Protein AF-A0A4Y9FCN7-F1 (afdb_monomer)

Structure (mmCIF, N/CA/C/O backbone):
data_AF-A0A4Y9FCN7-F1
#
_entry.id   AF-A0A4Y9FCN7-F1
#
loop_
_atom_site.group_PDB
_atom_site.id
_atom_site.type_symbol
_atom_site.label_atom_id
_atom_site.label_alt_id
_atom_site.label_comp_id
_atom_site.label_asym_id
_atom_site.label_entity_id
_atom_site.label_seq_id
_atom_site.pdbx_PDB_ins_code
_atom_site.Cartn_x
_atom_site.Cartn_y
_atom_site.Cartn_z
_atom_site.occupancy
_atom_site.B_iso_or_equiv
_atom_site.auth_seq_id
_atom_site.auth_comp_id
_atom_site.auth_asym_id
_at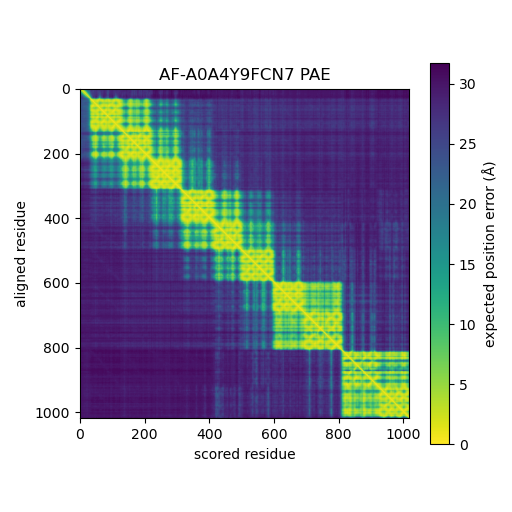om_site.auth_atom_id
_atom_site.pdbx_PDB_model_num
ATOM 1 N N . MET A 1 1 ? -31.437 -4.101 112.273 1.00 27.53 1 MET A N 1
ATOM 2 C CA . MET A 1 1 ? -32.495 -4.146 113.318 1.00 27.53 1 MET A CA 1
ATOM 3 C C . MET A 1 1 ? -32.035 -5.081 114.444 1.00 27.53 1 MET A C 1
ATOM 5 O O . MET A 1 1 ? -31.142 -5.877 114.187 1.00 27.53 1 MET A O 1
ATOM 9 N N . LYS A 1 2 ? -32.545 -4.974 115.682 1.00 37.38 2 LYS A N 1
ATOM 10 C CA . LYS A 1 2 ? -32.084 -5.816 116.814 1.00 37.38 2 LYS A CA 1
ATOM 11 C C . LYS A 1 2 ? -32.661 -7.238 116.739 1.00 37.38 2 LYS A C 1
ATOM 13 O O . LYS A 1 2 ? -33.880 -7.354 116.694 1.00 37.38 2 LYS A O 1
ATOM 18 N N . LEU A 1 3 ? -31.825 -8.271 116.895 1.00 28.11 3 LEU A N 1
ATOM 19 C CA . LEU A 1 3 ? -32.200 -9.466 117.670 1.00 28.11 3 LEU A CA 1
ATOM 20 C C . LEU A 1 3 ? -30.971 -10.127 118.340 1.00 28.11 3 LEU A C 1
ATOM 22 O O . LEU A 1 3 ? -30.114 -9.379 118.812 1.00 28.11 3 LEU A O 1
ATOM 26 N N . ARG A 1 4 ? -30.971 -11.447 118.601 1.00 32.66 4 ARG A N 1
ATOM 27 C CA . ARG A 1 4 ? -30.442 -11.966 119.883 1.00 32.66 4 ARG A CA 1
ATOM 28 C C . ARG A 1 4 ? -30.245 -13.500 119.935 1.00 32.66 4 ARG A C 1
ATOM 30 O O . ARG A 1 4 ? -31.021 -14.204 119.304 1.00 32.66 4 ARG A O 1
ATOM 37 N N . LEU A 1 5 ? -29.367 -13.949 120.855 1.00 30.20 5 LEU A N 1
ATOM 38 C CA . LEU A 1 5 ? -29.186 -15.329 121.391 1.00 30.20 5 LEU A CA 1
ATOM 39 C C . LEU A 1 5 ? -28.624 -16.406 120.415 1.00 30.20 5 LEU A C 1
ATOM 41 O O . LEU A 1 5 ? -28.719 -16.214 119.211 1.00 30.20 5 LEU A O 1
ATOM 45 N N . ALA A 1 6 ? -28.100 -17.579 120.843 1.00 34.69 6 ALA A N 1
ATOM 46 C CA . ALA A 1 6 ? -27.267 -17.990 122.014 1.00 34.69 6 ALA A CA 1
ATOM 47 C C . ALA A 1 6 ? -26.944 -19.528 121.989 1.00 34.69 6 ALA A C 1
ATOM 49 O O . ALA A 1 6 ? -27.621 -20.257 121.275 1.00 34.69 6 ALA A O 1
ATOM 50 N N . PHE A 1 7 ? -26.012 -19.998 122.855 1.00 26.88 7 PHE A N 1
ATOM 51 C CA . PHE A 1 7 ? -25.608 -21.411 123.170 1.00 26.88 7 PHE A CA 1
ATOM 52 C C . PHE A 1 7 ? -24.848 -22.194 122.054 1.00 26.88 7 PHE A C 1
ATOM 54 O O . PHE A 1 7 ? -25.058 -21.900 120.886 1.00 26.88 7 PHE A O 1
ATOM 61 N N . ALA A 1 8 ? -23.866 -23.108 122.260 1.00 32.38 8 ALA A N 1
ATOM 62 C CA . ALA A 1 8 ? -23.294 -23.901 123.395 1.00 32.38 8 ALA A CA 1
ATOM 63 C C . ALA A 1 8 ? -24.021 -25.244 123.735 1.00 32.38 8 ALA A C 1
ATOM 65 O O . ALA A 1 8 ? -25.193 -25.364 123.405 1.00 32.38 8 ALA A O 1
ATOM 66 N N . VAL A 1 9 ? -23.440 -26.312 124.336 1.00 31.28 9 VAL A N 1
ATOM 67 C CA . VAL A 1 9 ? -22.245 -26.524 125.216 1.00 31.28 9 VAL A CA 1
ATOM 68 C C . VAL A 1 9 ? -21.639 -27.958 125.043 1.00 31.28 9 VAL A C 1
ATOM 70 O O . VAL A 1 9 ? -22.408 -28.891 124.838 1.00 31.28 9 VAL A O 1
ATOM 73 N N . GLY A 1 10 ? -20.318 -28.179 125.240 1.00 27.62 10 GLY A N 1
ATOM 74 C CA . GLY A 1 10 ? -19.697 -29.514 125.514 1.00 27.62 10 GLY A CA 1
ATOM 75 C C . GLY A 1 10 ? -18.160 -29.568 125.294 1.00 27.62 10 GLY A C 1
ATOM 76 O O . GLY A 1 10 ? -17.739 -29.164 124.218 1.00 27.62 10 GLY A O 1
ATOM 77 N N . VAL A 1 11 ? -17.207 -29.944 126.179 1.00 30.48 11 VAL A N 1
ATOM 78 C CA . VAL A 1 11 ? -17.086 -30.501 127.568 1.00 30.48 11 VAL A CA 1
ATOM 79 C C . VAL A 1 11 ? -16.731 -32.002 127.705 1.00 30.48 11 VAL A C 1
ATOM 81 O O . VAL A 1 11 ? -17.550 -32.844 127.363 1.00 30.48 11 VAL A O 1
ATOM 84 N N . VAL A 1 12 ? -15.544 -32.279 128.298 1.00 28.06 12 VAL A N 1
ATOM 85 C CA . VAL A 1 12 ? -15.070 -33.393 129.194 1.00 28.06 12 VAL A CA 1
ATOM 86 C C . VAL A 1 12 ? -13.515 -33.304 129.207 1.00 28.06 12 VAL A C 1
ATOM 88 O O . VAL A 1 12 ? -12.922 -33.319 128.137 1.00 28.06 12 VAL A O 1
ATOM 91 N N . ALA A 1 13 ? -12.805 -32.900 130.279 1.00 34.22 13 ALA A N 1
ATOM 92 C CA . ALA A 1 13 ? -12.484 -33.560 131.573 1.00 34.22 13 ALA A CA 1
ATOM 93 C C . ALA A 1 13 ? -11.516 -34.771 131.426 1.00 34.22 13 ALA A C 1
ATOM 95 O O . ALA A 1 13 ? -11.702 -35.562 130.513 1.00 34.22 13 ALA A O 1
ATOM 96 N N . PHE A 1 14 ? -10.464 -35.008 132.234 1.00 29.95 14 PHE A N 1
ATOM 97 C CA . PHE A 1 14 ? -9.982 -34.457 133.533 1.00 29.95 14 PHE A CA 1
ATOM 98 C C . PHE A 1 14 ? -8.404 -34.413 133.554 1.00 29.95 14 PHE A C 1
ATOM 100 O O . PHE A 1 14 ? -7.835 -34.435 132.470 1.00 29.95 14 PHE A O 1
ATOM 107 N N . LEU A 1 15 ? -7.571 -34.312 134.621 1.00 27.14 15 LEU A N 1
ATOM 108 C CA . LEU A 1 15 ? -7.692 -34.504 136.090 1.00 27.14 15 LEU A CA 1
ATOM 109 C C . LEU A 1 15 ? -6.820 -33.518 136.951 1.00 27.14 15 LEU A C 1
ATOM 111 O O . LEU A 1 15 ? -7.160 -32.343 137.028 1.00 27.14 15 LEU A O 1
ATOM 115 N N . ALA A 1 16 ? -5.775 -33.996 137.663 1.00 33.38 16 ALA A N 1
ATOM 116 C CA . ALA A 1 16 ? -5.008 -33.360 138.770 1.00 33.38 16 ALA A CA 1
ATOM 117 C C . ALA A 1 16 ? -3.599 -34.045 138.943 1.00 33.38 16 ALA A C 1
ATOM 119 O O . ALA A 1 16 ? -3.301 -34.917 138.131 1.00 33.38 16 ALA A O 1
ATOM 120 N N . LEU A 1 17 ? -2.676 -33.779 139.904 1.00 31.31 17 LEU A N 1
ATOM 121 C CA . LEU A 1 17 ? -2.752 -33.229 141.286 1.00 31.31 17 LEU A CA 1
ATOM 122 C C . LEU A 1 17 ? -1.385 -32.639 141.811 1.00 31.31 17 LEU A C 1
ATOM 124 O O . LEU A 1 17 ? -0.363 -32.741 141.145 1.00 31.31 17 LEU A O 1
ATOM 128 N N . LEU A 1 18 ? -1.411 -32.003 142.997 1.00 33.62 18 LEU A N 1
ATOM 129 C CA . LEU A 1 18 ? -0.475 -31.055 143.683 1.00 33.62 18 LEU A CA 1
ATOM 130 C C . LEU A 1 18 ? 0.952 -31.486 144.168 1.00 33.62 18 LEU A C 1
ATOM 132 O O . LEU A 1 18 ? 1.136 -32.612 144.612 1.00 33.62 18 LEU A O 1
ATOM 136 N N . GLY A 1 19 ? 1.839 -30.475 144.356 1.00 30.17 19 GLY A N 1
ATOM 137 C CA . GLY A 1 19 ? 2.722 -30.268 145.551 1.00 30.17 19 GLY A CA 1
ATOM 138 C C . GLY A 1 19 ? 4.222 -30.673 145.481 1.00 30.17 19 GLY A C 1
ATOM 139 O O . GLY A 1 19 ? 4.549 -31.635 144.803 1.00 30.17 19 GLY A O 1
ATOM 140 N N . GLY A 1 20 ? 5.196 -30.029 146.168 1.00 34.56 20 GLY A N 1
ATOM 141 C CA . GLY A 1 20 ? 5.226 -28.743 146.913 1.00 34.56 20 GLY A CA 1
ATOM 142 C C . GLY A 1 20 ? 6.457 -28.540 147.859 1.00 34.56 20 GLY A C 1
ATOM 143 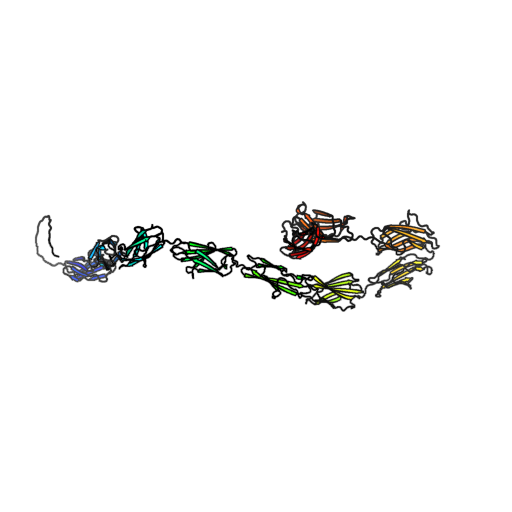O O . GLY A 1 20 ? 6.931 -29.513 148.431 1.00 34.56 20 GLY A O 1
ATOM 144 N N . CYS A 1 21 ? 6.889 -27.275 148.091 1.00 31.69 21 CYS A N 1
ATOM 145 C CA . CYS A 1 21 ? 7.791 -26.772 149.182 1.00 31.69 21 CYS A CA 1
ATOM 146 C C . CYS A 1 21 ? 9.298 -27.221 149.184 1.00 31.69 21 CYS A C 1
ATOM 148 O O . CYS A 1 21 ? 9.628 -28.211 148.550 1.00 31.69 21 CYS A O 1
ATOM 150 N N . ALA A 1 22 ? 10.298 -26.558 149.818 1.00 37.75 22 ALA A N 1
ATOM 151 C CA . ALA A 1 22 ? 10.380 -25.326 150.645 1.00 37.75 22 ALA A CA 1
ATOM 152 C C . ALA A 1 22 ? 11.770 -24.598 150.580 1.00 37.75 22 ALA A C 1
ATOM 154 O O . ALA A 1 22 ? 12.770 -25.210 150.230 1.00 37.75 22 ALA A O 1
ATOM 155 N N . ASN A 1 23 ? 11.800 -23.316 150.995 1.00 36.19 23 ASN A N 1
ATOM 156 C CA . ASN A 1 23 ? 12.876 -22.462 151.577 1.00 36.19 23 ASN A CA 1
ATOM 157 C C . ASN A 1 23 ? 14.379 -22.870 151.566 1.00 36.19 23 ASN A C 1
ATOM 159 O O . ASN A 1 23 ? 14.714 -23.916 152.108 1.00 36.19 23 ASN A O 1
ATOM 163 N N . TRP A 1 24 ? 15.285 -21.897 151.304 1.00 28.47 24 TRP A N 1
ATOM 164 C CA . TRP A 1 24 ? 16.113 -21.293 152.386 1.00 28.47 24 TRP A CA 1
ATOM 165 C C . TRP A 1 24 ? 16.722 -19.902 152.066 1.00 28.47 24 TRP A C 1
ATOM 167 O O . TRP A 1 24 ? 16.440 -19.316 151.024 1.00 28.47 24 TRP A O 1
ATOM 177 N N . SER A 1 25 ? 17.474 -19.341 153.025 1.00 34.69 25 SER A N 1
ATOM 178 C CA . SER A 1 25 ? 17.996 -17.959 153.079 1.00 34.69 25 SER A CA 1
ATOM 179 C C . SER A 1 25 ? 19.338 -17.737 152.363 1.00 34.69 25 SER A C 1
ATOM 181 O O . SER A 1 25 ? 20.109 -18.673 152.176 1.00 34.69 25 SER A O 1
ATOM 183 N N . GLY A 1 26 ? 19.650 -16.480 152.017 1.00 37.38 26 GLY A N 1
ATOM 184 C CA . GLY A 1 26 ? 20.858 -16.117 151.262 1.00 37.38 26 GLY A CA 1
ATOM 185 C C . GLY A 1 26 ? 22.032 -15.540 152.070 1.00 37.38 26 GLY A C 1
ATOM 186 O O . GLY A 1 26 ? 21.888 -15.101 153.208 1.00 37.38 26 GLY A O 1
ATOM 187 N N . GLN A 1 27 ? 23.181 -15.473 151.396 1.00 32.88 27 GLN A N 1
ATOM 188 C CA . GLN A 1 27 ? 24.327 -14.592 151.651 1.00 32.88 27 GLN A CA 1
ATOM 189 C C . GLN A 1 27 ? 24.942 -14.203 150.292 1.00 32.88 27 GLN A C 1
ATOM 191 O O . GLN A 1 27 ? 24.634 -14.809 149.267 1.00 32.88 27 GLN A O 1
ATOM 196 N N . GLY A 1 28 ? 25.832 -13.213 150.281 1.00 37.53 28 GLY A N 1
ATOM 197 C CA . GLY A 1 28 ? 26.718 -12.914 149.152 1.00 37.53 28 GLY A CA 1
ATOM 198 C C . GLY A 1 28 ? 28.068 -12.388 149.660 1.00 37.53 28 GLY A C 1
ATOM 199 O O . GLY A 1 28 ? 28.261 -12.355 150.876 1.00 37.53 28 GLY A O 1
ATOM 200 N N . PRO A 1 29 ? 28.973 -11.913 148.783 1.00 50.84 29 PRO A N 1
ATOM 201 C CA . PRO A 1 29 ? 28.893 -11.901 147.320 1.00 50.84 29 PRO A CA 1
ATOM 202 C C . PRO A 1 29 ? 30.018 -12.713 146.639 1.00 50.84 29 PRO A C 1
ATOM 204 O O . PRO A 1 29 ? 31.078 -12.947 147.212 1.00 50.84 29 PRO A O 1
ATOM 207 N N . ALA A 1 30 ? 29.824 -13.063 145.365 1.00 34.78 30 ALA A N 1
ATOM 208 C CA . ALA A 1 30 ? 30.889 -13.528 144.471 1.00 34.78 30 ALA A CA 1
ATOM 209 C C . ALA A 1 30 ? 30.640 -13.017 143.040 1.00 34.78 30 ALA A C 1
ATOM 211 O O . ALA A 1 30 ? 29.501 -12.733 142.669 1.00 34.78 30 ALA A O 1
ATOM 212 N N . SER A 1 31 ? 31.700 -12.872 142.241 1.00 51.94 31 SER A N 1
ATOM 213 C CA . SER A 1 31 ? 31.641 -12.309 140.885 1.00 51.94 31 SER A CA 1
ATOM 214 C C . SER A 1 31 ? 30.910 -13.229 139.895 1.00 51.94 31 SER A C 1
ATOM 216 O O . SER A 1 31 ? 31.481 -14.214 139.427 1.00 51.94 31 SER A O 1
ATOM 218 N N . GLY A 1 32 ? 29.660 -12.900 139.556 1.00 47.44 32 GLY A N 1
ATOM 219 C CA . GLY A 1 32 ? 28.867 -13.618 138.553 1.00 47.44 32 GLY A CA 1
ATOM 220 C C . GLY A 1 32 ? 29.050 -13.057 137.140 1.00 47.44 32 GLY A C 1
ATOM 221 O O . GLY A 1 32 ? 29.088 -11.842 136.951 1.00 47.44 32 GLY A O 1
ATOM 222 N N . SER A 1 33 ? 29.136 -13.935 136.142 1.00 59.16 33 SER A N 1
ATOM 223 C CA . SER A 1 33 ? 29.104 -13.559 134.726 1.00 59.16 33 SER A CA 1
ATOM 224 C C . SER A 1 33 ? 27.685 -13.180 134.289 1.00 59.16 33 SER A C 1
ATOM 226 O O . SER A 1 33 ? 26.719 -13.873 134.608 1.00 59.16 33 SER A O 1
ATOM 228 N N . VAL A 1 34 ? 27.552 -12.089 133.529 1.00 71.50 34 VAL A N 1
ATOM 229 C CA . VAL A 1 34 ? 26.267 -11.688 132.936 1.00 71.50 34 VAL A CA 1
ATOM 230 C C . VAL A 1 34 ? 25.905 -12.651 131.804 1.00 71.50 34 VAL A C 1
ATOM 232 O O . VAL A 1 34 ? 26.732 -12.910 130.930 1.00 71.50 34 VAL A O 1
ATOM 235 N N . SER A 1 35 ? 24.666 -13.142 131.784 1.00 80.06 35 SER A N 1
ATOM 236 C CA . SER A 1 35 ? 24.117 -13.930 130.673 1.00 80.06 35 SER A CA 1
ATOM 237 C C . SER A 1 35 ? 22.936 -13.214 130.014 1.00 80.06 35 SER A C 1
ATOM 239 O O . SER A 1 35 ? 22.208 -12.463 130.665 1.00 80.06 35 SER A O 1
ATOM 241 N N . LEU A 1 36 ? 22.772 -13.416 128.702 1.00 85.88 36 LEU A N 1
ATOM 242 C CA . LEU A 1 36 ? 21.840 -12.671 127.850 1.00 85.88 36 LEU A CA 1
ATOM 243 C C . LEU A 1 36 ? 20.978 -13.616 127.005 1.00 85.88 36 LEU A C 1
ATOM 245 O O . LEU A 1 36 ? 21.480 -14.599 126.457 1.00 85.88 36 LEU A O 1
ATOM 249 N N . SER A 1 37 ? 19.711 -13.257 126.811 1.00 88.31 37 SER A N 1
ATOM 250 C CA . SER A 1 37 ? 18.835 -13.847 125.791 1.00 88.31 37 SER A CA 1
ATOM 251 C C . SER A 1 37 ? 18.121 -12.760 124.997 1.00 88.31 37 SER A C 1
ATOM 253 O O . SER A 1 37 ? 17.752 -11.728 125.556 1.00 88.31 37 SER A O 1
ATOM 255 N N . VAL A 1 38 ? 17.901 -13.003 123.703 1.00 90.56 38 VAL A N 1
ATOM 256 C CA . VAL A 1 38 ? 17.187 -12.091 122.801 1.00 90.56 38 VAL A CA 1
ATOM 257 C C . VAL A 1 38 ? 16.431 -12.867 121.715 1.00 90.56 38 VAL A C 1
ATOM 259 O O . VAL A 1 38 ? 16.958 -13.829 121.156 1.00 90.56 38 VAL A O 1
ATOM 262 N N . ALA A 1 39 ? 15.191 -12.463 121.432 1.00 92.06 39 ALA A N 1
ATOM 263 C CA . ALA A 1 39 ? 14.314 -13.070 120.431 1.00 92.06 39 ALA A CA 1
ATOM 264 C C . ALA A 1 39 ? 13.354 -12.033 119.821 1.00 92.06 39 ALA A C 1
ATOM 266 O O . ALA A 1 39 ? 12.878 -11.131 120.513 1.00 92.06 39 ALA A O 1
ATOM 267 N N . ILE A 1 40 ? 13.054 -12.176 118.530 1.00 93.12 40 ILE A N 1
ATOM 268 C CA . ILE A 1 40 ? 12.139 -11.303 117.780 1.00 93.12 40 ILE A CA 1
ATOM 269 C C . ILE A 1 40 ? 10.719 -11.892 117.853 1.00 93.12 40 ILE A C 1
ATOM 271 O O . ILE A 1 40 ? 10.533 -13.079 117.601 1.00 93.12 40 ILE A O 1
ATOM 275 N N . GLU A 1 41 ? 9.724 -11.074 118.204 1.00 91.56 41 GLU A N 1
ATOM 276 C CA . GLU A 1 41 ? 8.301 -11.460 118.283 1.00 91.56 41 GLU A CA 1
ATOM 277 C C . GLU A 1 41 ? 7.451 -10.901 117.133 1.00 91.56 41 GLU A C 1
ATOM 279 O O . GLU A 1 41 ? 6.425 -11.490 116.777 1.00 91.56 41 GLU A O 1
ATOM 284 N N . LYS A 1 42 ? 7.860 -9.762 116.559 1.00 88.56 42 LYS A N 1
ATOM 285 C CA . LYS A 1 42 ? 7.309 -9.215 115.314 1.00 88.56 42 LYS A CA 1
ATOM 286 C C . LYS A 1 42 ? 8.427 -8.663 114.424 1.00 88.56 42 LYS A C 1
ATOM 288 O O . LYS A 1 42 ? 9.319 -8.003 114.968 1.00 88.56 42 LYS A O 1
ATOM 293 N N . PRO A 1 43 ? 8.332 -8.833 113.093 1.00 91.12 43 PRO A N 1
ATOM 294 C CA . PRO A 1 43 ? 7.389 -9.700 112.370 1.00 91.12 43 PRO A CA 1
ATOM 295 C C . PRO A 1 43 ? 7.541 -11.185 112.746 1.00 91.12 43 PRO A C 1
ATOM 297 O O . PRO A 1 43 ? 8.525 -11.584 113.367 1.00 91.12 43 PRO A O 1
ATOM 300 N N . ARG A 1 44 ? 6.528 -12.000 112.427 1.00 87.31 44 ARG A N 1
ATOM 301 C CA . ARG A 1 44 ? 6.598 -13.461 112.604 1.00 87.31 44 ARG A CA 1
ATOM 302 C C . ARG A 1 44 ? 7.401 -14.084 111.463 1.00 87.31 44 ARG A C 1
ATOM 304 O O . ARG A 1 44 ? 7.377 -13.565 110.350 1.00 87.31 44 ARG A O 1
ATOM 311 N N . ALA A 1 45 ? 8.054 -15.211 111.745 1.00 87.31 45 ALA A N 1
ATOM 312 C CA . ALA A 1 45 ? 8.763 -15.983 110.732 1.00 87.31 45 ALA A CA 1
ATOM 313 C C . ALA A 1 45 ? 7.834 -16.380 109.571 1.00 87.31 45 ALA A C 1
ATOM 315 O O . ALA A 1 45 ? 6.693 -16.782 109.806 1.00 87.31 45 ALA A O 1
ATOM 316 N N . ASP A 1 46 ? 8.342 -16.224 108.349 1.00 85.56 46 ASP A N 1
ATOM 317 C CA . ASP A 1 46 ? 7.745 -16.615 107.064 1.00 85.56 46 ASP A CA 1
ATOM 318 C C . ASP A 1 46 ? 6.331 -16.061 106.777 1.00 85.56 46 ASP A C 1
ATOM 320 O O . ASP A 1 46 ? 5.649 -16.514 105.859 1.00 85.56 46 ASP A O 1
ATOM 324 N N . ALA A 1 47 ? 5.898 -15.035 107.518 1.00 84.00 47 ALA A N 1
ATOM 325 C CA . ALA A 1 47 ? 4.634 -14.342 107.287 1.00 84.00 47 ALA A CA 1
ATOM 326 C C . ALA A 1 47 ? 4.809 -13.126 106.349 1.00 84.00 47 ALA A C 1
ATOM 328 O O . ALA A 1 47 ? 5.745 -12.341 106.551 1.00 84.00 47 ALA A O 1
ATOM 329 N N . PRO A 1 48 ? 3.902 -12.909 105.374 1.00 90.69 48 PRO A N 1
ATOM 330 C CA . PRO A 1 48 ? 3.767 -11.622 104.701 1.00 90.69 48 PRO A CA 1
ATOM 331 C C . PRO A 1 48 ? 3.137 -10.583 105.641 1.00 90.69 48 PRO A C 1
ATOM 333 O O . PRO A 1 48 ? 2.316 -10.914 106.500 1.00 90.69 48 PRO A O 1
ATOM 336 N N . THR A 1 49 ? 3.532 -9.318 105.505 1.00 90.44 49 THR A N 1
ATOM 337 C CA . THR A 1 49 ? 3.000 -8.208 106.309 1.00 90.44 49 THR A CA 1
ATOM 338 C C . THR A 1 49 ? 3.286 -6.861 105.655 1.00 90.44 49 THR A C 1
ATOM 340 O O . THR A 1 49 ? 4.417 -6.597 105.252 1.00 90.44 49 THR A O 1
ATOM 343 N N . ASN A 1 50 ? 2.296 -5.967 105.648 1.00 90.94 50 ASN A N 1
ATOM 344 C CA . ASN A 1 50 ? 2.494 -4.553 105.306 1.00 90.94 50 ASN A CA 1
ATOM 345 C C . ASN A 1 50 ? 2.929 -3.683 106.505 1.00 90.94 50 ASN A C 1
ATOM 347 O O . ASN A 1 50 ? 3.379 -2.545 106.348 1.00 90.94 50 ASN A O 1
ATOM 351 N N . SER A 1 51 ? 2.841 -4.224 107.725 1.00 89.94 51 SER A N 1
ATOM 352 C CA . SER A 1 51 ? 3.314 -3.570 108.943 1.00 89.94 51 SER A CA 1
ATOM 353 C C . SER A 1 51 ? 4.837 -3.651 109.066 1.00 89.94 51 SER A C 1
ATOM 355 O O . SER A 1 51 ? 5.422 -4.731 108.980 1.00 89.94 51 SER A O 1
ATOM 357 N N . ARG A 1 52 ? 5.462 -2.501 109.347 1.00 92.12 52 ARG A N 1
ATOM 358 C CA . ARG A 1 52 ? 6.907 -2.341 109.591 1.00 92.12 52 ARG A CA 1
ATOM 359 C C . ARG A 1 52 ? 7.314 -2.522 111.067 1.00 92.12 52 ARG A C 1
ATOM 361 O O . ARG A 1 52 ? 8.493 -2.380 111.383 1.00 92.12 52 ARG A O 1
ATOM 368 N N . GLN A 1 53 ? 6.369 -2.846 111.956 1.00 92.19 53 GLN A N 1
ATOM 369 C CA . GLN A 1 53 ? 6.586 -2.875 113.407 1.00 92.19 53 GLN A CA 1
ATOM 370 C C . GLN A 1 53 ? 7.525 -4.002 113.861 1.00 92.19 53 GLN A C 1
ATOM 372 O O . GLN A 1 53 ? 7.244 -5.189 113.676 1.00 92.19 53 GLN A O 1
ATOM 377 N N . LEU A 1 54 ? 8.581 -3.614 114.576 1.00 93.31 54 LEU A N 1
ATOM 378 C CA . LEU A 1 54 ? 9.516 -4.497 115.263 1.00 93.31 54 LEU A CA 1
ATOM 379 C C . LEU A 1 54 ? 9.137 -4.646 116.741 1.00 93.31 54 LEU A C 1
ATOM 381 O O . LEU A 1 54 ? 8.920 -3.662 117.452 1.00 93.31 54 LEU A O 1
ATOM 385 N N . VAL A 1 55 ? 9.115 -5.890 117.220 1.00 94.06 55 VAL A N 1
ATOM 386 C CA . VAL A 1 55 ? 8.982 -6.222 118.647 1.00 94.06 55 VAL A CA 1
ATOM 387 C C . VAL A 1 55 ? 10.049 -7.249 118.993 1.00 94.06 55 VAL A C 1
ATOM 389 O O . VAL A 1 55 ? 10.095 -8.314 118.381 1.00 94.06 55 VAL A O 1
ATOM 392 N N . VAL A 1 56 ? 10.889 -6.953 119.983 1.00 93.94 56 VAL A N 1
ATOM 393 C CA . VAL A 1 56 ? 11.974 -7.838 120.432 1.00 93.94 56 VAL A CA 1
ATOM 394 C C . VAL A 1 56 ? 11.920 -7.999 121.944 1.00 93.94 56 VAL A C 1
ATOM 396 O O . VAL A 1 56 ? 11.821 -7.017 122.675 1.00 93.94 56 VAL A O 1
ATOM 399 N N . LYS A 1 57 ? 12.036 -9.227 122.446 1.00 92.94 57 LYS A N 1
ATOM 400 C CA . LYS A 1 57 ? 12.275 -9.485 123.870 1.00 92.94 57 LYS A CA 1
ATOM 401 C C . LYS A 1 57 ? 13.755 -9.729 124.095 1.00 92.94 57 LYS A C 1
ATOM 403 O O . LYS A 1 57 ? 14.351 -10.567 123.427 1.00 92.94 57 LYS A O 1
ATOM 408 N N . ALA A 1 58 ? 14.336 -9.003 125.045 1.00 89.56 58 ALA A N 1
ATOM 409 C CA . ALA A 1 58 ? 15.719 -9.160 125.470 1.00 89.56 58 ALA A CA 1
ATOM 410 C C . ALA A 1 58 ? 15.799 -9.089 126.998 1.00 89.56 58 ALA A C 1
ATOM 412 O O . ALA A 1 58 ? 15.193 -8.205 127.605 1.00 89.56 58 ALA A O 1
ATOM 413 N N . THR A 1 59 ? 16.547 -10.001 127.617 1.00 86.81 59 THR A N 1
ATOM 414 C CA . THR A 1 59 ? 16.715 -10.071 129.077 1.00 86.81 59 THR A CA 1
ATOM 415 C C . THR A 1 59 ? 18.155 -10.396 129.449 1.00 86.81 59 THR A C 1
ATOM 417 O O . THR A 1 59 ? 18.828 -11.150 128.745 1.00 86.81 59 THR A O 1
ATOM 420 N N . ALA A 1 60 ? 18.607 -9.854 130.580 1.00 85.81 60 ALA A N 1
ATOM 421 C CA . ALA A 1 60 ? 19.901 -10.149 131.183 1.00 85.81 60 ALA A CA 1
ATOM 422 C C . ALA A 1 60 ? 19.708 -10.784 132.565 1.00 85.81 60 ALA A C 1
ATOM 424 O O . ALA A 1 60 ? 18.811 -10.392 133.308 1.00 85.81 60 ALA A O 1
ATOM 425 N N . THR A 1 61 ? 20.562 -11.738 132.928 1.00 81.19 61 THR A N 1
ATOM 426 C CA . THR A 1 61 ? 20.688 -12.251 134.300 1.00 81.19 61 THR A CA 1
ATOM 427 C C . THR A 1 61 ? 22.054 -11.847 134.844 1.00 81.19 61 THR A C 1
ATOM 429 O O . THR A 1 61 ? 23.062 -11.988 134.156 1.00 81.19 61 THR A O 1
ATOM 432 N N . GLY A 1 62 ? 22.081 -11.274 136.051 1.00 76.25 62 GLY A N 1
ATOM 433 C CA . GLY A 1 62 ? 23.280 -10.645 136.626 1.00 76.25 62 GLY A CA 1
ATOM 434 C C . GLY A 1 62 ? 23.584 -9.228 136.108 1.00 76.25 62 GLY A C 1
ATOM 435 O O . GLY A 1 62 ? 24.579 -8.640 136.514 1.00 76.25 62 GLY A O 1
ATOM 436 N N . GLY A 1 63 ? 22.735 -8.659 135.246 1.00 80.38 63 GLY A N 1
ATOM 437 C CA . GLY A 1 63 ? 22.903 -7.321 134.669 1.00 80.38 63 GLY A CA 1
ATOM 438 C C . GLY A 1 63 ? 21.590 -6.751 134.123 1.00 80.38 63 GLY A C 1
ATOM 439 O O . GLY A 1 63 ? 20.513 -7.258 134.432 1.00 80.38 63 GLY A O 1
ATOM 440 N N . ARG A 1 64 ? 21.675 -5.712 133.284 1.00 84.44 64 ARG A N 1
ATOM 441 C CA . ARG A 1 64 ? 20.539 -5.115 132.550 1.00 84.44 64 ARG A CA 1
ATOM 442 C C . ARG A 1 64 ? 20.863 -5.017 131.059 1.00 84.44 64 ARG A C 1
ATOM 444 O O . ARG A 1 64 ? 22.036 -4.948 130.707 1.00 84.44 64 ARG A O 1
ATOM 451 N N . ILE A 1 65 ? 19.853 -4.954 130.196 1.00 88.31 65 ILE A N 1
ATOM 452 C CA . ILE A 1 65 ? 20.065 -4.618 128.780 1.00 88.31 65 ILE A CA 1
ATOM 453 C C . ILE A 1 65 ? 20.203 -3.097 128.655 1.00 88.31 65 ILE A C 1
ATOM 455 O O . ILE A 1 65 ? 19.294 -2.371 129.050 1.00 88.31 65 ILE A O 1
ATOM 459 N N . ASP A 1 66 ? 21.332 -2.625 128.127 1.00 88.50 66 ASP A N 1
ATOM 460 C CA . ASP A 1 66 ? 21.606 -1.198 127.908 1.00 88.50 66 ASP A CA 1
ATOM 461 C C . ASP A 1 66 ? 21.131 -0.726 126.518 1.00 88.50 66 ASP A C 1
ATOM 463 O O . ASP A 1 66 ? 20.726 0.424 126.362 1.00 88.50 66 ASP A O 1
ATOM 467 N N . ARG A 1 67 ? 21.151 -1.611 125.507 1.00 91.25 67 ARG A N 1
ATOM 468 C CA . ARG A 1 67 ? 20.666 -1.342 124.139 1.00 91.25 67 ARG A CA 1
ATOM 469 C C . ARG A 1 67 ? 20.194 -2.624 123.448 1.00 91.25 67 ARG A C 1
ATOM 471 O O . ARG A 1 67 ? 20.771 -3.689 123.667 1.00 91.25 67 ARG A O 1
ATOM 478 N N . VAL A 1 68 ? 19.211 -2.499 122.555 1.00 93.00 68 VAL A N 1
ATOM 479 C CA . VAL A 1 68 ? 18.901 -3.499 121.520 1.00 93.00 68 VAL A CA 1
ATOM 480 C C . VAL A 1 68 ? 18.941 -2.834 120.146 1.00 93.00 68 VAL A C 1
ATOM 482 O O . VAL A 1 68 ? 18.339 -1.780 119.949 1.00 93.00 68 VAL A O 1
ATOM 485 N N . GLU A 1 69 ? 19.626 -3.459 119.194 1.00 94.31 69 GLU A N 1
ATOM 486 C CA . GLU A 1 69 ? 19.631 -3.081 117.776 1.00 94.31 69 GLU A CA 1
ATOM 487 C C . GLU A 1 69 ? 19.145 -4.259 116.930 1.00 94.31 69 GLU A C 1
ATOM 489 O O . GLU A 1 69 ? 19.533 -5.397 117.176 1.00 94.31 69 GLU A O 1
ATOM 494 N N . VAL A 1 70 ? 18.320 -4.004 115.917 1.00 95.56 70 VAL A N 1
ATOM 495 C CA . VAL A 1 70 ? 17.939 -5.003 114.909 1.00 95.56 70 VAL A CA 1
ATOM 496 C C . VAL A 1 70 ? 18.696 -4.708 113.628 1.00 95.56 70 VAL A C 1
ATOM 498 O O . VAL A 1 70 ? 18.509 -3.654 113.023 1.00 95.56 70 VAL A O 1
ATOM 501 N N . GLU A 1 71 ? 19.545 -5.640 113.210 1.00 95.25 71 GLU A N 1
ATOM 502 C CA . GLU A 1 71 ? 20.115 -5.653 111.867 1.00 95.25 71 GLU A CA 1
ATOM 503 C C . GLU A 1 71 ? 19.081 -6.263 110.915 1.00 95.25 71 GLU A C 1
ATOM 505 O O . GLU A 1 71 ? 18.573 -7.353 111.179 1.00 95.25 71 GLU A O 1
ATOM 510 N N . TYR A 1 72 ? 18.758 -5.570 109.824 1.00 94.56 72 TYR A N 1
ATOM 511 C CA . TYR A 1 72 ? 17.898 -6.083 108.758 1.00 94.56 72 TYR A CA 1
ATOM 512 C C . TYR A 1 72 ? 18.717 -6.284 107.484 1.00 94.56 72 TYR A C 1
ATOM 514 O O . TYR A 1 72 ? 19.584 -5.469 107.162 1.00 94.56 72 TYR A O 1
ATOM 522 N N . GLN A 1 73 ? 18.460 -7.382 106.777 1.00 93.25 73 GLN A N 1
ATOM 523 C CA . GLN A 1 73 ? 19.165 -7.773 105.556 1.00 93.25 73 GLN A CA 1
ATOM 524 C C . GLN A 1 73 ? 18.165 -8.277 104.512 1.00 93.25 73 GLN A C 1
ATOM 526 O O . GLN A 1 73 ? 17.285 -9.074 104.832 1.00 93.25 73 GLN A O 1
ATOM 531 N N . GLY A 1 74 ? 18.278 -7.808 103.273 1.00 90.94 74 GLY A N 1
ATOM 532 C CA . GLY A 1 74 ? 17.306 -8.050 102.203 1.00 90.94 74 GLY A CA 1
ATOM 533 C C . GLY A 1 74 ? 17.567 -7.120 101.009 1.00 90.94 74 GLY A C 1
ATOM 534 O O . GLY A 1 74 ? 18.712 -6.692 100.837 1.00 90.94 74 GLY A O 1
ATOM 535 N N . PRO A 1 75 ? 16.534 -6.748 100.220 1.00 89.56 75 PRO A N 1
ATOM 536 C CA . PRO A 1 75 ? 16.639 -5.773 99.121 1.00 89.56 75 PRO A CA 1
ATOM 537 C C . PRO A 1 75 ? 17.313 -4.450 99.515 1.00 89.56 75 PRO A C 1
ATOM 539 O O . PRO A 1 75 ? 17.981 -3.812 98.707 1.00 89.56 75 PRO A O 1
ATOM 542 N N . GLN A 1 76 ? 17.177 -4.064 100.784 1.00 91.75 76 GLN A N 1
ATOM 543 C CA . GLN A 1 76 ? 18.035 -3.092 101.456 1.00 91.75 76 GLN A CA 1
ATOM 544 C C . GLN A 1 76 ? 18.516 -3.689 102.784 1.00 91.75 76 GLN A C 1
ATOM 546 O O . GLN A 1 76 ? 17.870 -4.575 103.343 1.00 91.75 76 GLN A O 1
ATOM 551 N N . SER A 1 77 ? 19.649 -3.213 103.297 1.00 93.56 77 SER A N 1
ATOM 552 C CA . SER A 1 77 ? 20.240 -3.717 104.543 1.00 93.56 77 SER A CA 1
ATOM 553 C C . SER A 1 77 ? 20.703 -2.569 105.436 1.00 93.56 77 SER A C 1
ATOM 555 O O . SER A 1 77 ? 21.176 -1.549 104.939 1.00 93.56 77 SER A O 1
ATOM 557 N N . GLY A 1 78 ? 20.584 -2.728 106.753 1.00 93.38 78 GLY A N 1
ATOM 558 C CA . GLY A 1 78 ? 20.901 -1.676 107.718 1.00 93.38 78 GLY A CA 1
ATOM 559 C C . GLY A 1 78 ? 20.623 -2.089 109.162 1.00 93.38 78 GLY A C 1
ATOM 560 O O . GLY A 1 78 ? 20.523 -3.277 109.470 1.00 93.38 78 GLY A O 1
ATOM 561 N N . LYS A 1 79 ? 20.521 -1.106 110.066 1.00 93.19 79 LYS A N 1
ATOM 562 C CA . LYS A 1 79 ? 20.256 -1.329 111.497 1.00 93.19 79 LYS A CA 1
ATOM 563 C C . LYS A 1 79 ? 19.207 -0.358 112.035 1.00 93.19 79 LYS A C 1
ATOM 565 O O . LYS A 1 79 ? 19.132 0.775 111.566 1.00 93.19 79 LYS A O 1
ATOM 570 N N . VAL A 1 80 ? 18.442 -0.788 113.037 1.00 93.44 80 VAL A N 1
ATOM 571 C CA . VAL A 1 80 ? 17.496 0.047 113.796 1.00 93.44 80 VAL A CA 1
ATOM 572 C C . VAL A 1 80 ? 17.741 -0.147 115.292 1.00 93.44 80 VAL A C 1
ATOM 574 O O . VAL A 1 80 ? 17.620 -1.261 115.798 1.00 93.44 80 VAL A O 1
ATOM 577 N N . SER A 1 81 ? 18.055 0.931 116.010 1.00 91.81 81 SER A N 1
ATOM 578 C CA . SER A 1 81 ? 18.070 0.937 117.479 1.00 91.81 81 SER A CA 1
ATOM 579 C C . SER A 1 81 ? 16.639 0.935 118.008 1.00 91.81 81 SER A C 1
ATOM 581 O O . SER A 1 81 ? 15.846 1.800 117.636 1.00 91.81 81 SER A O 1
ATOM 583 N N . LEU A 1 82 ? 16.305 -0.011 118.882 1.00 93.62 82 LEU A N 1
ATOM 584 C CA . LEU A 1 82 ? 14.976 -0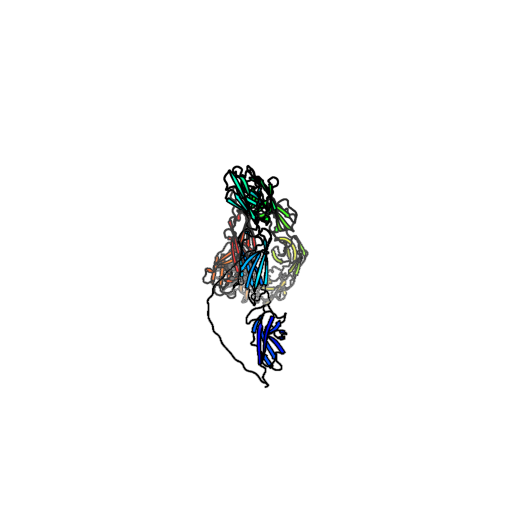.099 119.486 1.00 93.62 82 LEU A CA 1
ATOM 585 C C . LEU A 1 82 ? 14.894 0.716 120.782 1.00 93.62 82 LEU A C 1
ATOM 587 O O . LEU A 1 82 ? 15.882 0.883 121.498 1.00 93.62 82 LEU A O 1
ATOM 591 N N . SER A 1 83 ? 13.688 1.173 121.113 1.00 91.50 83 SER A N 1
ATOM 592 C CA . SER A 1 83 ? 13.375 1.822 122.389 1.00 91.50 83 SER A CA 1
ATOM 593 C C . SER A 1 83 ? 12.889 0.793 123.420 1.00 91.50 83 SER A C 1
ATOM 595 O O . SER A 1 83 ? 12.067 -0.061 123.072 1.00 91.50 83 SER A O 1
ATOM 597 N N . PRO A 1 84 ? 13.342 0.855 124.685 1.00 88.88 84 PRO A N 1
ATOM 598 C CA . PRO A 1 84 ? 12.905 -0.069 125.726 1.00 88.88 84 PRO A CA 1
ATOM 599 C C . PRO A 1 84 ? 11.447 0.174 126.134 1.00 88.88 84 PRO A C 1
ATOM 601 O O . PRO A 1 84 ? 10.971 1.308 126.170 1.00 88.88 84 PRO A O 1
ATOM 604 N N . GLN A 1 85 ? 10.755 -0.907 126.481 1.00 84.75 85 GLN A N 1
ATOM 605 C CA . GLN A 1 85 ? 9.396 -0.947 127.018 1.00 84.75 85 GLN A CA 1
ATOM 606 C C . GLN A 1 85 ? 9.301 -2.018 128.118 1.00 84.75 85 GLN A C 1
ATOM 608 O O . GLN A 1 85 ? 10.238 -2.784 128.357 1.00 84.75 85 GLN A O 1
ATOM 613 N N . THR A 1 86 ? 8.171 -2.087 128.821 1.00 79.00 86 THR A N 1
ATOM 614 C CA . THR A 1 86 ? 7.976 -3.022 129.941 1.00 79.00 86 THR A CA 1
ATOM 615 C C . THR A 1 86 ? 7.989 -4.485 129.470 1.00 79.00 86 THR A C 1
ATOM 617 O O . THR A 1 86 ? 6.966 -5.033 129.068 1.00 79.00 86 THR A O 1
ATOM 620 N N . GLY A 1 87 ? 9.159 -5.128 129.533 1.00 78.31 87 GLY A N 1
ATOM 621 C CA . GLY A 1 87 ? 9.363 -6.528 129.141 1.00 78.31 87 GLY A CA 1
ATOM 622 C C . GLY A 1 87 ? 9.638 -6.766 127.649 1.00 78.31 87 GLY A C 1
ATOM 623 O O . GLY A 1 87 ? 9.674 -7.922 127.228 1.00 78.31 87 GLY A O 1
ATOM 624 N N . SER A 1 88 ? 9.835 -5.716 126.847 1.00 88.94 88 SER A N 1
ATOM 625 C CA . SER A 1 88 ? 10.155 -5.800 125.413 1.00 88.94 88 SER A CA 1
ATOM 626 C C . SER A 1 88 ? 10.853 -4.527 124.914 1.00 88.94 88 SER A C 1
ATOM 628 O O . SER A 1 88 ? 11.033 -3.568 125.657 1.00 88.94 88 SER A O 1
ATOM 630 N N . TRP A 1 89 ? 11.280 -4.523 123.656 1.00 93.75 89 TRP A N 1
ATOM 631 C CA . TRP A 1 89 ? 11.879 -3.396 122.950 1.00 93.75 89 TRP A CA 1
ATOM 632 C C . TRP A 1 89 ? 11.121 -3.198 121.634 1.00 93.75 89 TRP A C 1
ATOM 634 O O . TRP A 1 89 ? 10.823 -4.176 120.941 1.00 93.75 89 TRP A O 1
ATOM 644 N N . LEU A 1 90 ? 10.787 -1.947 121.311 1.00 94.00 90 LEU A N 1
ATOM 645 C CA . LEU A 1 90 ? 9.949 -1.570 120.169 1.00 94.00 90 LEU A CA 1
ATOM 646 C C . LEU A 1 90 ? 10.675 -0.635 119.201 1.00 94.00 90 LEU A C 1
ATOM 648 O O . LEU A 1 90 ? 11.525 0.163 119.596 1.00 94.00 90 LEU A O 1
ATOM 652 N N . GLY A 1 91 ? 10.273 -0.697 117.939 1.00 91.75 91 GLY A N 1
ATOM 653 C CA . GLY A 1 91 ? 10.645 0.244 116.889 1.00 91.75 91 GLY A CA 1
ATOM 654 C C . GLY A 1 91 ? 9.946 -0.125 115.585 1.00 91.75 91 GLY A C 1
ATOM 655 O O . GLY A 1 91 ? 9.119 -1.036 115.561 1.00 91.75 91 GLY A O 1
ATOM 656 N N . ASP A 1 92 ? 10.322 0.531 114.496 1.00 92.00 92 ASP A N 1
ATOM 657 C CA . ASP A 1 92 ? 9.813 0.243 113.158 1.00 92.00 92 ASP A CA 1
ATOM 658 C C . ASP A 1 92 ? 10.977 0.139 112.169 1.00 92.00 92 ASP A C 1
ATOM 660 O O . ASP A 1 92 ? 11.998 0.820 112.303 1.00 92.00 92 ASP A O 1
ATOM 664 N N . LEU A 1 93 ? 10.822 -0.712 111.157 1.00 92.19 93 LEU A N 1
ATOM 665 C CA . LEU A 1 93 ? 11.687 -0.693 109.982 1.00 92.19 93 LEU A CA 1
ATOM 666 C C . LEU A 1 93 ? 11.485 0.617 109.193 1.00 92.19 93 LEU A C 1
ATOM 668 O O . LEU A 1 93 ? 10.382 1.170 109.208 1.00 92.19 93 LEU A O 1
ATOM 672 N N . PRO A 1 94 ? 12.506 1.120 108.470 1.00 91.12 94 PRO A N 1
ATOM 673 C CA . PRO A 1 94 ? 12.395 2.377 107.735 1.00 91.12 94 PRO A CA 1
ATOM 674 C C . PRO A 1 94 ? 11.193 2.427 106.781 1.00 91.12 94 PRO A C 1
ATOM 676 O O . PRO A 1 94 ? 10.939 1.495 106.015 1.00 91.12 94 PRO A O 1
ATOM 679 N N . GLY A 1 95 ? 10.480 3.557 106.777 1.00 84.38 95 GLY A N 1
ATOM 680 C CA . GLY A 1 95 ? 9.307 3.760 105.917 1.00 84.38 95 GLY A CA 1
ATOM 681 C C . GLY A 1 95 ? 9.598 3.588 104.421 1.00 84.38 95 GLY A C 1
ATOM 682 O O . GLY A 1 95 ? 8.729 3.142 103.684 1.00 84.38 95 GLY A O 1
ATOM 683 N N . ALA A 1 96 ? 10.834 3.870 103.996 1.00 85.94 96 ALA A N 1
ATOM 684 C CA . ALA A 1 96 ? 11.290 3.758 102.611 1.00 85.94 96 ALA A CA 1
ATOM 685 C C . ALA A 1 96 ? 11.845 2.370 102.219 1.00 85.94 96 ALA A C 1
ATOM 687 O O . ALA A 1 96 ? 12.385 2.241 101.121 1.00 85.94 96 ALA A O 1
ATOM 688 N N . LEU A 1 97 ? 11.741 1.338 103.075 1.00 90.50 97 LEU A N 1
ATOM 689 C CA . LEU A 1 97 ? 12.058 -0.027 102.638 1.00 90.50 97 LEU A CA 1
ATOM 690 C C . LEU A 1 97 ? 11.073 -0.465 101.534 1.00 90.50 97 LEU A C 1
ATOM 692 O O . LEU A 1 97 ? 9.861 -0.370 101.777 1.00 90.50 97 LEU A O 1
ATOM 696 N N . PRO A 1 98 ? 11.561 -0.954 100.375 1.00 91.69 98 PRO A N 1
ATOM 697 C CA . PRO A 1 98 ? 10.726 -1.566 99.344 1.00 91.69 98 PRO A CA 1
ATOM 698 C C . PRO A 1 98 ? 10.175 -2.923 99.800 1.00 91.69 98 PRO A C 1
ATOM 700 O O . PRO A 1 98 ? 10.670 -3.523 100.757 1.00 91.69 98 PRO A O 1
ATOM 703 N N . SER A 1 99 ? 9.174 -3.427 99.083 1.00 91.94 99 SER A N 1
ATOM 704 C CA . SER A 1 99 ? 8.643 -4.774 99.286 1.00 91.94 99 SER A CA 1
ATOM 705 C C . SER A 1 99 ? 9.675 -5.857 98.925 1.00 91.94 99 SER A C 1
ATOM 707 O O . SER A 1 99 ? 10.532 -5.675 98.056 1.00 91.94 99 SER A O 1
ATOM 709 N N . GLY A 1 100 ? 9.611 -6.999 99.607 1.00 90.69 100 GLY A N 1
ATOM 710 C CA . GLY A 1 100 ? 10.484 -8.153 99.406 1.00 90.69 100 GLY A CA 1
ATOM 711 C C . GLY A 1 100 ? 10.742 -8.945 100.689 1.00 90.69 100 GLY A C 1
ATOM 712 O O . GLY A 1 100 ? 10.226 -8.637 101.765 1.00 90.69 100 GLY A O 1
ATOM 713 N N . SER A 1 101 ? 11.561 -9.996 100.591 1.00 92.75 101 SER A N 1
ATOM 714 C CA . SER A 1 101 ? 11.901 -10.821 101.755 1.00 92.75 101 SER A CA 1
ATOM 715 C C . SER A 1 101 ? 13.102 -10.267 102.523 1.00 92.75 101 SER A C 1
ATOM 717 O O . SER A 1 101 ? 14.157 -10.001 101.947 1.00 92.75 101 SER A O 1
ATOM 719 N N . TYR A 1 102 ? 12.939 -10.133 103.838 1.00 93.38 102 TYR A N 1
ATOM 720 C CA . TYR A 1 102 ? 13.936 -9.595 104.758 1.00 93.38 102 TYR A CA 1
ATOM 721 C C . TYR A 1 102 ? 14.248 -10.606 105.865 1.00 93.38 102 TYR A C 1
ATOM 723 O O . TYR A 1 102 ? 13.362 -11.290 106.372 1.00 93.38 102 TYR A O 1
ATOM 731 N N . THR A 1 103 ? 15.514 -10.661 106.272 1.00 94.69 103 THR A N 1
ATOM 732 C CA . THR A 1 103 ? 16.002 -11.390 107.448 1.00 94.69 103 THR A CA 1
ATOM 733 C C . THR A 1 103 ? 16.397 -10.389 108.529 1.00 94.69 103 THR A C 1
ATOM 735 O O . THR A 1 103 ? 17.105 -9.422 108.250 1.00 94.69 103 THR A O 1
ATOM 738 N N . LEU A 1 104 ? 15.946 -10.619 109.760 1.00 95.31 104 LEU A N 1
ATOM 739 C CA . LEU A 1 104 ? 16.181 -9.759 110.917 1.00 95.31 104 LEU A CA 1
ATOM 740 C C . LEU A 1 104 ? 17.006 -10.487 111.979 1.00 95.31 104 LEU A C 1
ATOM 742 O O . LEU A 1 104 ? 16.628 -11.579 112.398 1.00 95.31 104 LEU A O 1
ATOM 746 N N . THR A 1 105 ? 18.065 -9.854 112.480 1.00 95.38 105 THR A N 1
ATOM 747 C CA . THR A 1 105 ? 18.882 -10.358 113.595 1.00 95.38 105 THR A CA 1
ATOM 748 C C . THR A 1 105 ? 18.956 -9.294 114.683 1.00 95.38 105 THR A C 1
ATOM 750 O O . THR A 1 105 ? 19.520 -8.219 114.476 1.00 95.38 105 THR A O 1
ATOM 753 N N . ALA A 1 106 ? 18.389 -9.580 115.855 1.00 93.88 106 ALA A N 1
ATOM 754 C CA . ALA A 1 106 ? 18.403 -8.666 116.990 1.00 93.88 106 ALA A CA 1
ATOM 755 C C . ALA A 1 106 ? 19.640 -8.898 117.866 1.00 93.88 106 ALA A C 1
ATOM 757 O O . ALA A 1 106 ? 19.942 -10.033 118.229 1.00 93.88 106 ALA A O 1
ATOM 758 N N . LYS A 1 107 ? 20.330 -7.820 118.236 1.00 94.31 107 LYS A N 1
ATOM 759 C CA . LYS A 1 107 ? 21.541 -7.820 119.059 1.00 94.31 107 LYS A CA 1
ATOM 760 C C . LYS A 1 107 ? 21.280 -7.053 120.342 1.00 94.31 107 LYS A C 1
ATOM 762 O O . LYS A 1 107 ? 20.912 -5.879 120.305 1.00 94.31 107 LYS A O 1
ATOM 767 N N . ALA A 1 108 ? 21.438 -7.728 121.474 1.00 91.56 108 ALA A N 1
ATOM 768 C CA . ALA A 1 108 ? 21.228 -7.164 122.799 1.00 91.56 108 ALA A CA 1
ATOM 769 C C . ALA A 1 108 ? 22.569 -6.955 123.513 1.00 91.56 108 ALA A C 1
ATOM 771 O O . ALA A 1 108 ? 23.417 -7.849 123.524 1.00 91.56 108 ALA A O 1
ATOM 772 N N . TYR A 1 109 ? 22.736 -5.777 124.115 1.00 90.62 109 TYR A N 1
ATOM 773 C CA . TYR A 1 109 ? 23.983 -5.303 124.716 1.00 90.62 109 TYR A CA 1
ATOM 774 C C . TYR A 1 109 ? 23.827 -5.130 126.233 1.00 90.62 109 TYR A C 1
ATOM 776 O O . TYR A 1 109 ? 22.823 -4.587 126.696 1.00 90.62 109 TYR A O 1
ATOM 784 N N . SER A 1 110 ? 24.831 -5.555 127.002 1.00 86.94 110 SER A N 1
ATOM 785 C CA . SER A 1 110 ? 24.921 -5.347 128.454 1.00 86.94 110 SER A CA 1
ATOM 786 C C . SER A 1 110 ? 26.378 -5.103 128.844 1.00 86.94 110 SER A C 1
ATOM 788 O O . SER A 1 110 ? 27.200 -6.023 128.823 1.00 86.94 110 SER A O 1
ATOM 790 N N . GLY A 1 111 ? 26.733 -3.848 129.126 1.00 83.19 111 GLY A N 1
ATOM 791 C CA . GLY A 1 111 ? 28.136 -3.435 129.212 1.00 83.19 111 GLY A CA 1
ATOM 792 C C . GLY A 1 111 ? 28.923 -3.821 127.948 1.00 83.19 111 GLY A C 1
ATOM 793 O O . GLY A 1 111 ? 28.607 -3.365 126.852 1.00 83.19 111 GLY A O 1
ATOM 794 N N . SER A 1 112 ? 29.942 -4.674 128.098 1.00 81.44 112 SER A N 1
ATOM 795 C CA . SER A 1 112 ? 30.738 -5.228 126.989 1.00 81.44 112 SER A CA 1
ATOM 796 C C . SER A 1 112 ? 30.230 -6.570 126.438 1.00 81.44 112 SER A C 1
ATOM 798 O O . SER A 1 112 ? 30.788 -7.067 125.461 1.00 81.44 112 SER A O 1
ATOM 800 N N . GLN A 1 113 ? 29.197 -7.172 127.038 1.00 84.69 113 GLN A N 1
ATOM 801 C CA . GLN A 1 113 ? 28.601 -8.419 126.551 1.00 84.69 113 GLN A CA 1
ATOM 802 C C . GLN A 1 113 ? 27.569 -8.132 125.457 1.00 84.69 113 GLN A C 1
ATOM 804 O O . GLN A 1 113 ? 26.755 -7.213 125.581 1.00 84.69 113 GLN A O 1
ATOM 809 N N . VAL A 1 114 ? 27.581 -8.952 124.405 1.00 89.06 114 VAL A N 1
ATOM 810 C CA . VAL A 1 114 ? 26.659 -8.863 123.265 1.00 89.06 114 VAL A CA 1
ATOM 811 C C . VAL A 1 114 ? 26.097 -10.248 122.975 1.00 89.06 114 VAL A C 1
ATOM 813 O O . VAL A 1 114 ? 26.831 -11.237 123.012 1.00 89.06 114 VAL A O 1
ATOM 816 N N . LYS A 1 115 ? 24.801 -10.330 122.671 1.00 91.69 115 LYS A N 1
ATOM 817 C CA . LYS A 1 115 ? 24.163 -11.565 122.213 1.00 91.69 115 LYS A CA 1
ATOM 818 C C . LYS A 1 115 ? 23.252 -11.300 121.022 1.00 91.69 115 LYS A C 1
ATOM 820 O O . LYS A 1 115 ? 22.383 -10.436 121.096 1.00 91.69 115 LYS A O 1
ATOM 825 N N . ASP A 1 116 ? 23.429 -12.108 119.985 1.00 92.38 116 ASP A N 1
ATOM 826 C CA . ASP A 1 116 ? 22.595 -12.134 118.784 1.00 92.38 116 ASP A CA 1
ATOM 827 C C . ASP A 1 116 ? 21.428 -13.127 118.955 1.00 92.38 116 ASP A C 1
ATOM 829 O O . ASP A 1 116 ? 21.568 -14.167 119.617 1.00 92.38 116 ASP A O 1
ATOM 833 N N . SER A 1 117 ? 20.281 -12.811 118.350 1.00 93.12 117 SER A N 1
ATOM 834 C CA . SER A 1 117 ? 19.111 -13.690 118.257 1.00 93.12 117 SER A CA 1
ATOM 835 C C . SER A 1 117 ? 19.294 -14.766 117.186 1.00 93.12 117 SER A C 1
ATOM 837 O O . SER A 1 117 ? 20.171 -14.682 116.328 1.00 93.12 117 SER A O 1
ATOM 839 N N . VAL A 1 118 ? 18.394 -15.754 117.172 1.00 93.44 118 VAL A N 1
ATOM 840 C CA . VAL A 1 118 ? 18.136 -16.506 115.935 1.00 93.44 118 VAL A CA 1
ATOM 841 C C . VAL A 1 118 ? 17.617 -15.511 114.880 1.00 93.44 118 VAL A C 1
ATOM 843 O O . VAL A 1 118 ? 16.790 -14.662 115.240 1.00 93.44 118 VAL A O 1
ATOM 846 N N . PRO A 1 119 ? 18.086 -15.557 113.619 1.00 93.50 119 PRO A N 1
ATOM 847 C CA . PRO A 1 119 ? 17.553 -14.701 112.565 1.00 93.50 119 PRO A CA 1
ATOM 848 C C . PRO A 1 119 ? 16.099 -15.054 112.226 1.00 93.50 119 PRO A C 1
ATOM 850 O O . PRO A 1 119 ? 15.757 -16.231 112.114 1.00 93.50 119 PRO A O 1
ATOM 853 N N . VAL A 1 120 ? 15.250 -14.047 112.024 1.00 95.19 120 VAL A N 1
ATOM 854 C CA . VAL A 1 120 ? 13.851 -14.215 111.597 1.00 95.19 120 VAL A CA 1
ATOM 855 C C . VAL A 1 120 ? 13.690 -13.699 110.174 1.00 95.19 120 VAL A C 1
ATOM 857 O O . VAL A 1 120 ? 13.863 -12.508 109.921 1.00 95.19 120 VAL A O 1
ATOM 860 N N . LYS A 1 121 ? 13.349 -14.596 109.246 1.00 93.69 121 LYS A N 1
ATOM 861 C CA . LYS A 1 121 ? 12.984 -14.254 107.868 1.00 93.69 121 LYS A CA 1
ATOM 862 C C . LYS A 1 121 ? 11.486 -13.960 107.780 1.00 93.69 121 LYS A C 1
ATOM 864 O O . LYS A 1 121 ? 10.697 -14.656 108.407 1.00 93.69 121 LYS A O 1
ATOM 869 N N . PHE A 1 122 ? 11.094 -12.957 107.004 1.00 92.56 122 PHE A N 1
ATOM 870 C CA . PHE A 1 122 ? 9.697 -12.632 106.699 1.00 92.56 122 PHE A CA 1
ATOM 871 C C . PHE A 1 122 ? 9.591 -11.980 105.306 1.00 92.56 122 PHE A C 1
ATOM 873 O O . PHE A 1 122 ? 10.610 -11.798 104.627 1.00 92.56 122 PHE A O 1
ATOM 880 N N . THR A 1 123 ? 8.379 -11.610 104.884 1.00 93.06 123 THR A N 1
ATOM 881 C CA . THR A 1 123 ? 8.158 -10.776 103.690 1.00 93.06 123 THR A CA 1
ATOM 882 C C . THR A 1 123 ? 7.506 -9.459 104.100 1.00 93.06 123 THR A C 1
ATOM 884 O O . THR A 1 123 ? 6.403 -9.455 104.647 1.00 93.06 123 THR A O 1
ATOM 887 N N . LEU A 1 124 ? 8.193 -8.342 103.845 1.00 93.56 124 LEU A N 1
ATOM 888 C CA . LEU A 1 124 ? 7.577 -7.018 103.864 1.00 93.56 124 LEU A CA 1
ATOM 889 C C . LEU A 1 124 ? 6.893 -6.836 102.514 1.00 93.56 124 LEU A C 1
ATOM 891 O O . LEU A 1 124 ? 7.555 -6.952 101.487 1.00 93.56 124 LEU A O 1
ATOM 895 N N . ASP A 1 125 ? 5.599 -6.564 102.506 1.00 93.81 125 ASP A N 1
ATOM 896 C CA . ASP A 1 125 ? 4.855 -6.374 101.265 1.00 93.81 125 ASP A CA 1
ATOM 897 C C . ASP A 1 125 ? 3.841 -5.248 101.432 1.00 93.81 125 ASP A C 1
ATOM 899 O O . ASP A 1 125 ? 2.952 -5.310 102.282 1.00 93.81 125 ASP A O 1
ATOM 903 N N . VAL A 1 126 ? 4.056 -4.164 100.693 1.00 91.56 126 VAL A N 1
ATOM 904 C CA . VAL A 1 126 ? 3.356 -2.881 100.858 1.00 91.56 126 VAL A CA 1
ATOM 905 C C . VAL A 1 126 ? 2.782 -2.356 99.544 1.00 91.56 126 VAL A C 1
ATOM 907 O O . VAL A 1 126 ? 2.248 -1.246 99.515 1.00 91.56 126 VAL A O 1
ATOM 910 N N . ASP A 1 127 ? 2.896 -3.142 98.475 1.00 92.69 127 ASP A N 1
ATOM 911 C CA . ASP A 1 127 ? 2.317 -2.838 97.175 1.00 92.69 127 ASP A CA 1
ATOM 912 C C . ASP A 1 127 ? 0.888 -3.415 97.120 1.00 92.69 127 ASP A C 1
ATOM 914 O O . ASP A 1 127 ? 0.653 -4.526 97.591 1.00 92.69 127 ASP A O 1
ATOM 918 N N . PRO A 1 128 ? -0.116 -2.671 96.624 1.00 93.19 128 PRO A N 1
ATOM 919 C CA . PRO A 1 128 ? -1.486 -3.168 96.560 1.00 93.19 128 PRO A CA 1
ATOM 920 C C . PRO A 1 128 ? -1.695 -4.135 95.380 1.00 93.19 128 PRO A C 1
ATOM 922 O O . PRO A 1 128 ? -1.113 -3.928 94.310 1.00 93.19 128 PRO A O 1
ATOM 925 N N . PRO A 1 129 ? -2.601 -5.126 95.505 1.00 94.69 129 PRO A N 1
ATOM 926 C CA . PRO A 1 129 ? -2.923 -6.034 94.411 1.00 94.69 129 PRO A CA 1
ATOM 927 C C . PRO A 1 129 ? -3.479 -5.267 93.205 1.00 94.69 129 PRO A C 1
ATOM 929 O O . PRO A 1 129 ? -4.395 -4.452 93.322 1.00 94.69 129 PRO A O 1
ATOM 932 N N . THR A 1 130 ? -2.955 -5.569 92.022 1.00 95.00 130 THR A N 1
ATOM 933 C CA . THR A 1 130 ? -3.464 -5.041 90.746 1.00 95.00 130 THR A CA 1
ATOM 934 C C . THR A 1 130 ? -4.830 -5.648 90.421 1.00 95.00 130 THR A C 1
ATOM 936 O O . THR A 1 130 ? -5.039 -6.836 90.664 1.00 95.00 130 THR A O 1
ATOM 939 N N . VAL A 1 131 ? -5.763 -4.858 89.872 1.00 96.06 131 VAL A N 1
ATOM 940 C CA . VAL A 1 131 ? -7.141 -5.285 89.548 1.00 96.06 131 VAL A CA 1
ATOM 941 C C . VAL A 1 131 ? -7.565 -4.741 88.181 1.00 96.06 131 VAL A C 1
ATOM 943 O O . VAL A 1 131 ? -7.279 -3.591 87.858 1.00 96.06 131 VAL A O 1
ATOM 946 N N . GLN A 1 132 ? -8.265 -5.548 87.379 1.00 95.50 132 GLN A N 1
ATOM 947 C CA . GLN A 1 132 ? -8.751 -5.172 86.048 1.00 95.50 132 GLN A CA 1
ATOM 948 C C . GLN A 1 132 ? -10.053 -5.911 85.689 1.00 95.50 132 GLN A C 1
ATOM 950 O O . GLN A 1 132 ? -10.168 -7.110 85.926 1.00 95.50 132 GLN A O 1
ATOM 955 N N . PHE A 1 133 ? -11.014 -5.233 85.050 1.00 93.56 133 PHE A N 1
ATOM 956 C CA . PHE A 1 133 ? -12.152 -5.895 84.395 1.00 93.56 133 PHE A CA 1
ATOM 957 C C . PHE A 1 133 ? -11.758 -6.436 83.011 1.00 93.56 133 PHE A C 1
ATOM 959 O O . PHE A 1 133 ? -11.115 -5.738 82.228 1.00 93.56 133 PHE A O 1
ATOM 966 N N . LEU A 1 134 ? -12.177 -7.665 82.703 1.00 91.75 134 LEU A N 1
ATOM 967 C CA . LEU A 1 134 ? -11.966 -8.334 81.411 1.00 91.75 134 LEU A CA 1
ATOM 968 C C . LEU A 1 134 ? -13.266 -8.515 80.607 1.00 91.75 134 LEU A C 1
ATOM 970 O O . LEU A 1 134 ? -13.216 -8.635 79.387 1.00 91.75 134 LEU A O 1
ATOM 974 N N . ALA A 1 135 ? -14.420 -8.564 81.281 1.00 88.56 135 ALA A N 1
ATOM 975 C CA . ALA A 1 135 ? -15.747 -8.666 80.671 1.00 88.56 135 ALA A CA 1
ATOM 976 C C . ALA A 1 135 ? -16.826 -8.122 81.636 1.00 88.56 135 ALA A C 1
ATOM 978 O O . ALA A 1 135 ? -16.601 -8.179 82.851 1.00 88.56 135 ALA A O 1
ATOM 979 N N . PRO A 1 136 ? -17.993 -7.656 81.146 1.00 83.00 136 PRO A N 1
ATOM 980 C CA . PRO A 1 136 ? -18.392 -7.554 79.737 1.00 83.00 136 PRO A CA 1
ATOM 981 C C . PRO A 1 136 ? -17.648 -6.446 78.974 1.00 83.00 136 PRO A C 1
ATOM 983 O O . PRO A 1 136 ? -17.158 -5.490 79.566 1.00 83.00 136 PRO A O 1
ATOM 986 N N . SER A 1 137 ? -17.589 -6.573 77.646 1.00 72.88 137 SER A N 1
ATOM 987 C CA . SER A 1 137 ? -17.110 -5.527 76.725 1.00 72.88 137 SER A CA 1
ATOM 988 C C . SER A 1 137 ? -18.222 -4.590 76.231 1.00 72.88 137 SER A C 1
ATOM 990 O O . SER A 1 137 ? -17.936 -3.591 75.575 1.00 72.88 137 SER A O 1
ATOM 992 N N . LEU A 1 138 ? -19.486 -4.910 76.529 1.00 65.31 138 LEU A N 1
ATOM 993 C CA . LEU A 1 138 ? -20.656 -4.107 76.174 1.00 65.31 138 LEU A CA 1
ATOM 994 C C . LEU A 1 138 ? -20.878 -2.982 77.193 1.00 65.31 138 LEU A C 1
ATOM 996 O O . LEU A 1 138 ? -20.882 -3.218 78.401 1.00 65.31 138 LEU A O 1
ATOM 1000 N N . SER A 1 139 ? -21.124 -1.771 76.693 1.00 70.12 139 SER A N 1
ATOM 1001 C CA . SER A 1 139 ? -21.477 -0.589 77.490 1.00 70.12 139 SER A CA 1
ATOM 1002 C C . SER A 1 139 ? -22.977 -0.476 77.795 1.00 70.12 139 SER A C 1
ATOM 1004 O O . SER A 1 139 ? -23.357 0.320 78.656 1.00 70.12 139 SER A O 1
ATOM 1006 N N . VAL A 1 140 ? -23.820 -1.268 77.124 1.00 80.25 140 VAL A N 1
ATOM 1007 C CA . VAL A 1 140 ? -25.276 -1.350 77.322 1.00 80.25 140 VAL A CA 1
ATOM 1008 C C . VAL A 1 140 ? -25.674 -2.817 77.506 1.00 80.25 140 VAL A C 1
ATOM 1010 O O . VAL A 1 140 ? -25.160 -3.686 76.803 1.00 80.25 140 VAL A O 1
ATOM 1013 N N . LEU A 1 141 ? -26.562 -3.099 78.461 1.00 82.31 141 LEU A N 1
ATOM 1014 C CA . LEU A 1 141 ? -27.034 -4.438 78.819 1.00 82.31 141 LEU A CA 1
ATOM 1015 C C . LEU A 1 141 ? -28.566 -4.455 78.923 1.00 82.31 141 LEU A C 1
ATOM 1017 O O . LEU A 1 141 ? -29.145 -3.632 79.636 1.00 82.31 141 LEU A O 1
ATOM 1021 N N . GLY A 1 142 ? -29.206 -5.422 78.264 1.00 78.50 142 GLY A N 1
ATOM 1022 C CA . GLY A 1 142 ? -30.628 -5.725 78.440 1.00 78.50 142 GLY A CA 1
ATOM 1023 C C . GLY A 1 142 ? -30.939 -6.474 79.744 1.00 78.50 142 GLY A C 1
ATOM 1024 O O . GLY A 1 142 ? -30.072 -6.715 80.591 1.00 78.50 142 GLY A O 1
ATOM 1025 N N . SER A 1 143 ? -32.189 -6.914 79.907 1.00 74.38 143 SER A N 1
ATOM 1026 C CA . SER A 1 143 ? -32.591 -7.757 81.040 1.00 74.38 143 SER A CA 1
ATOM 1027 C C . SER A 1 143 ? -32.102 -9.206 80.886 1.00 74.38 143 SER A C 1
ATOM 1029 O O . SER A 1 143 ? -32.726 -10.005 80.189 1.00 74.38 143 SER A O 1
ATOM 1031 N N . GLY A 1 144 ? -31.020 -9.573 81.575 1.00 78.62 144 GLY A N 1
ATOM 1032 C CA . GLY A 1 144 ? -30.511 -10.947 81.586 1.00 78.62 144 GLY A CA 1
ATOM 1033 C C . GLY A 1 144 ? -29.352 -11.172 82.558 1.00 78.62 144 GLY A C 1
ATOM 1034 O O . GLY A 1 144 ? -28.921 -10.255 83.257 1.00 78.62 144 GLY A O 1
ATOM 1035 N N . SER A 1 145 ? -28.841 -12.405 82.590 1.00 81.88 145 SER A N 1
ATOM 1036 C CA . SER A 1 145 ? -27.614 -12.746 83.318 1.00 81.88 145 SER A CA 1
ATOM 1037 C C . SER A 1 145 ? -26.393 -12.477 82.440 1.00 81.88 145 SER A C 1
ATOM 1039 O O . SER A 1 145 ? -26.346 -12.916 81.293 1.00 81.88 145 SER A O 1
ATOM 1041 N N . VAL A 1 146 ? -25.402 -11.780 82.988 1.00 86.50 146 VAL A N 1
ATOM 1042 C CA . VAL A 1 146 ? -24.187 -11.330 82.301 1.00 86.50 146 VAL A CA 1
ATOM 1043 C C . VAL A 1 146 ? -22.971 -11.811 83.084 1.00 86.50 146 VAL A C 1
ATOM 1045 O O . VAL A 1 146 ? -22.929 -11.706 84.308 1.00 86.50 146 VAL A O 1
ATOM 1048 N N . GLU A 1 147 ? -21.971 -12.345 82.389 1.00 90.25 147 GLU A N 1
ATOM 1049 C CA . GLU A 1 147 ? -20.735 -12.798 83.023 1.00 90.25 147 GLU A CA 1
ATOM 1050 C C . GLU A 1 147 ? -19.754 -11.627 83.183 1.00 90.25 147 GLU A C 1
ATOM 1052 O O . GLU A 1 147 ? -19.331 -11.008 82.205 1.00 90.25 147 GLU A O 1
ATOM 1057 N N . VAL A 1 148 ? -19.391 -11.322 84.429 1.00 92.00 148 VAL A N 1
ATOM 1058 C CA . VAL A 1 148 ? -18.422 -10.280 84.778 1.00 92.00 148 VAL A CA 1
ATOM 1059 C C . VAL A 1 148 ? -17.104 -10.952 85.143 1.00 92.00 148 VAL A C 1
ATOM 1061 O O . VAL A 1 148 ? -17.019 -11.666 86.145 1.00 92.00 148 VAL A O 1
ATOM 1064 N N . ARG A 1 149 ? -16.063 -10.718 84.340 1.00 94.12 149 ARG A N 1
ATOM 1065 C CA . ARG A 1 149 ? -14.716 -11.252 84.584 1.00 94.12 149 ARG A CA 1
ATOM 1066 C C . ARG A 1 149 ? -13.813 -10.170 85.147 1.00 94.12 149 ARG A C 1
ATOM 1068 O O . ARG A 1 149 ? -13.718 -9.083 84.579 1.00 94.12 149 ARG A O 1
ATOM 1075 N N . VAL A 1 150 ? -13.106 -10.496 86.221 1.00 94.81 150 VAL A N 1
ATOM 1076 C CA . VAL A 1 150 ? -12.101 -9.645 86.863 1.00 94.81 150 VAL A CA 1
ATOM 1077 C C . VAL A 1 150 ? -10.795 -10.425 86.946 1.00 94.81 150 VAL A C 1
ATOM 1079 O O . VAL A 1 150 ? -10.792 -11.578 87.369 1.00 94.81 150 VAL A O 1
ATOM 1082 N N . ARG A 1 151 ? -9.675 -9.801 86.588 1.00 94.94 151 ARG A N 1
ATOM 1083 C CA . ARG A 1 151 ? -8.338 -10.287 86.936 1.00 94.94 151 ARG A CA 1
ATOM 1084 C C . ARG A 1 151 ? -7.837 -9.513 88.148 1.00 94.94 151 ARG A C 1
ATOM 1086 O O . ARG A 1 151 ? -7.969 -8.291 88.184 1.00 94.94 151 ARG A O 1
ATOM 1093 N N . ALA A 1 152 ? -7.262 -10.212 89.119 1.00 95.44 152 ALA A N 1
ATOM 1094 C CA . ALA A 1 152 ? -6.532 -9.600 90.216 1.00 95.44 152 ALA A CA 1
ATOM 1095 C C . ALA A 1 152 ? -5.238 -10.368 90.498 1.00 95.44 152 ALA A C 1
ATOM 1097 O O . ALA A 1 152 ? -5.251 -11.593 90.629 1.00 95.44 152 ALA A O 1
ATOM 1098 N N . THR A 1 153 ? -4.130 -9.639 90.608 1.00 93.62 153 THR A N 1
ATOM 1099 C CA . THR A 1 153 ? -2.784 -10.208 90.751 1.00 93.62 153 THR A CA 1
ATOM 1100 C C . THR A 1 153 ? -1.934 -9.415 91.737 1.00 93.62 153 THR A C 1
ATOM 1102 O O . THR A 1 153 ? -1.876 -8.188 91.676 1.00 93.62 153 THR A O 1
ATOM 1105 N N . ASP A 1 154 ? -1.233 -10.139 92.604 1.00 93.25 154 ASP A N 1
ATO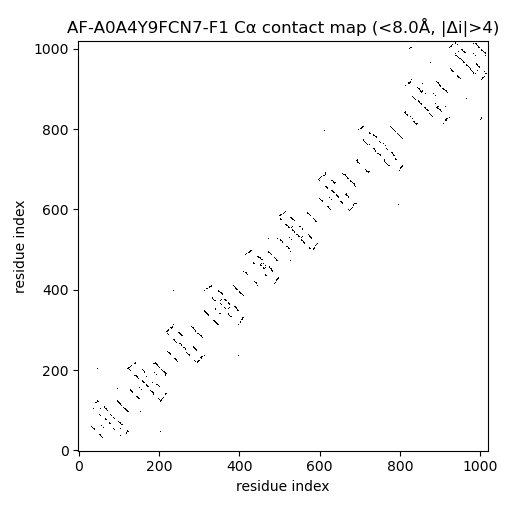M 1106 C CA . ASP A 1 154 ? -0.155 -9.632 93.454 1.00 93.25 154 ASP A CA 1
ATOM 1107 C C . ASP A 1 154 ? 1.107 -10.500 93.260 1.00 93.25 154 ASP A C 1
ATOM 1109 O O . ASP A 1 154 ? 1.006 -11.657 92.844 1.00 93.25 154 ASP A O 1
ATOM 1113 N N . ALA A 1 155 ? 2.284 -9.926 93.523 1.00 89.12 155 ALA A N 1
ATOM 1114 C CA . ALA A 1 155 ? 3.594 -10.506 93.259 1.00 89.12 155 ALA A CA 1
ATOM 1115 C C . ALA A 1 155 ? 4.322 -11.085 94.492 1.00 89.12 155 ALA A C 1
ATOM 1117 O O . ALA A 1 155 ? 5.334 -11.765 94.299 1.00 89.12 155 ALA A O 1
ATOM 1118 N N . LEU A 1 156 ? 3.876 -10.826 95.732 1.00 88.94 156 LEU A N 1
ATOM 1119 C CA . LEU A 1 156 ? 4.657 -11.129 96.946 1.00 88.94 156 LEU A CA 1
ATOM 1120 C C . LEU A 1 156 ? 3.885 -11.832 98.069 1.00 88.94 156 LEU A C 1
ATOM 1122 O O . LEU A 1 156 ? 4.436 -12.755 98.677 1.00 88.94 156 LEU A O 1
ATOM 1126 N N . SER A 1 157 ? 2.645 -11.438 98.352 1.00 89.44 157 SER A N 1
ATOM 1127 C CA . SER A 1 157 ? 1.777 -12.087 99.347 1.00 89.44 157 SER A CA 1
ATOM 1128 C C . SER A 1 157 ? 0.577 -12.817 98.739 1.00 89.44 157 SER A C 1
ATOM 1130 O O . SER A 1 157 ? -0.010 -13.675 99.403 1.00 89.44 157 SER A O 1
ATOM 1132 N N . GLY A 1 158 ? 0.266 -12.547 97.469 1.00 89.94 158 GLY A N 1
ATOM 1133 C CA . GLY A 1 158 ? -0.806 -13.166 96.697 1.00 89.94 158 GLY A CA 1
ATOM 1134 C C . GLY A 1 158 ? -2.189 -12.611 97.042 1.00 89.94 158 GLY A C 1
ATOM 1135 O O . GLY A 1 158 ? -2.443 -12.142 98.149 1.00 89.94 158 GLY A O 1
ATOM 1136 N N . VAL A 1 159 ? -3.123 -12.677 96.090 1.00 93.62 159 VAL A N 1
ATOM 1137 C CA . VAL A 1 159 ? -4.505 -12.219 96.312 1.00 93.62 159 VAL A CA 1
ATOM 1138 C C . VAL A 1 159 ? -5.225 -13.173 97.270 1.00 93.62 159 VAL A C 1
ATOM 1140 O O . VAL A 1 159 ? -5.295 -14.373 97.024 1.00 93.62 159 VAL A O 1
ATOM 1143 N N . LEU A 1 160 ? -5.776 -12.622 98.352 1.00 92.94 160 LEU A N 1
ATOM 1144 C CA . LEU A 1 160 ? -6.539 -13.296 99.408 1.00 92.94 160 LEU A CA 1
ATOM 1145 C C . LEU A 1 160 ? -8.047 -13.375 99.095 1.00 92.94 160 LEU A C 1
ATOM 1147 O O . LEU A 1 160 ? -8.745 -14.220 99.654 1.00 92.94 160 LEU A O 1
ATOM 1151 N N . GLY A 1 161 ? -8.548 -12.527 98.195 1.00 92.75 161 GLY A N 1
ATOM 1152 C CA . GLY A 1 161 ? -9.907 -12.603 97.653 1.00 92.75 161 GLY A CA 1
ATOM 1153 C C . GLY A 1 161 ? -10.296 -11.369 96.837 1.00 92.75 161 GLY A C 1
ATOM 1154 O O . GLY A 1 161 ? -9.614 -10.340 96.898 1.00 92.75 161 GLY A O 1
ATOM 1155 N N . VAL A 1 162 ? -11.395 -11.476 96.084 1.00 96.31 162 VAL A N 1
ATOM 1156 C CA . VAL A 1 162 ? -11.958 -10.390 95.261 1.00 96.31 162 VAL A CA 1
ATOM 1157 C C . VAL A 1 162 ? -13.460 -10.252 95.495 1.00 96.31 162 VAL A C 1
ATOM 1159 O O . VAL A 1 162 ? -14.216 -11.212 95.359 1.00 96.31 162 VAL A O 1
ATOM 1162 N N . GLN A 1 163 ? -13.896 -9.028 95.782 1.00 96.44 163 GLN A N 1
ATOM 1163 C CA . GLN A 1 163 ? -15.296 -8.657 95.979 1.00 96.44 163 GLN A CA 1
ATOM 1164 C C . GLN A 1 163 ? -15.783 -7.751 94.846 1.00 96.44 163 GLN A C 1
ATOM 1166 O O . GLN A 1 163 ? -15.157 -6.733 94.548 1.00 96.44 163 GLN A O 1
ATOM 1171 N N . LEU A 1 164 ? -16.923 -8.093 94.244 1.00 95.25 164 LEU A N 1
ATOM 1172 C CA . LEU A 1 164 ? -17.583 -7.298 93.208 1.00 95.25 164 LEU A CA 1
ATOM 1173 C C . LEU A 1 164 ? -18.792 -6.559 93.792 1.00 95.25 164 LEU A C 1
ATOM 1175 O O . LEU A 1 164 ? -19.643 -7.161 94.447 1.00 95.25 164 LEU A O 1
ATOM 1179 N N . TYR A 1 165 ? -18.902 -5.266 93.497 1.00 93.06 165 TYR A N 1
ATOM 1180 C CA . TYR A 1 165 ? -19.968 -4.371 93.943 1.00 93.06 165 TYR A CA 1
ATOM 1181 C C . TYR A 1 165 ? -20.650 -3.669 92.759 1.00 93.06 165 TYR A C 1
ATOM 1183 O O . TYR A 1 165 ? -20.009 -3.406 91.745 1.00 93.06 165 TYR A O 1
ATOM 1191 N N . ALA A 1 166 ? -21.916 -3.279 92.927 1.00 89.38 166 ALA A N 1
ATOM 1192 C CA . ALA A 1 166 ? -22.565 -2.211 92.161 1.00 89.38 166 ALA A CA 1
ATOM 1193 C C . ALA A 1 166 ? -22.864 -1.050 93.119 1.00 89.38 166 ALA A C 1
ATOM 1195 O O . ALA A 1 166 ? -23.684 -1.183 94.034 1.00 89.38 166 ALA A O 1
ATOM 1196 N N . GLY A 1 167 ? -22.161 0.073 92.958 1.00 82.19 167 GLY A N 1
ATOM 1197 C CA . GLY A 1 167 ? -22.141 1.134 93.971 1.00 82.19 167 GLY A CA 1
ATOM 1198 C C . GLY A 1 167 ? -21.707 0.593 95.342 1.00 82.19 167 GLY A C 1
ATOM 1199 O O . GLY A 1 167 ? -20.575 0.148 95.509 1.00 82.19 167 GLY A O 1
ATOM 1200 N N . THR A 1 168 ? -22.614 0.609 96.324 1.00 82.56 168 THR A N 1
ATOM 1201 C CA . THR A 1 168 ? -22.393 0.062 97.679 1.00 82.56 168 THR A CA 1
ATOM 1202 C C . THR A 1 168 ? -22.942 -1.355 97.888 1.00 82.56 168 THR A C 1
ATOM 1204 O O . THR A 1 168 ? -22.692 -1.954 98.934 1.00 82.56 168 THR A O 1
ATOM 1207 N N . ARG A 1 169 ? -23.686 -1.921 96.927 1.00 88.88 169 ARG A N 1
ATOM 1208 C CA . ARG A 1 169 ? -24.245 -3.277 97.029 1.00 88.88 169 ARG A CA 1
ATOM 1209 C C . ARG A 1 169 ? -23.193 -4.306 96.626 1.00 88.88 169 ARG A C 1
ATOM 1211 O O . ARG A 1 169 ? -22.767 -4.306 95.476 1.00 88.88 169 ARG A O 1
ATOM 1218 N N . LEU A 1 170 ? -22.840 -5.215 97.535 1.00 91.44 170 LEU A N 1
ATOM 1219 C CA . LEU A 1 170 ? -22.073 -6.418 97.199 1.00 91.44 170 LEU A CA 1
ATOM 1220 C C . LEU A 1 170 ? -22.898 -7.299 96.242 1.00 91.44 170 LEU A C 1
ATOM 1222 O O . LEU A 1 170 ? -24.077 -7.563 96.491 1.00 91.44 170 LEU A O 1
ATOM 1226 N N . LEU A 1 171 ? -22.272 -7.725 95.149 1.00 90.62 171 LEU A N 1
ATOM 1227 C CA . LEU A 1 171 ? -22.822 -8.636 94.142 1.00 90.62 171 LEU A CA 1
ATOM 1228 C C . LEU A 1 171 ? -22.260 -10.052 94.306 1.00 90.62 171 LEU A C 1
ATOM 1230 O O . LEU A 1 171 ? -22.995 -11.021 94.142 1.00 90.62 171 LEU A O 1
ATOM 1234 N N . GLY A 1 172 ? -20.982 -10.170 94.674 1.00 91.25 172 GLY A N 1
ATOM 1235 C CA . GLY A 1 172 ? -20.333 -11.447 94.955 1.00 91.25 172 GLY A CA 1
ATOM 1236 C C . GLY A 1 172 ? -18.975 -11.275 95.631 1.00 91.25 172 GLY A C 1
ATOM 1237 O O . GLY A 1 172 ? -18.369 -10.207 95.569 1.00 91.25 172 GLY A O 1
ATOM 1238 N N . ASP A 1 173 ? -18.510 -12.343 96.269 1.00 94.50 173 ASP A N 1
ATOM 1239 C CA . ASP A 1 173 ? -17.228 -12.446 96.969 1.00 94.50 173 ASP A CA 1
ATOM 1240 C C . ASP A 1 173 ? -16.587 -13.782 96.568 1.00 94.50 173 ASP A C 1
ATOM 1242 O O . ASP A 1 173 ? -17.277 -14.806 96.540 1.00 94.50 173 ASP A O 1
ATOM 1246 N N . MET A 1 174 ? -15.308 -13.772 96.197 1.00 93.81 174 MET A N 1
ATOM 1247 C CA . MET A 1 174 ? -14.579 -14.950 95.731 1.00 93.81 174 MET A CA 1
ATOM 1248 C C . MET A 1 174 ? -13.243 -15.114 96.455 1.00 93.81 174 MET A C 1
ATOM 1250 O O . MET A 1 174 ? -12.402 -14.214 96.482 1.00 93.81 174 MET A O 1
ATOM 1254 N N . THR A 1 175 ? -13.027 -16.325 96.965 1.00 91.00 175 THR A N 1
ATOM 1255 C CA . THR A 1 175 ? -11.737 -16.819 97.465 1.00 91.00 175 THR A CA 1
ATOM 1256 C C . THR A 1 175 ? -10.692 -16.926 96.342 1.00 91.00 175 THR A C 1
ATOM 1258 O O . THR A 1 175 ? -11.078 -16.974 95.172 1.00 91.00 175 THR A O 1
ATOM 1261 N N . PRO A 1 176 ? -9.385 -17.022 96.660 1.00 87.44 176 PRO A N 1
ATOM 1262 C CA . PRO A 1 176 ? -8.308 -16.988 95.668 1.00 87.44 176 PRO A CA 1
ATOM 1263 C C . PRO A 1 176 ? -8.432 -18.052 94.576 1.00 87.44 176 PRO A C 1
ATOM 1265 O O . PRO A 1 176 ? -8.762 -19.207 94.858 1.00 87.44 176 PRO A O 1
ATOM 1268 N N . THR A 1 177 ? -8.093 -17.682 93.342 1.00 82.25 177 THR A N 1
ATOM 1269 C CA . THR A 1 177 ? -8.018 -18.602 92.198 1.00 82.25 177 THR A CA 1
ATOM 1270 C C . THR A 1 177 ? -6.573 -18.764 91.727 1.00 82.25 177 THR A C 1
ATOM 1272 O O . THR A 1 177 ? -5.783 -17.822 91.745 1.00 82.25 177 THR A O 1
ATOM 1275 N N . SER A 1 178 ? -6.206 -19.965 91.270 1.00 79.56 178 SER A N 1
ATOM 1276 C CA . SER A 1 178 ? -4.844 -20.267 90.792 1.00 79.56 178 SER A CA 1
ATOM 1277 C C . SER A 1 178 ? -4.480 -19.598 89.459 1.00 79.56 178 SER A C 1
ATOM 1279 O O . SER A 1 178 ? -3.325 -19.656 89.047 1.00 79.56 178 SER A O 1
ATOM 1281 N N . SER A 1 179 ? -5.446 -18.966 88.788 1.00 82.56 179 SER A N 1
ATOM 1282 C CA . SER A 1 179 ? -5.270 -18.181 87.561 1.00 82.56 179 SER A CA 1
ATOM 1283 C C . SER A 1 179 ? -5.154 -16.672 87.802 1.00 82.56 179 SER A C 1
ATOM 1285 O O . SER A 1 179 ? -4.802 -15.944 86.876 1.00 82.56 179 SER A O 1
ATOM 1287 N N . GLY A 1 180 ? -5.502 -16.183 88.999 1.00 86.25 180 GLY A N 1
ATOM 1288 C CA . GLY A 1 180 ? -5.722 -14.754 89.242 1.00 86.25 180 GLY A CA 1
ATOM 1289 C C . GLY A 1 180 ? -6.966 -14.187 88.541 1.00 86.25 180 GLY A C 1
ATOM 1290 O O . GLY A 1 180 ? -7.134 -12.971 88.497 1.00 86.25 180 GLY A O 1
ATOM 1291 N N . GLU A 1 181 ? -7.843 -15.032 87.986 1.00 94.00 181 GLU A N 1
ATOM 1292 C CA . GLU A 1 181 ? -9.105 -14.617 87.362 1.00 94.00 181 GLU A CA 1
ATOM 1293 C C . GLU A 1 181 ? -10.322 -15.062 88.173 1.00 94.00 181 GLU A C 1
ATOM 1295 O O . GLU A 1 181 ? -10.363 -16.159 88.731 1.00 94.00 181 GLU A O 1
ATOM 1300 N N . TYR A 1 182 ? -11.320 -14.187 88.212 1.00 94.44 182 TYR A N 1
ATOM 1301 C CA . TYR A 1 182 ? -12.508 -14.248 89.050 1.00 94.44 182 TYR A CA 1
ATOM 1302 C C . TYR A 1 182 ? -13.726 -13.992 88.160 1.00 94.44 182 TYR A C 1
ATOM 1304 O O . TYR A 1 182 ? -13.727 -13.057 87.355 1.00 94.44 182 TYR A O 1
ATOM 1312 N N . VAL A 1 183 ? -14.746 -14.843 88.266 1.00 94.06 183 VAL A N 1
ATOM 1313 C CA . VAL A 1 183 ? -15.883 -14.875 87.337 1.00 94.06 183 VAL A CA 1
ATOM 1314 C C . VAL A 1 183 ? -17.177 -14.804 88.135 1.00 94.06 183 VAL A C 1
ATOM 1316 O O . VAL A 1 183 ? -17.528 -15.737 88.855 1.00 94.06 183 VAL A O 1
ATOM 1319 N N . PHE A 1 184 ? -17.884 -13.686 88.003 1.00 92.56 184 PHE A N 1
ATOM 1320 C CA . PHE A 1 184 ? -19.131 -13.407 88.706 1.00 92.56 184 PHE A CA 1
ATOM 1321 C C . PHE A 1 184 ? -20.308 -13.477 87.728 1.00 92.56 184 PHE A C 1
ATOM 1323 O O . PHE A 1 184 ? -20.238 -12.932 86.627 1.00 92.56 184 PHE A O 1
ATOM 1330 N N . SER A 1 185 ? -21.416 -14.092 88.144 1.00 89.81 185 SER A N 1
ATOM 1331 C CA . SER A 1 185 ? -22.679 -14.025 87.402 1.00 89.81 185 SER A CA 1
ATOM 1332 C C . SER A 1 185 ? -23.506 -12.840 87.904 1.00 89.81 185 SER A C 1
ATOM 1334 O O . SER A 1 185 ? -23.915 -12.817 89.066 1.00 89.81 185 SER A O 1
ATOM 1336 N N . LEU A 1 186 ? -23.723 -11.843 87.046 1.00 88.88 186 LEU A N 1
ATOM 1337 C CA . LEU A 1 186 ? -24.491 -10.636 87.338 1.00 88.88 186 LEU A CA 1
ATOM 1338 C C . LEU A 1 186 ? -25.869 -10.711 86.679 1.00 88.88 186 LEU A C 1
ATOM 1340 O O . LEU A 1 186 ? -25.987 -10.610 85.462 1.00 88.88 186 LEU A O 1
ATOM 1344 N N . ASP A 1 187 ? -26.926 -10.799 87.481 1.00 87.44 187 ASP A N 1
ATOM 1345 C CA . ASP A 1 187 ? -28.291 -10.572 87.004 1.00 87.44 187 ASP A CA 1
ATOM 1346 C C . ASP A 1 187 ? -28.555 -9.066 86.819 1.00 87.44 187 ASP A C 1
ATOM 1348 O O . ASP A 1 187 ? -28.836 -8.341 87.782 1.00 87.44 187 ASP A O 1
ATOM 1352 N N . ALA A 1 188 ? -28.491 -8.594 85.573 1.00 84.00 188 ALA A N 1
ATOM 1353 C CA . ALA A 1 188 ? -28.777 -7.209 85.206 1.00 84.00 188 ALA A CA 1
ATOM 1354 C C . ALA A 1 188 ? -30.268 -6.847 85.354 1.00 84.00 188 ALA A C 1
ATOM 1356 O O . ALA A 1 188 ? -30.606 -5.668 85.494 1.00 84.00 188 ALA A O 1
ATOM 1357 N N . SER A 1 189 ? -31.179 -7.830 85.417 1.00 82.06 189 SER A N 1
ATOM 1358 C CA . SER A 1 189 ? -32.588 -7.553 85.722 1.00 82.06 189 SER A CA 1
ATOM 1359 C C . SER A 1 189 ? -32.757 -6.997 87.145 1.00 82.06 189 SER A C 1
ATOM 1361 O O . SER A 1 189 ? -33.606 -6.125 87.352 1.00 82.06 189 SER A O 1
ATOM 1363 N N . SER A 1 190 ? -31.878 -7.396 88.079 1.00 81.12 190 SER A N 1
ATOM 1364 C CA . SER A 1 190 ? -31.835 -6.928 89.473 1.00 81.12 190 SER A CA 1
ATOM 1365 C C . SER A 1 190 ? -31.235 -5.525 89.675 1.00 81.12 190 SER A C 1
ATOM 1367 O O . SER A 1 190 ? -31.312 -4.977 90.781 1.00 81.12 190 SER A O 1
ATOM 1369 N N . LEU A 1 191 ? -30.646 -4.934 88.628 1.00 85.69 191 LEU A N 1
ATOM 1370 C CA . LEU A 1 191 ? -30.136 -3.560 88.616 1.00 85.69 191 LEU A CA 1
ATOM 1371 C C . LEU A 1 191 ? -31.230 -2.561 88.204 1.00 85.69 191 LEU A C 1
ATOM 1373 O O . LEU A 1 191 ? -32.186 -2.913 87.510 1.00 85.69 191 LEU A O 1
ATOM 1377 N N . ALA A 1 192 ? -31.087 -1.295 88.601 1.00 83.88 192 ALA A N 1
ATOM 1378 C CA . ALA A 1 192 ? -31.909 -0.210 88.063 1.00 83.88 192 ALA A CA 1
ATOM 1379 C C . ALA A 1 192 ? -31.493 0.116 86.617 1.00 83.88 192 ALA A C 1
ATOM 1381 O O . ALA A 1 192 ? -30.318 -0.019 86.279 1.00 83.88 192 ALA A O 1
ATOM 1382 N N . SER A 1 193 ? -32.441 0.554 85.784 1.00 84.06 193 SER A N 1
ATOM 1383 C CA . SER A 1 193 ? -32.134 1.059 84.439 1.00 84.06 193 SER A CA 1
ATOM 1384 C C . SER A 1 193 ? -31.382 2.397 84.502 1.00 84.06 193 SER A C 1
ATOM 1386 O O . SER A 1 193 ? -31.534 3.156 85.462 1.00 84.06 193 SER A O 1
ATOM 1388 N N . GLY A 1 194 ? -30.596 2.698 83.470 1.00 83.81 194 GLY A N 1
ATOM 1389 C CA . GLY A 1 194 ? -29.662 3.823 83.427 1.00 83.81 194 GLY A CA 1
ATOM 1390 C C . GLY A 1 194 ? -28.225 3.407 83.763 1.00 83.81 194 GLY A C 1
ATOM 1391 O O . GLY A 1 194 ? -27.865 2.234 83.667 1.00 83.81 194 GLY A O 1
ATOM 1392 N N . SER A 1 195 ? -27.376 4.377 84.115 1.00 86.94 195 SER A N 1
ATOM 1393 C CA . SER A 1 195 ? -25.949 4.124 84.357 1.00 86.94 195 SER A CA 1
ATOM 1394 C C . SER A 1 195 ? -25.690 3.473 85.719 1.00 86.94 195 SER A C 1
ATOM 1396 O O . SER A 1 195 ? -26.147 3.960 86.755 1.00 86.94 195 SER A O 1
ATOM 1398 N N . VAL A 1 196 ? -24.906 2.395 85.719 1.00 88.62 196 VAL A N 1
ATOM 1399 C CA . VAL A 1 196 ? -24.455 1.663 86.905 1.00 88.62 196 VAL A CA 1
ATOM 1400 C C . VAL A 1 196 ? -22.934 1.518 86.853 1.00 88.62 196 VAL A C 1
ATOM 1402 O O . VAL A 1 196 ? -22.366 1.141 85.831 1.00 88.62 196 VAL A O 1
ATOM 1405 N N . SER A 1 197 ? -22.262 1.796 87.971 1.00 89.81 197 SER A N 1
ATOM 1406 C CA . SER A 1 197 ? -20.821 1.568 88.120 1.00 89.81 197 SER A CA 1
ATOM 1407 C C . SER A 1 197 ? -20.569 0.295 88.925 1.00 89.81 197 SER A C 1
ATOM 1409 O O . SER A 1 197 ? -20.960 0.197 90.096 1.00 89.81 197 SER A O 1
ATOM 1411 N N . LEU A 1 198 ? -19.931 -0.681 88.280 1.00 92.44 198 LEU A N 1
ATOM 1412 C CA . LEU A 1 198 ? -19.374 -1.863 88.922 1.00 92.44 198 LEU A CA 1
ATOM 1413 C C . LEU A 1 198 ? -18.012 -1.511 89.530 1.00 92.44 198 LEU A C 1
ATOM 1415 O O . LEU A 1 198 ? -17.219 -0.804 88.912 1.00 92.44 198 LEU A O 1
ATOM 1419 N N . ARG A 1 199 ? -17.718 -2.029 90.725 1.00 94.88 199 ARG A N 1
ATOM 1420 C CA . ARG A 1 199 ? -16.433 -1.855 91.420 1.00 94.88 199 ARG A CA 1
ATOM 1421 C C . ARG A 1 199 ? -15.931 -3.202 91.917 1.00 94.88 199 ARG A C 1
ATOM 1423 O O . ARG A 1 199 ? -16.611 -3.850 92.708 1.00 94.88 199 ARG A O 1
ATOM 1430 N N . ALA A 1 200 ? -14.752 -3.610 91.467 1.00 95.94 200 ALA A N 1
ATOM 1431 C CA . ALA A 1 200 ? -14.068 -4.802 91.950 1.00 95.94 200 ALA A CA 1
ATOM 1432 C C . ALA A 1 200 ? -12.964 -4.392 92.928 1.00 95.94 200 ALA A C 1
ATOM 1434 O O . ALA A 1 200 ? -12.187 -3.490 92.624 1.00 95.94 200 ALA A O 1
ATOM 1435 N N . VAL A 1 201 ? -12.894 -5.046 94.086 1.00 96.44 201 VAL A N 1
ATOM 1436 C CA . VAL A 1 201 ? -11.893 -4.793 95.132 1.00 96.44 201 VAL A CA 1
ATOM 1437 C C . VAL A 1 201 ? -11.157 -6.091 95.420 1.00 96.44 201 VAL A C 1
ATOM 1439 O O . VAL A 1 201 ? -11.790 -7.079 95.788 1.00 96.44 201 VAL A O 1
ATOM 1442 N N . ALA A 1 202 ? -9.836 -6.086 95.277 1.00 96.06 202 ALA A N 1
ATOM 1443 C CA . ALA A 1 202 ? -8.973 -7.187 95.679 1.00 96.06 202 ALA A CA 1
ATOM 1444 C C . ALA A 1 202 ? -8.256 -6.849 96.987 1.00 96.06 202 ALA A C 1
ATOM 1446 O O . ALA A 1 202 ? -7.884 -5.699 97.232 1.00 96.06 202 ALA A O 1
ATOM 1447 N N . LYS A 1 203 ? -8.019 -7.871 97.807 1.00 94.56 203 LYS A N 1
ATOM 1448 C CA . LYS A 1 203 ? -7.157 -7.793 98.989 1.00 94.56 203 LYS A CA 1
ATOM 1449 C C . LYS A 1 203 ? -6.063 -8.850 98.886 1.00 94.56 203 LYS A C 1
ATOM 1451 O O . LYS A 1 203 ? -6.348 -9.945 98.409 1.00 94.56 203 LYS A O 1
ATOM 1456 N N . ASP A 1 204 ? -4.854 -8.550 99.342 1.00 93.75 204 ASP A N 1
ATOM 1457 C CA . ASP A 1 204 ? -3.731 -9.496 99.373 1.00 93.75 204 ASP A CA 1
ATOM 1458 C C . ASP A 1 204 ? -3.538 -10.197 100.740 1.00 93.75 204 ASP A C 1
ATOM 1460 O O . ASP A 1 204 ? -4.306 -9.997 101.694 1.00 93.75 204 ASP A O 1
ATOM 1464 N N . GLY A 1 205 ? -2.517 -11.056 100.822 1.00 90.00 205 GLY A N 1
ATOM 1465 C CA . GLY A 1 205 ? -2.115 -11.774 102.032 1.00 90.00 205 GLY A CA 1
ATOM 1466 C C . GLY A 1 205 ? -1.382 -10.920 103.077 1.00 90.00 205 GLY A C 1
ATOM 1467 O O . GLY A 1 205 ? -1.400 -11.273 104.258 1.00 90.00 205 GLY A O 1
ATOM 1468 N N . ALA A 1 206 ? -0.766 -9.801 102.686 1.00 90.25 206 ALA A N 1
ATOM 1469 C CA . ALA A 1 206 ? -0.054 -8.874 103.572 1.00 90.25 206 ALA A CA 1
ATOM 1470 C C . ALA A 1 206 ? -0.979 -7.868 104.283 1.00 90.25 206 ALA A C 1
ATOM 1472 O O . ALA A 1 206 ? -0.640 -7.361 105.357 1.00 90.25 206 ALA A O 1
ATOM 1473 N N . GLY A 1 207 ? -2.153 -7.610 103.704 1.00 89.75 207 GLY A N 1
ATOM 1474 C CA . GLY A 1 207 ? -3.201 -6.727 104.197 1.00 89.75 207 GLY A CA 1
ATOM 1475 C C . GLY A 1 207 ? -3.585 -5.563 103.274 1.00 89.75 207 GLY A C 1
ATOM 1476 O O . GLY A 1 207 ? -4.522 -4.845 103.638 1.00 89.75 207 GLY A O 1
ATOM 1477 N N . ASN A 1 208 ? -2.916 -5.355 102.133 1.00 93.50 208 ASN A N 1
ATOM 1478 C CA . ASN A 1 208 ? -3.176 -4.224 101.234 1.00 93.50 208 ASN A CA 1
ATOM 1479 C C . ASN A 1 208 ? -4.418 -4.470 100.357 1.00 93.50 208 ASN A C 1
ATOM 1481 O O . ASN A 1 208 ? -4.953 -5.579 100.284 1.00 93.50 208 ASN A O 1
ATOM 1485 N N . GLN A 1 209 ? -4.922 -3.405 99.726 1.00 95.31 209 GLN A N 1
ATOM 1486 C CA . GLN A 1 209 ? -6.116 -3.436 98.875 1.00 95.31 209 GLN A CA 1
ATOM 1487 C C . GLN A 1 209 ? -5.894 -2.630 97.599 1.00 95.31 209 GLN A C 1
ATOM 1489 O O . GLN A 1 209 ? -5.310 -1.549 97.644 1.00 95.31 209 GLN A O 1
ATOM 1494 N N . GLY A 1 210 ? -6.420 -3.141 96.490 1.00 95.19 210 GLY A N 1
ATOM 1495 C CA . GLY A 1 210 ? -6.493 -2.455 95.203 1.00 95.19 210 GLY A CA 1
ATOM 1496 C C . GLY A 1 210 ? -7.880 -2.620 94.590 1.00 95.19 210 GLY A C 1
ATOM 1497 O O . GLY A 1 210 ? -8.641 -3.511 94.977 1.00 95.19 210 GLY A O 1
ATOM 1498 N N . GLU A 1 211 ? -8.244 -1.746 93.656 1.00 96.25 211 GLU A N 1
ATOM 1499 C CA . GLU A 1 211 ? -9.581 -1.738 93.064 1.00 96.25 211 GLU A CA 1
ATOM 1500 C C . GLU A 1 211 ? -9.596 -1.294 91.600 1.00 96.25 211 GLU A C 1
ATOM 1502 O O . GLU A 1 211 ? -8.687 -0.617 91.125 1.00 96.25 211 GLU A O 1
ATOM 1507 N N . ALA A 1 212 ? -10.667 -1.669 90.903 1.00 95.12 212 ALA A N 1
ATOM 1508 C CA . ALA A 1 212 ? -10.997 -1.212 89.559 1.00 95.12 212 ALA A CA 1
ATOM 1509 C C . ALA A 1 212 ? -12.497 -0.902 89.461 1.00 95.12 212 ALA A C 1
ATOM 1511 O O . ALA A 1 212 ? -13.303 -1.433 90.231 1.00 95.12 212 ALA A O 1
ATOM 1512 N N . THR A 1 213 ? -12.888 -0.088 88.480 1.00 93.69 213 THR A N 1
ATOM 1513 C CA . THR A 1 213 ? -14.294 0.225 88.179 1.00 93.69 213 THR A CA 1
ATOM 1514 C C . THR A 1 213 ? -14.621 0.029 86.699 1.00 93.69 213 THR A C 1
ATOM 1516 O O . THR A 1 213 ? -13.745 0.116 85.840 1.00 93.69 213 THR A O 1
ATOM 1519 N N . LEU A 1 214 ? -15.890 -0.264 86.404 1.00 91.31 214 LEU A N 1
ATOM 1520 C CA . LEU A 1 214 ? -16.434 -0.421 85.054 1.00 91.31 214 LEU A CA 1
ATOM 1521 C C . LEU A 1 214 ? -17.837 0.195 85.003 1.00 91.31 214 LEU A C 1
ATOM 1523 O O . LEU A 1 214 ? -18.723 -0.207 85.757 1.00 91.31 214 LEU A O 1
ATOM 1527 N N . ALA A 1 215 ? -18.040 1.166 84.114 1.00 88.62 215 ALA A N 1
ATOM 1528 C CA . ALA A 1 215 ? -19.348 1.768 83.880 1.00 88.62 215 ALA A CA 1
ATOM 1529 C C . ALA A 1 215 ? -20.127 0.974 82.822 1.00 88.62 215 ALA A C 1
ATOM 1531 O O . ALA A 1 215 ? -19.608 0.691 81.744 1.00 88.62 215 ALA A O 1
ATOM 1532 N N . ILE A 1 216 ? -21.382 0.660 83.132 1.00 87.38 216 ILE A N 1
ATOM 1533 C CA . ILE A 1 216 ? -22.352 0.009 82.246 1.00 87.38 216 ILE A CA 1
ATOM 1534 C C . ILE A 1 216 ? -23.658 0.810 82.243 1.00 87.38 216 ILE A C 1
ATOM 1536 O O . ILE A 1 216 ? -23.953 1.555 83.179 1.00 87.38 216 ILE A O 1
ATOM 1540 N N . THR A 1 217 ? -24.463 0.636 81.203 1.00 87.31 217 THR A N 1
ATOM 1541 C CA . THR A 1 217 ? -25.845 1.123 81.129 1.00 87.31 217 THR A CA 1
ATOM 1542 C C . THR A 1 217 ? -26.770 -0.081 81.108 1.00 87.31 217 THR A C 1
ATOM 1544 O O . THR A 1 217 ? -26.530 -1.020 80.357 1.00 87.31 217 THR A O 1
ATOM 1547 N N . VAL A 1 218 ? -27.820 -0.075 81.920 1.00 88.31 218 VAL A N 1
ATOM 1548 C CA . VAL A 1 218 ? -28.868 -1.100 81.874 1.00 88.31 218 VAL A CA 1
ATOM 1549 C C . VAL A 1 218 ? -30.093 -0.497 81.206 1.00 88.31 218 VAL A C 1
ATOM 1551 O O . VAL A 1 218 ? -30.576 0.539 81.663 1.00 88.31 218 VAL A O 1
ATOM 1554 N N . ASP A 1 219 ? -30.619 -1.140 80.167 1.00 89.19 219 ASP A N 1
ATOM 1555 C CA . ASP A 1 219 ? -31.879 -0.736 79.544 1.00 89.19 219 ASP A CA 1
ATOM 1556 C C . ASP A 1 219 ? -32.883 -1.889 79.474 1.00 89.19 219 ASP A C 1
ATOM 1558 O O . ASP A 1 219 ? -32.533 -3.066 79.421 1.00 89.19 219 ASP A O 1
ATOM 1562 N N . LYS A 1 220 ? -34.159 -1.525 79.560 1.00 88.19 220 LYS A N 1
ATOM 1563 C CA . LYS A 1 220 ? -35.333 -2.402 79.614 1.00 88.19 220 LYS A CA 1
ATOM 1564 C C . LYS A 1 220 ? -36.509 -1.786 78.837 1.00 88.19 220 LYS A C 1
ATOM 1566 O O . LYS A 1 220 ? -37.652 -2.201 79.027 1.00 88.19 220 LYS A O 1
ATOM 1571 N N . THR A 1 221 ? -36.243 -0.751 78.040 1.00 89.69 221 THR A N 1
ATOM 1572 C CA . THR A 1 221 ? -37.226 0.008 77.264 1.00 89.69 221 THR A CA 1
ATOM 1573 C C . THR A 1 221 ? -37.237 -0.537 75.837 1.00 89.69 221 THR A C 1
ATOM 1575 O O . THR A 1 221 ? -36.189 -0.547 75.208 1.00 89.69 221 THR A O 1
ATOM 1578 N N . PRO A 1 222 ? -38.364 -1.045 75.311 1.00 90.31 222 PRO A N 1
ATOM 1579 C CA . PRO A 1 222 ? -38.410 -1.497 73.925 1.00 90.31 222 PRO A CA 1
ATOM 1580 C C . PRO A 1 222 ? -38.594 -0.337 72.934 1.00 90.31 222 PRO A C 1
ATOM 1582 O O . PRO A 1 222 ? -39.360 0.588 73.233 1.00 90.31 222 PRO A O 1
ATOM 1585 N N . PRO A 1 223 ? -38.034 -0.441 71.713 1.00 95.38 223 PRO A N 1
ATOM 1586 C CA . PRO A 1 223 ? -38.281 0.518 70.644 1.00 95.38 223 PRO A CA 1
ATOM 1587 C C . PRO A 1 223 ? -39.759 0.731 70.311 1.00 95.38 223 PRO A C 1
ATOM 1589 O O . PRO A 1 223 ? -40.610 -0.147 70.485 1.00 95.38 223 PRO A O 1
ATOM 1592 N N . LYS A 1 224 ? -40.046 1.873 69.686 1.00 95.19 224 LYS A N 1
ATOM 1593 C CA . LYS A 1 224 ? -41.324 2.167 69.026 1.00 95.19 224 LYS A CA 1
ATOM 1594 C C . LYS A 1 224 ? -41.151 2.157 67.505 1.00 95.19 224 LYS A C 1
ATOM 1596 O O . LYS A 1 224 ? -40.168 2.694 67.006 1.00 95.19 224 LYS A O 1
ATOM 1601 N N . VAL A 1 225 ? -42.134 1.613 66.780 1.00 97.12 225 VAL A N 1
ATOM 1602 C CA . VAL A 1 225 ? -42.205 1.608 65.305 1.00 97.12 225 VAL A CA 1
ATOM 1603 C C . VAL A 1 225 ? -43.506 2.263 64.833 1.00 97.12 225 VAL A C 1
ATOM 1605 O O . VAL A 1 225 ? -44.557 2.047 65.439 1.00 97.12 225 VAL A O 1
ATOM 1608 N N . THR A 1 226 ? -43.443 3.039 63.748 1.00 95.62 226 THR A N 1
ATOM 1609 C CA . THR A 1 226 ? -44.591 3.690 63.091 1.00 95.62 226 THR A CA 1
ATOM 1610 C C . THR A 1 226 ? -44.478 3.529 61.573 1.00 95.62 226 THR A C 1
ATOM 1612 O O . THR A 1 226 ? -43.425 3.800 61.003 1.00 95.62 226 THR A O 1
ATOM 1615 N N . TRP A 1 227 ? -45.547 3.103 60.895 1.00 96.38 227 TRP A N 1
ATOM 1616 C CA . TRP A 1 227 ? -45.549 2.968 59.433 1.00 96.38 227 TRP A CA 1
ATOM 1617 C C . TRP A 1 227 ? -45.611 4.323 58.716 1.00 96.38 227 TRP A C 1
ATOM 1619 O O . TRP A 1 227 ? -46.353 5.209 59.137 1.00 96.38 227 TRP A O 1
ATOM 1629 N N . LEU A 1 228 ? -44.853 4.457 57.620 1.00 94.56 228 LEU A N 1
ATOM 1630 C CA . LEU A 1 228 ? -44.855 5.635 56.742 1.00 94.56 228 LEU A CA 1
ATOM 1631 C C . LEU A 1 228 ? -45.359 5.303 55.330 1.00 94.56 228 LEU A C 1
ATOM 1633 O O . LEU A 1 228 ? -46.123 6.080 54.760 1.00 94.56 228 LEU A O 1
ATOM 1637 N N . GLN A 1 229 ? -44.932 4.168 54.761 1.00 91.69 229 GLN A N 1
ATOM 1638 C CA . GLN A 1 229 ? -45.397 3.663 53.462 1.00 91.69 229 GLN A CA 1
ATOM 1639 C C . GLN A 1 229 ? -45.449 2.123 53.450 1.00 91.69 229 GLN A C 1
ATOM 1641 O O . GLN A 1 229 ? -44.562 1.498 54.038 1.00 91.69 229 GLN A O 1
ATOM 1646 N N . PRO A 1 230 ? -46.425 1.498 52.760 1.00 93.81 230 PRO A N 1
ATOM 1647 C CA . PRO A 1 230 ? -47.599 2.108 52.125 1.00 93.81 230 PRO A CA 1
ATOM 1648 C C . PRO A 1 230 ? -48.594 2.661 53.164 1.00 93.81 230 PRO A C 1
ATOM 1650 O O . PRO A 1 230 ? -48.387 2.533 54.368 1.00 93.81 230 PRO A O 1
ATOM 1653 N N . ALA A 1 231 ? -49.668 3.305 52.703 1.00 91.00 231 ALA A N 1
ATOM 1654 C CA . ALA A 1 231 ? -50.778 3.685 53.577 1.00 91.00 231 ALA A CA 1
ATOM 1655 C C . ALA A 1 231 ? -51.618 2.453 53.966 1.00 91.00 231 ALA A C 1
ATOM 1657 O O . ALA A 1 231 ? -51.748 1.511 53.182 1.00 91.00 231 ALA A O 1
ATOM 1658 N N . ASP A 1 232 ? -52.222 2.476 55.156 1.00 93.44 232 ASP A N 1
ATOM 1659 C CA . ASP A 1 232 ? -53.185 1.449 55.566 1.00 93.44 232 ASP A CA 1
ATOM 1660 C C . ASP A 1 232 ? -54.419 1.471 54.643 1.00 93.44 232 ASP A C 1
ATOM 1662 O O . ASP A 1 232 ? -54.911 2.534 54.261 1.00 93.44 232 ASP A O 1
ATOM 1666 N N . GLY A 1 233 ? -54.880 0.291 54.233 1.00 89.38 233 GLY A N 1
ATOM 1667 C CA . GLY A 1 233 ? -55.935 0.104 53.236 1.00 89.38 233 GLY A CA 1
ATOM 1668 C C . GLY A 1 233 ? -55.509 0.270 51.769 1.00 89.38 233 GLY A C 1
ATOM 1669 O O . GLY A 1 233 ? -56.364 0.145 50.892 1.00 89.38 233 GLY A O 1
ATOM 1670 N N . ALA A 1 234 ? -54.233 0.540 51.459 1.00 90.00 234 ALA A N 1
ATOM 1671 C CA . ALA A 1 234 ? -53.788 0.728 50.073 1.00 90.00 234 ALA A CA 1
ATOM 1672 C C . ALA A 1 234 ? -53.961 -0.538 49.209 1.00 90.00 234 ALA A C 1
ATOM 1674 O O . ALA A 1 234 ? -53.693 -1.653 49.659 1.00 90.00 234 ALA A O 1
ATOM 1675 N N . VAL A 1 235 ? -54.351 -0.357 47.943 1.00 87.69 235 VAL A N 1
ATOM 1676 C CA . VAL A 1 235 ? -54.273 -1.403 46.907 1.00 87.69 235 VAL A CA 1
ATOM 1677 C C . VAL A 1 235 ? -52.879 -1.354 46.282 1.00 87.69 235 VAL A C 1
ATOM 1679 O O . VAL A 1 235 ? -52.384 -0.266 45.982 1.00 87.69 235 VAL A O 1
ATOM 1682 N N . VAL A 1 236 ? -52.229 -2.507 46.126 1.00 88.12 236 VAL A N 1
ATOM 1683 C CA . VAL A 1 236 ? -50.821 -2.611 45.721 1.00 88.12 236 VAL A CA 1
ATOM 1684 C C . VAL A 1 236 ? -50.572 -3.767 44.751 1.00 88.12 236 VAL A C 1
ATOM 1686 O O . VAL A 1 236 ? -51.229 -4.805 44.801 1.00 88.12 236 VAL A O 1
ATOM 1689 N N . SER A 1 237 ? -49.579 -3.593 43.883 1.00 85.12 237 SER A N 1
ATOM 1690 C CA . SER A 1 237 ? -49.157 -4.569 42.879 1.00 85.12 237 SER A CA 1
ATOM 1691 C C . SER A 1 237 ? -47.675 -4.361 42.527 1.00 85.12 237 SER A C 1
ATOM 1693 O O . SER A 1 237 ? -47.062 -3.380 42.955 1.00 85.12 237 SER A O 1
ATOM 1695 N N . GLY A 1 238 ? -47.064 -5.292 41.786 1.00 83.19 238 GLY A N 1
ATOM 1696 C CA . GLY A 1 238 ? -45.654 -5.191 41.386 1.00 83.19 238 GLY A CA 1
ATOM 1697 C C . GLY A 1 238 ? -44.689 -5.128 42.580 1.00 83.19 238 GLY A C 1
ATOM 1698 O O . GLY A 1 238 ? -44.790 -5.935 43.510 1.00 83.19 238 GLY A O 1
ATOM 1699 N N . THR A 1 239 ? -43.744 -4.181 42.552 1.00 87.38 239 THR A N 1
ATOM 1700 C CA . THR A 1 239 ? -42.787 -3.934 43.647 1.00 87.38 239 THR A CA 1
ATOM 1701 C C . THR A 1 239 ? -43.184 -2.697 44.452 1.00 87.38 239 THR A C 1
ATOM 1703 O O . THR A 1 239 ? -43.310 -1.606 43.904 1.00 87.38 239 THR A O 1
ATOM 1706 N N . VAL A 1 240 ? -43.339 -2.864 45.765 1.00 89.81 240 VAL A N 1
ATOM 1707 C CA . VAL A 1 240 ? -43.850 -1.857 46.705 1.00 89.81 240 VAL A CA 1
ATOM 1708 C C . VAL A 1 240 ? -42.739 -1.438 47.664 1.00 89.81 240 VAL A C 1
ATOM 1710 O O . VAL A 1 240 ? -42.090 -2.295 48.261 1.00 89.81 240 VAL A O 1
ATOM 1713 N N . LEU A 1 241 ? -42.537 -0.133 47.862 1.00 94.19 241 LEU A N 1
ATOM 1714 C CA . LEU A 1 241 ? -41.638 0.365 48.905 1.00 94.19 241 LEU A CA 1
ATOM 1715 C C . LEU A 1 241 ? -42.327 0.294 50.274 1.00 94.19 241 LEU A C 1
ATOM 1717 O O . LEU A 1 241 ? -43.382 0.896 50.481 1.00 94.19 241 LEU A O 1
ATOM 1721 N N . LEU A 1 242 ? -41.713 -0.429 51.207 1.00 96.81 242 LEU A N 1
ATOM 1722 C CA . LEU A 1 242 ? -42.086 -0.456 52.616 1.00 96.81 242 LEU A CA 1
ATOM 1723 C C . LEU A 1 242 ? -41.145 0.469 53.383 1.00 96.81 242 LEU A C 1
ATOM 1725 O O . LEU A 1 242 ? -39.933 0.307 53.284 1.00 96.81 242 LEU A O 1
ATOM 1729 N N . ARG A 1 243 ? -41.682 1.410 54.163 1.00 97.00 243 ARG A N 1
ATOM 1730 C CA . ARG A 1 243 ? -40.890 2.358 54.961 1.00 97.00 243 ARG A CA 1
ATOM 1731 C C . ARG A 1 243 ? -41.533 2.590 56.324 1.00 97.00 243 ARG A C 1
ATOM 1733 O O . ARG A 1 243 ? -42.742 2.833 56.412 1.00 97.00 243 ARG A O 1
ATOM 1740 N N . VAL A 1 244 ? -40.719 2.580 57.379 1.00 97.12 244 VAL A N 1
ATOM 1741 C CA . VAL A 1 244 ? -41.147 2.892 58.752 1.00 97.12 244 VAL A CA 1
ATOM 1742 C C . VAL A 1 244 ? -40.212 3.889 59.432 1.00 97.12 244 VAL A C 1
ATOM 1744 O O . VAL A 1 244 ? -39.036 4.007 59.098 1.00 97.12 244 VAL A O 1
ATOM 1747 N N . GLU A 1 245 ? -40.738 4.579 60.436 1.00 96.56 245 GLU A N 1
ATOM 1748 C CA . GLU A 1 245 ? -39.952 5.283 61.444 1.00 96.56 245 GLU A CA 1
ATOM 1749 C C . GLU A 1 245 ? -39.801 4.375 62.671 1.00 96.56 245 GLU A C 1
ATOM 1751 O O . GLU A 1 245 ? -40.787 3.802 63.145 1.00 96.56 245 GLU A O 1
ATOM 1756 N N . ALA A 1 246 ? -38.583 4.241 63.199 1.00 96.44 246 ALA A N 1
ATOM 1757 C CA . ALA A 1 246 ? -38.314 3.490 64.421 1.00 96.44 246 ALA A CA 1
ATOM 1758 C C . ALA A 1 246 ? -37.402 4.293 65.358 1.00 96.44 246 ALA A C 1
ATOM 1760 O O . ALA A 1 246 ? -36.395 4.852 64.925 1.00 96.44 246 ALA A O 1
ATOM 1761 N N . THR A 1 247 ? -37.769 4.361 66.638 1.00 94.56 247 THR A N 1
ATOM 1762 C CA . THR A 1 247 ? -37.122 5.223 67.641 1.00 94.56 247 THR A CA 1
ATOM 1763 C C . THR A 1 247 ? -36.958 4.501 68.969 1.00 94.56 247 THR A C 1
ATOM 1765 O O . THR A 1 247 ? -37.884 3.816 69.410 1.00 94.56 247 THR A O 1
ATOM 1768 N N . ASP A 1 248 ? -35.828 4.728 69.631 1.00 95.06 248 ASP A N 1
ATOM 1769 C CA . ASP A 1 248 ? -35.478 4.146 70.925 1.00 95.06 248 ASP A CA 1
ATOM 1770 C C . ASP A 1 248 ? -34.513 5.073 71.701 1.00 95.06 248 ASP A C 1
ATOM 1772 O O . ASP A 1 248 ? -33.895 5.950 71.092 1.00 95.06 248 ASP A O 1
ATOM 1776 N N . ASN A 1 249 ? -34.387 4.916 73.026 1.00 87.81 249 ASN A N 1
ATOM 1777 C CA . ASN A 1 249 ? -33.542 5.770 73.871 1.00 87.81 249 ASN A CA 1
ATOM 1778 C C . ASN A 1 249 ? -32.072 5.319 74.029 1.00 87.81 249 ASN A C 1
ATOM 1780 O O . ASN A 1 249 ? -31.263 6.133 74.475 1.00 87.81 249 ASN A O 1
ATOM 1784 N N . VAL A 1 250 ? -31.700 4.083 73.673 1.00 88.44 250 VAL A N 1
ATOM 1785 C CA . VAL A 1 250 ? -30.296 3.685 73.403 1.00 88.44 250 VAL A CA 1
ATOM 1786 C C . VAL A 1 250 ? -30.019 3.497 71.908 1.00 88.44 250 VAL A C 1
ATOM 1788 O O . VAL A 1 250 ? -28.859 3.440 71.501 1.00 88.44 250 VAL A O 1
ATOM 1791 N N . GLY A 1 251 ? -31.071 3.493 71.089 1.00 90.31 251 GLY A N 1
ATOM 1792 C CA . GLY A 1 251 ? -31.003 3.510 69.632 1.00 90.31 251 GLY A CA 1
ATOM 1793 C C . GLY A 1 251 ? -31.380 2.166 69.016 1.00 90.31 251 GLY A C 1
ATOM 1794 O O . GLY A 1 251 ? -31.063 1.099 69.541 1.00 90.31 251 GLY A O 1
ATOM 1795 N N . VAL A 1 252 ? -32.070 2.227 67.876 1.00 95.00 252 VAL A N 1
ATOM 1796 C CA . VAL A 1 252 ? -32.525 1.046 67.134 1.00 95.00 252 VAL A CA 1
ATOM 1797 C C . VAL A 1 252 ? -31.354 0.433 66.367 1.00 95.00 252 VAL A C 1
ATOM 1799 O O . VAL A 1 252 ? -30.756 1.084 65.512 1.00 95.00 252 VAL A O 1
ATOM 1802 N N . ALA A 1 253 ? -31.057 -0.833 66.652 1.00 94.06 253 ALA A N 1
ATOM 1803 C CA . ALA A 1 253 ? -30.038 -1.620 65.968 1.00 94.06 253 ALA A CA 1
ATOM 1804 C C . ALA A 1 253 ? -30.537 -2.182 64.627 1.00 94.06 253 ALA A C 1
ATOM 1806 O O . ALA A 1 253 ? -29.754 -2.272 63.684 1.00 94.06 253 ALA A O 1
ATOM 1807 N N . LYS A 1 254 ? -31.826 -2.554 64.532 1.00 96.38 254 LYS A N 1
ATOM 1808 C CA . LYS A 1 254 ? -32.470 -2.964 63.269 1.00 96.38 254 LYS A CA 1
ATOM 1809 C C . LYS A 1 254 ? -33.998 -2.925 63.298 1.00 96.38 254 LYS A C 1
ATOM 1811 O O . LYS A 1 254 ? -34.607 -2.959 64.369 1.00 96.38 254 LYS A O 1
ATOM 1816 N N . VAL A 1 255 ? -34.606 -2.971 62.113 1.00 98.06 255 VAL A N 1
ATOM 1817 C CA . VAL A 1 255 ? -36.040 -3.187 61.871 1.00 98.06 255 VAL A CA 1
ATOM 1818 C C . VAL A 1 255 ? -36.241 -4.424 60.994 1.00 98.06 255 VAL A C 1
ATOM 1820 O O . VAL A 1 255 ? -35.631 -4.548 59.939 1.00 98.06 255 VAL A O 1
ATOM 1823 N N . GLU A 1 256 ? -37.129 -5.333 61.398 1.00 97.81 256 GLU A N 1
ATOM 1824 C CA . GLU A 1 256 ? -37.525 -6.519 60.628 1.00 97.81 256 GLU A CA 1
ATOM 1825 C C . GLU A 1 256 ? -38.923 -6.334 60.010 1.00 97.81 256 GLU A C 1
ATOM 1827 O O . GLU A 1 256 ? -39.866 -5.978 60.722 1.00 97.81 256 GLU A O 1
ATOM 1832 N N . PHE A 1 257 ? -39.070 -6.629 58.712 1.00 97.88 257 PHE A N 1
ATOM 1833 C CA . PHE A 1 257 ? -40.313 -6.470 57.938 1.00 97.88 257 PHE A CA 1
ATOM 1834 C C . PHE A 1 257 ? -40.928 -7.821 57.540 1.00 97.88 257 PHE A C 1
ATOM 1836 O O . PHE A 1 257 ? -40.211 -8.740 57.132 1.00 97.88 257 PHE A O 1
ATOM 1843 N N . PHE A 1 258 ? -42.260 -7.933 57.586 1.00 96.75 258 PHE A N 1
ATOM 1844 C CA . PHE A 1 258 ? -43.010 -9.163 57.298 1.00 96.75 258 PHE A CA 1
ATOM 1845 C C . PHE A 1 258 ? -44.293 -8.902 56.495 1.00 96.75 258 PHE A C 1
ATOM 1847 O O . PHE A 1 258 ? -44.941 -7.872 56.673 1.00 96.75 258 PHE A O 1
ATOM 1854 N N . ALA A 1 259 ? -44.707 -9.887 55.695 1.00 95.19 259 ALA A N 1
ATOM 1855 C CA . ALA A 1 259 ? -46.048 -10.012 55.127 1.00 95.19 259 ALA A CA 1
ATOM 1856 C C . ALA A 1 259 ? -46.713 -11.274 55.704 1.00 95.19 259 ALA A C 1
ATOM 1858 O O . ALA A 1 259 ? -46.264 -12.397 55.466 1.00 95.19 259 ALA A O 1
ATOM 1859 N N . GLY A 1 260 ? -47.762 -11.096 56.510 1.00 91.00 260 GLY A N 1
ATOM 1860 C CA . GLY A 1 260 ? -48.390 -12.169 57.282 1.00 91.00 260 GLY A CA 1
ATOM 1861 C C . GLY A 1 260 ? -47.419 -12.790 58.294 1.00 91.00 260 GLY A C 1
ATOM 1862 O O . GLY A 1 260 ? -47.150 -12.209 59.347 1.00 91.00 260 GLY A O 1
ATOM 1863 N N . SER A 1 261 ? -46.911 -13.981 57.972 1.00 90.31 261 SER A N 1
ATOM 1864 C CA . SER A 1 261 ? -45.867 -14.706 58.716 1.00 90.31 261 SER A CA 1
ATOM 1865 C C . SER A 1 261 ? -44.513 -14.755 57.991 1.00 90.31 261 SER A C 1
ATOM 1867 O O . SER A 1 261 ? -43.516 -15.156 58.591 1.00 90.31 261 SER A O 1
ATOM 1869 N N . THR A 1 262 ? -44.452 -14.344 56.722 1.00 92.75 262 THR A N 1
ATOM 1870 C CA . THR A 1 262 ? -43.244 -14.391 55.888 1.00 92.75 262 THR A CA 1
ATOM 1871 C C . THR A 1 262 ? -42.377 -13.165 56.144 1.00 92.75 262 THR A C 1
ATOM 1873 O O . THR A 1 262 ? -42.848 -12.039 55.994 1.00 92.75 262 THR A O 1
ATOM 1876 N N . LYS A 1 263 ? -41.098 -13.355 56.489 1.00 95.44 263 LYS A N 1
ATOM 1877 C CA . LYS A 1 263 ? -40.134 -12.249 56.573 1.00 95.44 263 LYS A CA 1
ATOM 1878 C C . LYS A 1 263 ? -39.771 -11.775 55.166 1.00 95.44 263 LYS A C 1
ATOM 1880 O O . LYS A 1 263 ? -39.367 -12.583 54.336 1.00 95.44 263 LYS A O 1
ATOM 1885 N N . ILE A 1 264 ? -39.908 -10.476 54.923 1.00 95.75 264 ILE A N 1
ATOM 1886 C CA . ILE A 1 264 ? -39.525 -9.811 53.669 1.00 95.75 264 ILE A CA 1
ATOM 1887 C C . ILE A 1 264 ? -38.030 -9.476 53.717 1.00 95.75 264 ILE A C 1
ATOM 1889 O O . ILE A 1 264 ? -37.308 -9.704 52.752 1.00 95.75 264 ILE A O 1
ATOM 1893 N N . GLY A 1 265 ? -37.556 -8.994 54.869 1.00 95.88 265 GLY A N 1
ATOM 1894 C CA . GLY A 1 265 ? -36.148 -8.712 55.128 1.00 95.88 265 GLY A CA 1
ATOM 1895 C C . GLY A 1 265 ? -35.952 -7.923 56.420 1.00 95.88 265 GLY A C 1
ATOM 1896 O O . GLY A 1 265 ? -36.797 -7.962 57.320 1.00 95.88 265 GLY A O 1
ATOM 1897 N N . GLU A 1 266 ? -34.820 -7.238 56.525 1.00 96.94 266 GLU A N 1
ATOM 1898 C CA . GLU A 1 266 ? -34.497 -6.325 57.622 1.00 96.94 266 GLU A CA 1
ATOM 1899 C C . GLU A 1 266 ? -33.589 -5.192 57.144 1.00 96.94 266 GLU A C 1
ATOM 1901 O O . GLU A 1 266 ? -32.852 -5.365 56.174 1.00 96.94 266 GLU A O 1
ATOM 1906 N N . ASP A 1 267 ? -33.647 -4.061 57.842 1.00 97.19 267 ASP A N 1
ATOM 1907 C CA . ASP A 1 267 ? -32.781 -2.900 57.638 1.00 97.19 267 ASP A CA 1
ATOM 1908 C C . ASP A 1 267 ? -32.135 -2.509 58.976 1.00 97.19 267 ASP A C 1
ATOM 1910 O O . ASP A 1 267 ? -32.784 -2.520 60.024 1.00 97.19 267 ASP A O 1
ATOM 1914 N N . ASN A 1 268 ? -30.847 -2.179 58.935 1.00 96.12 268 ASN A N 1
ATOM 1915 C CA . ASN A 1 268 ? -30.005 -1.880 60.093 1.00 96.12 268 ASN A CA 1
ATOM 1916 C C . ASN A 1 268 ? -29.680 -0.374 60.209 1.00 96.12 268 ASN A C 1
ATOM 1918 O O . ASN A 1 268 ? -28.892 0.022 61.066 1.00 96.12 268 ASN A O 1
ATOM 1922 N N . SER A 1 269 ? -30.260 0.476 59.355 1.00 94.00 269 SER A N 1
ATOM 1923 C CA . SER A 1 269 ? -29.989 1.919 59.308 1.00 94.00 269 SER A CA 1
ATOM 1924 C C . SER A 1 269 ? -31.234 2.745 58.982 1.00 94.00 269 SER A C 1
ATOM 1926 O O . SER A 1 269 ? -32.040 2.359 58.149 1.00 94.00 269 SER A O 1
ATOM 1928 N N . ALA A 1 270 ? -31.383 3.916 59.606 1.00 90.50 270 ALA A N 1
ATOM 1929 C CA . ALA A 1 270 ? -32.422 4.868 59.216 1.00 90.50 270 ALA A CA 1
ATOM 1930 C C . ALA A 1 270 ? -32.012 5.627 57.928 1.00 90.50 270 ALA A C 1
ATOM 1932 O O . ALA A 1 270 ? -30.850 6.036 57.834 1.00 90.50 270 ALA A O 1
ATOM 1933 N N . PRO A 1 271 ? -32.933 5.904 56.980 1.00 93.81 271 PRO A N 1
ATOM 1934 C CA . PRO A 1 271 ? -34.367 5.598 57.007 1.00 93.81 271 PRO A CA 1
ATOM 1935 C C . PRO A 1 271 ? -34.655 4.115 56.729 1.00 93.81 271 PRO A C 1
ATOM 1937 O O . PRO A 1 271 ? -34.247 3.603 55.698 1.00 93.81 271 PRO A O 1
ATOM 1940 N N . TYR A 1 272 ? -35.406 3.459 57.620 1.00 96.75 272 TYR A N 1
ATOM 1941 C CA . TYR A 1 272 ? -35.639 2.016 57.541 1.00 96.75 272 TYR A CA 1
ATOM 1942 C C . TYR A 1 272 ? -36.608 1.669 56.406 1.00 96.75 272 TYR A C 1
ATOM 1944 O O . TYR A 1 272 ? -37.812 1.950 56.512 1.00 96.75 272 TYR A O 1
ATOM 1952 N N . GLU A 1 273 ? -36.105 1.051 55.336 1.00 96.75 273 GLU A N 1
ATOM 1953 C CA . GLU A 1 273 ? -36.912 0.737 54.155 1.00 96.75 273 GLU A CA 1
ATOM 1954 C C . GLU A 1 273 ? -36.502 -0.519 53.376 1.00 96.75 273 GLU A C 1
ATOM 1956 O O . GLU A 1 273 ? -35.351 -0.944 53.363 1.00 96.75 273 GLU A O 1
ATOM 1961 N N . ILE A 1 274 ? -37.479 -1.140 52.707 1.00 96.25 274 ILE A N 1
ATOM 1962 C CA . ILE A 1 274 ? -37.265 -2.340 51.893 1.00 96.25 274 ILE A CA 1
ATOM 1963 C C . ILE A 1 274 ? -38.266 -2.436 50.736 1.00 96.25 274 ILE A C 1
ATOM 1965 O O . ILE A 1 274 ? -39.448 -2.126 50.879 1.00 96.25 274 ILE A O 1
ATOM 1969 N N . SER A 1 275 ? -37.804 -2.920 49.582 1.00 93.94 275 SER A N 1
ATOM 1970 C CA . SER A 1 275 ? -38.663 -3.239 48.437 1.00 93.94 275 SER A CA 1
ATOM 1971 C C . SER A 1 275 ? -39.301 -4.621 48.594 1.00 93.94 275 SER A C 1
ATOM 1973 O O . SER A 1 275 ? -38.606 -5.635 48.657 1.00 93.94 275 SER A O 1
ATOM 1975 N N . TRP A 1 276 ? -40.631 -4.677 48.601 1.00 94.00 276 TRP A N 1
ATOM 1976 C CA . TRP A 1 276 ? -41.423 -5.905 48.654 1.00 94.00 276 TRP A CA 1
ATOM 1977 C C . TRP A 1 276 ? -42.018 -6.226 47.279 1.00 94.00 276 TRP A C 1
ATOM 1979 O O . TRP A 1 276 ? -42.829 -5.469 46.751 1.00 94.00 276 TRP A O 1
ATOM 1989 N N . ASN A 1 277 ? -41.634 -7.362 46.695 1.00 90.38 277 ASN A N 1
ATOM 1990 C CA . ASN A 1 277 ? -42.249 -7.863 45.467 1.00 90.38 277 ASN A CA 1
ATOM 1991 C C . ASN A 1 277 ? -43.530 -8.650 45.803 1.00 90.38 277 ASN A C 1
ATOM 1993 O O . ASN A 1 277 ? -43.482 -9.685 46.473 1.00 90.38 277 ASN A O 1
ATOM 1997 N N . THR A 1 278 ? -44.669 -8.160 45.316 1.00 89.81 278 THR A N 1
ATOM 1998 C CA . THR A 1 278 ? -45.996 -8.743 45.557 1.00 89.81 278 THR A CA 1
ATOM 1999 C C . THR A 1 278 ? -46.321 -9.932 44.654 1.00 89.81 278 THR A C 1
ATOM 2001 O O . THR A 1 278 ? -47.263 -10.649 44.956 1.00 89.81 278 THR A O 1
ATOM 2004 N N . ALA A 1 279 ? -45.563 -10.208 43.585 1.00 84.44 279 ALA A N 1
ATOM 2005 C CA . ALA A 1 279 ? -45.921 -11.217 42.573 1.00 84.44 279 ALA A CA 1
ATOM 2006 C C . ALA A 1 279 ? -46.017 -12.668 43.101 1.00 84.44 279 ALA A C 1
ATOM 2008 O O . ALA A 1 279 ? -46.591 -13.531 42.442 1.00 84.44 279 ALA A O 1
ATOM 2009 N N . ALA A 1 280 ? -45.468 -12.947 44.288 1.00 84.25 280 ALA A N 1
ATOM 2010 C CA . ALA A 1 280 ? -45.607 -14.228 44.990 1.00 84.25 280 ALA A CA 1
ATOM 2011 C C . ALA A 1 280 ? -46.841 -14.304 45.921 1.00 84.25 280 ALA A C 1
ATOM 2013 O O . ALA A 1 280 ? -47.043 -15.318 46.590 1.00 84.25 280 ALA A O 1
ATOM 2014 N N . TYR A 1 281 ? -47.646 -13.240 45.993 1.00 87.50 281 TYR A N 1
ATOM 2015 C CA . TYR A 1 281 ? -48.807 -13.100 46.871 1.00 87.50 281 TYR A CA 1
ATOM 2016 C C . TYR A 1 281 ? -50.094 -13.090 46.022 1.00 87.50 281 TYR A C 1
ATOM 2018 O O . TYR A 1 281 ? -50.179 -12.304 45.073 1.00 87.50 281 TYR A O 1
ATOM 2026 N N . PRO A 1 282 ? -51.085 -13.954 46.327 1.00 86.25 282 PRO A N 1
ATOM 2027 C CA . PRO A 1 282 ? -52.382 -13.952 45.650 1.00 86.25 282 PRO A CA 1
ATOM 2028 C C . PRO A 1 282 ? -53.167 -12.652 45.855 1.00 86.25 282 PRO A C 1
ATOM 2030 O O . PRO A 1 282 ? -52.926 -11.923 46.818 1.00 86.25 282 PRO A O 1
ATOM 2033 N N . ASP A 1 283 ? -54.161 -12.430 44.995 1.00 85.56 283 ASP A N 1
ATOM 2034 C CA . ASP A 1 283 ? -55.120 -11.332 45.131 1.00 85.56 283 ASP A CA 1
ATOM 2035 C C . ASP A 1 283 ? -55.865 -11.404 46.477 1.00 85.56 283 ASP A C 1
ATOM 2037 O O . ASP A 1 283 ? -56.394 -12.454 46.857 1.00 85.56 283 ASP A O 1
ATOM 2041 N N . GLY A 1 284 ? -55.932 -10.279 47.192 1.00 89.06 284 GLY A N 1
ATOM 2042 C CA . GLY A 1 284 ? -56.610 -10.161 48.482 1.00 89.06 284 GLY A CA 1
ATOM 2043 C C . GLY A 1 284 ? -55.811 -9.416 49.560 1.00 89.06 284 GLY A C 1
ATOM 2044 O O . GLY A 1 284 ? -54.732 -8.878 49.304 1.00 89.06 284 GLY A O 1
ATOM 2045 N N . PRO A 1 285 ? -56.348 -9.335 50.791 1.00 93.12 285 PRO A N 1
ATOM 2046 C CA . PRO A 1 285 ? -55.732 -8.578 51.874 1.00 93.12 285 PRO A CA 1
ATOM 2047 C C . PRO A 1 285 ? -54.474 -9.259 52.435 1.00 93.12 285 PRO A C 1
ATOM 2049 O O . PRO A 1 285 ? -54.493 -10.431 52.813 1.00 93.12 285 PRO A O 1
ATOM 2052 N N . VAL A 1 286 ? -53.397 -8.485 52.576 1.00 95.75 286 VAL A N 1
ATOM 2053 C CA . VAL A 1 286 ? -52.132 -8.873 53.207 1.00 95.75 286 VAL A CA 1
ATOM 2054 C C . VAL A 1 286 ? -51.835 -7.918 54.362 1.00 95.75 286 VAL A C 1
ATOM 2056 O O . VAL A 1 286 ? -51.666 -6.715 54.170 1.00 95.75 286 VAL A O 1
ATOM 2059 N N . THR A 1 287 ? -51.737 -8.454 55.580 1.00 96.81 287 THR A N 1
ATOM 2060 C CA . THR A 1 287 ? -51.272 -7.690 56.746 1.00 96.81 287 THR A CA 1
ATOM 2061 C C . THR A 1 287 ? -49.749 -7.598 56.726 1.00 96.81 287 THR A C 1
ATOM 2063 O O . THR A 1 287 ? -49.063 -8.613 56.865 1.00 96.81 287 THR A O 1
ATOM 2066 N N . LEU A 1 288 ? -49.214 -6.389 56.583 1.00 97.62 288 LEU A N 1
ATOM 2067 C CA . LEU A 1 288 ? -47.791 -6.113 56.750 1.00 97.62 288 LEU A CA 1
ATOM 2068 C C . LEU A 1 288 ? -47.468 -5.872 58.226 1.00 97.62 288 LEU A C 1
ATOM 2070 O O . LEU A 1 288 ? -48.275 -5.306 58.968 1.00 97.62 288 LEU A O 1
ATOM 2074 N N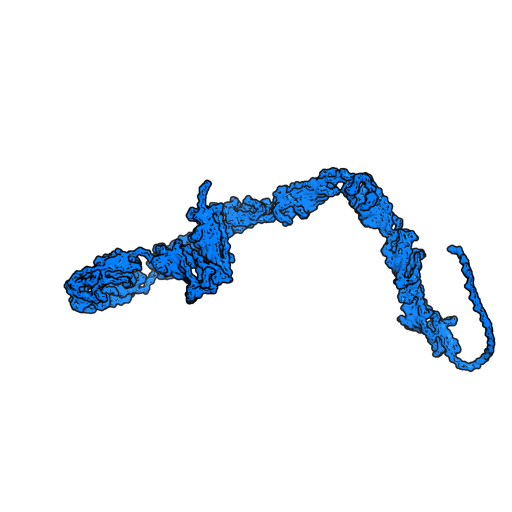 . LYS A 1 289 ? -46.272 -6.285 58.652 1.00 97.69 289 LYS A N 1
ATOM 2075 C CA . LYS A 1 289 ? -45.761 -6.055 60.008 1.00 97.69 289 LYS A CA 1
ATOM 2076 C C . LYS A 1 289 ? -44.335 -5.524 59.994 1.00 97.69 289 LYS A C 1
ATOM 2078 O O . LYS A 1 289 ? -43.526 -5.961 59.178 1.00 97.69 289 LYS A O 1
ATOM 2083 N N . ALA A 1 290 ? -44.022 -4.658 60.947 1.00 97.06 290 ALA A N 1
ATOM 2084 C CA . ALA A 1 290 ? -42.666 -4.219 61.240 1.00 97.06 290 ALA A CA 1
ATOM 2085 C C . ALA A 1 290 ? -42.409 -4.275 62.752 1.00 97.06 290 ALA A C 1
ATOM 2087 O O . ALA A 1 290 ? -43.297 -3.963 63.548 1.00 97.06 290 ALA A O 1
ATOM 2088 N N . ARG A 1 291 ? -41.196 -4.658 63.156 1.00 97.06 291 ARG A N 1
ATOM 2089 C CA . ARG A 1 291 ? -40.737 -4.581 64.554 1.00 97.06 291 ARG A CA 1
ATOM 2090 C C . ARG A 1 291 ? -39.273 -4.171 64.618 1.00 97.06 291 ARG A C 1
ATOM 2092 O O . ARG A 1 291 ? -38.500 -4.539 63.738 1.00 97.06 291 ARG A O 1
ATOM 2099 N N . ALA A 1 292 ? -38.900 -3.435 65.654 1.00 97.12 292 ALA A N 1
ATOM 2100 C CA . ALA A 1 292 ? -37.546 -2.939 65.866 1.00 97.12 292 ALA A CA 1
ATOM 2101 C C . ALA A 1 292 ? -36.869 -3.631 67.054 1.00 97.12 292 ALA A C 1
ATOM 2103 O O . ALA A 1 292 ? -37.542 -4.099 67.974 1.00 97.12 292 ALA A O 1
ATOM 2104 N N . VAL A 1 293 ? -35.538 -3.669 67.029 1.00 94.81 293 VAL A N 1
ATOM 2105 C CA . VAL A 1 293 ? -34.679 -4.163 68.116 1.00 94.81 293 VAL A CA 1
ATOM 2106 C C . VAL A 1 293 ? -33.668 -3.072 68.464 1.00 94.81 293 VAL A C 1
ATOM 2108 O O . VAL A 1 293 ? -33.107 -2.468 67.549 1.00 94.81 293 VAL A O 1
ATOM 2111 N N . ASP A 1 294 ? -33.448 -2.796 69.749 1.00 92.94 294 ASP A N 1
ATOM 2112 C CA . ASP A 1 294 ? -32.464 -1.807 70.218 1.00 92.94 294 ASP A CA 1
ATOM 2113 C C . ASP A 1 294 ? -31.035 -2.384 70.351 1.00 92.94 294 ASP A C 1
ATOM 2115 O O . ASP A 1 294 ? -30.775 -3.559 70.077 1.00 92.94 294 ASP A O 1
ATOM 2119 N N . GLY A 1 295 ? -30.094 -1.549 70.800 1.00 86.50 295 GLY A N 1
ATOM 2120 C CA . GLY A 1 295 ? -28.730 -1.963 71.154 1.00 86.50 295 GLY A CA 1
ATOM 2121 C C . GLY A 1 295 ? -28.591 -2.783 72.452 1.00 86.50 295 GLY A C 1
ATOM 2122 O O . GLY A 1 295 ? -27.489 -3.247 72.746 1.00 86.50 295 GLY A O 1
ATOM 2123 N N . ALA A 1 296 ? -29.661 -2.970 73.232 1.00 85.81 296 ALA A N 1
ATOM 2124 C CA . ALA A 1 296 ? -29.685 -3.751 74.474 1.00 85.81 296 ALA A CA 1
ATOM 2125 C C . ALA A 1 296 ? -30.308 -5.157 74.304 1.00 85.81 296 ALA A C 1
ATOM 2127 O O . ALA A 1 296 ? -30.131 -6.017 75.171 1.00 85.81 296 ALA A O 1
ATOM 2128 N N . GLY A 1 297 ? -31.012 -5.401 73.193 1.00 87.19 297 GLY A N 1
ATOM 2129 C CA . GLY A 1 297 ? -31.767 -6.617 72.888 1.00 87.19 297 GLY A CA 1
ATOM 2130 C C . GLY A 1 297 ? -33.277 -6.536 73.169 1.00 87.19 297 GLY A C 1
ATOM 2131 O O . GLY A 1 297 ? -33.957 -7.557 73.051 1.00 87.19 297 GLY A O 1
ATOM 2132 N N . ASN A 1 298 ? -33.824 -5.370 73.528 1.00 89.81 298 ASN A N 1
ATOM 2133 C CA . ASN A 1 298 ? -35.266 -5.175 73.687 1.00 89.81 298 ASN A CA 1
ATOM 2134 C C . ASN A 1 298 ? -35.948 -5.111 72.307 1.00 89.81 298 ASN A C 1
ATOM 2136 O O . ASN A 1 298 ? -35.434 -4.500 71.369 1.00 89.81 298 ASN A O 1
ATOM 2140 N N . VAL A 1 299 ? -37.125 -5.733 72.179 1.00 93.75 299 VAL A N 1
ATOM 2141 C CA . VAL A 1 299 ? -37.862 -5.869 70.907 1.00 93.75 299 VAL A CA 1
ATOM 2142 C C . VAL A 1 299 ? -39.214 -5.167 71.004 1.00 93.75 299 VAL A C 1
ATOM 2144 O O . VAL A 1 299 ? -39.955 -5.387 71.963 1.00 93.75 299 VAL A O 1
ATOM 2147 N N . SER A 1 300 ? -39.554 -4.344 70.010 1.00 95.94 300 SER A N 1
ATOM 2148 C CA . SER A 1 300 ? -40.839 -3.642 69.960 1.00 95.94 300 SER A CA 1
ATOM 2149 C C . SER A 1 300 ? -42.028 -4.599 69.828 1.00 95.94 300 SER A C 1
ATOM 2151 O O . SER A 1 300 ? -41.920 -5.693 69.268 1.00 95.94 300 SER A O 1
ATOM 2153 N N . SER A 1 301 ? -43.215 -4.126 70.210 1.00 93.19 301 SER A N 1
ATOM 2154 C CA . SER A 1 301 ? -44.466 -4.682 69.679 1.00 93.19 301 SER A CA 1
ATOM 2155 C C . SER A 1 301 ? -44.465 -4.632 68.143 1.00 93.19 301 SER A C 1
ATOM 2157 O O . SER A 1 301 ? -43.866 -3.732 67.547 1.00 93.19 301 SER A O 1
ATOM 2159 N N . GLU A 1 302 ? -45.152 -5.574 67.495 1.00 94.69 302 GLU A N 1
ATOM 2160 C CA . GLU A 1 302 ? -45.310 -5.567 66.036 1.00 94.69 302 GLU A CA 1
ATOM 2161 C C . GLU A 1 302 ? -46.266 -4.436 65.617 1.00 94.69 302 GLU A C 1
ATOM 2163 O O . GLU A 1 302 ? -47.443 -4.444 65.975 1.00 94.69 302 GLU A O 1
ATOM 2168 N N . ALA A 1 303 ? -45.768 -3.465 64.850 1.00 95.50 303 ALA A N 1
ATOM 2169 C CA . ALA A 1 303 ? -46.584 -2.439 64.212 1.00 95.50 303 ALA A CA 1
ATOM 2170 C C . ALA A 1 303 ? -47.174 -3.005 62.913 1.00 95.50 303 ALA A C 1
ATOM 2172 O O . ALA A 1 303 ? -46.430 -3.470 62.046 1.00 95.50 303 ALA A O 1
ATOM 2173 N N . THR A 1 304 ? -48.497 -2.961 62.755 1.00 96.19 304 THR A N 1
ATOM 2174 C CA . THR A 1 304 ? -49.206 -3.627 61.649 1.00 96.19 304 THR A CA 1
ATOM 2175 C C . THR A 1 304 ? -50.052 -2.666 60.823 1.00 96.19 304 THR A C 1
ATOM 2177 O O . THR A 1 304 ? -50.706 -1.798 61.396 1.00 96.19 304 THR A O 1
ATOM 2180 N N . LEU A 1 305 ? -50.119 -2.897 59.512 1.00 96.06 305 LEU A N 1
ATOM 2181 C CA . LEU A 1 305 ? -51.126 -2.322 58.611 1.00 96.06 305 LEU A CA 1
ATOM 2182 C C . LEU A 1 305 ? -51.632 -3.397 57.639 1.00 96.06 305 LEU A C 1
ATOM 2184 O O . LEU A 1 305 ? -51.030 -4.467 57.542 1.00 96.06 305 LEU A O 1
ATOM 2188 N N . THR A 1 306 ? -52.718 -3.142 56.914 1.00 95.44 306 THR A N 1
ATOM 2189 C CA . THR A 1 306 ? -53.243 -4.055 55.887 1.00 95.44 306 THR A CA 1
ATOM 2190 C C . THR A 1 306 ? -53.286 -3.372 54.527 1.00 95.44 306 THR A C 1
ATOM 2192 O O . THR A 1 306 ? -53.788 -2.263 54.396 1.00 95.44 306 THR A O 1
ATOM 2195 N N . VAL A 1 307 ? -52.802 -4.059 53.498 1.00 95.38 307 VAL A N 1
ATOM 2196 C CA . VAL A 1 307 ? -52.951 -3.668 52.087 1.00 95.38 307 VAL A CA 1
ATOM 2197 C C . VAL A 1 307 ? -53.763 -4.718 51.341 1.00 95.38 307 VAL A C 1
ATOM 2199 O O . VAL A 1 307 ? -53.881 -5.847 51.810 1.00 95.38 307 VAL A O 1
ATOM 2202 N N . THR A 1 308 ? -54.297 -4.381 50.172 1.00 92.75 308 THR A N 1
ATOM 2203 C CA . THR A 1 308 ? -54.874 -5.361 49.239 1.00 92.75 308 THR A CA 1
ATOM 2204 C C . THR A 1 308 ? -53.894 -5.580 48.097 1.00 92.75 308 THR A C 1
ATOM 2206 O O . THR A 1 308 ? -53.621 -4.647 47.348 1.00 92.75 308 THR A O 1
ATOM 2209 N N . VAL A 1 309 ? -53.356 -6.791 47.963 1.00 89.56 309 VAL A N 1
ATOM 2210 C CA . VAL A 1 309 ? -52.633 -7.191 46.752 1.00 89.56 309 VAL A CA 1
ATOM 2211 C C . VAL A 1 309 ? -53.657 -7.421 45.647 1.00 89.56 309 VAL A C 1
ATOM 2213 O O . VAL A 1 309 ? -54.667 -8.086 45.873 1.00 89.56 309 VAL A O 1
ATOM 2216 N N . ASP A 1 310 ? -53.412 -6.860 44.468 1.00 84.88 310 ASP A N 1
ATOM 2217 C CA . ASP A 1 310 ? -54.274 -7.022 43.297 1.00 84.88 310 ASP A CA 1
ATOM 2218 C C . ASP A 1 310 ? -53.404 -7.116 42.033 1.00 84.88 310 ASP A C 1
ATOM 2220 O O . ASP A 1 310 ? -52.891 -6.127 41.505 1.00 84.88 310 ASP A O 1
ATOM 2224 N N . GLN A 1 311 ? -53.223 -8.341 41.543 1.00 75.81 311 GLN A N 1
ATOM 2225 C CA . GLN A 1 311 ? -52.464 -8.646 40.336 1.00 75.81 311 GLN A CA 1
ATOM 2226 C C . GLN A 1 311 ? -53.242 -8.308 39.054 1.00 75.81 311 GLN A C 1
ATOM 2228 O O . GLN A 1 311 ? -52.701 -8.486 37.961 1.00 75.81 311 GLN A O 1
ATOM 2233 N N . THR A 1 312 ? -54.486 -7.820 39.130 1.00 68.38 312 THR A N 1
ATOM 2234 C CA . THR A 1 312 ? -55.252 -7.326 37.971 1.00 68.38 312 THR A CA 1
ATOM 2235 C C . THR A 1 312 ? -54.941 -5.862 37.659 1.00 68.38 312 THR A C 1
ATOM 2237 O O . THR A 1 312 ? -54.888 -5.511 36.483 1.00 68.38 312 THR A O 1
ATOM 2240 N N . VAL A 1 313 ? -54.601 -5.050 38.672 1.00 66.06 313 VAL A N 1
ATOM 2241 C CA . VAL A 1 313 ? -54.057 -3.682 38.508 1.00 66.06 313 VAL A CA 1
ATOM 2242 C C . VAL A 1 313 ? -52.521 -3.638 38.430 1.00 66.06 313 VAL A C 1
ATOM 2244 O O . VAL A 1 313 ? -51.911 -2.576 38.552 1.00 66.06 313 VAL A O 1
ATOM 2247 N N . ALA A 1 314 ? -51.870 -4.789 38.246 1.00 66.00 314 ALA A N 1
ATOM 2248 C CA . ALA A 1 314 ? -50.445 -4.864 37.936 1.00 66.00 314 ALA A CA 1
ATOM 2249 C C . ALA A 1 314 ? -50.193 -4.498 36.466 1.00 66.00 314 ALA A C 1
ATOM 2251 O O . ALA A 1 314 ? -50.732 -5.149 35.567 1.00 66.00 314 ALA A O 1
ATOM 2252 N N . ASP A 1 315 ? -49.333 -3.506 36.237 1.00 72.81 315 ASP A N 1
ATOM 2253 C CA . ASP A 1 315 ? -48.878 -3.125 34.901 1.00 72.81 315 ASP A CA 1
ATOM 2254 C C . ASP A 1 315 ? -48.059 -4.250 34.252 1.00 72.81 315 ASP A C 1
ATOM 2256 O O . ASP A 1 315 ? -47.061 -4.726 34.799 1.00 72.81 315 ASP A O 1
ATOM 2260 N N . LYS A 1 316 ? -48.517 -4.686 33.079 1.00 75.38 316 LYS A N 1
ATOM 2261 C CA . LYS A 1 316 ? -47.946 -5.774 32.267 1.00 75.38 316 LYS A CA 1
ATOM 2262 C C . LYS A 1 316 ? -47.676 -5.313 30.832 1.00 75.38 316 LYS A C 1
ATOM 2264 O O . LYS A 1 316 ? -47.424 -6.147 29.960 1.00 75.38 316 LYS A O 1
ATOM 2269 N N . GLY A 1 317 ? -47.801 -4.013 30.558 1.00 82.25 317 GLY A N 1
ATOM 2270 C CA . GLY A 1 317 ? -47.487 -3.446 29.255 1.00 82.25 317 GLY A CA 1
ATOM 2271 C C . GLY A 1 317 ? -45.979 -3.362 29.084 1.00 82.25 317 GLY A C 1
ATOM 2272 O O . GLY A 1 317 ? -45.308 -2.700 29.857 1.00 82.25 317 GLY A O 1
ATOM 2273 N N . ALA A 1 318 ? -45.421 -4.014 28.065 1.00 87.75 318 ALA A N 1
ATOM 2274 C CA . ALA A 1 318 ? -44.069 -3.675 27.636 1.00 87.75 318 ALA A CA 1
ATOM 2275 C C . ALA A 1 318 ? -44.091 -2.290 26.958 1.00 87.75 318 ALA A C 1
ATOM 2277 O O . ALA A 1 318 ? -44.954 -2.077 26.101 1.00 87.75 318 ALA A O 1
ATOM 2278 N N . PRO A 1 319 ? -43.146 -1.379 27.261 1.00 93.12 319 PRO A N 1
ATOM 2279 C CA . PRO A 1 319 ? -43.037 -0.113 26.546 1.00 93.12 319 PRO A CA 1
ATOM 2280 C C . PRO A 1 319 ? -42.920 -0.300 25.032 1.00 93.12 319 PRO A C 1
ATOM 2282 O O . PRO A 1 319 ? -42.167 -1.149 24.550 1.00 93.12 319 PRO A O 1
ATOM 2285 N N . VAL A 1 320 ? -43.618 0.533 24.266 1.00 94.69 320 VAL A N 1
ATOM 2286 C CA . VAL A 1 320 ? -43.464 0.605 22.813 1.00 94.69 320 VAL A CA 1
ATOM 2287 C C . VAL A 1 320 ? -42.200 1.404 22.514 1.00 94.69 320 VAL A C 1
ATOM 2289 O O . VAL A 1 320 ? -42.090 2.567 22.898 1.00 94.69 320 VAL A O 1
ATOM 2292 N N . VAL A 1 321 ? -41.242 0.782 21.826 1.00 96.88 321 VAL A N 1
ATOM 2293 C CA . VAL A 1 321 ? -39.953 1.391 21.462 1.00 96.88 321 VAL A CA 1
ATOM 2294 C C . VAL A 1 321 ? -39.879 1.558 19.950 1.00 96.88 321 VAL A C 1
ATOM 2296 O O . VAL A 1 321 ? -40.237 0.650 19.201 1.00 96.88 321 VAL A O 1
ATOM 2299 N N . ARG A 1 322 ? -39.377 2.703 19.484 1.00 95.75 322 ARG A N 1
ATOM 2300 C CA . ARG A 1 322 ? -39.096 2.953 18.065 1.00 95.75 322 ARG A CA 1
ATOM 2301 C C . ARG A 1 322 ? -37.882 3.857 17.892 1.00 95.75 322 ARG A C 1
ATOM 2303 O O . ARG A 1 322 ? -37.667 4.780 18.673 1.00 95.75 322 ARG A O 1
ATOM 2310 N N . PHE A 1 323 ? -37.109 3.631 16.838 1.00 96.00 323 PHE A N 1
ATOM 2311 C CA . PHE A 1 323 ? -36.111 4.607 16.407 1.00 96.00 323 PHE A CA 1
ATOM 2312 C C . PHE A 1 323 ? -36.800 5.778 15.695 1.00 96.00 323 PHE A C 1
ATOM 2314 O O . PHE A 1 323 ? -37.835 5.613 15.043 1.00 96.00 323 PHE A O 1
ATOM 2321 N N . VAL A 1 324 ? -36.223 6.965 15.849 1.00 94.81 324 VAL A N 1
ATOM 2322 C CA . VAL A 1 324 ? -36.654 8.208 15.196 1.00 94.81 324 VAL A CA 1
ATOM 2323 C C . VAL A 1 324 ? -35.576 8.698 14.234 1.00 94.81 324 VAL A C 1
ATOM 2325 O O . VAL A 1 324 ? -35.887 9.115 13.122 1.00 94.81 324 VAL A O 1
ATOM 2328 N N . SER A 1 325 ? -34.317 8.637 14.668 1.00 92.50 325 SER A N 1
ATOM 2329 C CA . SER A 1 325 ? -33.141 9.014 13.889 1.00 92.50 325 SER A CA 1
ATOM 2330 C C . SER A 1 325 ? -31.952 8.136 14.307 1.00 92.50 325 SER A C 1
ATOM 2332 O O . SER A 1 325 ? -31.850 7.823 15.496 1.00 92.50 325 SER A O 1
ATOM 2334 N N . PRO A 1 326 ? -31.048 7.738 13.397 1.00 93.62 326 PRO A N 1
ATOM 2335 C CA . PRO A 1 326 ? -31.158 7.870 11.944 1.00 93.62 326 PRO A CA 1
ATOM 2336 C C . PRO A 1 326 ? -32.282 6.988 11.369 1.00 93.62 326 PRO A C 1
ATOM 2338 O O . PRO A 1 326 ? -32.886 6.177 12.072 1.00 93.62 326 PRO A O 1
ATOM 2341 N N . ALA A 1 327 ? -32.570 7.144 10.076 1.00 89.44 327 ALA A N 1
ATOM 2342 C CA . ALA A 1 327 ? -33.407 6.192 9.348 1.00 89.44 327 ALA A CA 1
ATOM 2343 C C . ALA A 1 327 ? -32.649 4.871 9.093 1.00 89.44 327 ALA A C 1
ATOM 2345 O O . ALA A 1 327 ? -31.419 4.819 9.151 1.00 89.44 327 ALA A O 1
ATOM 2346 N N . GLY A 1 328 ? -33.382 3.793 8.800 1.00 87.00 328 GLY A N 1
ATOM 2347 C CA . GLY A 1 328 ? -32.780 2.490 8.497 1.00 87.00 328 GLY A CA 1
ATOM 2348 C C . GLY A 1 328 ? -31.980 2.516 7.193 1.00 87.00 328 GLY A C 1
ATOM 2349 O O . GLY A 1 328 ? -32.411 3.125 6.217 1.00 87.00 328 GLY A O 1
ATOM 2350 N N . GLY A 1 329 ? -30.822 1.853 7.181 1.00 82.88 329 GLY A N 1
ATOM 2351 C CA . GLY A 1 329 ? -29.924 1.786 6.021 1.00 82.88 329 GLY A CA 1
ATOM 2352 C C . GLY A 1 329 ? -29.084 3.045 5.766 1.00 82.88 329 GLY A C 1
ATOM 2353 O O . GLY A 1 329 ? -28.402 3.113 4.750 1.00 82.88 329 GLY A O 1
ATOM 2354 N N . VAL A 1 330 ? -29.116 4.038 6.662 1.00 91.06 330 VAL A N 1
ATOM 2355 C CA . VAL A 1 330 ? -28.284 5.249 6.560 1.00 91.06 330 VAL A CA 1
ATOM 2356 C C . VAL A 1 330 ? -26.811 4.936 6.860 1.00 91.06 330 VAL A C 1
ATOM 2358 O O . VAL A 1 330 ? -26.507 4.138 7.751 1.00 91.06 330 VAL A O 1
ATOM 2361 N N . LEU A 1 331 ? -25.915 5.600 6.122 1.00 91.75 331 LEU A N 1
ATOM 2362 C CA . LEU A 1 331 ? -24.467 5.616 6.345 1.00 91.75 331 LEU A CA 1
ATOM 2363 C C . LEU A 1 331 ? -24.098 6.554 7.503 1.00 91.75 331 LEU A C 1
ATOM 2365 O O . LEU A 1 331 ? -24.541 7.703 7.542 1.00 91.75 331 LEU A O 1
ATOM 2369 N N . LEU A 1 332 ? -23.279 6.071 8.439 1.00 92.19 332 LEU A N 1
ATOM 2370 C CA . LEU A 1 332 ? -22.822 6.798 9.624 1.00 92.19 332 LEU A CA 1
ATOM 2371 C C . LEU A 1 332 ? -21.294 6.799 9.720 1.00 92.19 332 LEU A C 1
ATOM 2373 O O . LEU A 1 332 ? -20.657 5.767 9.520 1.00 92.19 332 LEU A O 1
ATOM 2377 N N . LYS A 1 333 ? -20.729 7.937 10.132 1.00 90.75 333 LYS A N 1
ATOM 2378 C CA . LYS A 1 333 ? -19.297 8.103 10.408 1.00 90.75 333 LYS A CA 1
ATOM 2379 C C . LYS A 1 333 ? -19.047 9.050 11.580 1.00 90.75 333 LYS A C 1
ATOM 2381 O O . LYS A 1 333 ? -19.875 9.921 11.863 1.00 90.75 333 LYS A O 1
ATOM 2386 N N . GLY A 1 334 ? -17.865 8.958 12.188 1.00 90.00 334 GLY A N 1
ATOM 2387 C CA . GLY A 1 334 ? -17.430 9.852 13.259 1.00 90.00 334 GLY A CA 1
ATOM 2388 C C . GLY A 1 334 ? -18.359 9.821 14.476 1.00 90.00 334 GLY A C 1
ATOM 2389 O O . GLY A 1 334 ? -18.313 8.889 15.271 1.00 90.00 334 GLY A O 1
ATOM 2390 N N . VAL A 1 335 ? -19.179 10.861 14.650 1.00 91.50 335 VAL A N 1
ATOM 2391 C CA . VAL A 1 335 ? -20.115 10.984 15.779 1.00 91.50 335 VAL A CA 1
ATOM 2392 C C . VAL A 1 335 ? -21.536 11.170 15.255 1.00 91.50 335 VAL A C 1
ATOM 2394 O O . VAL A 1 335 ? -21.869 12.212 14.690 1.00 91.50 335 VAL A O 1
ATOM 2397 N N . ALA A 1 336 ? -22.379 10.164 15.479 1.00 92.06 336 ALA A N 1
ATOM 2398 C CA . ALA A 1 336 ? -23.779 10.137 15.077 1.00 92.06 336 ALA A CA 1
ATOM 2399 C C . ALA A 1 336 ? -24.716 10.349 16.277 1.00 92.06 336 ALA A C 1
ATOM 2401 O O . ALA A 1 336 ? -24.499 9.802 17.361 1.00 92.06 336 ALA A O 1
ATOM 2402 N N . THR A 1 337 ? -25.801 11.095 16.072 1.00 93.94 337 THR A N 1
ATOM 2403 C CA . THR A 1 337 ? -26.889 11.217 17.053 1.00 93.94 337 THR A CA 1
ATOM 2404 C C . THR A 1 337 ? -27.955 10.168 16.762 1.00 93.94 337 THR A C 1
ATOM 2406 O O . THR A 1 337 ? -28.495 10.125 15.657 1.00 93.94 337 THR A O 1
ATOM 2409 N N . VAL A 1 338 ? -28.288 9.351 17.760 1.00 95.75 338 VAL A N 1
ATOM 2410 C CA . VAL A 1 338 ? -29.367 8.360 17.694 1.00 95.75 338 VAL A CA 1
ATOM 2411 C C . VAL A 1 338 ? -30.507 8.807 18.607 1.00 95.75 338 VAL A C 1
ATOM 2413 O O . VAL A 1 338 ? -30.328 8.957 19.814 1.00 95.75 338 VAL A O 1
ATOM 2416 N N . GLU A 1 339 ? -31.687 9.016 18.030 1.00 95.81 339 GLU A N 1
ATOM 2417 C CA . GLU A 1 339 ? -32.922 9.332 18.745 1.00 95.81 339 GLU A CA 1
ATOM 2418 C C . GLU A 1 339 ? -33.817 8.091 18.815 1.00 95.81 339 GLU A C 1
ATOM 2420 O O . GLU A 1 339 ? -34.239 7.549 17.788 1.00 95.81 339 GLU A O 1
ATOM 2425 N N . VAL A 1 340 ? -34.148 7.670 20.035 1.00 97.06 340 VAL A N 1
ATOM 2426 C CA . VAL A 1 340 ? -35.118 6.609 20.328 1.00 97.06 340 VAL A CA 1
ATOM 2427 C C . VAL A 1 340 ? -36.326 7.237 21.007 1.00 97.06 340 VAL A C 1
ATOM 2429 O O . VAL A 1 340 ? -36.182 8.054 21.912 1.00 97.06 340 VAL A O 1
ATOM 2432 N N . GLU A 1 341 ? -37.525 6.840 20.611 1.00 96.00 341 GLU A N 1
ATOM 2433 C CA . GLU A 1 341 ? -38.758 7.169 21.319 1.00 96.00 341 GLU A CA 1
ATOM 2434 C C . GLU A 1 341 ? -39.261 5.912 22.030 1.00 96.00 341 GLU A C 1
ATOM 2436 O O . GLU A 1 341 ? -39.303 4.831 21.436 1.00 96.00 341 GLU A O 1
ATOM 2441 N N . ALA A 1 342 ? -39.584 6.045 23.314 1.00 95.56 342 ALA A N 1
ATOM 2442 C CA . ALA A 1 342 ? -40.100 4.961 24.134 1.00 95.56 342 ALA A CA 1
ATOM 2443 C C . ALA A 1 342 ? -41.270 5.473 24.974 1.00 95.56 342 ALA A C 1
ATOM 2445 O O . ALA A 1 342 ? -41.113 6.404 25.765 1.00 95.56 342 ALA A O 1
ATOM 2446 N N . GLU A 1 343 ? -42.432 4.854 24.803 1.00 93.00 343 GLU A N 1
ATOM 2447 C CA . GLU A 1 343 ? -43.660 5.199 25.514 1.00 93.00 343 GLU A CA 1
ATOM 2448 C C . GLU A 1 343 ? -44.219 3.960 26.205 1.00 93.00 343 GLU A C 1
ATOM 2450 O O . GLU A 1 343 ? -44.299 2.882 25.619 1.00 93.00 343 GLU A O 1
ATOM 2455 N N . ASP A 1 344 ? -44.599 4.113 27.468 1.00 91.38 344 ASP A N 1
ATOM 2456 C CA . ASP A 1 344 ? -45.332 3.080 28.183 1.00 91.38 344 ASP A CA 1
ATOM 2457 C C . ASP A 1 344 ? -46.833 3.250 27.918 1.00 91.38 344 ASP A C 1
ATOM 2459 O O . ASP A 1 344 ? -47.438 4.251 28.304 1.00 91.38 344 ASP A O 1
ATOM 2463 N N . THR A 1 345 ? -47.414 2.258 27.243 1.00 85.19 345 THR A N 1
ATOM 2464 C CA . THR A 1 345 ? -48.845 2.170 26.932 1.00 85.19 345 THR A CA 1
ATOM 2465 C C . THR A 1 345 ? -49.547 1.091 27.767 1.00 85.19 345 THR A C 1
ATOM 2467 O O . THR A 1 345 ? -50.573 0.552 27.343 1.00 85.19 345 THR A O 1
ATOM 2470 N N . GLY A 1 346 ? -48.980 0.725 28.920 1.00 77.94 346 GLY A N 1
ATOM 2471 C CA . GLY A 1 346 ? -49.588 -0.150 29.914 1.00 77.94 346 GLY A CA 1
ATOM 2472 C C . GLY A 1 346 ? -50.914 0.394 30.453 1.00 77.94 346 GLY A C 1
ATOM 2473 O O . GLY A 1 346 ? -51.347 1.512 30.163 1.00 77.94 346 GLY A O 1
ATOM 2474 N N . THR A 1 347 ? -51.636 -0.415 31.225 1.00 74.12 347 THR A N 1
ATOM 2475 C CA . THR A 1 347 ? -52.898 0.004 31.856 1.00 74.12 347 THR A CA 1
ATOM 2476 C C . THR A 1 347 ? -53.068 -0.734 33.189 1.00 74.12 347 THR A C 1
ATOM 2478 O O . THR A 1 347 ? -53.444 -1.906 33.173 1.00 74.12 347 THR A O 1
ATOM 2481 N N . PRO A 1 348 ? -52.811 -0.072 34.336 1.00 71.69 348 PRO A N 1
ATOM 2482 C CA . PRO A 1 348 ? -52.295 1.299 34.453 1.00 71.69 348 PRO A CA 1
ATOM 2483 C C . PRO A 1 348 ? -50.849 1.403 33.941 1.00 71.69 348 PRO A C 1
ATOM 2485 O O . PRO A 1 348 ? -50.059 0.515 34.216 1.00 71.69 348 PRO A O 1
ATOM 2488 N N . ALA A 1 349 ? -50.501 2.478 33.230 1.00 78.44 349 ALA A N 1
ATOM 2489 C CA . ALA A 1 349 ? -49.119 2.742 32.820 1.00 78.44 349 ALA A CA 1
ATOM 2490 C C . ALA A 1 349 ? -48.285 3.239 34.014 1.00 78.44 349 ALA A C 1
ATOM 2492 O O . ALA A 1 349 ? -48.704 4.151 34.738 1.00 78.44 349 ALA A O 1
ATOM 2493 N N . THR A 1 350 ? -47.097 2.672 34.214 1.00 82.25 350 THR A N 1
ATOM 2494 C CA . THR A 1 350 ? -46.156 3.047 35.282 1.00 82.25 350 THR A CA 1
ATOM 2495 C C . THR A 1 350 ? -45.044 3.998 34.823 1.00 82.25 350 THR A C 1
ATOM 2497 O O . THR A 1 350 ? -44.402 4.653 35.654 1.00 82.25 350 THR A O 1
ATOM 2500 N N . GLY A 1 351 ? -44.866 4.158 33.512 1.00 85.75 351 GLY A N 1
ATOM 2501 C CA . GLY A 1 351 ? -43.928 5.050 32.836 1.00 85.75 351 GLY A CA 1
ATOM 2502 C C . GLY A 1 351 ? -42.535 4.447 32.642 1.00 85.75 351 GLY A C 1
ATOM 2503 O O . GLY A 1 351 ? -42.019 3.737 33.505 1.00 85.75 351 GLY A O 1
ATOM 2504 N N . VAL A 1 352 ? -41.882 4.793 31.527 1.00 90.62 352 VAL A N 1
ATOM 2505 C CA . VAL A 1 352 ? -40.516 4.344 31.206 1.00 90.62 352 VAL A CA 1
ATOM 2506 C C . VAL A 1 352 ? -39.520 4.818 32.279 1.00 90.62 352 VAL A C 1
ATOM 2508 O O . VAL A 1 352 ? -39.400 6.011 32.562 1.00 90.62 352 VAL A O 1
ATOM 2511 N N . GLN A 1 353 ? -38.795 3.871 32.875 1.00 91.31 353 GLN A N 1
ATOM 2512 C CA . GLN A 1 353 ? -37.728 4.089 33.855 1.00 91.31 353 GLN A CA 1
ATOM 2513 C C . GLN A 1 353 ? -36.396 4.420 33.168 1.00 91.31 353 GLN A C 1
ATOM 2515 O O . GLN A 1 353 ? -35.672 5.305 33.623 1.00 91.31 353 GLN A O 1
ATOM 2520 N N . GLN A 1 354 ? -36.057 3.703 32.092 1.00 94.31 354 GLN A N 1
ATOM 2521 C CA . GLN A 1 354 ? -34.813 3.896 31.341 1.00 94.31 354 GLN A CA 1
ATOM 2522 C C . GLN A 1 354 ? -34.891 3.328 29.920 1.00 94.31 354 GLN A C 1
ATOM 2524 O O . GLN A 1 354 ? -35.649 2.393 29.656 1.00 94.31 354 GLN A O 1
ATOM 2529 N N . VAL A 1 355 ? -34.037 3.848 29.037 1.00 97.38 355 VAL A N 1
ATOM 2530 C CA . VAL A 1 355 ? -33.746 3.289 27.712 1.00 97.38 355 VAL A CA 1
ATOM 2531 C C . VAL A 1 355 ? -32.243 3.045 27.583 1.00 97.38 355 VAL A C 1
ATOM 2533 O O . VAL A 1 355 ? -31.430 3.898 27.939 1.00 97.38 355 VAL A O 1
ATOM 2536 N N . GLN A 1 356 ? -31.869 1.880 27.064 1.00 97.75 356 GLN A N 1
ATOM 2537 C CA . GLN A 1 356 ? -30.490 1.455 26.832 1.00 97.75 356 GLN A CA 1
ATOM 2538 C C . GLN A 1 356 ? -30.274 1.186 25.341 1.00 97.75 356 GLN A C 1
ATOM 2540 O O . GLN A 1 356 ? -31.086 0.500 24.720 1.00 97.75 356 GLN A O 1
ATOM 2545 N N . LEU A 1 357 ? -29.190 1.709 24.770 1.00 97.38 357 LEU A N 1
ATOM 2546 C CA . LEU A 1 357 ? -28.822 1.522 23.367 1.00 97.38 357 LEU A CA 1
ATOM 2547 C C . LEU A 1 357 ? -27.593 0.614 23.258 1.00 97.38 357 LEU A C 1
ATOM 2549 O O . LEU A 1 357 ? -26.591 0.842 23.937 1.00 97.38 357 LEU A O 1
ATOM 2553 N N . TYR A 1 358 ? -27.664 -0.383 22.380 1.00 95.94 358 TYR A N 1
ATOM 2554 C CA . TYR A 1 358 ? -26.613 -1.367 22.124 1.00 95.94 358 TYR A CA 1
ATOM 2555 C C . TYR A 1 358 ? -26.236 -1.418 20.635 1.00 95.94 358 TYR A C 1
ATOM 2557 O O . TYR A 1 358 ? -27.098 -1.194 19.789 1.00 95.94 358 TYR A O 1
ATOM 2565 N N . GLU A 1 359 ? -24.997 -1.801 20.318 1.00 93.75 359 GLU A N 1
ATOM 2566 C CA . GLU A 1 359 ? -24.636 -2.440 19.040 1.00 93.75 359 GLU A CA 1
ATOM 2567 C C . GLU A 1 359 ? -24.399 -3.923 19.332 1.00 93.75 359 GLU A C 1
ATOM 2569 O O . GLU A 1 359 ? -23.607 -4.263 20.212 1.00 93.75 359 GLU A O 1
ATOM 2574 N N . GLY A 1 360 ? -25.168 -4.810 18.693 1.00 84.94 360 GLY A N 1
ATOM 2575 C CA . GLY A 1 360 ? -25.163 -6.240 19.021 1.00 84.94 360 GLY A CA 1
ATOM 2576 C C . GLY A 1 360 ? -25.395 -6.515 20.519 1.00 84.94 360 GLY A C 1
ATOM 2577 O O . GLY A 1 360 ? -26.515 -6.402 21.018 1.00 84.94 360 GLY A O 1
ATOM 2578 N N . GLY A 1 361 ? -24.327 -6.897 21.232 1.00 85.00 361 GLY A N 1
ATOM 2579 C CA . GLY A 1 361 ? -24.314 -7.086 22.693 1.00 85.00 361 GLY A CA 1
ATOM 2580 C C . GLY A 1 361 ? -23.619 -5.973 23.497 1.00 85.00 361 GLY A C 1
ATOM 2581 O O . GLY A 1 361 ? -23.667 -5.994 24.727 1.00 85.00 361 GLY A O 1
ATOM 2582 N N . THR A 1 362 ? -22.975 -5.010 22.837 1.00 91.19 362 THR A N 1
ATOM 2583 C CA . THR A 1 362 ? -22.172 -3.944 23.454 1.00 91.19 362 THR A CA 1
ATOM 2584 C C . THR A 1 362 ? -23.057 -2.761 23.834 1.00 91.19 362 THR A C 1
ATOM 2586 O O . THR A 1 362 ? -23.719 -2.190 22.973 1.00 91.19 362 THR A O 1
ATOM 2589 N N . LEU A 1 363 ? -23.069 -2.361 25.110 1.00 94.69 363 LEU A N 1
ATOM 2590 C CA . LEU A 1 363 ? -23.806 -1.176 25.566 1.00 94.69 363 LEU A CA 1
ATOM 2591 C C . LEU A 1 363 ? -23.113 0.105 25.071 1.00 94.69 363 LEU A C 1
ATOM 2593 O O . LEU A 1 363 ? -21.988 0.389 25.475 1.00 94.69 363 LEU A O 1
ATOM 2597 N N . LEU A 1 364 ? -23.805 0.890 24.244 1.00 94.12 364 LEU A N 1
ATOM 2598 C CA . LEU A 1 364 ? -23.354 2.206 23.777 1.00 94.12 364 LEU A CA 1
ATOM 2599 C C . LEU A 1 364 ? -23.736 3.320 24.761 1.00 94.12 364 LEU A C 1
ATOM 2601 O O . LEU A 1 364 ? -22.997 4.288 24.919 1.00 94.12 364 LEU A O 1
ATOM 2605 N N . GLY A 1 365 ? -24.878 3.187 25.444 1.00 94.31 365 GLY A N 1
ATOM 2606 C CA . GLY A 1 365 ? -25.304 4.145 26.462 1.00 94.31 365 GLY A CA 1
ATOM 2607 C C . GLY A 1 365 ? -26.636 3.805 27.127 1.00 94.31 365 GLY A C 1
ATOM 2608 O O . GLY A 1 365 ? -27.413 2.990 26.633 1.00 94.31 365 GLY A O 1
ATOM 2609 N N . THR A 1 366 ? -26.911 4.478 28.243 1.00 95.56 366 THR A N 1
ATOM 2610 C CA . THR A 1 366 ? -28.172 4.408 28.996 1.00 95.56 366 THR A CA 1
ATOM 2611 C C . THR A 1 366 ? -28.677 5.829 29.230 1.00 95.56 366 THR A C 1
ATOM 2613 O O . THR A 1 366 ? -27.894 6.689 29.630 1.00 95.56 366 THR A O 1
ATOM 2616 N N . SER A 1 367 ? -29.974 6.070 29.039 1.00 95.00 367 SER A N 1
ATOM 2617 C CA . SER A 1 367 ? -30.640 7.311 29.438 1.00 95.00 367 SER A CA 1
ATOM 2618 C C . SER A 1 367 ? -31.856 7.018 30.318 1.00 95.00 367 SER A C 1
ATOM 2620 O O . SER A 1 367 ? -32.716 6.210 29.975 1.00 95.00 367 SER A O 1
ATOM 2622 N N . THR A 1 368 ? -31.926 7.699 31.460 1.00 90.31 368 THR A N 1
ATOM 2623 C CA . THR A 1 368 ? -33.027 7.641 32.437 1.00 90.31 368 THR A CA 1
ATOM 2624 C C . THR A 1 368 ? -33.989 8.827 32.319 1.00 90.31 368 THR A C 1
ATOM 2626 O O . THR A 1 368 ? -34.969 8.904 33.056 1.00 90.31 368 THR A O 1
ATOM 2629 N N . VAL A 1 369 ? -33.725 9.767 31.402 1.00 83.38 369 VAL A N 1
ATOM 2630 C CA . VAL A 1 369 ? -34.512 10.994 31.219 1.00 83.38 369 VAL A CA 1
ATOM 2631 C C . VAL A 1 369 ? -34.807 11.183 29.735 1.00 83.38 369 VAL A C 1
ATOM 2633 O O . VAL A 1 369 ? -33.901 11.426 28.940 1.00 83.38 369 VAL A O 1
ATOM 2636 N N . GLY A 1 370 ? -36.086 11.078 29.377 1.00 82.06 370 GLY A N 1
ATOM 2637 C CA . GLY A 1 370 ? -36.587 11.404 28.045 1.00 82.06 370 GLY A CA 1
ATOM 2638 C C . GLY A 1 370 ? -37.300 12.756 28.040 1.00 82.06 370 GLY A C 1
ATOM 2639 O O . GLY A 1 370 ? -38.011 13.090 28.989 1.00 82.06 370 GLY A O 1
ATOM 2640 N N . VAL A 1 371 ? -37.142 13.532 26.969 1.00 85.12 371 VAL A N 1
ATOM 2641 C CA . VAL A 1 371 ? -37.879 14.788 26.754 1.00 85.12 371 VAL A CA 1
ATOM 2642 C C . VAL A 1 371 ? -39.005 14.502 25.767 1.00 85.12 371 VAL A C 1
ATOM 2644 O O . VAL A 1 371 ? -38.745 14.246 24.597 1.00 85.12 371 VAL A O 1
ATOM 2647 N N . GLY A 1 372 ? -40.255 14.488 26.242 1.00 84.62 372 GLY A N 1
ATOM 2648 C CA . GLY A 1 372 ? -41.413 14.118 25.415 1.00 84.62 372 GLY A CA 1
ATOM 2649 C C . GLY A 1 372 ? -41.304 12.692 24.862 1.00 84.62 372 GLY A C 1
ATOM 2650 O O . GLY A 1 372 ? -41.333 12.503 23.651 1.00 84.62 372 GLY A O 1
ATOM 2651 N N . ASN A 1 373 ? -41.093 11.710 25.747 1.00 90.12 373 ASN A N 1
ATOM 2652 C CA . ASN A 1 373 ? -40.855 10.289 25.437 1.00 90.12 373 ASN A CA 1
ATOM 2653 C C . ASN A 1 373 ? -39.614 9.996 24.564 1.00 90.12 373 ASN A C 1
ATOM 2655 O O . ASN A 1 373 ? -39.387 8.846 24.184 1.00 90.12 373 ASN A O 1
ATOM 2659 N N . ARG A 1 374 ? -38.775 11.002 24.270 1.00 94.12 374 ARG A N 1
ATOM 2660 C CA . ARG A 1 374 ? -37.593 10.858 23.415 1.00 94.12 374 ARG A CA 1
ATOM 2661 C C . ARG A 1 374 ? -36.276 10.865 24.182 1.00 94.12 374 ARG A C 1
ATOM 2663 O O . ARG A 1 374 ? -36.010 11.752 24.990 1.00 94.12 374 ARG A O 1
ATOM 2670 N N . TYR A 1 375 ? -35.438 9.889 23.860 1.00 96.19 375 TYR A N 1
ATOM 2671 C CA . TYR A 1 375 ? -34.151 9.584 24.466 1.00 96.19 375 TYR A CA 1
ATOM 2672 C C . TYR A 1 375 ? -33.065 9.732 23.396 1.00 96.19 375 TYR A C 1
ATOM 2674 O O . TYR A 1 375 ? -33.149 9.124 22.328 1.00 96.19 375 TYR A O 1
ATOM 2682 N N . VAL A 1 376 ? -32.061 10.563 23.672 1.00 95.12 376 VAL A N 1
ATOM 2683 C CA . VAL A 1 376 ? -30.996 10.906 22.720 1.00 95.12 376 VAL A CA 1
ATOM 2684 C C . VAL A 1 376 ? -29.684 10.269 23.168 1.00 95.12 376 VAL A C 1
ATOM 2686 O O . VAL A 1 376 ? -29.307 10.378 24.335 1.00 95.12 376 VAL A O 1
ATOM 2689 N N . PHE A 1 377 ? -28.987 9.627 22.235 1.00 95.94 377 PHE A N 1
ATOM 2690 C CA . PHE A 1 377 ? -27.699 8.974 22.445 1.00 95.94 377 PHE A CA 1
ATOM 2691 C C . PHE A 1 377 ? -26.670 9.513 21.448 1.00 95.94 377 PHE A C 1
ATOM 2693 O O . PHE A 1 377 ? -26.964 9.668 20.264 1.00 95.94 377 PHE A O 1
ATOM 2700 N N . THR A 1 378 ? -25.447 9.747 21.917 1.00 94.81 378 THR A N 1
ATOM 2701 C CA . THR A 1 378 ? -24.306 10.108 21.067 1.00 94.81 378 THR A CA 1
ATOM 2702 C C . THR A 1 378 ? -23.475 8.856 20.812 1.00 94.81 378 THR A C 1
ATOM 2704 O O . THR A 1 378 ? -22.895 8.306 21.747 1.00 94.81 378 THR A O 1
ATOM 2707 N N . VAL A 1 379 ? -23.422 8.396 19.563 1.00 94.56 379 VAL A N 1
ATOM 2708 C CA . VAL A 1 379 ? -22.686 7.196 19.150 1.00 94.56 379 VAL A CA 1
ATOM 2709 C C . VAL A 1 379 ? -21.418 7.607 18.411 1.00 94.56 379 VAL A C 1
ATOM 2711 O O . VAL A 1 379 ? -21.474 8.207 17.343 1.00 94.56 379 VAL A O 1
ATOM 2714 N N . ASP A 1 380 ? -20.269 7.264 18.986 1.00 93.75 380 ASP A N 1
ATOM 2715 C CA . ASP A 1 380 ? -18.962 7.381 18.339 1.00 93.75 380 ASP A CA 1
ATOM 2716 C C . ASP A 1 380 ? -18.730 6.143 17.461 1.00 93.75 380 ASP A C 1
ATOM 2718 O O . ASP A 1 380 ? -18.404 5.061 17.960 1.00 93.75 380 ASP A O 1
ATOM 2722 N N . THR A 1 381 ? -18.951 6.286 16.155 1.00 92.62 381 THR A N 1
ATOM 2723 C CA . THR A 1 381 ? -18.849 5.181 15.198 1.00 92.62 381 THR A CA 1
ATOM 2724 C C . THR A 1 381 ? -17.411 4.834 14.847 1.00 92.62 381 THR A C 1
ATOM 2726 O O . THR A 1 381 ? -17.205 3.761 14.298 1.00 92.62 381 THR A O 1
ATOM 2729 N N . ALA A 1 382 ? -16.414 5.645 15.221 1.00 90.62 382 ALA A N 1
ATOM 2730 C CA . ALA A 1 382 ? -15.002 5.270 15.091 1.00 90.62 382 ALA A CA 1
ATOM 2731 C C . ALA A 1 382 ? -14.580 4.196 16.119 1.00 90.62 382 ALA A C 1
ATOM 2733 O O . ALA A 1 382 ? -13.487 3.638 16.031 1.00 90.62 382 ALA A O 1
ATOM 2734 N N . LYS A 1 383 ? -15.450 3.881 17.094 1.00 87.88 383 LYS A N 1
ATOM 2735 C CA . LYS A 1 383 ? -15.335 2.702 17.974 1.00 87.88 383 LYS A CA 1
ATOM 2736 C C . LYS A 1 383 ? -16.076 1.467 17.449 1.00 87.88 383 LYS A C 1
ATOM 2738 O O . LYS A 1 383 ? -15.979 0.404 18.060 1.00 87.88 383 LYS A O 1
ATOM 2743 N N . LEU A 1 384 ? -16.824 1.600 16.356 1.00 90.31 384 LEU A N 1
ATOM 2744 C CA . LEU A 1 384 ? -17.480 0.500 15.656 1.00 90.31 384 LEU A CA 1
ATOM 2745 C C . LEU A 1 384 ? -16.651 0.173 14.410 1.00 90.31 384 LEU A C 1
ATOM 2747 O O . LEU A 1 384 ? -16.100 1.067 13.778 1.00 90.31 384 LEU A O 1
ATOM 2751 N N . ALA A 1 385 ? -16.545 -1.105 14.054 1.00 89.00 385 ALA A N 1
ATOM 2752 C CA . ALA A 1 385 ? -15.953 -1.470 12.770 1.00 89.00 385 ALA A CA 1
ATOM 2753 C C . ALA A 1 385 ? -16.929 -1.137 11.628 1.00 89.00 385 ALA A C 1
ATOM 2755 O O . ALA A 1 385 ? -18.146 -1.136 11.827 1.00 89.00 385 ALA A O 1
ATOM 2756 N N . ASP A 1 386 ? -16.409 -0.910 10.427 1.00 90.12 386 ASP A N 1
ATOM 2757 C CA . ASP A 1 386 ? -17.240 -0.567 9.272 1.00 90.12 386 ASP A CA 1
ATOM 2758 C C . ASP A 1 386 ? -18.135 -1.747 8.823 1.00 90.12 386 ASP A C 1
ATOM 2760 O O . ASP A 1 386 ? -18.044 -2.873 9.338 1.00 90.12 386 ASP A O 1
ATOM 2764 N N . GLY A 1 387 ? -19.063 -1.481 7.904 1.00 89.56 387 GLY A N 1
ATOM 2765 C CA . GLY A 1 387 ? -20.089 -2.423 7.451 1.00 89.56 387 GLY A CA 1
ATOM 2766 C C . GLY A 1 387 ? -21.429 -2.292 8.179 1.00 89.56 387 GLY A C 1
ATOM 2767 O O . GLY A 1 387 ? -21.681 -1.351 8.933 1.00 89.56 387 GLY A O 1
ATOM 2768 N N . ALA A 1 388 ? -22.329 -3.244 7.924 1.00 91.38 388 ALA A N 1
ATOM 2769 C CA . ALA A 1 388 ? -23.671 -3.247 8.501 1.00 91.38 388 ALA A CA 1
ATOM 2770 C C . ALA A 1 388 ? -23.645 -3.513 10.019 1.00 91.38 388 ALA A C 1
ATOM 2772 O O . ALA A 1 388 ? -23.040 -4.479 10.488 1.00 91.38 388 ALA A O 1
ATOM 2773 N N . ARG A 1 389 ? -24.354 -2.673 10.778 1.00 92.50 389 ARG A N 1
ATOM 2774 C CA . ARG A 1 389 ? -24.486 -2.711 12.240 1.00 92.50 389 ARG A CA 1
ATOM 2775 C C . ARG A 1 389 ? -25.956 -2.794 12.627 1.00 92.50 389 ARG A C 1
ATOM 2777 O O . ARG A 1 389 ? -26.782 -2.074 12.070 1.00 92.50 389 ARG A O 1
ATOM 2784 N N . GLU A 1 390 ? -26.285 -3.630 13.610 1.00 94.19 390 GLU A N 1
ATOM 2785 C CA . GLU A 1 390 ? -27.608 -3.624 14.243 1.00 94.19 390 GLU A CA 1
ATOM 2786 C C . GLU A 1 390 ? -27.542 -2.848 15.562 1.00 94.19 390 GLU A C 1
ATOM 2788 O O . GLU A 1 390 ? -26.948 -3.305 16.544 1.00 94.19 390 GLU A O 1
ATOM 2793 N N . LEU A 1 391 ? -28.182 -1.679 15.578 1.00 95.62 391 LEU A N 1
ATOM 2794 C CA . LEU A 1 391 ? -28.475 -0.943 16.798 1.00 95.62 391 LEU A CA 1
ATOM 2795 C C . LEU A 1 391 ? -29.734 -1.527 17.441 1.00 95.62 391 LEU A C 1
ATOM 2797 O O . LEU A 1 391 ? -30.774 -1.645 16.791 1.00 95.62 391 LEU A O 1
ATOM 2801 N N . ARG A 1 392 ? -29.667 -1.854 18.730 1.00 96.81 392 ARG A N 1
ATOM 2802 C CA . ARG A 1 392 ? -30.790 -2.388 19.509 1.00 96.81 392 ARG A CA 1
ATOM 2803 C C . ARG A 1 392 ? -31.083 -1.474 20.690 1.00 96.81 392 ARG A C 1
ATOM 2805 O O . ARG A 1 392 ? -30.243 -1.307 21.571 1.00 96.81 392 ARG A O 1
ATOM 2812 N N . ALA A 1 393 ? -32.276 -0.894 20.711 1.00 97.06 393 ALA A N 1
ATOM 2813 C CA . ALA A 1 393 ? -32.762 -0.074 21.813 1.00 97.06 393 ALA A CA 1
ATOM 2814 C C . ALA A 1 393 ? -33.679 -0.908 22.714 1.00 97.06 393 ALA A C 1
ATOM 2816 O O . ALA A 1 393 ? -34.561 -1.602 22.214 1.00 97.06 393 ALA A O 1
ATOM 2817 N N . VAL A 1 394 ? -33.485 -0.835 24.030 1.00 97.31 394 VAL A N 1
ATOM 2818 C CA . VAL A 1 394 ? -34.267 -1.566 25.037 1.00 97.31 394 VAL A CA 1
ATOM 2819 C C . VAL A 1 394 ? -34.816 -0.572 26.048 1.00 97.31 394 VAL A C 1
ATOM 2821 O O . VAL A 1 394 ? -34.037 0.133 26.685 1.00 97.31 394 VAL A O 1
ATOM 2824 N N . ALA A 1 395 ? -36.133 -0.525 26.219 1.00 96.19 395 ALA A N 1
ATOM 2825 C CA . ALA A 1 395 ? -36.787 0.276 27.247 1.00 96.19 395 ALA A CA 1
ATOM 2826 C C . ALA A 1 395 ? -37.283 -0.613 28.391 1.00 96.19 395 ALA A C 1
ATOM 2828 O O . ALA A 1 395 ? -37.710 -1.748 28.167 1.00 96.19 395 ALA A O 1
ATOM 2829 N N . VAL A 1 396 ? -37.245 -0.079 29.610 1.00 92.81 396 VAL A N 1
ATOM 2830 C CA . VAL A 1 396 ? -37.776 -0.715 30.823 1.00 92.81 396 VAL A CA 1
ATOM 2831 C C . VAL A 1 396 ? -38.693 0.287 31.520 1.00 92.81 396 VAL A C 1
ATOM 2833 O O . VAL A 1 396 ? -38.308 1.449 31.656 1.00 92.81 396 VAL A O 1
ATOM 2836 N N . ASP A 1 397 ? -39.884 -0.129 31.949 1.00 90.31 397 ASP A N 1
ATOM 2837 C CA . ASP A 1 397 ? -40.791 0.689 32.774 1.00 90.31 397 ASP A CA 1
ATOM 2838 C C . ASP A 1 397 ? -40.473 0.593 34.283 1.00 90.31 397 ASP A C 1
ATOM 2840 O O . ASP A 1 397 ? -39.437 0.055 34.687 1.00 90.31 397 ASP A O 1
ATOM 2844 N N . ARG A 1 398 ? -41.334 1.165 35.136 1.00 84.62 398 ARG A N 1
ATOM 2845 C CA . ARG A 1 398 ? -41.185 1.104 36.601 1.00 84.62 398 ARG A CA 1
ATOM 2846 C C . ARG A 1 398 ? -41.775 -0.162 37.238 1.00 84.62 398 ARG A C 1
ATOM 2848 O O . ARG A 1 398 ? -41.439 -0.437 38.389 1.00 84.62 398 ARG A O 1
ATOM 2855 N N . ALA A 1 399 ? -42.598 -0.935 36.530 1.00 77.50 399 ALA A N 1
ATOM 2856 C CA . ALA A 1 399 ? -43.061 -2.260 36.956 1.00 77.50 399 ALA A CA 1
ATOM 2857 C C . ALA A 1 399 ? -42.022 -3.370 36.678 1.00 77.50 399 ALA A C 1
ATOM 2859 O O . ALA A 1 399 ? -41.985 -4.380 37.383 1.00 77.50 399 ALA A O 1
ATOM 2860 N N . GLY A 1 400 ? -41.144 -3.154 35.696 1.00 81.06 400 GLY A N 1
ATOM 2861 C CA . GLY A 1 400 ? -40.089 -4.051 35.240 1.00 81.06 400 GLY A CA 1
ATOM 2862 C C . GLY A 1 400 ? -40.319 -4.682 33.860 1.00 81.06 400 GLY A C 1
ATOM 2863 O O . GLY A 1 400 ? -39.482 -5.499 33.455 1.00 81.06 400 GLY A O 1
ATOM 2864 N N . ASN A 1 401 ? -41.392 -4.343 33.127 1.00 85.69 401 ASN A N 1
ATOM 2865 C CA . ASN A 1 401 ? -41.602 -4.893 31.782 1.00 85.69 401 ASN A CA 1
ATOM 2866 C C . ASN A 1 401 ? -40.611 -4.270 30.785 1.00 85.69 401 ASN A C 1
ATOM 2868 O O . ASN A 1 401 ? -39.994 -3.232 31.039 1.00 85.69 401 ASN A O 1
ATOM 2872 N N . ARG A 1 402 ? -40.394 -4.953 29.653 1.00 93.19 402 ARG A N 1
ATOM 2873 C CA . ARG A 1 402 ? -39.322 -4.626 28.702 1.00 93.19 402 ARG A CA 1
ATOM 2874 C C . ARG A 1 402 ? -39.808 -4.628 27.264 1.00 93.19 402 ARG A C 1
ATOM 2876 O O . ARG A 1 402 ? -40.297 -5.650 26.789 1.00 93.19 402 ARG A O 1
ATOM 2883 N N . GLY A 1 403 ? -39.588 -3.516 26.573 1.00 94.81 403 GLY A N 1
ATOM 2884 C CA . GLY A 1 403 ? -39.738 -3.402 25.124 1.00 94.81 403 GLY A CA 1
ATOM 2885 C C . GLY A 1 403 ? -38.382 -3.307 24.431 1.00 94.81 403 GLY A C 1
ATOM 2886 O O . GLY A 1 403 ? -37.418 -2.815 25.020 1.00 94.81 403 GLY A O 1
ATOM 2887 N N . GLU A 1 404 ? -38.293 -3.743 23.174 1.00 96.69 404 GLU A N 1
ATOM 2888 C CA . GLU A 1 404 ? -37.112 -3.496 22.341 1.00 96.69 404 GLU A CA 1
ATOM 2889 C C . GLU A 1 404 ? -37.468 -3.111 20.904 1.00 96.69 404 GLU A C 1
ATOM 2891 O O . GLU A 1 404 ? -38.509 -3.497 20.376 1.00 96.69 404 GLU A O 1
ATOM 2896 N N . ALA A 1 405 ? -36.559 -2.374 20.268 1.00 96.12 405 ALA A N 1
ATOM 2897 C CA . ALA A 1 405 ? -36.556 -2.086 18.841 1.00 96.12 405 ALA A CA 1
ATOM 2898 C C . ALA A 1 405 ? -35.159 -2.336 18.263 1.00 96.12 405 ALA A C 1
ATOM 2900 O O . ALA A 1 405 ? -34.156 -2.269 18.980 1.00 96.12 405 ALA A O 1
ATOM 2901 N N . ARG A 1 406 ? -35.085 -2.580 16.952 1.00 96.06 406 ARG A N 1
ATOM 2902 C CA . ARG A 1 406 ? -33.833 -2.779 16.207 1.00 96.06 406 ARG A CA 1
ATOM 2903 C C . ARG A 1 406 ? -33.792 -1.877 14.979 1.00 96.06 406 ARG A C 1
ATOM 2905 O O . ARG A 1 406 ? -34.831 -1.611 14.378 1.00 96.06 406 ARG A O 1
ATOM 2912 N N . LEU A 1 407 ? -32.597 -1.423 14.622 1.00 95.50 407 LEU A N 1
ATOM 2913 C CA . LEU A 1 407 ? -32.326 -0.577 13.467 1.00 95.50 407 LEU A CA 1
ATOM 2914 C C . LEU A 1 407 ? -31.007 -1.005 12.824 1.00 95.50 407 LEU A C 1
ATOM 2916 O O . LEU A 1 407 ? -29.957 -0.950 13.463 1.00 95.50 407 LEU A O 1
ATOM 2920 N N . THR A 1 408 ? -31.048 -1.397 11.552 1.00 93.88 408 THR A N 1
ATOM 2921 C CA . THR A 1 408 ? -29.830 -1.615 10.766 1.00 93.88 408 THR A CA 1
ATOM 2922 C C . THR A 1 408 ? -29.334 -0.286 10.201 1.00 93.88 408 THR A C 1
ATOM 2924 O O . THR A 1 408 ? -30.101 0.450 9.577 1.00 93.88 408 THR A O 1
ATOM 2927 N N . VAL A 1 409 ? -28.051 -0.001 10.393 1.00 93.06 409 VAL A N 1
ATOM 2928 C CA . VAL A 1 409 ? -27.318 1.140 9.821 1.00 93.06 409 VAL A CA 1
ATOM 2929 C C . VAL A 1 409 ? -26.022 0.627 9.195 1.00 93.06 409 VAL A C 1
ATOM 2931 O O . VAL A 1 409 ? -25.564 -0.458 9.555 1.00 93.06 409 VAL A O 1
ATOM 2934 N N . THR A 1 410 ? -25.410 1.385 8.291 1.00 93.12 410 THR A N 1
ATOM 2935 C CA . THR A 1 410 ? -24.059 1.073 7.798 1.00 93.12 410 THR A CA 1
ATOM 2936 C C . THR A 1 410 ? -23.085 2.040 8.451 1.00 93.12 410 THR A C 1
ATOM 2938 O O . THR A 1 410 ? -23.274 3.249 8.367 1.00 93.12 410 THR A O 1
ATOM 2941 N N . VAL A 1 411 ? -22.063 1.526 9.128 1.00 93.38 411 VAL A N 1
ATOM 2942 C CA . VAL A 1 411 ? -20.948 2.345 9.614 1.00 93.38 411 VAL A CA 1
ATOM 2943 C C . VAL A 1 411 ? -19.854 2.344 8.557 1.00 93.38 411 VAL A C 1
ATOM 2945 O O . VAL A 1 411 ? -19.556 1.293 7.991 1.00 93.38 411 VAL A O 1
ATOM 2948 N N . ASP A 1 412 ? -19.296 3.517 8.278 1.00 93.50 412 ASP A N 1
ATOM 2949 C CA . ASP A 1 412 ? -18.235 3.680 7.291 1.00 93.50 412 ASP A CA 1
ATOM 2950 C C . ASP A 1 412 ? -17.335 4.884 7.614 1.00 93.50 412 ASP A C 1
ATOM 2952 O O . ASP A 1 412 ? -17.626 6.034 7.271 1.00 93.50 412 ASP A O 1
ATOM 2956 N N . ASN A 1 413 ? -16.251 4.622 8.343 1.00 90.94 413 ASN A N 1
ATOM 2957 C CA . ASN A 1 413 ? -15.260 5.621 8.745 1.00 90.94 413 ASN A CA 1
ATOM 2958 C C . ASN A 1 413 ? -13.966 5.550 7.905 1.00 90.94 413 ASN A C 1
ATOM 2960 O O . ASN A 1 413 ? -13.036 6.316 8.174 1.00 90.94 413 ASN A O 1
ATOM 2964 N N . THR A 1 414 ? -13.866 4.621 6.949 1.00 90.94 414 THR A N 1
ATOM 2965 C CA . THR A 1 414 ? -12.652 4.393 6.153 1.00 90.94 414 THR A CA 1
ATOM 2966 C C . THR A 1 414 ? -12.635 5.315 4.927 1.00 90.94 414 THR A C 1
ATOM 2968 O O . THR A 1 414 ? -13.588 5.314 4.161 1.00 90.94 414 THR A O 1
ATOM 2971 N N . PRO A 1 415 ? -11.571 6.111 4.692 1.00 90.12 415 PRO A N 1
ATOM 2972 C CA . PRO A 1 415 ? -11.448 6.888 3.460 1.00 90.12 415 PRO A CA 1
ATOM 2973 C C . PRO A 1 415 ? -11.213 6.005 2.222 1.00 90.12 415 PRO A C 1
ATOM 2975 O O . PRO A 1 415 ? -10.440 5.044 2.306 1.00 90.12 415 PRO A O 1
ATOM 2978 N N . PRO A 1 416 ? -11.780 6.363 1.054 1.00 92.00 416 PRO A N 1
ATOM 2979 C CA . PRO A 1 416 ? -11.694 5.551 -0.154 1.00 92.00 416 PRO A CA 1
ATOM 2980 C C . PRO A 1 416 ? -10.259 5.504 -0.696 1.00 92.00 416 PRO A C 1
ATOM 2982 O O . PRO A 1 416 ? -9.559 6.516 -0.742 1.00 92.00 416 PRO A O 1
ATOM 2985 N N . VAL A 1 417 ? -9.804 4.346 -1.177 1.00 91.56 417 VAL A N 1
ATOM 2986 C CA . VAL A 1 417 ? -8.463 4.216 -1.769 1.00 91.56 417 VAL A CA 1
ATOM 2987 C C . VAL A 1 417 ? -8.524 4.554 -3.260 1.00 91.56 417 VAL A C 1
ATOM 2989 O O . VAL A 1 417 ? -9.191 3.877 -4.042 1.00 91.56 417 VAL A O 1
ATOM 2992 N N . VAL A 1 418 ? -7.802 5.603 -3.660 1.00 93.19 418 VAL A N 1
ATOM 2993 C CA . VAL A 1 418 ? -7.753 6.105 -5.042 1.00 93.19 418 VAL A CA 1
ATOM 2994 C C . VAL A 1 418 ? -6.516 5.557 -5.754 1.00 93.19 418 VAL A C 1
ATOM 2996 O O . VAL A 1 418 ? -5.389 5.822 -5.339 1.00 93.19 418 VAL A O 1
ATOM 2999 N N . VAL A 1 419 ? -6.716 4.813 -6.842 1.00 92.38 419 VAL A N 1
ATOM 3000 C CA . VAL A 1 419 ? -5.643 4.214 -7.654 1.00 92.38 419 VAL A CA 1
ATOM 3001 C C . VAL A 1 419 ? -5.727 4.746 -9.080 1.00 92.38 419 VAL A C 1
ATOM 3003 O O . VAL A 1 419 ? -6.770 4.634 -9.717 1.00 92.38 419 VAL A O 1
ATOM 3006 N N . TRP A 1 420 ? -4.640 5.306 -9.608 1.00 93.94 420 TRP A N 1
ATOM 3007 C CA . TRP A 1 420 ? -4.589 5.770 -10.998 1.00 93.94 420 TRP A CA 1
ATOM 3008 C C . TRP A 1 420 ? -4.540 4.598 -11.988 1.00 93.94 420 TRP A C 1
ATOM 3010 O O . TRP A 1 420 ? -3.699 3.711 -11.860 1.00 93.94 420 TRP A O 1
ATOM 3020 N N . GLU A 1 421 ? -5.450 4.602 -12.967 1.00 93.38 421 GLU A N 1
ATOM 3021 C CA . GLU A 1 421 ? -5.465 3.657 -14.094 1.00 93.38 421 GLU A CA 1
ATOM 3022 C C . GLU A 1 421 ? -4.928 4.294 -15.381 1.00 93.38 421 GLU A C 1
ATOM 3024 O O . GLU A 1 421 ? -4.242 3.626 -16.150 1.00 93.38 421 GLU A O 1
ATOM 3029 N N . SER A 1 422 ? -5.252 5.568 -15.630 1.00 91.56 422 SER A N 1
ATOM 3030 C CA . SER A 1 422 ? -4.741 6.332 -16.770 1.00 91.56 422 SER A CA 1
ATOM 3031 C C . SER A 1 422 ? -4.737 7.841 -16.473 1.00 91.56 422 SER A C 1
ATOM 3033 O O . SER A 1 422 ? -5.756 8.362 -16.021 1.00 91.56 422 SER A O 1
ATOM 3035 N N . PRO A 1 423 ? -3.647 8.573 -16.756 1.00 92.94 423 PRO A N 1
ATOM 3036 C CA . PRO A 1 423 ? -2.308 8.037 -16.982 1.00 92.94 423 PRO A CA 1
ATOM 3037 C C . PRO A 1 423 ? -1.735 7.434 -15.679 1.00 92.94 423 PRO A C 1
ATOM 3039 O O . PRO A 1 423 ? -2.394 7.448 -14.640 1.00 92.94 423 PRO A O 1
ATOM 3042 N N . VAL A 1 424 ? -0.520 6.886 -15.723 1.00 91.81 424 VAL A N 1
ATOM 3043 C CA . VAL A 1 424 ? 0.202 6.348 -14.547 1.00 91.81 424 VAL A CA 1
ATOM 3044 C C . VAL A 1 424 ? 1.393 7.234 -14.138 1.00 91.81 424 VAL A C 1
ATOM 3046 O O . VAL A 1 424 ? 1.825 8.087 -14.913 1.00 91.81 424 VAL A O 1
ATOM 3049 N N . GLU A 1 425 ? 1.937 7.052 -12.925 1.00 92.50 425 GLU A N 1
ATOM 3050 C CA . GLU A 1 425 ? 3.117 7.808 -12.449 1.00 92.50 425 GLU A CA 1
ATOM 3051 C C . GLU A 1 425 ? 4.301 7.651 -13.412 1.00 92.50 425 GLU A C 1
ATOM 3053 O O . GLU A 1 425 ? 4.693 6.538 -13.763 1.00 92.50 425 GLU A O 1
ATOM 3058 N N . GLY A 1 426 ? 4.876 8.777 -13.836 1.00 83.50 426 GLY A N 1
ATOM 3059 C CA . GLY A 1 426 ? 5.987 8.815 -14.783 1.00 83.50 426 GLY A CA 1
ATOM 3060 C C . GLY A 1 426 ? 5.600 8.502 -16.232 1.00 83.50 426 GLY A C 1
ATOM 3061 O O . GLY A 1 426 ? 6.491 8.370 -17.073 1.00 83.50 426 GLY A O 1
ATOM 3062 N N . GLN A 1 427 ? 4.306 8.386 -16.559 1.00 86.62 427 GLN A N 1
ATOM 3063 C CA . GLN A 1 427 ? 3.877 8.197 -17.942 1.00 86.62 427 GLN A CA 1
ATOM 3064 C C . GLN A 1 427 ? 4.277 9.400 -18.798 1.00 86.62 427 GLN A C 1
ATOM 3066 O O . GLN A 1 427 ? 3.959 10.549 -18.484 1.00 86.62 427 GLN A O 1
ATOM 3071 N N . LYS A 1 428 ? 4.937 9.111 -19.921 1.00 82.25 428 LYS A N 1
ATOM 3072 C CA . LYS A 1 428 ? 5.227 10.097 -20.957 1.00 82.25 428 LYS A CA 1
ATOM 3073 C C . LYS A 1 428 ? 4.095 10.106 -21.985 1.00 82.25 428 LYS A C 1
ATOM 3075 O O . LYS A 1 428 ? 3.823 9.076 -22.606 1.00 82.25 428 LYS A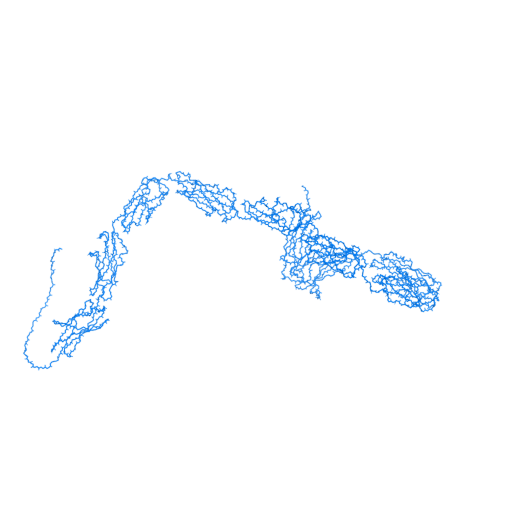 O 1
ATOM 3080 N N . ILE A 1 429 ? 3.416 11.238 -22.143 1.00 84.19 429 ILE A N 1
ATOM 3081 C CA . ILE A 1 429 ? 2.317 11.422 -23.098 1.00 84.19 429 ILE A CA 1
ATOM 3082 C C . ILE A 1 429 ? 2.911 11.986 -24.388 1.00 84.19 429 ILE A C 1
ATOM 3084 O O . ILE A 1 429 ? 3.549 13.033 -24.369 1.00 84.19 429 ILE A O 1
ATOM 3088 N N . ARG A 1 430 ? 2.728 11.251 -25.491 1.00 78.31 430 ARG A N 1
ATOM 3089 C CA . ARG A 1 430 ? 3.432 11.469 -26.762 1.00 78.31 430 ARG A CA 1
ATOM 3090 C C . ARG A 1 430 ? 2.544 12.031 -27.860 1.00 78.31 430 ARG A C 1
ATOM 3092 O O . ARG A 1 430 ? 1.321 11.893 -27.822 1.00 78.31 430 ARG A O 1
ATOM 3099 N N . ARG A 1 431 ? 3.187 12.557 -28.905 1.00 71.88 431 ARG A N 1
ATOM 3100 C CA . ARG A 1 431 ? 2.562 12.908 -30.188 1.00 71.88 431 ARG A CA 1
ATOM 3101 C C . ARG A 1 431 ? 1.613 11.803 -30.672 1.00 71.88 431 ARG A C 1
ATOM 3103 O O . ARG A 1 431 ? 2.032 10.664 -30.860 1.00 71.88 431 ARG A O 1
ATOM 3110 N N . GLY A 1 432 ? 0.345 12.149 -30.893 1.00 71.81 432 GLY A N 1
ATOM 3111 C CA . GLY A 1 432 ? -0.704 11.203 -31.300 1.00 71.81 432 GLY A CA 1
ATOM 3112 C C . GLY A 1 432 ? -1.520 10.593 -30.151 1.00 71.81 432 GLY A C 1
ATOM 3113 O O . GLY A 1 432 ? -2.463 9.854 -30.423 1.00 71.81 432 GLY A O 1
ATOM 3114 N N . ALA A 1 433 ? -1.220 10.916 -28.888 1.00 77.31 433 ALA A N 1
ATOM 3115 C CA . ALA A 1 433 ? -2.139 10.654 -27.783 1.00 77.31 433 ALA A CA 1
ATOM 3116 C C . ALA A 1 433 ? -3.470 11.425 -27.965 1.00 77.31 433 ALA A C 1
ATOM 3118 O O . ALA A 1 433 ? -3.469 12.503 -28.570 1.00 77.31 433 ALA A O 1
ATOM 3119 N N . PRO A 1 434 ? -4.603 10.918 -27.438 1.00 81.38 434 PRO A N 1
ATOM 3120 C CA . PRO A 1 434 ? -5.872 11.641 -27.468 1.00 81.38 434 PRO A CA 1
ATOM 3121 C C . PRO A 1 434 ? -5.763 13.008 -26.783 1.00 81.38 434 PRO A C 1
ATOM 3123 O O . PRO A 1 434 ? -5.228 13.111 -25.680 1.00 81.38 434 PRO A O 1
ATOM 3126 N N . ASN A 1 435 ? -6.299 14.043 -27.431 1.00 86.12 435 ASN A N 1
ATOM 3127 C CA . ASN A 1 435 ? -6.435 15.381 -26.868 1.00 86.12 435 ASN A CA 1
ATOM 3128 C C . ASN A 1 435 ? -7.880 15.876 -27.116 1.00 86.12 435 ASN A C 1
ATOM 3130 O O . ASN A 1 435 ? -8.237 16.091 -28.278 1.00 86.12 435 ASN A O 1
ATOM 3134 N N . PRO A 1 436 ? -8.734 16.015 -26.081 1.00 88.44 436 PRO A N 1
ATOM 3135 C CA . PRO A 1 436 ? -8.432 15.830 -24.660 1.00 88.44 436 PRO A CA 1
ATOM 3136 C C . PRO A 1 436 ? -8.063 14.385 -24.287 1.00 88.44 436 PRO A C 1
ATOM 3138 O O . PRO A 1 436 ? -8.539 13.421 -24.885 1.00 88.44 436 PRO A O 1
ATOM 3141 N N . PHE A 1 437 ? -7.207 14.262 -23.276 1.00 89.75 437 PHE A N 1
ATOM 3142 C CA . PHE A 1 437 ? -6.742 13.011 -22.694 1.00 89.75 437 PHE A CA 1
ATOM 3143 C C . PHE A 1 437 ? -7.671 12.601 -21.544 1.00 89.75 437 PHE A C 1
ATOM 3145 O O . PHE A 1 437 ? -7.907 13.385 -20.622 1.00 89.75 437 PHE A O 1
ATOM 3152 N N . THR A 1 438 ? -8.199 11.377 -21.569 1.00 92.75 438 THR A N 1
ATOM 3153 C CA . THR A 1 438 ? -9.108 10.889 -20.520 1.00 92.75 438 THR A CA 1
ATOM 3154 C C . THR A 1 438 ? -8.334 10.429 -19.284 1.00 92.75 438 THR A C 1
ATOM 3156 O O . THR A 1 438 ? -7.540 9.484 -19.336 1.00 92.75 438 THR A O 1
ATOM 3159 N N . LEU A 1 439 ? -8.600 11.087 -18.158 1.00 94.38 439 LEU A N 1
ATOM 3160 C CA . LEU A 1 439 ? -8.135 10.708 -16.830 1.00 94.38 439 LEU A CA 1
ATOM 3161 C C . LEU A 1 439 ? -9.040 9.619 -16.245 1.00 94.38 439 LEU A C 1
ATOM 3163 O O . LEU A 1 439 ? -10.259 9.647 -16.401 1.00 94.38 439 LEU A O 1
ATOM 3167 N N . LYS A 1 440 ? -8.451 8.650 -15.549 1.00 92.88 440 LYS A N 1
ATOM 3168 C CA . LYS A 1 440 ? -9.179 7.522 -14.979 1.00 92.88 440 LYS A CA 1
ATOM 3169 C C . LYS A 1 440 ? -8.518 7.029 -13.701 1.00 92.88 440 LYS A C 1
ATOM 3171 O O . LYS A 1 440 ? -7.367 6.589 -13.712 1.00 92.88 440 LYS A O 1
ATOM 3176 N N . VAL A 1 441 ? -9.284 7.032 -12.614 1.00 93.50 441 VAL A N 1
ATOM 3177 C CA . VAL A 1 441 ? -8.945 6.341 -11.366 1.00 93.50 441 VAL A CA 1
ATOM 3178 C C . VAL A 1 441 ? -9.918 5.202 -11.083 1.00 93.50 441 VAL A C 1
ATOM 3180 O O . VAL A 1 441 ? -11.100 5.263 -11.421 1.00 93.50 441 VAL A O 1
ATOM 3183 N N . ARG A 1 442 ? -9.417 4.174 -10.403 1.00 91.62 442 ARG A N 1
ATOM 3184 C CA . ARG A 1 442 ? -10.216 3.183 -9.695 1.00 91.62 442 ARG A CA 1
ATOM 3185 C C . ARG A 1 442 ? -10.366 3.629 -8.248 1.00 91.62 442 ARG A C 1
ATOM 3187 O O . ARG A 1 442 ? -9.375 3.906 -7.575 1.00 91.62 442 ARG A O 1
ATOM 3194 N N . VAL A 1 443 ? -11.606 3.653 -7.778 1.00 90.88 443 VAL A N 1
ATOM 3195 C CA . VAL A 1 443 ? -11.940 3.849 -6.367 1.00 90.88 443 VAL A CA 1
ATOM 3196 C C . VAL A 1 443 ? -12.146 2.471 -5.747 1.00 90.88 443 VAL A C 1
ATOM 3198 O O . VAL A 1 443 ? -12.930 1.675 -6.264 1.00 90.88 443 VAL A O 1
ATOM 3201 N N . LEU A 1 444 ? -11.413 2.169 -4.678 1.00 89.38 444 LEU A N 1
ATOM 3202 C CA . LEU A 1 444 ? -11.559 0.950 -3.886 1.00 89.38 444 LEU A CA 1
ATOM 3203 C C . LEU A 1 444 ? -12.057 1.342 -2.497 1.00 89.38 444 LEU A C 1
ATOM 3205 O O . LEU A 1 444 ? -11.327 1.966 -1.731 1.00 89.38 444 LEU A O 1
ATOM 3209 N N . ASP A 1 445 ? -13.309 1.004 -2.211 1.00 90.69 445 ASP A N 1
ATOM 3210 C CA . ASP A 1 445 ? -14.017 1.427 -1.006 1.00 90.69 445 ASP A CA 1
ATOM 3211 C C . ASP A 1 445 ? -15.217 0.503 -0.711 1.00 90.69 445 ASP A C 1
ATOM 3213 O O . ASP A 1 445 ? -15.596 -0.307 -1.565 1.00 90.69 445 ASP A O 1
ATOM 3217 N N . LEU A 1 446 ? -15.813 0.618 0.479 1.00 84.38 446 LEU A N 1
ATOM 3218 C CA . LEU A 1 446 ? -17.036 -0.090 0.859 1.00 84.38 446 LEU A CA 1
ATOM 3219 C C . LEU A 1 446 ? -18.305 0.540 0.254 1.00 84.38 446 LEU A C 1
ATOM 3221 O O . LEU A 1 446 ? -19.199 -0.201 -0.160 1.00 84.38 446 LEU A O 1
ATOM 3225 N N . ASN A 1 447 ? -18.389 1.873 0.181 1.00 86.81 447 ASN A N 1
ATOM 3226 C CA . ASN A 1 447 ? -19.540 2.620 -0.338 1.00 86.81 447 ASN A CA 1
ATOM 3227 C C . ASN A 1 447 ? -19.095 3.750 -1.303 1.00 86.81 447 ASN A C 1
ATOM 3229 O O . ASN A 1 447 ? -19.427 4.919 -1.077 1.00 86.81 447 ASN A O 1
ATOM 3233 N N . PRO A 1 448 ? -18.371 3.436 -2.399 1.00 86.19 448 PRO A N 1
ATOM 3234 C CA . PRO A 1 448 ? -17.785 4.446 -3.279 1.00 86.19 448 PRO A CA 1
ATOM 3235 C C . PRO A 1 448 ? -18.846 5.309 -3.972 1.00 86.19 448 PRO A C 1
ATOM 3237 O O . PRO A 1 448 ? -19.813 4.782 -4.526 1.00 86.19 448 PRO A O 1
ATOM 3240 N N . ASP A 1 449 ? -18.602 6.621 -4.052 1.00 86.56 449 ASP A N 1
ATOM 3241 C CA . ASP A 1 449 ? -19.329 7.522 -4.952 1.00 86.56 449 ASP A CA 1
ATOM 3242 C C . ASP A 1 449 ? -18.504 7.775 -6.233 1.00 86.56 449 ASP A C 1
ATOM 3244 O O . ASP A 1 449 ? -17.630 8.647 -6.253 1.00 86.56 449 ASP A O 1
ATOM 3248 N N . PRO A 1 450 ? -18.765 7.053 -7.341 1.00 75.81 450 PRO A N 1
ATOM 3249 C CA . PRO A 1 450 ? -18.081 7.294 -8.611 1.00 75.81 450 PRO A CA 1
ATOM 3250 C C . PRO A 1 450 ? -18.464 8.631 -9.271 1.00 75.81 450 PRO A C 1
ATOM 3252 O O . PRO A 1 450 ? -17.833 9.008 -10.256 1.00 75.81 450 PRO A O 1
ATOM 3255 N N . SER A 1 451 ? -19.473 9.352 -8.763 1.00 80.69 451 SER A N 1
ATOM 3256 C CA . SER A 1 451 ? -19.818 10.711 -9.205 1.00 80.69 451 SER A CA 1
ATOM 3257 C C . SER A 1 451 ? -19.114 11.811 -8.397 1.00 80.69 451 SER A C 1
ATOM 3259 O O . SER A 1 451 ? -19.026 12.947 -8.862 1.00 80.69 451 SER A O 1
ATOM 3261 N N . GLY A 1 452 ? -18.537 11.470 -7.239 1.00 82.81 452 GLY A N 1
ATOM 3262 C CA . GLY A 1 452 ? -17.782 12.368 -6.359 1.00 82.81 452 GLY A CA 1
ATOM 3263 C C . GLY A 1 452 ? -16.304 12.563 -6.734 1.00 82.81 452 GLY A C 1
ATOM 3264 O O . GLY A 1 452 ? -15.533 13.068 -5.916 1.00 82.81 452 GLY A O 1
ATOM 3265 N N . ILE A 1 453 ? -15.884 12.140 -7.933 1.00 91.56 453 ILE A N 1
ATOM 3266 C CA . ILE A 1 453 ? -14.494 12.234 -8.406 1.00 91.56 453 ILE A CA 1
ATOM 3267 C C . ILE A 1 453 ? -14.235 13.627 -8.997 1.00 91.56 453 ILE A C 1
ATOM 3269 O O . ILE A 1 453 ? -14.868 14.025 -9.974 1.00 91.56 453 ILE A O 1
ATOM 3273 N N . VAL A 1 454 ? -13.259 14.350 -8.444 1.00 94.12 454 VAL A N 1
ATOM 3274 C CA . VAL A 1 454 ? -12.801 15.656 -8.944 1.00 94.12 454 VAL A CA 1
ATOM 3275 C C . VAL A 1 454 ? -11.335 15.556 -9.352 1.00 94.12 454 VAL A C 1
ATOM 3277 O O . VAL A 1 454 ? -10.464 15.305 -8.518 1.00 94.12 454 VAL A O 1
ATOM 3280 N N . TYR A 1 455 ? -11.058 15.782 -10.634 1.00 95.31 455 TYR A N 1
ATOM 3281 C CA . TYR A 1 455 ? -9.699 15.840 -11.168 1.00 95.31 455 TYR A CA 1
ATOM 3282 C C . TYR A 1 455 ? -9.147 17.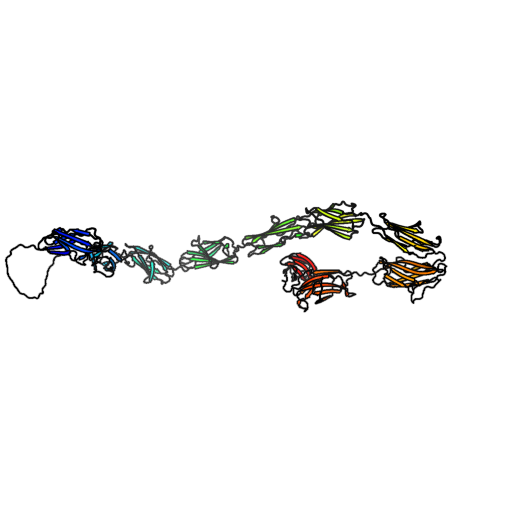271 -11.144 1.00 95.31 455 TYR A C 1
ATOM 3284 O O . TYR A 1 455 ? -9.869 18.229 -11.410 1.00 95.31 455 TYR A O 1
ATOM 3292 N N . GLU A 1 456 ? -7.852 17.410 -10.871 1.00 95.62 456 GLU A N 1
ATOM 3293 C CA . GLU A 1 456 ? -7.093 18.662 -10.888 1.00 95.62 456 GLU A CA 1
ATOM 3294 C C . GLU A 1 456 ? -5.804 18.492 -11.705 1.00 95.62 456 GLU A C 1
ATOM 3296 O O . GLU A 1 456 ? -5.080 17.509 -11.536 1.00 95.62 456 GLU A O 1
ATOM 3301 N N . VAL A 1 457 ? -5.475 19.481 -12.537 1.00 94.69 457 VAL A N 1
ATOM 3302 C CA . VAL A 1 457 ? -4.222 19.558 -13.307 1.00 94.69 457 VAL A CA 1
ATOM 3303 C C . VAL A 1 457 ? -3.417 20.743 -12.790 1.00 94.69 457 VAL A C 1
ATOM 3305 O O . VAL A 1 457 ? -3.890 21.875 -12.824 1.00 94.69 457 VAL A O 1
ATOM 3308 N N . ASN A 1 458 ? -2.220 20.495 -12.255 1.00 92.31 458 ASN A N 1
ATOM 3309 C CA . ASN A 1 458 ? -1.387 21.500 -11.578 1.00 92.31 458 ASN A CA 1
ATOM 3310 C C . ASN A 1 458 ? -2.145 22.298 -10.485 1.00 92.31 458 ASN A C 1
ATOM 3312 O O . ASN A 1 458 ? -1.827 23.453 -10.210 1.00 92.31 458 ASN A O 1
ATOM 3316 N N . GLY A 1 459 ? -3.153 21.676 -9.855 1.00 89.94 459 GLY A N 1
ATOM 3317 C CA . GLY A 1 459 ? -4.027 22.292 -8.846 1.00 89.94 459 GLY A CA 1
ATOM 3318 C C . GLY A 1 459 ? -5.247 23.047 -9.398 1.00 89.94 459 GLY A C 1
ATOM 3319 O O . GLY A 1 459 ? -5.986 23.639 -8.616 1.00 89.94 459 GLY A O 1
ATOM 3320 N N . VAL A 1 460 ? -5.483 23.032 -10.715 1.00 92.00 460 VAL A N 1
ATOM 3321 C CA . VAL A 1 460 ? -6.672 23.617 -11.360 1.00 92.00 460 VAL A CA 1
ATOM 3322 C C . VAL A 1 460 ? -7.720 22.520 -11.608 1.00 92.00 460 VAL A C 1
ATOM 3324 O O . VAL A 1 460 ? -7.414 21.577 -12.338 1.00 92.00 460 VAL A O 1
ATOM 3327 N N . PRO A 1 461 ? -8.942 22.605 -11.043 1.00 92.62 461 PRO A N 1
ATOM 3328 C CA . PRO A 1 461 ? -9.987 21.601 -11.259 1.00 92.62 461 PRO A CA 1
ATOM 3329 C C . PRO A 1 461 ? -10.465 21.500 -12.715 1.00 92.62 461 PRO A C 1
ATOM 3331 O O . PRO A 1 461 ? -10.626 22.514 -13.397 1.00 92.62 461 PRO A O 1
ATOM 3334 N N . LEU A 1 462 ? -10.752 20.277 -13.165 1.00 92.44 462 LEU A N 1
ATOM 3335 C CA . LEU A 1 462 ? -11.331 19.976 -14.476 1.00 92.44 462 LEU A CA 1
ATOM 3336 C C . LEU A 1 462 ? -12.857 19.832 -14.429 1.00 92.44 462 LEU A C 1
ATOM 3338 O O . LEU A 1 462 ? -13.447 19.427 -13.426 1.00 92.44 462 LEU A O 1
ATOM 3342 N N . ALA A 1 463 ? -13.497 20.093 -15.569 1.00 86.62 463 ALA A N 1
ATOM 3343 C CA . ALA A 1 463 ? -14.906 19.788 -15.799 1.00 86.62 463 ALA A CA 1
ATOM 3344 C C . ALA A 1 463 ? -15.073 18.326 -16.259 1.00 86.62 463 ALA A C 1
ATOM 3346 O O . ALA A 1 463 ? -15.293 18.057 -17.438 1.00 86.62 463 ALA A O 1
ATOM 3347 N N . GLY A 1 464 ? -14.952 17.386 -15.318 1.00 88.56 464 GLY A N 1
ATOM 3348 C CA . GLY A 1 464 ? -15.024 15.944 -15.577 1.00 88.56 464 GLY A CA 1
ATOM 3349 C C . GLY A 1 464 ? -13.649 15.290 -15.736 1.00 88.56 464 GLY A C 1
ATOM 3350 O O . GLY A 1 464 ? -12.663 15.749 -15.165 1.00 88.56 464 GLY A O 1
ATOM 3351 N N . ASP A 1 465 ? -13.600 14.194 -16.492 1.00 92.12 465 ASP A N 1
ATOM 3352 C CA . ASP A 1 465 ? -12.423 13.332 -16.681 1.00 92.12 465 ASP A CA 1
ATOM 3353 C C . ASP A 1 465 ? -11.469 13.782 -17.802 1.00 92.12 465 ASP A C 1
ATOM 3355 O O . ASP A 1 465 ? -10.377 13.240 -17.952 1.00 92.12 465 ASP A O 1
ATOM 3359 N N . SER A 1 466 ? -11.876 14.752 -18.614 1.00 92.06 466 SER A N 1
ATOM 3360 C CA . SER A 1 466 ? -11.241 15.048 -19.896 1.00 92.06 466 SER A CA 1
ATOM 3361 C C . SER A 1 466 ? -10.277 16.231 -19.785 1.00 92.06 466 SER A C 1
ATOM 3363 O O . SER A 1 466 ? -10.690 17.389 -19.693 1.00 92.06 466 SER A O 1
ATOM 3365 N N . TRP A 1 467 ? -8.974 15.947 -19.813 1.00 93.56 467 TRP A N 1
ATOM 3366 C CA . TRP A 1 467 ? -7.906 16.945 -19.748 1.00 93.56 467 TRP A CA 1
ATOM 3367 C C . TRP A 1 467 ? -7.510 17.428 -21.148 1.00 93.56 467 TRP A C 1
ATOM 3369 O O . TRP A 1 467 ? -6.941 16.677 -21.935 1.00 93.56 467 TRP A O 1
ATOM 3379 N N . LEU A 1 468 ? -7.768 18.700 -21.462 1.00 90.94 468 LEU A N 1
ATOM 3380 C CA . LEU A 1 468 ? -7.213 19.336 -22.660 1.00 90.94 468 LEU A CA 1
ATOM 3381 C C . LEU A 1 468 ? -5.719 19.638 -22.450 1.00 90.94 468 LEU A C 1
ATOM 3383 O O . LEU A 1 468 ? -5.364 20.444 -21.589 1.00 90.94 468 LEU A O 1
ATOM 3387 N N . ILE A 1 469 ? -4.861 19.015 -23.255 1.00 88.12 469 ILE A N 1
ATOM 3388 C CA . ILE A 1 469 ? -3.419 19.279 -23.286 1.00 88.12 469 ILE A CA 1
ATOM 3389 C C . ILE A 1 469 ? -3.181 20.499 -24.184 1.00 88.12 469 ILE A C 1
ATOM 3391 O O . ILE A 1 469 ? -3.621 20.511 -25.335 1.00 88.12 469 ILE A O 1
ATOM 3395 N N . SER A 1 470 ? -2.512 21.529 -23.661 1.00 81.81 470 SER A N 1
ATOM 3396 C CA . SER A 1 470 ? -2.274 22.798 -24.370 1.00 81.81 470 SER A CA 1
ATOM 3397 C C . SER A 1 470 ? -0.818 23.040 -24.762 1.00 81.81 470 SER A C 1
ATOM 3399 O O . SER A 1 470 ? -0.574 23.704 -25.763 1.00 81.81 470 SER A O 1
ATOM 3401 N N . GLU A 1 471 ? 0.128 22.544 -23.964 1.00 83.25 471 GLU A N 1
ATOM 3402 C CA . GLU A 1 471 ? 1.569 22.802 -24.072 1.00 83.25 471 GLU A CA 1
ATOM 3403 C C . GLU A 1 471 ? 2.343 21.555 -23.603 1.00 83.25 471 GLU A C 1
ATOM 3405 O O . GLU A 1 471 ? 1.856 20.821 -22.732 1.00 83.25 471 GLU A O 1
ATOM 3410 N N . ASP A 1 472 ? 3.542 21.331 -24.141 1.00 83.19 472 ASP A N 1
ATOM 3411 C CA . ASP A 1 472 ? 4.462 20.289 -23.667 1.00 83.19 472 ASP A CA 1
ATOM 3412 C C . ASP A 1 472 ? 5.097 20.686 -22.316 1.00 83.19 472 ASP A C 1
ATOM 3414 O O . ASP A 1 472 ? 5.238 21.866 -21.987 1.00 83.19 472 ASP A O 1
ATOM 3418 N N . GLY A 1 473 ? 5.465 19.699 -21.496 1.00 82.38 473 GLY A N 1
ATOM 3419 C CA . GLY A 1 473 ? 6.040 19.911 -20.165 1.00 82.38 473 GLY A CA 1
ATOM 3420 C C . GLY A 1 473 ? 5.545 18.943 -19.088 1.00 82.38 473 GLY A C 1
ATOM 3421 O O . GLY A 1 473 ? 4.830 17.975 -19.344 1.00 82.38 473 GLY A O 1
ATOM 3422 N N . ARG A 1 474 ? 5.951 19.201 -17.839 1.00 86.31 474 ARG A N 1
ATOM 3423 C CA . ARG A 1 474 ? 5.637 18.349 -16.680 1.00 86.31 474 ARG A CA 1
ATOM 3424 C C . ARG A 1 474 ? 4.352 18.786 -15.985 1.00 86.31 474 ARG A C 1
ATOM 3426 O O . ARG A 1 474 ? 4.266 19.905 -15.480 1.00 86.31 474 ARG A O 1
ATOM 3433 N N . TYR A 1 475 ? 3.407 17.861 -15.851 1.00 90.81 475 TYR A N 1
ATOM 3434 C CA . TYR A 1 475 ? 2.125 18.081 -15.187 1.00 90.81 475 TYR A CA 1
ATOM 3435 C C . TYR A 1 475 ? 1.983 17.206 -13.941 1.00 90.81 475 TYR A C 1
ATOM 3437 O O . TYR A 1 475 ? 2.353 16.033 -13.936 1.00 90.81 475 TYR A O 1
ATOM 3445 N N . THR A 1 476 ? 1.420 17.776 -12.876 1.00 94.06 476 THR A N 1
ATOM 3446 C CA . THR A 1 476 ? 0.974 17.046 -11.682 1.00 94.06 476 THR A CA 1
ATOM 3447 C C . THR A 1 476 ? -0.541 16.910 -11.735 1.00 94.06 476 THR A C 1
ATOM 3449 O O . THR A 1 476 ? -1.260 17.906 -11.661 1.00 94.06 476 THR A O 1
ATOM 3452 N N . LEU A 1 477 ? -1.025 15.681 -11.854 1.00 96.12 477 LEU A N 1
ATOM 3453 C CA . LEU A 1 477 ? -2.444 15.348 -11.906 1.00 96.12 477 LEU A CA 1
ATOM 3454 C C . LEU A 1 477 ? -2.877 14.872 -10.521 1.00 96.12 477 LEU A C 1
ATOM 3456 O O . LEU A 1 477 ? -2.175 14.077 -9.902 1.00 96.12 477 LEU A O 1
ATOM 3460 N N . THR A 1 478 ? -4.010 15.345 -10.013 1.00 96.38 478 THR A N 1
ATOM 3461 C CA . THR A 1 478 ? -4.571 14.902 -8.726 1.00 96.38 478 THR A CA 1
ATOM 3462 C C . THR A 1 478 ? -6.024 14.507 -8.904 1.00 96.38 478 THR A C 1
ATOM 3464 O O . THR A 1 478 ? -6.793 15.244 -9.506 1.00 96.38 478 THR A O 1
ATOM 3467 N N . ALA A 1 479 ? -6.405 13.353 -8.370 1.00 95.06 479 ALA A N 1
ATOM 3468 C CA . ALA A 1 479 ? -7.791 12.927 -8.277 1.00 95.06 479 ALA A CA 1
ATOM 3469 C C . ALA A 1 479 ? -8.193 12.979 -6.804 1.00 95.06 479 ALA A C 1
ATOM 3471 O O . ALA A 1 479 ? -7.620 12.258 -5.983 1.00 95.06 479 ALA A O 1
ATOM 3472 N N . ARG A 1 480 ? -9.151 13.845 -6.468 1.00 93.88 480 ARG A N 1
ATOM 3473 C CA . ARG A 1 480 ? -9.853 13.839 -5.182 1.00 93.88 480 ARG A CA 1
ATOM 3474 C C . ARG A 1 480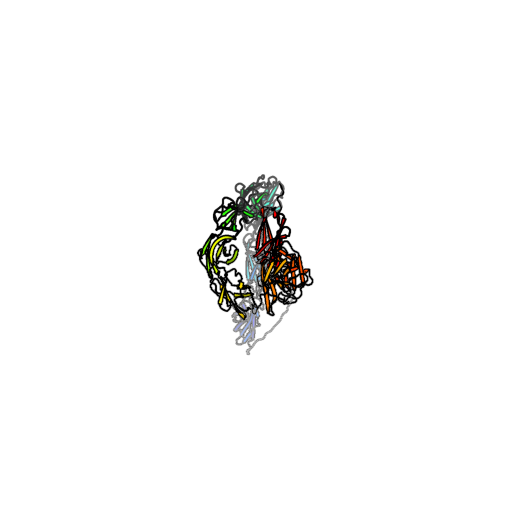 ? -11.094 12.975 -5.324 1.00 93.88 480 ARG A C 1
ATOM 3476 O O . ARG A 1 480 ? -11.795 13.069 -6.329 1.00 93.88 480 ARG A O 1
ATOM 3483 N N . VAL A 1 481 ? -11.369 12.156 -4.320 1.00 93.12 481 VAL A N 1
ATOM 3484 C CA . VAL A 1 481 ? -12.544 11.287 -4.289 1.00 93.12 481 VAL A CA 1
ATOM 3485 C C . VAL A 1 481 ? -13.188 11.376 -2.919 1.00 93.12 481 VAL A C 1
ATOM 3487 O O . VAL A 1 481 ? -12.504 11.453 -1.895 1.00 93.12 481 VAL A O 1
ATOM 3490 N N . LYS A 1 482 ? -14.515 11.354 -2.928 1.00 90.62 482 LYS A N 1
ATOM 3491 C CA . LYS A 1 482 ? -15.366 11.287 -1.752 1.00 90.62 482 LYS A CA 1
ATOM 3492 C C . LYS A 1 482 ? -16.210 10.015 -1.832 1.00 90.62 482 LYS A C 1
ATOM 3494 O O . LYS A 1 482 ? -16.625 9.654 -2.927 1.00 90.62 482 LYS A O 1
ATOM 3499 N N . ASP A 1 483 ? -16.424 9.324 -0.719 1.00 91.38 483 ASP A N 1
ATOM 3500 C CA . ASP A 1 483 ? -17.362 8.189 -0.653 1.00 91.38 483 ASP A CA 1
ATOM 3501 C C . ASP A 1 483 ? -18.796 8.646 -0.301 1.00 91.38 483 ASP A C 1
ATOM 3503 O O . ASP A 1 483 ? -19.048 9.832 -0.062 1.00 91.38 483 ASP A O 1
ATOM 3507 N N . LEU A 1 484 ? -19.750 7.709 -0.247 1.00 89.12 484 LEU A N 1
ATOM 3508 C CA . LEU A 1 484 ? -21.156 7.995 0.076 1.00 89.12 484 LEU A CA 1
ATOM 3509 C C . LEU A 1 484 ? -21.408 8.316 1.565 1.00 89.12 484 LEU A C 1
ATOM 3511 O O . LEU A 1 484 ? -22.421 8.943 1.884 1.00 89.12 484 LEU A O 1
ATOM 3515 N N . ALA A 1 485 ? -20.511 7.940 2.483 1.00 88.06 485 ALA A N 1
ATOM 3516 C CA . ALA A 1 485 ? -20.504 8.453 3.860 1.00 88.06 485 ALA A CA 1
ATOM 3517 C C . ALA A 1 485 ? -19.866 9.859 3.936 1.00 88.06 485 ALA A C 1
ATOM 3519 O O . ALA A 1 485 ? -20.009 10.599 4.916 1.00 88.06 485 ALA A O 1
ATOM 3520 N N . GLY A 1 486 ? -19.173 10.265 2.876 1.00 88.19 486 GLY A N 1
ATOM 3521 C CA . GLY A 1 486 ? -18.469 11.511 2.678 1.00 88.19 486 GLY A CA 1
ATOM 3522 C C . GLY A 1 486 ? -17.062 11.555 3.272 1.00 88.19 486 GLY A C 1
ATOM 3523 O O . GLY A 1 486 ? -16.654 12.661 3.641 1.00 88.19 486 GLY A O 1
ATOM 3524 N N . ASN A 1 487 ? -16.368 10.435 3.506 1.00 89.56 487 ASN A N 1
ATOM 3525 C CA . ASN A 1 487 ? -14.929 10.504 3.800 1.00 89.56 487 ASN A CA 1
ATOM 3526 C C . ASN A 1 487 ? -14.180 10.867 2.506 1.00 89.56 487 ASN A C 1
ATOM 3528 O O . ASN A 1 487 ? -14.687 10.666 1.405 1.00 89.56 487 ASN A O 1
ATOM 3532 N N . GLU A 1 488 ? -13.011 11.493 2.632 1.00 91.75 488 GLU A N 1
ATOM 3533 C CA . GLU A 1 488 ? -12.301 12.106 1.503 1.00 91.75 488 GLU A CA 1
ATOM 3534 C C . GLU A 1 488 ? -10.865 11.597 1.417 1.00 91.75 488 GLU A C 1
ATOM 3536 O O . GLU A 1 488 ? -10.155 11.516 2.422 1.00 91.75 488 GLU A O 1
ATOM 3541 N N . ALA A 1 489 ? -10.427 11.307 0.196 1.00 93.19 489 ALA A N 1
ATOM 3542 C CA . ALA A 1 489 ? -9.067 10.904 -0.122 1.00 93.19 489 ALA A CA 1
ATOM 3543 C C . ALA A 1 489 ? -8.595 11.558 -1.425 1.00 93.19 489 ALA A C 1
ATOM 3545 O O . ALA A 1 489 ? -9.384 12.086 -2.213 1.00 93.19 489 ALA A O 1
ATOM 3546 N N . PHE A 1 490 ? -7.287 11.522 -1.666 1.00 93.81 490 PHE A N 1
ATOM 3547 C CA . PHE A 1 490 ? -6.704 11.986 -2.917 1.00 93.81 490 PHE A CA 1
ATOM 3548 C C . PHE A 1 490 ? -5.471 11.166 -3.291 1.00 93.81 490 PHE A C 1
ATOM 3550 O O . PHE A 1 490 ? -4.732 10.705 -2.422 1.00 93.81 490 PHE A O 1
ATOM 3557 N N . ALA A 1 491 ? -5.232 11.032 -4.593 1.00 95.12 491 ALA A N 1
ATOM 3558 C CA . ALA A 1 491 ? -3.990 10.500 -5.137 1.00 95.12 491 ALA A CA 1
ATOM 3559 C C . ALA A 1 491 ? -3.464 11.437 -6.225 1.00 95.12 491 ALA A C 1
ATOM 3561 O O . ALA A 1 491 ? -4.217 11.852 -7.110 1.00 95.12 491 ALA A O 1
ATOM 3562 N N . SER A 1 492 ? -2.166 11.731 -6.186 1.00 96.56 492 SER A N 1
ATOM 3563 C CA . SER A 1 492 ? -1.488 12.573 -7.173 1.00 96.56 492 SER A CA 1
ATOM 3564 C C . SER A 1 492 ? -0.415 11.786 -7.915 1.00 96.56 492 SER A C 1
ATOM 3566 O O . SER A 1 492 ? 0.311 11.012 -7.293 1.00 96.56 492 SER A O 1
ATOM 3568 N N . ILE A 1 493 ? -0.290 12.037 -9.216 1.00 96.12 493 ILE A N 1
ATOM 3569 C CA . ILE A 1 493 ? 0.777 11.520 -10.080 1.00 96.12 493 ILE A CA 1
ATOM 3570 C C . ILE A 1 493 ? 1.421 12.649 -10.888 1.00 96.12 493 ILE A C 1
ATOM 3572 O O . ILE A 1 493 ? 0.864 13.741 -11.017 1.00 96.12 493 ILE A O 1
ATOM 3576 N N . ARG A 1 494 ? 2.592 12.383 -11.458 1.00 92.38 494 ARG A N 1
ATOM 3577 C CA . ARG A 1 494 ? 3.292 13.237 -12.415 1.00 92.38 494 ARG A CA 1
ATOM 3578 C C . ARG A 1 494 ? 3.375 12.555 -13.767 1.00 92.38 494 ARG A C 1
ATOM 3580 O O . ARG A 1 494 ? 3.685 11.369 -13.849 1.00 92.38 494 ARG A O 1
ATOM 3587 N N . VAL A 1 495 ? 3.169 13.342 -14.812 1.00 90.56 495 VAL A N 1
ATOM 3588 C CA . VAL A 1 495 ? 3.348 12.943 -16.208 1.00 90.56 495 VAL A CA 1
ATOM 3589 C C . VAL A 1 495 ? 4.169 13.993 -16.942 1.00 90.56 495 VAL A C 1
ATOM 3591 O O . VAL A 1 495 ? 4.117 15.176 -16.601 1.00 90.56 495 VAL A O 1
ATOM 3594 N N . ASP A 1 496 ? 4.906 13.553 -17.955 1.00 85.81 496 ASP A N 1
ATOM 3595 C CA . ASP A 1 496 ? 5.630 14.433 -18.870 1.00 85.81 496 ASP A CA 1
ATOM 3596 C C . ASP A 1 496 ? 4.941 14.385 -20.237 1.00 85.81 496 ASP A C 1
ATOM 3598 O O . ASP A 1 496 ? 4.807 13.316 -20.832 1.00 85.81 496 ASP A O 1
ATOM 3602 N N . VAL A 1 497 ? 4.472 15.530 -20.720 1.00 85.88 497 VAL A N 1
ATOM 3603 C CA . VAL A 1 497 ? 3.931 15.712 -22.070 1.00 85.88 497 VAL A CA 1
ATOM 3604 C C . VAL A 1 497 ? 5.076 16.172 -22.971 1.00 85.88 497 VAL A C 1
ATOM 3606 O O . VAL A 1 497 ? 5.770 17.123 -22.625 1.00 85.88 497 VAL A O 1
ATOM 3609 N N . ASP A 1 498 ? 5.288 15.477 -24.084 1.00 79.00 498 ASP A N 1
ATOM 3610 C CA . ASP A 1 498 ? 6.300 15.785 -25.106 1.00 79.00 498 ASP A CA 1
ATOM 3611 C C . ASP A 1 498 ? 5.745 15.245 -26.435 1.00 79.00 498 ASP A C 1
ATOM 3613 O O . ASP A 1 498 ? 5.550 14.039 -26.635 1.00 79.00 498 ASP A O 1
ATOM 3617 N N . THR A 1 499 ? 5.298 16.176 -27.276 1.00 75.81 499 THR A N 1
ATOM 3618 C CA . THR A 1 499 ? 4.509 15.938 -28.487 1.00 75.81 499 THR A CA 1
ATOM 3619 C C . THR A 1 499 ? 5.137 16.549 -29.737 1.00 75.81 499 THR A C 1
ATOM 3621 O O . THR A 1 499 ? 4.757 16.163 -30.850 1.00 75.81 499 THR A O 1
ATOM 3624 N N . GLU A 1 500 ? 6.144 17.407 -29.587 1.00 77.38 500 GLU A N 1
ATOM 3625 C CA . GLU A 1 500 ? 6.991 17.896 -30.675 1.00 77.38 500 GLU A CA 1
ATOM 3626 C C . GLU A 1 500 ? 8.400 17.257 -30.626 1.00 77.38 500 GLU A C 1
ATOM 3628 O O . GLU A 1 500 ? 8.873 16.868 -29.562 1.00 77.38 500 GLU A O 1
ATOM 3633 N N . PRO A 1 501 ? 9.072 17.048 -31.776 1.00 80.81 501 PRO A N 1
ATOM 3634 C CA . PRO A 1 501 ? 10.472 16.625 -31.801 1.00 80.81 501 PRO A CA 1
ATOM 3635 C C . PRO A 1 501 ? 11.407 17.797 -31.436 1.00 80.81 501 PRO A C 1
ATOM 3637 O O . PRO A 1 501 ? 11.040 18.953 -31.655 1.00 80.81 501 PRO A O 1
ATOM 3640 N N . PRO A 1 502 ? 12.652 17.524 -31.002 1.00 86.25 502 PRO A N 1
ATOM 3641 C CA . PRO A 1 502 ? 13.597 18.570 -30.613 1.00 86.25 502 PRO A CA 1
ATOM 3642 C C . PRO A 1 502 ? 13.916 19.498 -31.793 1.00 86.25 502 PRO A C 1
ATOM 3644 O O . PRO A 1 502 ? 14.024 19.044 -32.933 1.00 86.25 502 PRO A O 1
ATOM 3647 N N . VAL A 1 503 ? 14.132 20.789 -31.551 1.00 89.19 503 VAL A N 1
ATOM 3648 C CA . VAL A 1 503 ? 14.542 21.752 -32.588 1.00 89.19 503 VAL A CA 1
ATOM 3649 C C . VAL A 1 503 ? 16.064 21.741 -32.712 1.00 89.19 503 VAL A C 1
ATOM 3651 O O . VAL A 1 503 ? 16.747 22.001 -31.728 1.00 89.19 503 VAL A O 1
ATOM 3654 N N . VAL A 1 504 ? 16.600 21.457 -33.906 1.00 93.44 504 VAL A N 1
ATOM 3655 C CA . VAL A 1 504 ? 18.046 21.274 -34.153 1.00 93.44 504 VAL A CA 1
ATOM 3656 C C . VAL A 1 504 ? 18.571 22.243 -35.209 1.00 93.44 504 VAL A C 1
ATOM 3658 O O . VAL A 1 504 ? 18.024 22.334 -36.306 1.00 93.44 504 VAL A O 1
ATOM 3661 N N . GLU A 1 505 ? 19.684 22.914 -34.907 1.00 92.62 505 GLU A N 1
ATOM 3662 C CA . GLU A 1 505 ? 20.409 23.787 -35.835 1.00 92.62 505 GLU A CA 1
ATOM 3663 C C . GLU A 1 505 ? 21.939 23.636 -35.728 1.00 92.62 505 GLU A C 1
ATOM 3665 O O . GLU A 1 505 ? 22.496 23.305 -34.677 1.00 92.62 505 GLU A O 1
ATOM 3670 N N . TRP A 1 506 ? 22.640 23.895 -36.835 1.00 93.31 506 TRP A N 1
ATOM 3671 C CA . TRP A 1 506 ? 24.104 23.887 -36.889 1.00 93.31 506 TRP A CA 1
ATOM 3672 C C . TRP A 1 506 ? 24.688 25.229 -36.440 1.00 93.31 506 TRP A C 1
ATOM 3674 O O . TRP A 1 506 ? 24.311 26.281 -36.951 1.00 93.31 506 TRP A O 1
ATOM 3684 N N . VAL A 1 507 ? 25.663 25.182 -35.529 1.00 92.75 507 VAL A N 1
ATOM 3685 C CA . VAL A 1 507 ? 26.387 26.363 -35.023 1.00 92.75 507 VAL A CA 1
ATOM 3686 C C . VAL A 1 507 ? 27.797 26.447 -35.620 1.00 92.75 507 VAL A C 1
ATOM 3688 O O . VAL A 1 507 ? 28.273 27.540 -35.920 1.00 92.75 507 VAL A O 1
ATOM 3691 N N . ALA A 1 508 ? 28.471 25.306 -35.806 1.00 89.50 508 ALA A N 1
ATOM 3692 C CA . ALA A 1 508 ? 29.761 25.214 -36.492 1.00 89.50 508 ALA A CA 1
ATOM 3693 C C . ALA A 1 508 ? 30.012 23.797 -37.056 1.00 89.50 508 ALA A C 1
ATOM 3695 O O . ALA A 1 508 ? 29.594 22.825 -36.422 1.00 89.50 508 ALA A O 1
ATOM 3696 N N . PRO A 1 509 ? 30.760 23.646 -38.169 1.00 87.31 509 PRO A N 1
ATOM 3697 C CA . PRO A 1 509 ? 31.334 24.699 -39.014 1.00 87.31 509 PRO A CA 1
ATOM 3698 C C . PRO A 1 509 ? 30.285 25.408 -39.891 1.00 87.31 509 PRO A C 1
ATOM 3700 O O . PRO A 1 509 ? 29.122 25.021 -39.932 1.00 87.31 509 PRO A O 1
ATOM 3703 N N . SER A 1 510 ? 30.696 26.465 -40.596 1.00 83.00 510 SER A N 1
ATOM 3704 C CA . SER A 1 510 ? 29.835 27.150 -41.570 1.00 83.00 510 SER A CA 1
ATOM 3705 C C . SER A 1 510 ? 29.602 26.292 -42.829 1.00 83.00 510 SER A C 1
ATOM 3707 O O . SER A 1 510 ? 30.530 25.594 -43.249 1.00 83.00 510 SER A O 1
ATOM 3709 N N . PRO A 1 511 ? 28.428 26.386 -43.490 1.00 81.44 511 PRO A N 1
ATOM 3710 C CA . PRO A 1 511 ? 28.155 25.677 -44.743 1.00 81.44 511 PRO A CA 1
ATOM 3711 C C . PRO A 1 511 ? 29.196 25.949 -45.834 1.00 81.44 511 PRO A C 1
ATOM 3713 O O . PRO A 1 511 ? 29.621 27.091 -46.026 1.00 81.44 511 PRO A O 1
ATOM 3716 N N . GLY A 1 512 ? 29.602 24.899 -46.551 1.00 74.25 512 GLY A N 1
ATOM 3717 C CA . GLY A 1 512 ? 30.570 24.980 -47.648 1.00 74.25 512 GLY A CA 1
ATOM 3718 C C . GLY A 1 512 ? 32.018 25.254 -47.221 1.00 74.25 512 GLY A C 1
ATOM 3719 O O . GLY A 1 512 ? 32.867 25.496 -48.081 1.00 74.25 512 GLY A O 1
ATOM 3720 N N . LEU A 1 513 ? 32.334 25.226 -45.919 1.00 81.88 513 LEU A N 1
ATOM 3721 C CA . LEU A 1 513 ? 33.706 25.400 -45.442 1.00 81.88 513 LEU A CA 1
ATOM 3722 C C . LEU A 1 513 ? 34.608 24.256 -45.940 1.00 81.88 513 LEU A C 1
ATOM 3724 O O . LEU A 1 513 ? 34.259 23.077 -45.848 1.00 81.88 513 LEU A O 1
ATOM 3728 N N . ALA A 1 514 ? 35.797 24.617 -46.429 1.00 82.56 514 ALA A N 1
ATOM 3729 C CA . ALA A 1 514 ? 36.857 23.660 -46.719 1.00 82.56 514 ALA A CA 1
ATOM 3730 C C . ALA A 1 514 ? 37.524 23.206 -45.410 1.00 82.56 514 ALA A C 1
ATOM 3732 O O . ALA A 1 514 ? 37.991 24.037 -44.630 1.00 82.56 514 ALA A O 1
ATOM 3733 N N . VAL A 1 515 ? 37.567 21.896 -45.179 1.00 84.44 515 VAL A N 1
ATOM 3734 C CA . VAL A 1 515 ? 38.018 21.269 -43.931 1.00 84.44 515 VAL A CA 1
ATOM 3735 C C . VAL A 1 515 ? 39.083 20.201 -44.187 1.00 84.44 515 VAL A C 1
ATOM 3737 O O . VAL A 1 515 ? 39.075 19.528 -45.218 1.00 84.44 515 VAL A O 1
ATOM 3740 N N . SER A 1 516 ? 40.017 20.050 -43.250 1.00 82.69 516 SER A N 1
ATOM 3741 C CA . SER A 1 516 ? 41.069 19.029 -43.288 1.00 82.69 516 SER A CA 1
ATOM 3742 C C . SER A 1 516 ? 41.616 18.759 -41.884 1.00 82.69 516 SER A C 1
ATOM 3744 O O . SER A 1 516 ? 41.554 19.622 -41.004 1.00 82.69 516 SER A O 1
ATOM 3746 N N . GLY A 1 517 ? 42.125 17.548 -41.646 1.00 83.44 517 GLY A N 1
ATOM 3747 C CA . GLY A 1 517 ? 42.512 17.112 -40.300 1.00 83.44 517 GLY A CA 1
ATOM 3748 C C . GLY A 1 517 ? 41.328 17.116 -39.322 1.00 83.44 517 GLY A C 1
ATOM 3749 O O . GLY A 1 517 ? 40.234 16.664 -39.666 1.00 83.44 517 GLY A O 1
ATOM 3750 N N . ARG A 1 518 ? 41.529 17.614 -38.095 1.00 86.88 518 ARG A N 1
ATOM 3751 C CA . ARG A 1 518 ? 40.487 17.638 -37.052 1.00 86.88 518 ARG A CA 1
ATOM 3752 C C . ARG A 1 518 ? 39.634 18.900 -37.086 1.00 86.88 518 ARG A C 1
ATOM 3754 O O . ARG A 1 518 ? 40.151 20.012 -37.039 1.00 86.88 518 ARG A O 1
ATOM 3761 N N . VAL A 1 519 ? 38.321 18.694 -37.077 1.00 90.06 519 VAL A N 1
ATOM 3762 C CA . VAL A 1 519 ? 37.281 19.721 -37.154 1.00 90.06 519 VAL A CA 1
ATOM 3763 C C . VAL A 1 519 ? 36.416 19.644 -35.901 1.00 90.06 519 VAL A C 1
ATOM 3765 O O . VAL A 1 519 ? 35.925 18.570 -35.556 1.00 90.06 519 VAL A O 1
ATOM 3768 N N . ASN A 1 520 ? 36.190 20.776 -35.238 1.00 91.19 520 ASN A N 1
ATOM 3769 C CA . ASN A 1 520 ? 35.200 20.860 -34.165 1.00 91.19 520 ASN A CA 1
ATOM 3770 C C . ASN A 1 520 ? 33.815 21.112 -34.767 1.00 91.19 520 ASN A C 1
ATOM 3772 O O . ASN A 1 520 ? 33.643 22.024 -35.578 1.00 91.19 520 ASN A O 1
ATOM 3776 N N . LEU A 1 521 ? 32.845 20.307 -34.348 1.00 94.19 521 LEU A N 1
ATOM 3777 C CA . LEU A 1 521 ? 31.439 20.409 -34.716 1.00 94.19 521 LEU A CA 1
ATOM 3778 C C . LEU A 1 521 ? 30.662 20.944 -33.508 1.00 94.19 521 LEU A C 1
ATOM 3780 O O . LEU A 1 521 ? 30.915 20.504 -32.386 1.00 94.19 521 LEU A O 1
ATOM 3784 N N . ARG A 1 522 ? 29.713 21.858 -33.725 1.00 94.12 522 ARG A N 1
ATOM 3785 C CA . ARG A 1 522 ? 28.804 22.351 -32.682 1.00 94.12 522 ARG A CA 1
ATOM 3786 C C . ARG A 1 522 ? 27.384 22.449 -33.217 1.00 94.12 522 ARG A C 1
ATOM 3788 O O . ARG A 1 522 ? 27.135 23.089 -34.239 1.00 94.12 522 ARG A O 1
ATOM 3795 N N . ILE A 1 523 ? 26.467 21.848 -32.477 1.00 95.25 523 ILE A N 1
ATOM 3796 C CA . ILE A 1 523 ? 25.029 21.799 -32.733 1.00 95.25 523 ILE A CA 1
ATOM 3797 C C . ILE A 1 523 ? 24.338 22.565 -31.601 1.00 95.25 523 ILE A C 1
ATOM 3799 O O . ILE A 1 523 ? 24.835 22.589 -30.471 1.00 95.25 523 ILE A O 1
ATOM 3803 N N . LYS A 1 524 ? 23.189 23.173 -31.884 1.00 94.44 524 LYS A N 1
ATOM 3804 C CA . LYS A 1 524 ? 22.239 23.638 -30.873 1.00 94.44 524 LYS A CA 1
ATOM 3805 C C . LYS A 1 524 ? 20.953 22.833 -31.032 1.00 94.44 524 LYS A C 1
ATOM 3807 O O . LYS A 1 524 ? 20.438 22.714 -32.140 1.00 94.44 524 LYS A O 1
ATOM 3812 N N . ALA A 1 525 ? 20.500 22.226 -29.943 1.00 92.50 525 ALA A N 1
ATOM 3813 C CA . ALA A 1 525 ? 19.340 21.354 -29.889 1.00 92.50 525 ALA A CA 1
ATOM 3814 C C . ALA A 1 525 ? 18.508 21.712 -28.650 1.00 92.50 525 ALA A C 1
ATOM 3816 O O . ALA A 1 525 ? 19.016 21.634 -27.535 1.00 92.50 525 ALA A O 1
ATOM 3817 N N . GLU A 1 526 ? 17.252 22.115 -28.832 1.00 88.38 526 GLU A N 1
ATOM 3818 C CA . GLU A 1 526 ? 16.358 22.544 -27.745 1.00 88.38 526 GLU A CA 1
ATOM 3819 C C . GLU A 1 526 ? 15.057 21.743 -27.751 1.00 88.38 526 GLU A C 1
ATOM 3821 O O . GLU A 1 526 ? 14.504 21.460 -28.813 1.00 88.38 526 GLU A O 1
ATOM 3826 N N . ASP A 1 527 ? 14.569 21.385 -26.561 1.00 85.44 527 ASP A N 1
ATOM 3827 C CA . ASP A 1 527 ? 13.297 20.683 -26.370 1.00 85.44 527 ASP A CA 1
ATOM 3828 C C . ASP A 1 527 ? 12.787 20.831 -24.922 1.00 85.44 527 ASP A C 1
ATOM 3830 O O . ASP A 1 527 ? 13.562 21.155 -24.018 1.00 85.44 527 ASP A O 1
ATOM 3834 N N . THR A 1 528 ? 11.505 20.555 -24.683 1.00 76.38 528 THR A N 1
ATOM 3835 C CA . THR A 1 528 ? 10.868 20.498 -23.359 1.00 76.38 528 THR A CA 1
ATOM 3836 C C . THR A 1 528 ? 10.183 19.134 -23.188 1.00 76.38 528 THR A C 1
ATOM 3838 O O . THR A 1 528 ? 9.234 18.852 -23.906 1.00 76.38 528 THR A O 1
ATOM 3841 N N . PRO A 1 529 ? 10.605 18.277 -22.233 1.00 68.62 529 PRO A N 1
ATOM 3842 C CA . PRO A 1 529 ? 11.445 18.579 -21.071 1.00 68.62 529 PRO A CA 1
ATOM 3843 C C . PRO A 1 529 ? 12.965 18.537 -21.314 1.00 68.62 529 PRO A C 1
ATOM 3845 O O . PRO A 1 529 ? 13.705 18.892 -20.397 1.00 68.62 529 PRO A O 1
ATOM 3848 N N . GLY A 1 530 ? 13.441 18.104 -22.487 1.00 80.31 530 GLY A N 1
ATOM 3849 C CA . GLY A 1 530 ? 14.861 18.203 -22.846 1.00 80.31 530 GLY A CA 1
ATOM 3850 C C . GLY A 1 530 ? 15.368 17.191 -23.879 1.00 80.31 530 GLY A C 1
ATOM 3851 O O . GLY A 1 530 ? 14.784 16.126 -24.100 1.00 80.31 530 GLY A O 1
ATOM 3852 N N . VAL A 1 531 ? 16.513 17.525 -24.480 1.00 87.44 531 VAL A N 1
ATOM 3853 C CA . VAL A 1 531 ? 17.242 16.671 -25.428 1.00 87.44 531 VAL A CA 1
ATOM 3854 C C . VAL A 1 531 ? 18.010 15.583 -24.675 1.00 87.44 531 VAL A C 1
ATOM 3856 O O . VAL A 1 531 ? 18.801 15.865 -23.777 1.00 87.44 531 VAL A O 1
ATOM 3859 N N . ARG A 1 532 ? 17.796 14.324 -25.065 1.00 85.81 532 ARG A N 1
ATOM 3860 C CA . ARG A 1 532 ? 18.392 13.125 -24.454 1.00 85.81 532 ARG A CA 1
ATOM 3861 C C . ARG A 1 532 ? 19.790 12.837 -24.997 1.00 85.81 532 ARG A C 1
ATOM 3863 O O . ARG A 1 532 ? 20.669 12.426 -24.242 1.00 85.81 532 ARG A O 1
ATOM 3870 N N . ARG A 1 533 ? 19.989 13.003 -26.308 1.00 90.25 533 ARG A N 1
ATOM 3871 C CA . ARG A 1 533 ? 21.290 12.872 -26.985 1.00 90.25 533 ARG A CA 1
ATOM 3872 C C . ARG A 1 533 ? 21.313 13.644 -28.300 1.00 90.25 533 ARG A C 1
ATOM 3874 O O . ARG A 1 533 ? 20.278 13.768 -28.950 1.00 90.25 533 ARG A O 1
ATOM 3881 N N . ALA A 1 534 ? 22.499 14.052 -28.737 1.00 91.69 534 ALA A N 1
ATOM 3882 C CA . ALA A 1 534 ? 22.752 14.453 -30.117 1.00 91.69 534 ALA A CA 1
ATOM 3883 C C . ALA A 1 534 ? 24.011 13.763 -30.660 1.00 91.69 534 ALA A C 1
ATOM 3885 O O . ALA A 1 534 ? 24.932 13.449 -29.907 1.00 91.69 534 ALA A O 1
ATOM 3886 N N . PHE A 1 535 ? 24.045 13.517 -31.965 1.00 93.50 535 PHE A N 1
ATOM 3887 C CA . PHE A 1 535 ? 25.174 12.920 -32.678 1.00 93.50 535 PHE A CA 1
ATOM 3888 C C . PHE A 1 535 ? 25.190 13.395 -34.137 1.00 93.50 535 PHE A C 1
ATOM 3890 O O . PHE A 1 535 ? 24.206 13.940 -34.635 1.00 93.50 535 PHE A O 1
ATOM 3897 N N . VAL A 1 536 ? 26.313 13.206 -34.829 1.00 92.62 536 VAL A N 1
ATOM 3898 C CA . VAL A 1 536 ? 26.470 13.553 -36.249 1.00 92.62 536 VAL A CA 1
ATOM 3899 C C . VAL A 1 536 ? 26.668 12.287 -37.064 1.00 92.62 536 VAL A C 1
ATOM 3901 O O . VAL A 1 536 ? 27.618 11.546 -36.824 1.00 92.62 536 VAL A O 1
ATOM 3904 N N . LEU A 1 537 ? 25.807 12.054 -38.050 1.00 91.56 537 LEU A N 1
ATOM 3905 C CA . LEU A 1 537 ? 26.008 11.036 -39.077 1.00 91.56 537 LEU A CA 1
ATOM 3906 C C . LEU A 1 537 ? 26.872 11.622 -40.202 1.00 91.56 537 LEU A C 1
ATOM 3908 O O . LEU A 1 537 ? 26.583 12.710 -40.703 1.00 91.56 537 LEU A O 1
ATOM 3912 N N . VAL A 1 538 ? 27.939 10.918 -40.582 1.00 89.38 538 VAL A N 1
ATOM 3913 C CA . VAL A 1 538 ? 28.858 11.324 -41.654 1.00 89.38 538 VAL A CA 1
ATOM 3914 C C . VAL A 1 538 ? 28.527 10.534 -42.914 1.00 89.38 538 VAL A C 1
ATOM 3916 O O . VAL A 1 538 ? 28.648 9.308 -42.929 1.00 89.38 538 VAL A O 1
ATOM 3919 N N . GLU A 1 539 ? 28.122 11.230 -43.973 1.00 86.75 539 GLU A N 1
ATOM 3920 C CA . GLU A 1 539 ? 27.625 10.629 -45.209 1.00 86.75 539 GLU A CA 1
ATOM 3921 C C . GLU A 1 539 ? 28.455 11.035 -46.430 1.00 86.75 539 GLU A C 1
ATOM 3923 O O . GLU A 1 539 ? 28.800 12.204 -46.631 1.00 86.75 539 GLU A O 1
ATOM 3928 N N . VAL A 1 540 ? 28.726 10.059 -47.297 1.00 80.44 540 VAL A N 1
ATOM 3929 C CA . VAL A 1 540 ? 29.373 10.261 -48.597 1.00 80.44 540 VAL A CA 1
ATOM 3930 C C . VAL A 1 540 ? 28.514 9.609 -49.672 1.00 80.44 540 VAL A C 1
ATOM 3932 O O . VAL A 1 540 ? 28.099 8.462 -49.534 1.00 80.44 540 VAL A O 1
ATOM 3935 N N . ASN A 1 541 ? 28.231 10.346 -50.749 1.00 75.50 541 ASN A N 1
ATOM 3936 C CA . ASN A 1 541 ? 27.357 9.913 -51.846 1.00 75.50 541 ASN A CA 1
ATOM 3937 C C . ASN A 1 541 ? 25.954 9.431 -51.378 1.00 75.50 541 ASN A C 1
ATOM 3939 O O . ASN A 1 541 ? 25.367 8.551 -52.004 1.00 75.50 541 ASN A O 1
ATOM 3943 N N . GLY A 1 542 ? 25.427 9.971 -50.270 1.00 67.00 542 GLY A N 1
ATOM 3944 C CA . GLY A 1 542 ? 24.146 9.549 -49.680 1.00 67.00 542 GLY A CA 1
ATOM 3945 C C . GLY A 1 542 ? 24.186 8.217 -48.915 1.00 67.00 542 GLY A C 1
ATOM 3946 O O . GLY A 1 542 ? 23.137 7.677 -48.583 1.00 67.00 542 GLY A O 1
ATOM 3947 N N . SER A 1 543 ? 25.377 7.670 -48.646 1.00 70.56 543 SER A N 1
ATOM 3948 C CA . SER A 1 543 ? 25.580 6.502 -47.780 1.00 70.56 543 SER A CA 1
ATOM 3949 C C . SER A 1 543 ? 26.275 6.913 -46.484 1.00 70.56 543 SER A C 1
ATOM 3951 O O . SER A 1 543 ? 27.308 7.587 -46.517 1.00 70.56 543 SER A O 1
ATOM 3953 N N . ALA A 1 544 ? 25.735 6.486 -45.344 1.00 76.38 544 ALA A N 1
ATOM 3954 C CA . ALA A 1 544 ? 26.350 6.703 -44.039 1.00 76.38 544 ALA A CA 1
ATOM 3955 C C . ALA A 1 544 ? 27.626 5.862 -43.870 1.00 76.38 544 ALA A C 1
ATOM 3957 O O . ALA A 1 544 ? 27.614 4.654 -44.100 1.00 76.38 544 ALA A O 1
ATOM 3958 N N . LEU A 1 545 ? 28.717 6.502 -43.442 1.00 77.62 545 LEU A N 1
ATOM 3959 C CA . LEU A 1 545 ? 29.995 5.847 -43.147 1.00 77.62 545 LEU A CA 1
ATOM 3960 C C . LEU A 1 545 ? 30.124 5.501 -41.660 1.00 77.62 545 LEU A C 1
ATOM 3962 O O . LEU A 1 545 ? 30.477 4.379 -41.309 1.00 77.62 545 LEU A O 1
ATOM 3966 N N . PHE A 1 546 ? 29.858 6.474 -40.786 1.00 83.00 546 PHE A N 1
ATOM 3967 C CA . PHE A 1 546 ? 29.891 6.325 -39.331 1.00 83.00 546 PHE A CA 1
ATOM 3968 C C . PHE A 1 546 ? 29.130 7.468 -38.646 1.00 83.00 546 PHE A C 1
ATOM 3970 O O . PHE A 1 546 ? 28.808 8.481 -39.270 1.00 83.00 546 PHE A O 1
ATOM 3977 N N . ALA A 1 547 ? 28.865 7.308 -37.350 1.00 86.50 547 ALA A N 1
ATOM 3978 C CA . ALA A 1 547 ? 28.336 8.357 -36.486 1.00 86.50 547 ALA A CA 1
ATOM 3979 C C . ALA A 1 547 ? 29.411 8.856 -35.505 1.00 86.50 547 ALA A C 1
ATOM 3981 O O . ALA A 1 547 ? 30.313 8.109 -35.125 1.00 86.50 547 ALA A O 1
ATOM 3982 N N . VAL A 1 548 ? 29.293 10.114 -35.085 1.00 88.69 548 VAL A N 1
ATOM 3983 C CA . VAL A 1 548 ? 30.117 10.755 -34.053 1.00 88.69 548 VAL A CA 1
ATOM 3984 C C . VAL A 1 548 ? 29.185 11.277 -32.965 1.00 88.69 548 VAL A C 1
ATOM 3986 O O . VAL A 1 548 ? 28.411 12.202 -33.215 1.00 88.69 548 VAL A O 1
ATOM 3989 N N . ASP A 1 549 ? 29.238 10.694 -31.768 1.00 90.38 549 ASP A N 1
ATOM 3990 C CA . ASP A 1 549 ? 28.465 11.187 -30.624 1.00 90.38 549 ASP A CA 1
ATOM 3991 C C . ASP A 1 549 ? 28.890 12.615 -30.252 1.00 90.38 549 ASP A C 1
ATOM 3993 O O . ASP A 1 549 ? 30.082 12.935 -30.205 1.00 90.38 549 ASP A O 1
ATOM 3997 N N . ALA A 1 550 ? 27.908 13.472 -29.969 1.00 90.62 550 ALA A N 1
ATOM 3998 C CA . ALA A 1 550 ? 28.135 14.806 -29.433 1.00 90.62 550 ALA A CA 1
ATOM 3999 C C . ALA A 1 550 ? 27.850 14.836 -27.928 1.00 90.62 550 ALA A C 1
ATOM 4001 O O . ALA A 1 550 ? 27.084 14.036 -27.388 1.00 90.62 550 ALA A O 1
ATOM 4002 N N . THR A 1 551 ? 28.469 15.787 -27.237 1.00 91.25 551 THR A N 1
ATOM 4003 C CA . THR A 1 551 ? 28.387 15.918 -25.777 1.00 91.25 551 THR A CA 1
ATOM 4004 C C . THR A 1 551 ? 27.965 17.324 -25.379 1.00 91.25 551 THR A C 1
ATOM 4006 O O . THR A 1 551 ? 28.362 18.291 -26.024 1.00 91.25 551 THR A O 1
ATOM 4009 N N . SER A 1 552 ? 27.169 17.441 -24.317 1.00 91.12 552 SER A N 1
ATOM 4010 C CA . SER A 1 552 ? 26.665 18.719 -23.808 1.00 91.12 552 SER A CA 1
ATOM 4011 C C . SER A 1 552 ? 26.892 18.851 -22.304 1.00 91.12 552 SER A C 1
ATOM 4013 O O . SER A 1 552 ? 26.897 17.858 -21.575 1.00 91.12 552 SER A O 1
ATOM 4015 N N . THR A 1 553 ? 27.064 20.088 -21.838 1.00 86.44 553 THR A N 1
ATOM 4016 C CA . THR A 1 553 ? 27.130 20.450 -20.411 1.00 86.44 553 THR A CA 1
ATOM 4017 C C . THR A 1 553 ? 25.949 21.304 -19.943 1.00 86.44 553 THR A C 1
ATOM 4019 O O . THR A 1 553 ? 25.790 21.491 -18.738 1.00 86.44 553 THR A O 1
ATOM 4022 N N . ASP A 1 554 ? 25.127 21.810 -20.867 1.00 86.19 554 ASP A N 1
ATOM 4023 C CA . ASP A 1 554 ? 23.973 22.683 -20.603 1.00 86.19 554 ASP A CA 1
ATOM 4024 C C . ASP A 1 554 ? 22.640 22.124 -21.145 1.00 86.19 554 ASP A C 1
ATOM 4026 O O . ASP A 1 554 ? 21.582 22.678 -20.855 1.00 86.19 554 ASP A O 1
ATOM 4030 N N . GLY A 1 555 ? 22.680 21.013 -21.890 1.00 82.81 555 GLY A N 1
ATOM 4031 C CA . GLY A 1 555 ? 21.533 20.372 -22.541 1.00 82.81 555 GLY A CA 1
ATOM 4032 C C . GLY A 1 555 ? 21.144 20.991 -23.889 1.00 82.81 555 GLY A C 1
ATOM 4033 O O . GLY A 1 555 ? 20.379 20.377 -24.630 1.00 82.81 555 GLY A O 1
ATOM 4034 N N . ILE A 1 556 ? 21.692 22.164 -24.224 1.00 88.50 556 ILE A N 1
ATOM 4035 C CA . ILE A 1 556 ? 21.295 22.995 -25.368 1.00 88.50 556 ILE A CA 1
ATOM 4036 C C . ILE A 1 556 ? 22.351 22.946 -26.473 1.00 88.50 556 ILE A C 1
ATOM 4038 O O . ILE A 1 556 ? 22.023 22.758 -27.642 1.00 88.50 556 ILE A O 1
ATOM 4042 N N . TYR A 1 557 ? 23.629 23.101 -26.131 1.00 93.50 557 TYR A N 1
ATOM 4043 C CA . TYR A 1 557 ? 24.725 23.029 -27.091 1.00 93.50 557 TYR A CA 1
ATOM 4044 C C . TYR A 1 557 ? 25.445 21.693 -26.996 1.00 93.50 557 TYR A C 1
ATOM 4046 O O . TYR A 1 557 ? 25.829 21.259 -25.911 1.00 93.50 557 TYR A O 1
ATOM 4054 N N . TRP A 1 558 ? 25.663 21.069 -28.149 1.00 95.06 558 TRP A N 1
ATOM 4055 C CA . TRP A 1 558 ? 26.265 19.748 -28.269 1.00 95.06 558 TRP A CA 1
ATOM 4056 C C . TRP A 1 558 ? 27.519 19.848 -29.145 1.00 95.06 558 TRP A C 1
ATOM 4058 O O . TRP A 1 558 ? 27.433 20.176 -30.330 1.00 95.06 558 TRP A O 1
ATOM 4068 N N . ASP A 1 559 ? 28.687 19.605 -28.550 1.00 94.00 559 ASP A N 1
ATOM 4069 C CA . ASP A 1 559 ? 30.002 19.687 -29.195 1.00 94.00 559 ASP A CA 1
ATOM 4070 C C . ASP A 1 559 ? 30.545 18.283 -29.525 1.00 94.00 559 ASP A C 1
ATOM 4072 O O . ASP A 1 559 ? 30.409 17.346 -28.729 1.00 94.00 559 ASP A O 1
ATOM 4076 N N . ALA A 1 560 ? 31.194 18.147 -30.686 1.00 92.25 560 ALA A N 1
ATOM 4077 C CA . ALA A 1 560 ? 31.854 16.926 -31.161 1.00 92.25 560 ALA A CA 1
ATOM 4078 C C . ALA A 1 560 ? 33.144 17.244 -31.950 1.00 92.25 560 ALA A C 1
ATOM 4080 O O . ALA A 1 560 ? 33.425 18.397 -32.288 1.00 92.25 560 ALA A O 1
ATOM 4081 N N . THR A 1 561 ? 33.935 16.220 -32.289 1.00 90.88 561 THR A N 1
ATOM 4082 C CA . THR A 1 561 ? 35.149 16.370 -33.113 1.00 90.88 561 THR A CA 1
ATOM 4083 C C . THR A 1 561 ? 35.193 15.315 -34.213 1.00 90.88 561 THR A C 1
ATOM 4085 O O . THR A 1 561 ? 35.157 14.121 -33.933 1.00 90.88 561 THR A O 1
ATOM 4088 N N . LEU A 1 562 ? 35.324 15.762 -35.462 1.00 89.75 562 LEU A N 1
ATOM 4089 C CA . LEU A 1 562 ? 35.471 14.921 -36.649 1.00 89.75 562 LEU A CA 1
ATOM 4090 C C . LEU A 1 562 ? 36.933 14.925 -37.106 1.00 89.75 562 LEU A C 1
ATOM 4092 O O . LEU A 1 562 ? 37.509 15.990 -37.322 1.00 89.75 562 LEU A O 1
ATOM 4096 N N . ASP A 1 563 ? 37.533 13.748 -37.282 1.00 86.69 563 ASP A N 1
ATOM 4097 C CA . ASP A 1 563 ? 38.837 13.609 -37.934 1.00 86.69 563 ASP A CA 1
ATOM 4098 C C . ASP A 1 563 ? 38.611 13.286 -39.416 1.00 86.69 563 ASP A C 1
ATOM 4100 O O . ASP A 1 563 ? 38.117 12.218 -39.767 1.00 86.69 563 ASP A O 1
ATOM 4104 N N . THR A 1 564 ? 38.901 14.250 -40.288 1.00 84.38 564 THR A N 1
ATOM 4105 C CA . THR A 1 564 ? 38.626 14.151 -41.730 1.00 84.38 564 THR A CA 1
ATOM 4106 C C . THR A 1 564 ? 39.732 13.440 -42.506 1.00 84.38 564 THR A C 1
ATOM 4108 O O . THR A 1 564 ? 39.578 13.233 -43.705 1.00 84.38 564 THR A O 1
ATOM 4111 N N . SER A 1 565 ? 40.829 13.035 -41.854 1.00 78.38 565 SER A N 1
ATOM 4112 C CA . SER A 1 565 ? 42.005 12.428 -42.501 1.00 78.38 565 SER A CA 1
ATOM 4113 C C . SER A 1 565 ? 41.726 11.110 -43.239 1.00 78.38 565 SER A C 1
ATOM 4115 O O . SER A 1 565 ? 42.423 10.797 -44.199 1.00 78.38 565 SER A O 1
ATOM 4117 N N . SER A 1 566 ? 40.694 10.364 -42.833 1.00 72.06 566 SER A N 1
ATOM 4118 C CA . SER A 1 566 ? 40.225 9.136 -43.494 1.00 72.06 566 SER A CA 1
ATOM 4119 C C . SER A 1 566 ? 39.080 9.359 -44.494 1.00 72.06 566 SER A C 1
ATOM 4121 O O . SER A 1 566 ? 38.608 8.400 -45.106 1.00 72.06 566 SER A O 1
ATOM 4123 N N . LEU A 1 567 ? 38.611 10.600 -44.663 1.00 79.00 567 LEU A N 1
ATOM 4124 C CA . LEU A 1 567 ? 37.534 10.943 -45.591 1.00 79.00 567 LEU A CA 1
ATOM 4125 C C . LEU A 1 567 ? 38.098 11.326 -46.972 1.00 79.00 567 LEU A C 1
ATOM 4127 O O . LEU A 1 567 ? 39.142 11.980 -47.054 1.00 79.00 567 LEU A O 1
ATOM 4131 N N . PRO A 1 568 ? 37.410 10.967 -48.073 1.00 71.81 568 PRO A N 1
ATOM 4132 C CA . PRO A 1 568 ? 37.850 11.313 -49.420 1.00 71.81 568 PRO A CA 1
ATOM 4133 C C . PRO A 1 568 ? 37.762 12.823 -49.679 1.00 71.81 568 PRO A C 1
ATOM 4135 O O . PRO A 1 568 ? 36.846 13.493 -49.205 1.00 71.81 568 PRO A O 1
ATOM 4138 N N . ASN A 1 569 ? 38.663 13.341 -50.517 1.00 76.75 569 ASN A N 1
ATOM 4139 C CA . ASN A 1 569 ? 38.709 14.750 -50.926 1.00 76.75 569 ASN A CA 1
ATOM 4140 C C . ASN A 1 569 ? 37.525 15.127 -51.836 1.00 76.75 569 ASN A C 1
ATOM 4142 O O . ASN A 1 569 ? 37.621 15.074 -53.063 1.00 76.75 569 ASN A O 1
ATOM 4146 N N . ARG A 1 570 ? 36.378 15.457 -51.233 1.00 81.06 570 ARG A N 1
ATOM 4147 C CA . ARG A 1 570 ? 35.122 15.834 -51.903 1.00 81.06 570 ARG A CA 1
ATOM 4148 C C . ARG A 1 570 ? 34.167 16.540 -50.936 1.00 81.06 570 ARG A C 1
ATOM 4150 O O . ARG A 1 570 ? 34.508 16.806 -49.785 1.00 81.06 570 ARG A O 1
ATOM 4157 N N . GLU A 1 571 ? 32.967 16.846 -51.412 1.00 82.94 571 GLU A N 1
ATOM 4158 C CA . GLU A 1 571 ? 31.844 17.236 -50.558 1.00 82.94 571 GLU A CA 1
ATOM 4159 C C . GLU A 1 571 ? 31.352 16.039 -49.725 1.00 82.94 571 GLU A C 1
ATOM 4161 O O . GLU A 1 571 ? 31.224 14.918 -50.222 1.00 82.94 571 GLU A O 1
ATOM 4166 N N . VAL A 1 572 ? 31.125 16.291 -48.436 1.00 87.94 572 VAL A N 1
ATOM 4167 C CA . VAL A 1 572 ? 30.679 15.335 -47.417 1.00 87.94 572 VAL A CA 1
ATOM 4168 C C . VAL A 1 572 ? 29.481 15.955 -46.706 1.00 87.94 572 VAL A C 1
ATOM 4170 O O . VAL A 1 572 ? 29.520 17.131 -46.336 1.00 87.94 572 VAL A O 1
ATOM 4173 N N . THR A 1 573 ? 28.417 15.176 -46.520 1.00 89.00 573 THR A N 1
ATOM 4174 C CA . THR A 1 573 ? 27.221 15.629 -45.799 1.00 89.00 573 THR A CA 1
ATOM 4175 C C . THR A 1 573 ? 27.321 15.203 -44.340 1.00 89.00 573 THR A C 1
ATOM 4177 O O . THR A 1 573 ? 27.624 14.052 -44.031 1.00 89.00 573 THR A O 1
ATOM 4180 N N . LEU A 1 574 ? 27.083 16.146 -43.434 1.00 92.00 574 LEU A N 1
ATOM 4181 C CA . LEU A 1 574 ? 26.987 15.918 -42.000 1.00 92.00 574 LEU A CA 1
ATOM 4182 C C . LEU A 1 574 ? 25.522 16.098 -41.593 1.00 92.00 574 LEU A C 1
ATOM 4184 O O . LEU A 1 574 ? 24.997 17.208 -41.676 1.00 92.00 574 LEU A O 1
ATOM 4188 N N . GLN A 1 575 ? 24.857 15.035 -41.142 1.00 92.69 575 GLN A N 1
ATOM 4189 C CA . GLN A 1 575 ? 23.532 15.155 -40.531 1.00 92.69 575 GLN A CA 1
ATOM 4190 C C . GLN A 1 575 ? 23.680 15.230 -39.013 1.00 92.69 575 GLN A C 1
ATOM 4192 O O . GLN A 1 575 ? 24.012 14.237 -38.371 1.00 92.69 575 GLN A O 1
ATOM 4197 N N . ALA A 1 576 ? 23.430 16.400 -38.428 1.00 92.44 576 ALA A N 1
ATOM 4198 C CA . ALA A 1 576 ? 23.219 16.524 -36.992 1.00 92.44 576 ALA A CA 1
ATOM 4199 C C . ALA A 1 576 ? 21.844 15.946 -36.659 1.00 92.44 576 ALA A C 1
ATOM 4201 O O . ALA A 1 576 ? 20.838 16.415 -37.190 1.00 92.44 576 ALA A O 1
ATOM 4202 N N . ILE A 1 577 ? 21.806 14.947 -35.783 1.00 93.25 577 ILE A N 1
ATOM 4203 C CA . ILE A 1 577 ? 20.585 14.301 -35.304 1.00 93.25 577 ILE A CA 1
ATOM 4204 C C . ILE A 1 577 ? 20.509 14.530 -33.799 1.00 93.25 577 ILE A C 1
ATOM 4206 O O . ILE A 1 577 ? 21.440 14.166 -33.078 1.00 93.25 577 ILE A O 1
ATOM 4210 N N . ALA A 1 578 ? 19.407 15.101 -33.316 1.00 91.69 578 ALA A N 1
ATOM 4211 C CA . ALA A 1 578 ? 19.097 15.098 -31.889 1.00 91.69 578 ALA A CA 1
ATOM 4212 C C . ALA A 1 578 ? 17.862 14.247 -31.614 1.00 91.69 578 ALA A C 1
ATOM 4214 O O . ALA A 1 578 ? 16.937 14.168 -32.422 1.00 91.69 578 ALA A O 1
ATOM 4215 N N . GLU A 1 579 ? 17.872 13.608 -30.453 1.00 88.62 579 GLU A N 1
ATOM 4216 C CA . GLU A 1 579 ? 16.829 12.730 -29.953 1.00 88.62 579 GLU A CA 1
ATOM 4217 C C . GLU A 1 579 ? 16.393 13.230 -28.580 1.00 88.62 579 GLU A C 1
ATOM 4219 O O . GLU A 1 579 ? 17.236 13.487 -27.714 1.00 88.62 579 GLU A O 1
ATOM 4224 N N . ASN A 1 580 ? 15.087 13.349 -28.365 1.00 84.50 580 ASN A N 1
ATOM 4225 C CA . ASN A 1 580 ? 14.541 13.773 -27.085 1.00 84.50 580 ASN A CA 1
ATOM 4226 C C . ASN A 1 580 ? 14.278 12.614 -26.122 1.00 84.50 580 ASN A C 1
ATOM 4228 O O . ASN A 1 580 ? 14.482 11.431 -26.416 1.00 84.50 580 ASN A O 1
ATOM 4232 N N . GLU A 1 581 ? 13.809 12.965 -24.932 1.00 75.31 581 GLU A N 1
ATOM 4233 C CA . GLU A 1 581 ? 13.500 12.023 -23.864 1.00 75.31 581 GLU A CA 1
ATOM 4234 C C . GLU A 1 581 ? 12.396 10.995 -24.211 1.00 75.31 581 GLU A C 1
ATOM 4236 O O . GLU A 1 581 ? 12.259 9.982 -23.511 1.00 75.31 581 GLU A O 1
ATOM 4241 N N . ASN A 1 582 ? 11.651 11.177 -25.306 1.00 68.50 582 ASN A N 1
ATOM 4242 C CA . ASN A 1 582 ? 10.694 10.209 -25.847 1.00 68.50 582 ASN A CA 1
ATOM 4243 C C . ASN A 1 582 ? 11.163 9.426 -27.085 1.00 68.50 582 ASN A C 1
ATOM 4245 O O . ASN A 1 582 ? 10.415 8.576 -27.578 1.00 68.50 582 ASN A O 1
ATOM 4249 N N . ARG A 1 583 ? 12.415 9.610 -27.520 1.00 75.12 583 ARG A N 1
ATOM 4250 C CA . ARG A 1 583 ? 12.971 9.094 -28.785 1.00 75.12 583 ARG A CA 1
ATOM 4251 C C . ARG A 1 583 ? 12.342 9.710 -30.049 1.00 75.12 583 ARG A C 1
ATOM 4253 O O . ARG A 1 583 ? 12.473 9.125 -31.123 1.00 75.12 583 ARG A O 1
ATOM 4260 N N . LEU A 1 584 ? 11.685 10.871 -29.954 1.00 81.06 584 LEU A N 1
ATOM 4261 C CA . LEU A 1 584 ? 11.416 11.684 -31.144 1.00 81.06 584 LEU A CA 1
ATOM 4262 C C . LEU A 1 584 ? 12.737 12.306 -31.609 1.00 81.06 584 LEU A C 1
ATOM 4264 O O . LEU A 1 584 ? 13.584 12.665 -30.790 1.00 81.06 584 LEU A O 1
ATOM 4268 N N . GLN A 1 585 ? 12.925 12.389 -32.924 1.00 87.50 585 GLN A N 1
ATOM 4269 C CA . GLN A 1 585 ? 14.165 12.852 -33.540 1.00 87.50 585 GLN A CA 1
ATOM 4270 C C . GLN A 1 585 ? 13.895 13.959 -34.554 1.00 87.50 585 GLN A C 1
ATOM 4272 O O . GLN A 1 585 ? 12.853 13.972 -35.215 1.00 87.50 585 GLN A O 1
ATOM 4277 N N . SER A 1 586 ? 14.871 14.847 -34.714 1.00 89.25 586 SER A N 1
ATOM 4278 C CA . SER A 1 586 ? 14.958 15.764 -35.847 1.00 89.25 586 SER A CA 1
ATOM 4279 C C . SER A 1 586 ? 16.391 15.826 -36.374 1.00 89.25 586 SER A C 1
ATOM 4281 O O . SER A 1 586 ? 17.340 15.394 -35.711 1.00 89.25 586 SER A O 1
ATOM 4283 N N . THR A 1 587 ? 16.532 16.320 -37.603 1.00 92.06 587 THR A N 1
ATOM 4284 C CA . THR A 1 587 ? 17.774 16.261 -38.377 1.00 92.06 587 THR A CA 1
ATOM 4285 C C . THR A 1 587 ? 18.065 17.597 -39.050 1.00 92.06 587 THR A C 1
ATOM 4287 O O . THR A 1 587 ? 17.197 18.131 -39.743 1.00 92.06 587 THR A O 1
ATOM 4290 N N . ALA A 1 588 ? 19.298 18.089 -38.943 1.00 92.12 588 ALA A N 1
ATOM 4291 C CA . ALA A 1 588 ? 19.796 19.220 -39.723 1.00 92.12 588 ALA A CA 1
ATOM 4292 C C . ALA A 1 588 ? 21.002 18.783 -40.568 1.00 92.12 588 ALA A C 1
ATOM 4294 O O . ALA A 1 588 ? 21.969 18.237 -40.039 1.00 92.12 588 ALA A O 1
ATOM 4295 N N . ALA A 1 589 ? 20.970 19.036 -41.876 1.00 90.62 589 ALA A N 1
ATOM 4296 C CA . ALA A 1 589 ? 22.066 18.706 -42.788 1.00 90.62 589 ALA A CA 1
ATOM 4297 C C . ALA A 1 589 ? 23.035 19.888 -42.970 1.00 90.62 589 ALA A C 1
ATOM 4299 O O . ALA A 1 589 ? 22.615 21.046 -43.008 1.00 90.62 589 ALA A O 1
ATOM 4300 N N . LEU A 1 590 ? 24.325 19.584 -43.111 1.00 91.81 590 LEU A N 1
ATOM 4301 C CA . LEU A 1 590 ? 25.401 20.536 -43.377 1.00 91.81 590 LEU A CA 1
ATOM 4302 C C . LEU A 1 590 ? 26.398 19.933 -44.371 1.00 91.81 590 LEU A C 1
ATOM 4304 O O . LEU A 1 590 ? 26.978 18.881 -44.113 1.00 91.81 590 LEU A O 1
ATOM 4308 N N . GLU A 1 591 ? 26.637 20.617 -45.485 1.00 88.81 591 GLU A N 1
ATOM 4309 C CA . GLU A 1 591 ? 27.653 20.221 -46.466 1.00 88.81 591 GLU A CA 1
ATOM 4310 C C . GLU A 1 591 ? 29.001 20.883 -46.144 1.00 88.81 591 GLU A C 1
ATOM 4312 O O . GLU A 1 591 ? 29.090 22.103 -45.960 1.00 88.81 591 GLU A O 1
ATOM 4317 N N . VAL A 1 592 ? 30.062 20.074 -46.100 1.00 89.06 592 VAL A N 1
ATOM 4318 C CA . VAL A 1 592 ? 31.456 20.511 -45.914 1.00 89.06 592 VAL A CA 1
ATOM 4319 C C . VAL A 1 592 ? 32.344 19.916 -47.004 1.00 89.06 592 VAL A C 1
ATOM 4321 O O . VAL A 1 592 ? 32.053 18.846 -47.536 1.00 89.06 592 VAL A O 1
ATOM 4324 N N . LYS A 1 593 ? 33.453 20.584 -47.339 1.00 86.12 593 LYS A N 1
ATOM 4325 C CA . LYS A 1 593 ? 34.378 20.115 -48.380 1.00 86.12 593 LYS A CA 1
ATOM 4326 C C . LYS A 1 593 ? 35.685 19.616 -47.776 1.00 86.12 593 LYS A C 1
ATOM 4328 O O . LYS A 1 593 ? 36.505 20.421 -47.343 1.00 86.12 593 LYS A O 1
ATOM 4333 N N . VAL A 1 594 ? 35.898 18.304 -47.774 1.00 84.00 594 VAL A N 1
ATOM 4334 C CA . VAL A 1 594 ? 37.148 17.691 -47.303 1.00 84.00 594 VAL A CA 1
ATOM 4335 C C . VAL A 1 594 ? 38.265 17.918 -48.326 1.00 84.00 594 VAL A C 1
ATOM 4337 O O . VAL A 1 594 ? 38.056 17.752 -49.529 1.00 84.00 594 VAL A O 1
ATOM 4340 N N . ASN A 1 595 ? 39.448 18.319 -47.851 1.00 78.62 595 ASN A N 1
ATOM 4341 C CA . ASN A 1 595 ? 40.621 18.584 -48.687 1.00 78.62 595 ASN A CA 1
ATOM 4342 C C . ASN A 1 595 ? 41.944 18.296 -47.943 1.00 78.62 595 ASN A C 1
ATOM 4344 O O . ASN A 1 595 ? 42.654 19.210 -47.514 1.00 78.62 595 ASN A O 1
ATOM 4348 N N . ASN A 1 596 ? 42.262 17.014 -47.774 1.00 71.25 596 ASN A N 1
ATOM 4349 C CA . ASN A 1 596 ? 43.508 16.518 -47.195 1.00 71.25 596 ASN A CA 1
ATOM 4350 C C . ASN A 1 596 ? 44.651 16.527 -48.237 1.00 71.25 596 ASN A C 1
ATOM 4352 O O . ASN A 1 596 ? 44.429 16.110 -49.376 1.00 71.25 596 ASN A O 1
ATOM 4356 N N . PRO A 1 597 ? 45.874 16.970 -47.887 1.00 63.53 597 PRO A N 1
ATOM 4357 C CA . PRO A 1 597 ? 47.021 16.928 -48.794 1.00 63.53 597 PRO A CA 1
ATOM 4358 C C . PRO A 1 597 ? 47.571 15.504 -48.950 1.00 63.53 597 PRO A C 1
ATOM 4360 O O . PRO A 1 597 ? 47.640 14.760 -47.973 1.00 63.53 597 PRO A O 1
ATOM 4363 N N . ASP A 1 598 ? 48.018 15.157 -50.158 1.00 65.06 598 ASP A N 1
ATOM 4364 C CA . ASP A 1 598 ? 48.724 13.898 -50.418 1.00 65.06 598 ASP A CA 1
ATOM 4365 C C . ASP A 1 598 ? 50.225 13.998 -50.124 1.00 65.06 598 ASP A C 1
ATOM 4367 O O . ASP A 1 598 ? 50.819 15.073 -50.251 1.00 65.06 598 ASP A O 1
ATOM 4371 N N . LEU A 1 599 ? 50.831 12.872 -49.746 1.00 66.94 599 LEU A N 1
ATOM 4372 C CA . LEU A 1 599 ? 52.247 12.738 -49.389 1.00 66.94 599 LEU A CA 1
ATOM 4373 C C . LEU A 1 599 ? 52.859 11.372 -49.760 1.00 66.94 599 LEU A C 1
ATOM 4375 O O . LEU A 1 599 ? 54.049 11.167 -49.505 1.00 66.94 599 LEU A O 1
ATOM 4379 N N . GLU A 1 600 ? 52.087 10.432 -50.314 1.00 73.25 600 GLU A N 1
ATOM 4380 C CA . GLU A 1 600 ? 52.631 9.137 -50.741 1.00 73.25 600 GLU A CA 1
ATOM 4381 C C . GLU A 1 600 ? 53.223 9.235 -52.165 1.00 73.25 600 GLU A C 1
ATOM 4383 O O . GLU A 1 600 ? 53.278 10.311 -52.761 1.00 73.25 600 GLU A O 1
ATOM 4388 N N . LYS A 1 601 ? 53.796 8.142 -52.682 1.00 81.38 601 LYS A N 1
ATOM 4389 C CA . LYS A 1 601 ? 54.367 8.092 -54.038 1.00 81.38 601 LYS A CA 1
ATOM 4390 C C . LYS A 1 601 ? 53.621 7.058 -54.883 1.00 81.38 601 LYS A C 1
ATOM 4392 O O . LYS A 1 601 ? 53.423 5.945 -54.385 1.00 81.38 601 LYS A O 1
ATOM 4397 N N . PRO A 1 602 ? 53.428 7.311 -56.188 1.00 84.44 602 PRO A N 1
ATOM 4398 C CA . PRO A 1 602 ? 53.002 6.278 -57.111 1.00 84.44 602 PRO A CA 1
ATOM 4399 C C . PRO A 1 602 ? 54.108 5.233 -57.298 1.00 84.44 602 PRO A C 1
ATOM 4401 O O . PRO A 1 602 ? 55.302 5.502 -57.141 1.00 84.44 602 PRO A O 1
ATOM 4404 N N . ILE A 1 603 ? 53.714 4.032 -57.699 1.00 86.94 603 ILE A N 1
ATOM 4405 C CA . ILE A 1 603 ? 54.578 2.896 -58.034 1.00 86.94 603 ILE A CA 1
ATOM 4406 C C . ILE A 1 603 ? 54.440 2.618 -59.536 1.00 86.94 603 ILE A C 1
ATOM 4408 O O . ILE A 1 603 ? 53.365 2.811 -60.104 1.00 86.94 603 ILE A O 1
ATOM 4412 N N . VAL A 1 604 ? 55.513 2.163 -60.193 1.00 90.62 604 VAL A N 1
ATOM 4413 C CA . VAL A 1 604 ? 55.496 1.759 -61.610 1.00 90.62 604 VAL A CA 1
ATOM 4414 C C . VAL A 1 604 ? 56.252 0.444 -61.817 1.00 90.62 604 VAL A C 1
ATOM 4416 O O . VAL A 1 604 ? 57.301 0.235 -61.212 1.00 90.62 604 VAL A O 1
ATOM 4419 N N . GLU A 1 605 ? 55.739 -0.433 -62.681 1.00 90.62 605 GLU A N 1
ATOM 4420 C CA . GLU A 1 605 ? 56.363 -1.711 -63.059 1.00 90.62 605 GLU A CA 1
ATOM 4421 C C . GLU A 1 605 ? 56.226 -1.988 -64.570 1.00 90.62 605 GLU A C 1
ATOM 4423 O O . GLU A 1 605 ? 55.289 -1.514 -65.218 1.00 90.62 605 GLU A O 1
ATOM 4428 N N . TRP A 1 606 ? 57.169 -2.744 -65.145 1.00 90.12 606 TRP A N 1
ATOM 4429 C CA . TRP A 1 606 ? 57.126 -3.217 -66.539 1.00 90.12 606 TRP A CA 1
ATOM 4430 C C . TRP A 1 606 ? 56.387 -4.559 -66.638 1.00 90.12 606 TRP A C 1
ATOM 4432 O O . TRP A 1 606 ? 56.581 -5.429 -65.793 1.00 90.12 606 TRP A O 1
ATOM 4442 N N . LEU A 1 607 ? 55.569 -4.738 -67.683 1.00 85.75 607 LEU A N 1
ATOM 4443 C CA . LEU A 1 607 ? 54.781 -5.959 -67.923 1.00 85.75 607 LEU A CA 1
ATOM 4444 C C . LEU A 1 607 ? 55.251 -6.741 -69.165 1.00 85.75 607 LEU A C 1
ATOM 4446 O O . LEU A 1 607 ? 55.414 -7.961 -69.106 1.00 85.75 607 LEU A O 1
ATOM 4450 N N . ASP A 1 608 ? 55.473 -6.042 -70.280 1.00 87.38 608 ASP A N 1
ATOM 4451 C CA . ASP A 1 608 ? 56.112 -6.558 -71.498 1.00 87.38 608 ASP A CA 1
ATOM 4452 C C . ASP A 1 608 ? 56.764 -5.380 -72.256 1.00 87.38 608 ASP A C 1
ATOM 4454 O O . ASP A 1 608 ? 56.215 -4.273 -72.227 1.00 87.38 608 ASP A O 1
ATOM 4458 N N . PRO A 1 609 ? 57.922 -5.555 -72.915 1.00 91.38 609 PRO A N 1
ATOM 4459 C CA . PRO A 1 609 ? 58.830 -6.699 -72.808 1.00 91.38 609 PRO A CA 1
ATOM 4460 C C . PRO A 1 609 ? 59.358 -6.893 -71.376 1.00 91.38 609 PRO A C 1
ATOM 4462 O O . PRO A 1 609 ? 59.311 -5.976 -70.559 1.00 91.38 609 PRO A O 1
ATOM 4465 N N . VAL A 1 610 ? 59.853 -8.091 -71.065 1.00 90.81 610 VAL A N 1
ATOM 4466 C CA . VAL A 1 610 ? 60.544 -8.387 -69.798 1.00 90.81 610 VAL A CA 1
ATOM 4467 C C . VAL A 1 610 ? 62.060 -8.217 -69.927 1.00 90.81 610 VAL A C 1
ATOM 4469 O O . VAL A 1 610 ? 62.607 -8.141 -71.031 1.00 90.81 610 VAL A O 1
ATOM 4472 N N . ASP A 1 611 ? 62.758 -8.157 -68.792 1.00 92.19 611 ASP A N 1
ATOM 4473 C CA . ASP A 1 611 ? 64.216 -8.023 -68.770 1.00 92.19 611 ASP A CA 1
ATOM 4474 C C . ASP A 1 611 ? 64.919 -9.168 -69.528 1.00 92.19 611 ASP A C 1
ATOM 4476 O O . ASP A 1 611 ? 64.519 -10.332 -69.469 1.00 92.19 611 ASP A O 1
ATOM 4480 N N . GLY A 1 612 ? 65.947 -8.821 -70.301 1.00 88.88 612 GLY A N 1
ATOM 4481 C CA . GLY A 1 612 ? 66.690 -9.730 -71.174 1.00 88.88 612 GLY A CA 1
ATOM 4482 C C . GLY A 1 612 ? 66.014 -10.106 -72.504 1.00 88.88 612 GLY A C 1
ATOM 4483 O O . GLY A 1 612 ? 66.704 -10.626 -73.386 1.00 88.88 612 GLY A O 1
ATOM 4484 N N . GLN A 1 613 ? 64.715 -9.840 -72.701 1.00 91.81 613 GLN A N 1
ATOM 4485 C CA . GLN A 1 613 ? 63.940 -10.289 -73.872 1.00 91.81 613 GLN A CA 1
ATOM 4486 C C . GLN A 1 613 ? 64.553 -9.832 -75.211 1.00 91.81 613 GLN A C 1
ATOM 4488 O O . GLN A 1 613 ? 64.870 -8.655 -75.388 1.00 91.81 613 GLN A O 1
ATOM 4493 N N . ASN A 1 614 ? 64.690 -10.749 -76.181 1.00 91.56 614 ASN A N 1
ATOM 4494 C CA . ASN A 1 614 ? 64.987 -10.365 -77.566 1.00 91.56 614 ASN A CA 1
ATOM 4495 C C . ASN A 1 614 ? 63.728 -9.791 -78.228 1.00 91.56 614 ASN A C 1
ATOM 4497 O O . ASN A 1 614 ? 62.647 -10.373 -78.111 1.00 91.56 614 ASN A O 1
ATOM 4501 N N . VAL A 1 615 ? 63.879 -8.679 -78.947 1.00 91.19 615 VAL A N 1
ATOM 4502 C CA . VAL A 1 615 ? 62.785 -7.937 -79.586 1.00 91.19 615 VAL A CA 1
ATOM 4503 C C . VAL A 1 615 ? 63.162 -7.495 -81.006 1.00 91.19 615 VAL A C 1
ATOM 4505 O O . VAL A 1 615 ? 64.325 -7.188 -81.276 1.00 91.19 615 VAL A O 1
ATOM 4508 N N . ALA A 1 616 ? 62.196 -7.495 -81.928 1.00 88.12 616 ALA A N 1
ATOM 4509 C CA . ALA A 1 616 ? 62.387 -7.108 -83.331 1.00 88.12 616 ALA A CA 1
ATOM 4510 C C . ALA A 1 616 ? 61.053 -6.721 -83.991 1.00 88.12 616 ALA A C 1
ATOM 4512 O O . ALA A 1 616 ? 60.002 -7.243 -83.620 1.00 88.12 616 ALA A O 1
ATOM 4513 N N . GLY A 1 617 ? 61.089 -5.844 -84.999 1.00 85.88 617 GLY A N 1
ATOM 4514 C CA . GLY A 1 617 ? 59.877 -5.308 -85.628 1.00 85.88 617 GLY A CA 1
ATOM 4515 C C . GLY A 1 617 ? 59.123 -4.348 -84.701 1.00 85.88 617 GLY A C 1
ATOM 4516 O O . GLY A 1 617 ? 59.746 -3.517 -84.035 1.00 85.88 617 GLY A O 1
ATOM 4517 N N . ARG A 1 618 ? 57.789 -4.456 -84.650 1.00 86.81 618 ARG A N 1
ATOM 4518 C CA . ARG A 1 618 ? 56.958 -3.700 -83.699 1.00 86.81 618 ARG A CA 1
ATOM 4519 C C . ARG A 1 618 ? 56.807 -4.450 -82.382 1.00 86.81 618 ARG A C 1
ATOM 4521 O O . ARG A 1 618 ? 56.448 -5.623 -82.370 1.00 86.81 618 ARG A O 1
ATOM 4528 N N . VAL A 1 619 ? 57.042 -3.737 -81.289 1.00 87.69 619 VAL A N 1
ATOM 4529 C CA . VAL A 1 619 ? 57.036 -4.246 -79.916 1.00 87.69 619 VAL A CA 1
ATOM 4530 C C . VAL A 1 619 ? 56.022 -3.438 -79.123 1.00 87.69 619 VAL A C 1
ATOM 4532 O O . VAL A 1 619 ? 56.115 -2.212 -79.088 1.00 87.69 619 VAL A O 1
ATOM 4535 N N . THR A 1 620 ? 55.055 -4.085 -78.480 1.00 88.25 620 THR A N 1
ATOM 4536 C CA . THR A 1 620 ? 54.147 -3.377 -77.573 1.00 88.25 620 THR A CA 1
ATOM 4537 C C . THR A 1 620 ? 54.849 -3.150 -76.235 1.00 88.25 620 THR A C 1
ATOM 4539 O O . THR A 1 620 ? 55.314 -4.095 -75.612 1.00 88.25 620 THR A O 1
ATOM 4542 N N . LEU A 1 621 ? 54.941 -1.897 -75.792 1.00 91.44 621 LEU A N 1
ATOM 4543 C CA . LEU A 1 621 ? 55.506 -1.525 -74.497 1.00 91.44 621 LEU A CA 1
ATOM 4544 C C . LEU A 1 621 ? 54.373 -1.392 -73.475 1.00 91.44 621 LEU A C 1
ATOM 4546 O O . LEU A 1 621 ? 53.448 -0.605 -73.675 1.00 91.44 621 LEU A O 1
ATOM 4550 N N . ARG A 1 622 ? 54.442 -2.151 -72.380 1.00 88.44 622 ARG A N 1
ATOM 4551 C CA . ARG A 1 622 ? 53.398 -2.236 -71.352 1.00 88.44 622 ARG A CA 1
ATOM 4552 C C . ARG A 1 622 ? 53.968 -2.006 -69.962 1.00 88.44 622 ARG A C 1
ATOM 4554 O O . ARG A 1 622 ? 54.939 -2.640 -69.553 1.00 88.44 622 ARG A O 1
ATOM 4561 N N . VAL A 1 623 ? 53.316 -1.109 -69.233 1.00 88.62 623 VAL A N 1
ATOM 4562 C CA . VAL A 1 623 ? 53.666 -0.697 -67.873 1.00 88.62 623 VAL A CA 1
ATOM 4563 C C . VAL A 1 623 ? 52.397 -0.602 -67.037 1.00 88.62 623 VAL A C 1
ATOM 4565 O O . VAL A 1 623 ? 51.352 -0.196 -67.544 1.00 88.62 623 VAL A O 1
ATOM 4568 N N . ARG A 1 624 ? 52.488 -0.944 -65.755 1.00 86.25 624 ARG A N 1
ATOM 4569 C CA . ARG A 1 624 ? 51.437 -0.683 -64.766 1.00 86.25 624 ARG A CA 1
ATOM 4570 C C . ARG A 1 624 ? 51.906 0.454 -63.873 1.00 86.25 624 ARG A C 1
ATOM 4572 O O . ARG A 1 624 ? 53.073 0.484 -63.490 1.00 86.25 624 ARG A O 1
ATOM 4579 N N . ALA A 1 625 ? 50.999 1.355 -63.524 1.00 86.94 625 ALA A N 1
ATOM 4580 C CA . ALA A 1 625 ? 51.227 2.349 -62.488 1.00 86.94 625 ALA A CA 1
ATOM 4581 C C . ALA A 1 625 ? 50.075 2.308 -61.480 1.00 86.94 625 ALA A C 1
ATOM 4583 O O . ALA A 1 625 ? 48.927 2.092 -61.869 1.00 86.94 625 ALA A O 1
ATOM 4584 N N . LEU A 1 626 ? 50.399 2.472 -60.201 1.00 81.94 626 LEU A N 1
ATOM 4585 C CA . LEU A 1 626 ? 49.467 2.441 -59.072 1.00 81.94 626 LEU A CA 1
ATOM 4586 C C . LEU A 1 626 ? 49.798 3.584 -58.115 1.00 81.94 626 LEU A C 1
ATOM 4588 O O . LEU A 1 626 ? 50.945 4.016 -58.059 1.00 81.94 626 LEU A O 1
ATOM 4592 N N . ASP A 1 627 ? 48.806 4.052 -57.369 1.00 81.19 627 ASP A N 1
ATOM 4593 C CA . ASP A 1 627 ? 48.922 5.182 -56.448 1.00 81.19 627 ASP A CA 1
ATOM 4594 C C . ASP A 1 627 ? 47.821 5.106 -55.379 1.00 81.19 627 ASP A C 1
ATOM 4596 O O . ASP A 1 627 ? 46.852 4.362 -55.560 1.00 81.19 627 ASP A O 1
ATOM 4600 N N . ASN A 1 628 ? 47.951 5.854 -54.281 1.00 72.94 628 ASN A N 1
ATOM 4601 C CA . ASN A 1 628 ? 46.892 5.972 -53.271 1.00 72.94 628 ASN A CA 1
ATOM 4602 C C . ASN A 1 628 ? 45.755 6.922 -53.717 1.00 72.94 628 ASN A C 1
ATOM 4604 O O . ASN A 1 628 ? 44.632 6.782 -53.226 1.00 72.94 628 ASN A O 1
ATOM 4608 N N . GLN A 1 629 ? 46.016 7.841 -54.659 1.00 76.62 629 GLN A N 1
ATOM 4609 C CA . GLN A 1 629 ? 45.019 8.733 -55.254 1.00 76.62 629 GLN A CA 1
ATOM 4610 C C . GLN A 1 629 ? 44.845 8.499 -56.757 1.00 76.62 629 GLN A C 1
ATOM 4612 O O . GLN A 1 629 ? 43.833 7.926 -57.168 1.00 76.62 629 GLN A O 1
ATOM 4617 N N . SER A 1 630 ? 45.758 8.987 -57.602 1.00 79.38 630 SER A N 1
ATOM 4618 C CA . SER A 1 630 ? 45.624 8.951 -59.068 1.00 79.38 630 SER A CA 1
ATOM 4619 C C . SER A 1 630 ? 46.931 9.285 -59.792 1.00 79.38 630 SER A C 1
ATOM 4621 O O . SER A 1 630 ? 47.488 10.376 -59.667 1.00 79.38 630 SER A O 1
ATOM 4623 N N . VAL A 1 631 ? 47.382 8.359 -60.646 1.00 83.69 631 VAL A N 1
ATOM 4624 C CA . VAL A 1 631 ? 48.542 8.567 -61.525 1.00 83.69 631 VAL A CA 1
ATOM 4625 C C . VAL A 1 631 ? 48.146 9.458 -62.706 1.00 83.69 631 VAL A C 1
ATOM 4627 O O . VAL A 1 631 ? 47.420 9.020 -63.595 1.00 83.69 631 VAL A O 1
ATOM 4630 N N . ARG A 1 632 ? 48.675 10.683 -62.767 1.00 89.31 632 ARG A N 1
ATOM 4631 C CA . ARG A 1 632 ? 48.420 11.644 -63.852 1.00 89.31 632 ARG A CA 1
ATOM 4632 C C . ARG A 1 632 ? 49.121 11.281 -65.159 1.00 89.31 632 ARG A C 1
ATOM 4634 O O . ARG A 1 632 ? 48.572 11.502 -66.234 1.00 89.31 632 ARG A O 1
ATOM 4641 N N . GLU A 1 633 ? 50.355 10.779 -65.092 1.00 91.81 633 GLU A N 1
ATOM 4642 C CA . GLU A 1 633 ? 51.117 10.393 -66.287 1.00 91.81 633 GLU A CA 1
ATOM 4643 C C . GLU A 1 633 ? 52.217 9.353 -66.017 1.00 91.81 633 GLU A C 1
ATOM 4645 O O . GLU A 1 633 ? 52.793 9.294 -64.930 1.00 91.81 633 GLU A O 1
ATOM 4650 N N . VAL A 1 634 ? 52.565 8.574 -67.047 1.00 93.81 634 VAL A N 1
ATOM 4651 C CA . VAL A 1 634 ? 53.727 7.671 -67.059 1.00 93.81 634 VAL A CA 1
ATOM 4652 C C . VAL A 1 634 ? 54.661 8.037 -68.211 1.00 93.81 634 VAL A C 1
ATOM 4654 O O . VAL A 1 634 ? 54.242 8.153 -69.362 1.00 93.81 634 VAL A O 1
ATOM 4657 N N . ARG A 1 635 ? 55.949 8.219 -67.915 1.00 94.69 635 ARG A N 1
ATOM 4658 C CA . ARG A 1 635 ? 56.989 8.618 -68.876 1.00 94.69 635 ARG A CA 1
ATOM 4659 C C . ARG A 1 635 ? 57.874 7.429 -69.236 1.00 94.69 635 ARG A C 1
ATOM 4661 O O . ARG A 1 635 ? 58.564 6.904 -68.365 1.00 94.69 635 ARG A O 1
ATOM 4668 N N . ILE A 1 636 ? 57.882 7.048 -70.513 1.00 94.62 636 ILE A N 1
ATOM 4669 C CA . ILE A 1 636 ? 58.672 5.942 -71.067 1.00 94.62 636 ILE A CA 1
ATOM 4670 C C . ILE A 1 636 ? 59.886 6.490 -71.823 1.00 94.62 636 ILE A C 1
ATOM 4672 O O . ILE A 1 636 ? 59.764 7.325 -72.723 1.00 94.62 636 ILE A O 1
ATOM 4676 N N . TYR A 1 637 ? 61.061 5.974 -71.478 1.00 93.81 637 TYR A N 1
ATOM 4677 C CA . TYR A 1 637 ? 62.353 6.300 -72.068 1.00 93.81 637 TYR A CA 1
ATOM 4678 C C . TYR A 1 637 ? 62.930 5.069 -72.778 1.00 93.81 637 TYR A C 1
ATOM 4680 O O . TYR A 1 637 ? 62.868 3.960 -72.246 1.00 93.81 637 TYR A O 1
ATOM 4688 N N . VAL A 1 638 ? 63.543 5.278 -73.943 1.00 92.25 638 VAL A N 1
ATOM 4689 C CA . VAL A 1 638 ? 64.214 4.250 -74.756 1.00 92.25 638 VAL A CA 1
ATOM 4690 C C . VAL A 1 638 ? 65.665 4.680 -74.961 1.00 92.25 638 VAL A C 1
ATOM 4692 O O . VAL A 1 638 ? 65.924 5.801 -75.402 1.00 92.25 638 VAL A O 1
ATOM 4695 N N . GLY A 1 639 ? 66.629 3.829 -74.596 1.00 86.44 639 GLY A N 1
ATOM 4696 C CA . GLY A 1 639 ? 68.058 4.149 -74.717 1.00 86.44 639 GLY A CA 1
ATOM 4697 C C . GLY A 1 639 ? 68.470 5.410 -73.940 1.00 86.44 639 GLY A C 1
ATOM 4698 O O . GLY A 1 639 ? 69.337 6.159 -74.383 1.00 86.44 639 GLY A O 1
ATOM 4699 N N . GLY A 1 640 ? 67.792 5.697 -72.823 1.00 85.00 640 GLY A N 1
ATOM 4700 C CA . GLY A 1 640 ? 67.993 6.903 -72.007 1.00 85.00 640 GLY A CA 1
ATOM 4701 C C . GLY A 1 640 ? 67.294 8.177 -72.508 1.00 85.00 640 GLY A C 1
ATOM 4702 O O . GLY A 1 640 ? 67.239 9.159 -71.769 1.00 85.00 640 GLY A O 1
ATOM 4703 N N . THR A 1 641 ? 66.711 8.181 -73.711 1.00 89.25 641 THR A N 1
ATOM 4704 C CA . THR A 1 641 ? 65.964 9.332 -74.256 1.00 89.25 641 THR A CA 1
ATOM 4705 C C . THR A 1 641 ? 64.474 9.201 -73.939 1.00 89.25 641 THR A C 1
ATOM 4707 O O . THR A 1 641 ? 63.922 8.114 -74.091 1.00 89.25 641 THR A O 1
ATOM 4710 N N . LEU A 1 642 ? 63.799 10.283 -73.522 1.00 92.25 642 LEU A N 1
ATOM 4711 C CA . LEU A 1 642 ? 62.336 10.274 -73.354 1.00 92.25 642 LEU A CA 1
ATOM 4712 C C . LEU A 1 642 ? 61.681 10.010 -74.714 1.00 92.25 642 LEU A C 1
ATOM 4714 O O . LEU A 1 642 ? 61.903 10.765 -75.658 1.00 92.25 642 LEU A O 1
ATOM 4718 N N . TRP A 1 643 ? 60.881 8.951 -74.798 1.00 93.56 643 TRP A N 1
ATOM 4719 C CA . TRP A 1 643 ? 60.305 8.471 -76.051 1.00 93.56 643 TRP A CA 1
ATOM 4720 C C . TRP A 1 643 ? 58.791 8.709 -76.129 1.00 93.56 643 TRP A C 1
ATOM 4722 O O . TRP A 1 643 ? 58.303 9.162 -77.163 1.00 93.56 643 TRP A O 1
ATOM 4732 N N . ARG A 1 644 ? 58.045 8.484 -75.037 1.00 93.12 644 ARG A N 1
ATOM 4733 C CA . ARG A 1 644 ? 56.602 8.783 -74.965 1.00 93.12 644 ARG A CA 1
ATOM 4734 C C . ARG A 1 644 ? 56.166 9.115 -73.536 1.00 93.12 644 ARG A C 1
ATOM 4736 O O . ARG A 1 644 ? 56.704 8.563 -72.580 1.00 93.12 644 ARG A O 1
ATOM 4743 N N . THR A 1 645 ? 55.155 9.968 -73.403 1.00 92.94 645 THR A N 1
ATOM 4744 C CA . THR A 1 645 ? 54.369 10.124 -72.169 1.00 92.94 645 THR A CA 1
ATOM 4745 C C . THR A 1 645 ? 52.977 9.547 -72.408 1.00 92.94 645 THR A C 1
ATOM 4747 O O . THR A 1 645 ? 52.402 9.762 -73.476 1.00 92.94 645 THR A O 1
ATOM 4750 N N . LEU A 1 646 ? 52.453 8.812 -71.431 1.00 90.75 646 LEU A N 1
ATOM 4751 C CA . LEU A 1 646 ? 51.098 8.266 -71.397 1.00 90.75 646 LEU A CA 1
ATOM 4752 C C . LEU A 1 646 ? 50.297 8.992 -70.312 1.00 90.75 646 LEU A C 1
ATOM 4754 O O . LEU A 1 646 ? 50.834 9.247 -69.236 1.00 90.75 646 LEU A O 1
ATOM 4758 N N . ALA A 1 647 ? 49.029 9.284 -70.581 1.00 86.75 647 ALA A N 1
ATOM 4759 C CA . ALA A 1 647 ? 48.038 9.723 -69.594 1.00 86.75 647 ALA A CA 1
ATOM 4760 C C . ALA A 1 647 ? 46.994 8.600 -69.407 1.00 86.75 647 ALA A C 1
ATOM 4762 O O . ALA A 1 647 ? 46.954 7.715 -70.260 1.00 86.75 647 ALA A O 1
ATOM 4763 N N . PRO A 1 648 ? 46.171 8.593 -68.342 1.00 80.81 648 PRO A N 1
ATOM 4764 C CA . PRO A 1 648 ? 45.101 7.609 -68.176 1.00 80.81 648 PRO A CA 1
ATOM 4765 C C . PRO A 1 648 ? 44.029 7.684 -69.286 1.00 80.81 648 PRO A C 1
ATOM 4767 O O . PRO A 1 648 ? 43.627 8.793 -69.646 1.00 80.81 648 PRO A O 1
ATOM 4770 N N . PRO A 1 649 ? 43.499 6.542 -69.773 1.00 76.56 649 PRO A N 1
ATOM 4771 C CA . PRO A 1 649 ? 44.010 5.182 -69.580 1.00 76.56 649 PRO A CA 1
ATOM 4772 C C . PRO A 1 649 ? 45.352 4.986 -70.306 1.00 76.56 649 PRO A C 1
ATOM 4774 O O . PRO A 1 649 ? 45.562 5.514 -71.395 1.00 76.56 649 PRO A O 1
ATOM 4777 N N . PHE A 1 650 ? 46.275 4.229 -69.703 1.00 79.50 650 PHE A N 1
ATOM 4778 C CA . PHE A 1 650 ? 47.656 4.092 -70.190 1.00 79.50 650 PHE A CA 1
ATOM 4779 C C . PHE A 1 650 ? 47.786 3.152 -71.407 1.00 79.50 650 PHE A C 1
ATOM 4781 O O . PHE A 1 650 ? 48.452 2.119 -71.338 1.00 79.50 650 PHE A O 1
ATOM 4788 N N . ASP A 1 651 ? 47.165 3.532 -72.526 1.00 81.12 651 ASP A N 1
ATOM 4789 C CA . ASP A 1 651 ? 47.119 2.763 -73.773 1.00 81.12 651 ASP A CA 1
ATOM 4790 C C . ASP A 1 651 ? 48.530 2.366 -74.256 1.00 81.12 651 ASP A C 1
ATOM 4792 O O . ASP A 1 651 ? 49.365 3.245 -74.538 1.00 81.12 651 ASP A O 1
ATOM 4796 N N . PRO A 1 652 ? 48.820 1.056 -74.385 1.00 83.69 652 PRO A N 1
ATOM 4797 C CA . PRO A 1 652 ? 50.184 0.563 -74.497 1.00 83.69 652 PRO A CA 1
ATOM 4798 C C . PRO A 1 652 ? 50.819 0.913 -75.859 1.00 83.69 652 PRO A C 1
ATOM 4800 O O . PRO A 1 652 ? 50.315 0.489 -76.901 1.00 83.69 652 PRO A O 1
ATOM 4803 N N . PRO A 1 653 ? 51.924 1.685 -75.896 1.00 89.88 653 PRO A N 1
ATOM 4804 C CA . PRO A 1 653 ? 52.570 2.072 -77.149 1.00 89.88 653 PRO A CA 1
ATOM 4805 C C . PRO A 1 653 ? 53.089 0.905 -78.002 1.00 89.88 653 PRO A C 1
ATOM 4807 O O . PRO A 1 653 ? 53.698 -0.021 -77.477 1.00 89.88 653 PRO A O 1
ATOM 4810 N N . GLU A 1 654 ? 53.020 1.036 -79.330 1.00 89.06 654 GLU A N 1
ATOM 4811 C CA . GLU A 1 654 ? 53.914 0.304 -80.240 1.00 89.06 654 GLU A CA 1
ATOM 4812 C C . GLU A 1 654 ? 55.249 1.051 -80.405 1.00 89.06 654 GLU A C 1
ATOM 4814 O O . GLU A 1 654 ? 55.277 2.220 -80.798 1.00 89.06 654 GLU A O 1
ATOM 4819 N N . TRP A 1 655 ? 56.362 0.363 -80.158 1.00 91.38 655 TRP A N 1
ATOM 4820 C CA . TRP A 1 655 ? 57.719 0.798 -80.480 1.00 91.38 655 TRP A CA 1
ATOM 4821 C C . TRP A 1 655 ? 58.233 0.024 -81.700 1.00 91.38 655 TRP A C 1
ATOM 4823 O O . TRP A 1 655 ? 58.308 -1.203 -81.681 1.00 91.38 655 TRP A O 1
ATOM 4833 N N . ASP A 1 656 ? 58.581 0.738 -82.773 1.00 88.88 656 ASP A N 1
ATOM 4834 C CA . ASP A 1 656 ? 59.211 0.150 -83.958 1.00 88.88 656 ASP A CA 1
ATOM 4835 C C . ASP A 1 656 ? 60.737 0.099 -83.777 1.00 88.88 656 ASP A C 1
ATOM 4837 O O . ASP A 1 656 ? 61.411 1.129 -83.671 1.00 88.88 656 ASP A O 1
ATOM 4841 N N . THR A 1 657 ? 61.277 -1.116 -83.722 1.00 88.75 657 THR A N 1
ATOM 4842 C CA . THR A 1 657 ? 62.708 -1.380 -83.523 1.00 88.75 657 THR A CA 1
ATOM 4843 C C . THR A 1 657 ? 63.510 -1.413 -84.822 1.00 88.75 657 THR A C 1
ATOM 4845 O O . THR A 1 657 ? 64.735 -1.420 -84.748 1.00 88.75 657 THR A O 1
ATOM 4848 N N . LEU A 1 658 ? 62.884 -1.372 -86.007 1.00 84.56 658 LEU A N 1
ATOM 4849 C CA . LEU A 1 658 ? 63.582 -1.522 -87.296 1.00 84.56 658 LEU A CA 1
ATOM 4850 C C . LEU A 1 658 ? 64.583 -0.387 -87.583 1.00 84.56 658 LEU A C 1
ATOM 4852 O O . LEU A 1 658 ? 65.526 -0.568 -88.351 1.00 84.56 658 LEU A O 1
ATOM 4856 N N . GLY A 1 659 ? 64.391 0.782 -86.962 1.00 81.31 659 GLY A N 1
ATOM 4857 C CA . GLY A 1 659 ? 65.328 1.913 -87.000 1.00 81.31 659 GLY A CA 1
ATOM 4858 C C . GLY A 1 659 ? 66.406 1.895 -85.906 1.00 81.31 659 GLY A C 1
ATOM 4859 O O . GLY A 1 659 ? 67.176 2.849 -85.803 1.00 81.31 659 GLY A O 1
ATOM 4860 N N . VAL A 1 660 ? 66.449 0.858 -85.066 1.00 87.19 660 VAL A N 1
ATOM 4861 C CA . VAL A 1 660 ? 67.335 0.734 -83.899 1.00 87.19 660 VAL A CA 1
ATOM 4862 C C . VAL A 1 660 ? 68.420 -0.308 -84.186 1.00 87.19 660 VAL A C 1
ATOM 4864 O O . VAL A 1 660 ? 68.160 -1.345 -84.789 1.00 87.19 660 VAL A O 1
ATOM 4867 N N . ALA A 1 661 ? 69.658 -0.031 -83.773 1.00 85.88 661 ALA A N 1
ATOM 4868 C CA . ALA A 1 661 ? 70.776 -0.947 -83.987 1.00 85.88 661 ALA A CA 1
ATOM 4869 C C . ALA A 1 661 ? 70.675 -2.196 -83.092 1.00 85.88 661 ALA A C 1
ATOM 4871 O O . ALA A 1 661 ? 70.343 -2.090 -81.912 1.00 85.88 661 ALA A O 1
ATOM 4872 N N . ASP A 1 662 ? 71.020 -3.363 -83.644 1.00 87.94 662 ASP A N 1
ATOM 4873 C CA . ASP A 1 662 ? 71.020 -4.638 -82.918 1.00 87.94 662 ASP A CA 1
ATOM 4874 C C . ASP A 1 662 ? 71.979 -4.617 -81.716 1.00 87.94 662 ASP A C 1
ATOM 4876 O O . ASP A 1 662 ? 73.185 -4.400 -81.861 1.00 87.94 662 ASP A O 1
ATOM 4880 N N . GLY A 1 663 ? 71.453 -4.900 -80.524 1.00 87.75 663 GLY A N 1
ATOM 4881 C CA . GLY A 1 663 ? 72.192 -4.813 -79.265 1.00 87.75 663 GLY A CA 1
ATOM 4882 C C . GLY A 1 663 ? 71.292 -4.577 -78.046 1.00 87.75 663 GLY A C 1
ATOM 4883 O O . GLY A 1 663 ? 70.068 -4.517 -78.183 1.00 87.75 663 GLY A O 1
ATOM 4884 N N . PRO A 1 664 ? 71.879 -4.463 -76.842 1.00 92.56 664 PRO A N 1
ATOM 4885 C CA . PRO A 1 664 ? 71.134 -4.164 -75.625 1.00 92.56 664 PRO A CA 1
ATOM 4886 C C . PRO A 1 664 ? 70.620 -2.716 -75.620 1.00 92.56 664 PRO A C 1
ATOM 4888 O O . PRO A 1 664 ? 71.371 -1.775 -75.881 1.00 92.56 664 PRO A O 1
ATOM 4891 N N . VAL A 1 665 ? 69.347 -2.535 -75.272 1.00 94.38 665 VAL A N 1
ATOM 4892 C CA . VAL A 1 665 ? 68.675 -1.239 -75.117 1.00 94.38 665 VAL A CA 1
ATOM 4893 C C . VAL A 1 665 ? 67.965 -1.215 -73.767 1.00 94.38 665 VAL A C 1
ATOM 4895 O O . VAL A 1 665 ? 67.130 -2.070 -73.482 1.00 94.38 665 VAL A O 1
ATOM 4898 N N . VAL A 1 666 ? 68.279 -0.217 -72.939 1.00 94.00 666 VAL A N 1
ATOM 4899 C CA . VAL A 1 666 ? 67.573 0.009 -71.669 1.00 94.00 666 VAL A CA 1
ATOM 4900 C C . VAL A 1 666 ? 66.253 0.731 -71.934 1.00 94.00 666 VAL A C 1
ATOM 4902 O O . VAL A 1 666 ? 66.228 1.771 -72.604 1.00 94.00 666 VAL A O 1
ATOM 4905 N N . LEU A 1 667 ? 65.171 0.188 -71.382 1.00 95.50 667 LEU A N 1
ATOM 4906 C CA . LEU A 1 667 ? 63.844 0.792 -71.319 1.00 95.50 667 LEU A CA 1
ATOM 4907 C C . LEU A 1 667 ? 63.574 1.224 -69.875 1.00 95.50 667 LEU A C 1
ATOM 4909 O O . LEU A 1 667 ? 63.886 0.495 -68.934 1.00 95.50 667 LEU A O 1
ATOM 4913 N N . LYS A 1 668 ? 63.007 2.418 -69.688 1.00 95.00 668 LYS A N 1
ATOM 4914 C CA . LYS A 1 668 ? 62.793 3.012 -68.361 1.00 95.00 668 LYS A CA 1
ATOM 4915 C C . LYS A 1 668 ? 61.427 3.680 -68.248 1.00 95.00 668 LYS A C 1
ATOM 4917 O O . LYS A 1 668 ? 61.037 4.411 -69.154 1.00 95.00 668 LYS A O 1
ATOM 4922 N N . ALA A 1 669 ? 60.736 3.466 -67.132 1.00 94.88 669 ALA A N 1
ATOM 4923 C CA . ALA A 1 669 ? 59.427 4.036 -66.827 1.00 94.88 669 ALA A CA 1
ATOM 4924 C C . ALA A 1 669 ? 59.449 4.822 -65.504 1.00 94.88 669 ALA A C 1
ATOM 4926 O O . ALA A 1 669 ? 60.135 4.437 -64.556 1.00 94.88 669 ALA A O 1
ATOM 4927 N N . ILE A 1 670 ? 58.703 5.930 -65.444 1.00 94.50 670 ILE A N 1
ATOM 4928 C CA . ILE A 1 670 ? 58.471 6.738 -64.232 1.00 94.50 670 ILE A CA 1
ATOM 4929 C C . ILE A 1 670 ? 56.999 7.160 -64.212 1.00 94.50 670 ILE A C 1
ATOM 4931 O O . ILE A 1 670 ? 56.548 7.777 -65.178 1.00 94.50 670 ILE A O 1
ATOM 4935 N N . ALA A 1 671 ? 56.277 6.874 -63.129 1.00 92.31 671 ALA A N 1
ATOM 4936 C CA . ALA A 1 671 ? 54.923 7.377 -62.894 1.00 92.31 671 ALA A CA 1
ATOM 4937 C C . ALA A 1 671 ? 54.944 8.692 -62.095 1.00 92.31 671 ALA A C 1
ATOM 4939 O O . ALA A 1 671 ? 55.848 8.922 -61.285 1.00 92.31 671 ALA A O 1
ATOM 4940 N N . ILE A 1 672 ? 53.958 9.559 -62.331 1.00 89.94 672 ILE A N 1
ATOM 4941 C CA . ILE A 1 672 ? 53.760 10.830 -61.624 1.00 89.94 672 ILE A CA 1
ATOM 4942 C C . ILE A 1 672 ? 52.269 10.985 -61.307 1.00 89.94 672 ILE A C 1
ATOM 4944 O O . ILE A 1 672 ? 51.445 10.868 -62.215 1.00 89.94 672 ILE A O 1
ATOM 4948 N N . ASP A 1 673 ? 51.932 11.266 -60.051 1.00 85.75 673 ASP A N 1
ATOM 4949 C CA . ASP A 1 673 ? 50.554 11.467 -59.579 1.00 85.75 673 ASP A CA 1
ATOM 4950 C C . ASP A 1 673 ? 50.027 12.895 -59.834 1.00 85.75 673 ASP A C 1
ATOM 4952 O O . ASP A 1 673 ? 50.752 13.774 -60.323 1.00 85.75 673 ASP A O 1
ATOM 4956 N N . ASP A 1 674 ? 48.754 13.137 -59.516 1.00 79.88 674 ASP A N 1
ATOM 4957 C CA . ASP A 1 674 ? 48.131 14.460 -59.629 1.00 79.88 674 ASP A CA 1
ATOM 4958 C C . ASP A 1 674 ? 48.696 15.507 -58.647 1.00 79.88 674 ASP A C 1
ATOM 4960 O O . ASP A 1 674 ? 48.840 16.674 -59.029 1.00 79.88 674 ASP A O 1
ATOM 4964 N N . ALA A 1 675 ? 49.127 15.118 -57.444 1.00 75.88 675 ALA A N 1
ATOM 4965 C CA . ALA A 1 675 ? 49.795 16.008 -56.485 1.00 75.88 675 ALA A CA 1
ATOM 4966 C C . ALA A 1 675 ? 51.206 16.452 -56.945 1.00 75.88 675 ALA A C 1
ATOM 4968 O O . ALA A 1 675 ? 51.699 17.510 -56.547 1.00 75.88 675 ALA A O 1
ATOM 4969 N N . GLY A 1 676 ? 51.835 15.692 -57.844 1.00 79.31 676 GLY A N 1
ATOM 4970 C CA . GLY A 1 676 ? 53.173 15.908 -58.384 1.00 79.31 676 GLY A CA 1
ATOM 4971 C C . GLY A 1 676 ? 54.273 15.002 -57.819 1.00 79.31 676 GLY A C 1
ATOM 4972 O O . GLY A 1 676 ? 55.427 15.183 -58.238 1.00 79.31 676 GLY A O 1
ATOM 4973 N N . ASN A 1 677 ? 53.977 14.043 -56.930 1.00 80.31 677 ASN A N 1
ATOM 4974 C CA . ASN A 1 677 ? 54.993 13.085 -56.482 1.00 80.31 677 ASN A CA 1
ATOM 4975 C C . ASN A 1 677 ? 55.325 12.103 -57.613 1.00 80.31 677 ASN A C 1
ATOM 4977 O O . ASN A 1 677 ? 54.660 12.029 -58.651 1.00 80.31 677 ASN A O 1
ATOM 4981 N N . ARG A 1 678 ? 56.459 11.412 -57.472 1.00 90.44 678 ARG A N 1
ATOM 4982 C CA . ARG A 1 678 ? 57.035 10.577 -58.530 1.00 90.44 678 ARG A CA 1
ATOM 4983 C C . ARG A 1 678 ? 57.431 9.224 -57.990 1.00 90.44 678 ARG A C 1
ATOM 4985 O O . ARG A 1 678 ? 58.018 9.145 -56.909 1.00 90.44 678 ARG A O 1
ATOM 4992 N N . SER A 1 679 ? 57.196 8.202 -58.802 1.00 90.88 679 SER A N 1
ATOM 4993 C CA . SER A 1 679 ? 57.688 6.866 -58.524 1.00 90.88 679 SER A CA 1
ATOM 4994 C C . SER A 1 679 ? 59.208 6.834 -58.537 1.00 90.88 679 SER A C 1
ATOM 4996 O O . SER A 1 679 ? 59.874 7.615 -59.229 1.00 90.88 679 SER A O 1
ATOM 4998 N N . ASP A 1 680 ? 59.759 5.857 -57.829 1.00 91.38 680 ASP A N 1
ATOM 4999 C CA . ASP A 1 680 ? 61.105 5.405 -58.143 1.00 91.38 680 ASP A CA 1
ATOM 5000 C C . ASP A 1 680 ? 61.078 4.709 -59.532 1.00 91.38 680 ASP A C 1
ATOM 5002 O O . ASP A 1 680 ? 60.019 4.213 -59.943 1.00 91.38 680 ASP A O 1
ATOM 5006 N N . PRO A 1 681 ? 62.156 4.751 -60.341 1.00 90.81 681 PRO A N 1
ATOM 5007 C CA . PRO A 1 681 ? 62.068 4.347 -61.747 1.00 90.81 681 PRO A CA 1
ATOM 5008 C C . PRO A 1 681 ? 62.161 2.832 -61.947 1.00 90.81 681 PRO A C 1
ATOM 5010 O O . PRO A 1 681 ? 63.060 2.196 -61.399 1.00 90.81 681 PRO A O 1
ATOM 5013 N N . ALA A 1 682 ? 61.318 2.276 -62.819 1.00 92.62 682 ALA A N 1
ATOM 5014 C CA . ALA A 1 682 ? 61.441 0.890 -63.269 1.00 92.62 682 ALA A CA 1
ATOM 5015 C C . ALA A 1 682 ? 62.297 0.812 -64.543 1.00 92.62 682 ALA A C 1
ATOM 5017 O O . ALA A 1 682 ? 61.973 1.448 -65.551 1.00 92.62 682 ALA A O 1
ATOM 5018 N N . GLU A 1 683 ? 63.374 0.026 -64.517 1.00 94.56 683 GLU A N 1
ATOM 5019 C CA . GLU A 1 683 ? 64.317 -0.146 -65.631 1.00 94.56 683 GLU A CA 1
ATOM 5020 C C . GLU A 1 683 ? 64.474 -1.627 -65.998 1.00 94.56 683 GLU A C 1
ATOM 5022 O O . GLU A 1 683 ? 64.567 -2.475 -65.113 1.00 94.56 683 GLU A O 1
ATOM 5027 N N . ILE A 1 684 ? 64.520 -1.920 -67.299 1.00 94.50 684 ILE A N 1
ATOM 5028 C CA . ILE A 1 684 ? 64.792 -3.248 -67.878 1.00 94.50 684 ILE A CA 1
ATOM 5029 C C . ILE A 1 684 ? 65.709 -3.103 -69.101 1.00 94.50 684 ILE A C 1
ATOM 5031 O O . ILE A 1 684 ? 65.743 -2.044 -69.731 1.00 94.50 684 ILE A O 1
ATOM 5035 N N . GLN A 1 685 ? 66.426 -4.157 -69.484 1.00 95.06 685 GLN A N 1
ATOM 5036 C CA . GLN A 1 685 ? 67.287 -4.181 -70.666 1.00 95.06 685 GLN A CA 1
ATOM 5037 C C . GLN A 1 685 ? 66.832 -5.252 -71.664 1.00 95.06 685 GLN A C 1
ATOM 5039 O O . GLN A 1 685 ? 67.002 -6.448 -71.437 1.00 95.06 685 GLN A O 1
ATOM 5044 N N . VAL A 1 686 ? 66.334 -4.822 -72.822 1.00 93.88 686 VAL A N 1
ATOM 5045 C CA . VAL A 1 686 ? 65.961 -5.713 -73.934 1.00 93.88 686 VAL A CA 1
ATOM 5046 C C . VAL A 1 686 ? 67.079 -5.820 -74.964 1.00 93.88 686 VAL A C 1
ATOM 5048 O O . VAL A 1 686 ? 67.956 -4.963 -75.036 1.00 93.88 686 VAL A O 1
ATOM 5051 N N . ASN A 1 687 ? 67.045 -6.858 -75.794 1.00 92.06 687 ASN A N 1
ATOM 5052 C CA . ASN A 1 687 ? 68.014 -7.094 -76.861 1.00 92.06 687 ASN A CA 1
ATOM 5053 C C . ASN A 1 687 ? 67.350 -6.898 -78.233 1.00 92.06 687 ASN A C 1
ATOM 5055 O O . ASN A 1 687 ? 66.576 -7.743 -78.676 1.00 92.06 687 ASN A O 1
ATOM 5059 N N . VAL A 1 688 ? 67.659 -5.805 -78.930 1.00 91.75 688 VAL A N 1
ATOM 5060 C CA . VAL A 1 688 ? 67.174 -5.569 -80.301 1.00 91.75 688 VAL A CA 1
ATOM 5061 C C . VAL A 1 688 ? 67.886 -6.517 -81.272 1.00 91.75 688 VAL A C 1
ATOM 5063 O O . VAL A 1 688 ? 69.114 -6.649 -81.224 1.00 91.75 688 VAL A O 1
ATOM 5066 N N . ARG A 1 689 ? 67.117 -7.212 -82.122 1.00 89.50 689 ARG A N 1
ATOM 5067 C CA . ARG A 1 689 ? 67.583 -8.298 -83.009 1.00 89.50 689 ARG A CA 1
ATOM 5068 C C . ARG A 1 689 ? 66.884 -8.281 -84.375 1.00 89.50 689 ARG A C 1
ATOM 5070 O O . ARG A 1 689 ? 66.172 -9.216 -84.728 1.00 89.50 689 ARG A O 1
ATOM 5077 N N . ASN A 1 690 ? 67.079 -7.234 -85.171 1.00 84.38 690 ASN A N 1
ATOM 5078 C CA . ASN A 1 690 ? 66.352 -7.029 -86.428 1.00 84.38 690 ASN A CA 1
ATOM 5079 C C . ASN A 1 690 ? 66.759 -7.967 -87.586 1.00 84.38 690 ASN A C 1
ATOM 5081 O O . ASN A 1 690 ? 66.148 -7.907 -88.652 1.00 84.38 690 ASN A O 1
ATOM 5085 N N . GLN A 1 691 ? 67.727 -8.877 -87.410 1.00 77.50 691 GLN A N 1
ATOM 5086 C CA . GLN A 1 691 ? 68.112 -9.883 -88.426 1.00 77.50 691 GLN A CA 1
ATOM 5087 C C . GLN A 1 691 ? 67.095 -11.034 -88.625 1.00 77.50 691 GLN A C 1
ATOM 5089 O O . GLN A 1 691 ? 67.435 -12.108 -89.127 1.00 77.50 691 GLN A O 1
ATOM 5094 N N . GLY A 1 692 ? 65.833 -10.812 -88.262 1.00 76.00 692 GLY A N 1
ATOM 5095 C CA . GLY A 1 692 ? 64.700 -11.696 -88.512 1.00 76.00 692 GLY A CA 1
ATOM 5096 C C . GLY A 1 692 ? 63.489 -11.245 -87.703 1.00 76.00 692 GLY A C 1
ATOM 5097 O O . GLY A 1 692 ? 63.549 -11.208 -86.480 1.00 76.00 692 GLY A O 1
ATOM 5098 N N . VAL A 1 693 ? 62.385 -10.899 -88.369 1.00 81.44 693 VAL A N 1
ATOM 5099 C CA . VAL A 1 693 ? 61.154 -10.480 -87.678 1.00 81.44 693 VAL A CA 1
ATOM 5100 C C . VAL A 1 693 ? 60.357 -11.729 -87.269 1.00 81.44 693 VAL A C 1
ATOM 5102 O O . VAL A 1 693 ? 60.071 -12.551 -88.151 1.00 81.44 693 VAL A O 1
ATOM 5105 N N . PRO A 1 694 ? 60.002 -11.902 -85.980 1.00 86.56 694 PRO A N 1
ATOM 5106 C CA . PRO A 1 694 ? 59.184 -13.022 -85.518 1.00 86.56 694 PRO A CA 1
ATOM 5107 C C . PRO A 1 694 ? 57.733 -12.926 -86.025 1.00 86.56 694 PRO A C 1
ATOM 5109 O O . PRO A 1 694 ? 57.270 -11.844 -86.389 1.00 86.56 694 PRO A O 1
ATOM 5112 N N . PRO A 1 695 ? 56.982 -14.043 -86.064 1.00 88.19 695 PRO A N 1
ATOM 5113 C CA . PRO A 1 695 ? 55.549 -14.009 -86.343 1.00 88.19 695 PRO A CA 1
ATOM 5114 C C . PRO A 1 695 ? 54.795 -13.154 -85.311 1.00 88.19 695 PRO A C 1
ATOM 5116 O O . PRO A 1 695 ? 55.116 -13.162 -84.126 1.00 88.19 695 PRO A O 1
ATOM 5119 N N . ALA A 1 696 ? 53.762 -12.443 -85.757 1.00 87.06 696 ALA A N 1
ATOM 5120 C CA . ALA A 1 696 ? 52.915 -11.619 -84.901 1.00 87.06 696 ALA A CA 1
ATOM 5121 C C . ALA A 1 696 ? 51.833 -12.472 -84.219 1.00 87.06 696 ALA A C 1
ATOM 5123 O O . ALA A 1 696 ? 51.233 -13.333 -84.862 1.00 87.06 696 ALA A O 1
ATOM 5124 N N . LEU A 1 697 ? 51.560 -12.204 -82.941 1.00 89.81 697 LEU A N 1
ATOM 5125 C CA . LEU A 1 697 ? 50.535 -12.881 -82.143 1.00 89.81 697 LEU A CA 1
ATOM 5126 C C . LEU A 1 697 ? 49.333 -11.953 -81.906 1.00 89.81 697 LEU A C 1
ATOM 5128 O O . LEU A 1 697 ? 49.485 -10.780 -81.558 1.00 89.81 697 LEU A O 1
ATOM 5132 N N . SER A 1 698 ? 48.117 -12.466 -82.086 1.00 89.19 698 SER A N 1
ATOM 5133 C CA . SER A 1 698 ? 46.882 -11.694 -81.892 1.00 89.19 698 SER A CA 1
ATOM 5134 C C . SER A 1 698 ? 45.766 -12.549 -81.297 1.00 89.19 698 SER A C 1
ATOM 5136 O O . SER A 1 698 ? 45.570 -13.691 -81.708 1.00 89.19 698 SER A O 1
ATOM 5138 N N . ILE A 1 699 ? 45.019 -11.989 -80.343 1.00 90.19 699 ILE A N 1
ATOM 5139 C CA . ILE A 1 699 ? 43.821 -12.616 -79.770 1.00 90.19 699 ILE A CA 1
ATOM 5140 C C . ILE A 1 699 ? 42.626 -12.240 -80.653 1.00 90.19 699 ILE A C 1
ATOM 5142 O O . ILE A 1 699 ? 42.321 -11.059 -80.835 1.00 90.19 699 ILE A O 1
ATOM 5146 N N . LEU A 1 700 ? 41.961 -13.249 -81.214 1.00 89.38 700 LEU A N 1
ATOM 5147 C CA . LEU A 1 700 ? 40.780 -13.097 -82.065 1.00 89.38 700 LEU A CA 1
ATOM 5148 C C . LEU A 1 700 ? 39.472 -13.196 -81.268 1.00 89.38 700 LEU A C 1
ATOM 5150 O O . LEU A 1 700 ? 38.507 -12.536 -81.630 1.00 89.38 700 LEU A O 1
ATOM 5154 N N . ASN A 1 701 ? 39.446 -14.015 -80.213 1.00 88.50 701 ASN A N 1
ATOM 5155 C CA . ASN A 1 701 ? 38.302 -14.194 -79.314 1.00 88.50 701 ASN A CA 1
ATOM 5156 C C . ASN A 1 701 ? 38.810 -14.463 -77.884 1.00 88.50 701 ASN A C 1
ATOM 5158 O O . ASN A 1 701 ? 39.806 -15.185 -77.760 1.00 88.50 701 ASN A O 1
ATOM 5162 N N . PRO A 1 702 ? 38.154 -13.966 -76.822 1.00 89.25 702 PRO A N 1
ATOM 5163 C CA . PRO A 1 702 ? 37.111 -12.935 -76.837 1.00 89.25 702 PRO A CA 1
ATOM 5164 C C . PRO A 1 702 ? 37.610 -11.591 -77.399 1.00 89.25 702 PRO A C 1
ATOM 5166 O O . PRO A 1 702 ? 38.817 -11.369 -77.578 1.00 89.25 702 PRO A O 1
ATOM 5169 N N . ALA A 1 703 ? 36.672 -10.709 -77.727 1.00 83.62 703 ALA A N 1
ATOM 5170 C CA . ALA A 1 703 ? 36.905 -9.315 -78.073 1.00 83.62 703 ALA A CA 1
ATOM 5171 C C . ALA A 1 703 ? 37.264 -8.480 -76.830 1.00 83.62 703 ALA A C 1
ATOM 5173 O O . ALA A 1 703 ? 37.170 -8.924 -75.686 1.00 83.62 703 ALA A O 1
ATOM 5174 N N . GLU A 1 704 ? 37.776 -7.274 -77.055 1.00 77.50 704 GLU A N 1
ATOM 5175 C CA . GLU A 1 704 ? 38.319 -6.433 -75.987 1.00 77.50 704 GLU A CA 1
ATOM 5176 C C . GLU A 1 704 ? 37.207 -5.804 -75.152 1.00 77.50 704 GLU A C 1
ATOM 5178 O O . GLU A 1 704 ? 36.348 -5.116 -75.699 1.00 77.50 704 GLU A O 1
ATOM 5183 N N . GLY A 1 705 ? 37.208 -6.067 -73.842 1.00 68.69 705 GLY A N 1
ATOM 5184 C CA . GLY A 1 705 ? 36.100 -5.683 -72.966 1.00 68.69 705 GLY A CA 1
ATOM 5185 C C . GLY A 1 705 ? 34.816 -6.494 -73.186 1.00 68.69 705 GLY A C 1
ATOM 5186 O O . GLY A 1 705 ? 33.762 -6.077 -72.716 1.00 68.69 705 GLY A O 1
ATOM 5187 N N . GLU A 1 706 ? 34.872 -7.632 -73.891 1.00 79.62 706 GLU A N 1
ATOM 5188 C CA . GLU A 1 706 ? 33.722 -8.535 -74.016 1.00 79.62 706 GLU A CA 1
ATOM 5189 C C . GLU A 1 706 ? 33.340 -9.124 -72.649 1.00 79.62 706 GLU A C 1
ATOM 5191 O O . GLU A 1 706 ? 34.210 -9.507 -71.858 1.00 79.62 706 GLU A O 1
ATOM 5196 N N . ALA A 1 707 ? 32.032 -9.196 -72.389 1.00 78.81 707 ALA A N 1
ATOM 5197 C CA . ALA A 1 707 ? 31.466 -9.869 -71.228 1.00 78.81 707 ALA A CA 1
ATOM 5198 C C . ALA A 1 707 ? 31.327 -11.374 -71.500 1.00 78.81 707 ALA A C 1
ATOM 5200 O O . ALA A 1 707 ? 30.741 -11.783 -72.504 1.00 78.81 707 ALA A O 1
ATOM 5201 N N . VAL A 1 708 ? 31.863 -12.200 -70.604 1.00 84.25 708 VAL A N 1
ATOM 5202 C CA . VAL A 1 708 ? 31.875 -13.664 -70.699 1.00 84.25 708 VAL A CA 1
ATOM 5203 C C . VAL A 1 708 ? 31.401 -14.296 -69.390 1.00 84.25 708 VAL A C 1
ATOM 5205 O O . VAL A 1 708 ? 31.528 -13.712 -68.316 1.00 84.25 708 VAL A O 1
ATOM 5208 N N . GLY A 1 709 ? 30.881 -15.521 -69.460 1.00 80.44 709 GLY A N 1
ATOM 5209 C CA . GLY A 1 709 ? 30.666 -16.338 -68.263 1.00 80.44 709 GLY A CA 1
ATOM 5210 C C . GLY A 1 709 ? 31.964 -16.990 -67.773 1.00 80.44 709 GLY A C 1
ATOM 5211 O O . GLY A 1 709 ? 32.991 -16.954 -68.450 1.00 80.44 709 GLY A O 1
ATOM 5212 N N . VAL A 1 710 ? 31.903 -17.675 -66.627 1.00 80.69 710 VAL A N 1
ATOM 5213 C CA . VAL A 1 710 ? 33.051 -18.414 -66.053 1.00 80.69 710 VAL A CA 1
ATOM 5214 C C . VAL A 1 710 ? 33.632 -19.491 -66.985 1.00 80.69 710 VAL A C 1
ATOM 5216 O O . VAL A 1 710 ? 34.793 -19.864 -66.838 1.00 80.69 710 VAL A O 1
ATOM 5219 N N . GLN A 1 711 ? 32.857 -19.950 -67.974 1.00 86.94 711 GLN A N 1
ATOM 5220 C CA . GLN A 1 711 ? 33.305 -20.797 -69.082 1.00 86.94 711 GLN A CA 1
ATOM 5221 C C . GLN A 1 711 ? 33.276 -20.012 -70.402 1.00 86.94 711 GLN A C 1
ATOM 5223 O O . GLN A 1 711 ? 32.222 -19.510 -70.798 1.00 86.94 711 GLN A O 1
ATOM 5228 N N . PHE A 1 712 ? 34.408 -19.929 -71.111 1.00 89.31 712 PHE A N 1
ATOM 5229 C CA . PHE A 1 712 ? 34.510 -19.206 -72.390 1.00 89.31 712 PHE A CA 1
ATOM 5230 C C . PHE A 1 712 ? 35.637 -19.726 -73.295 1.00 89.31 712 PHE A C 1
ATOM 5232 O O . PHE A 1 712 ? 36.543 -20.432 -72.850 1.00 89.31 712 PHE A O 1
ATOM 5239 N N . GLN A 1 713 ? 35.591 -19.381 -74.587 1.00 88.81 713 GLN A N 1
ATOM 5240 C CA . GLN A 1 713 ? 36.585 -19.811 -75.577 1.00 88.81 713 GLN A CA 1
ATOM 5241 C C . GLN A 1 713 ? 37.579 -18.709 -75.942 1.00 88.81 713 GLN A C 1
ATOM 5243 O O . GLN A 1 713 ? 37.199 -17.581 -76.267 1.00 88.81 713 GLN A O 1
ATOM 5248 N N . VAL A 1 714 ? 38.859 -19.079 -75.963 1.00 90.81 714 VAL A N 1
ATOM 5249 C CA . VAL A 1 714 ? 39.967 -18.223 -76.389 1.00 90.81 714 VAL A CA 1
ATOM 5250 C C . VAL A 1 714 ? 40.505 -18.709 -77.724 1.00 90.81 714 VAL A C 1
ATOM 5252 O O . VAL A 1 714 ? 40.863 -19.876 -77.878 1.00 90.81 714 VAL A O 1
ATOM 5255 N N . ARG A 1 715 ? 40.588 -17.782 -78.678 1.00 89.25 715 ARG A N 1
ATOM 5256 C CA . ARG A 1 715 ? 41.090 -17.991 -80.035 1.00 89.25 715 ARG A CA 1
ATOM 5257 C C . ARG A 1 715 ? 42.254 -17.049 -80.290 1.00 89.25 715 ARG A C 1
ATOM 5259 O O . ARG A 1 715 ? 42.090 -15.835 -80.182 1.00 89.25 715 ARG A O 1
ATOM 5266 N N . ALA A 1 716 ? 43.396 -17.586 -80.698 1.00 89.56 716 ALA A N 1
ATOM 5267 C CA . ALA A 1 716 ? 44.577 -16.810 -81.058 1.00 89.56 716 ALA A CA 1
ATOM 5268 C C . ALA A 1 716 ? 45.047 -17.129 -82.482 1.00 89.56 716 ALA A C 1
ATOM 5270 O O . ALA A 1 716 ? 44.879 -18.247 -82.970 1.00 89.56 716 ALA A O 1
ATOM 5271 N N . SER A 1 717 ? 45.659 -16.149 -83.141 1.00 89.38 717 SER A N 1
ATOM 5272 C CA . SER A 1 717 ? 46.315 -16.299 -84.441 1.00 89.38 717 SER A CA 1
ATOM 5273 C C . SER A 1 717 ? 47.785 -15.909 -84.369 1.00 89.38 717 SER A C 1
ATOM 5275 O O . SER A 1 717 ? 48.138 -14.911 -83.740 1.00 89.38 717 SER A O 1
ATOM 5277 N N . VAL A 1 718 ? 48.617 -16.677 -85.066 1.00 88.81 718 VAL A N 1
ATOM 5278 C CA . VAL A 1 718 ? 50.057 -16.473 -85.220 1.00 88.81 718 VAL A CA 1
ATOM 5279 C C . VAL A 1 718 ? 50.333 -16.260 -86.706 1.00 88.81 718 VAL A C 1
ATOM 5281 O O . VAL A 1 718 ? 50.169 -17.190 -87.497 1.00 88.81 718 VAL A O 1
ATOM 5284 N N . THR A 1 719 ? 50.726 -15.043 -87.082 1.00 88.56 719 THR A N 1
ATOM 5285 C CA . THR A 1 719 ? 50.827 -14.590 -88.481 1.00 88.56 719 THR A CA 1
ATOM 5286 C C . THR A 1 719 ? 52.277 -14.303 -88.863 1.00 88.56 719 THR A C 1
ATOM 5288 O O . THR A 1 719 ? 52.947 -13.463 -88.257 1.00 88.56 719 THR A O 1
ATOM 5291 N N . LYS A 1 720 ? 52.776 -14.981 -89.893 1.00 86.56 720 LYS A N 1
ATOM 5292 C CA . LYS A 1 720 ? 54.178 -14.994 -90.314 1.00 86.56 720 LYS A CA 1
ATOM 5293 C C . LYS A 1 720 ? 54.634 -13.665 -90.928 1.00 86.56 720 LYS A C 1
ATOM 5295 O O . LYS A 1 720 ? 54.263 -13.319 -92.047 1.00 86.56 720 LYS A O 1
ATOM 5300 N N . GLN A 1 721 ? 55.573 -12.990 -90.267 1.00 85.31 721 GLN A N 1
ATOM 5301 C CA . GLN A 1 721 ? 56.189 -11.743 -90.747 1.00 85.31 721 GLN A CA 1
ATOM 5302 C C . GLN A 1 721 ? 57.361 -11.994 -91.717 1.00 85.31 721 GLN A C 1
ATOM 5304 O O . GLN A 1 721 ? 58.483 -11.538 -91.512 1.00 85.31 721 GLN A O 1
ATOM 5309 N N . GLY A 1 722 ? 57.112 -12.771 -92.776 1.00 79.25 722 GLY A N 1
ATOM 5310 C CA . GLY A 1 722 ? 58.071 -13.080 -93.849 1.00 79.25 722 GLY A CA 1
ATOM 5311 C C . GLY A 1 722 ? 59.191 -14.067 -93.481 1.00 79.25 722 GLY A C 1
ATOM 5312 O O . GLY A 1 722 ? 59.449 -14.999 -94.246 1.00 79.25 722 GLY A O 1
ATOM 5313 N N . THR A 1 723 ? 59.828 -13.910 -92.319 1.00 86.69 723 THR A N 1
ATOM 5314 C CA . THR A 1 723 ? 60.953 -14.748 -91.870 1.00 86.69 723 THR A CA 1
ATOM 5315 C C . THR A 1 723 ? 60.508 -16.177 -91.518 1.00 86.69 723 THR A C 1
ATOM 5317 O O . THR A 1 723 ? 59.444 -16.357 -90.917 1.00 86.69 723 THR A O 1
ATOM 5320 N N . PRO A 1 724 ? 61.301 -17.216 -91.841 1.00 86.31 724 PRO A N 1
ATOM 5321 C CA . PRO A 1 724 ? 61.107 -18.549 -91.282 1.00 86.31 724 PRO A CA 1
ATOM 5322 C C . PRO A 1 724 ? 61.324 -18.590 -89.768 1.00 86.31 724 PRO A C 1
ATOM 5324 O O . PRO A 1 724 ? 62.256 -17.978 -89.254 1.00 86.31 724 PRO A O 1
ATOM 5327 N N . PHE A 1 725 ? 60.483 -19.357 -89.076 1.00 89.56 725 PHE A N 1
ATOM 5328 C CA . PHE A 1 725 ? 60.559 -19.576 -87.633 1.00 89.56 725 PHE A CA 1
ATOM 5329 C C . PHE A 1 725 ? 60.239 -21.033 -87.280 1.00 89.56 725 PHE A C 1
ATOM 5331 O O . PHE A 1 725 ? 59.526 -21.721 -88.023 1.00 89.56 725 PHE A O 1
ATOM 5338 N N . SER A 1 726 ? 60.716 -21.476 -86.120 1.00 88.88 726 SER A N 1
ATOM 5339 C CA . SER A 1 726 ? 60.338 -22.745 -85.489 1.00 88.88 726 SER A CA 1
ATOM 5340 C C . SER A 1 726 ? 59.950 -22.530 -84.032 1.00 88.88 726 SER A C 1
ATOM 5342 O O . SER A 1 726 ? 60.580 -21.739 -83.339 1.00 88.88 726 SER A O 1
ATOM 5344 N N . TRP A 1 727 ? 58.924 -23.226 -83.549 1.00 87.81 727 TRP A N 1
ATOM 5345 C CA . TRP A 1 727 ? 58.512 -23.140 -82.146 1.00 87.81 727 TRP A CA 1
ATOM 5346 C C . TRP A 1 727 ? 59.568 -23.698 -81.183 1.00 87.81 727 TRP A C 1
ATOM 5348 O O . TRP A 1 727 ? 60.210 -24.707 -81.476 1.00 87.81 727 TRP A O 1
ATOM 5358 N N . ILE A 1 728 ? 59.692 -23.067 -80.012 1.00 86.50 728 ILE A N 1
ATOM 5359 C CA . ILE A 1 728 ? 60.472 -23.550 -78.868 1.00 86.50 728 ILE A CA 1
ATOM 5360 C C . ILE A 1 728 ? 59.469 -23.956 -77.776 1.00 86.50 728 ILE A C 1
ATOM 5362 O O . ILE A 1 728 ? 58.939 -23.075 -77.092 1.00 86.50 728 ILE A O 1
ATOM 5366 N N . PRO A 1 729 ? 59.187 -25.258 -77.588 1.00 81.69 729 PRO A N 1
ATOM 5367 C CA . PRO A 1 729 ? 58.233 -25.689 -76.578 1.00 81.69 729 PRO A CA 1
ATOM 5368 C C . PRO A 1 729 ? 58.766 -25.424 -75.164 1.00 81.69 729 PRO A C 1
ATOM 5370 O O . PRO A 1 729 ? 59.890 -25.816 -74.850 1.00 81.69 729 PRO A O 1
ATOM 5373 N N . GLN A 1 730 ? 57.940 -24.861 -74.280 1.00 77.94 730 GLN A N 1
ATOM 5374 C CA . GLN A 1 730 ? 58.152 -24.952 -72.826 1.00 77.94 730 GLN A CA 1
ATOM 5375 C C . GLN A 1 730 ? 57.140 -25.956 -72.268 1.00 77.94 730 GLN A C 1
ATOM 5377 O O . GLN A 1 730 ? 56.004 -26.016 -72.734 1.00 77.94 730 GLN A O 1
ATOM 5382 N N . ASN A 1 731 ? 57.530 -26.784 -71.297 1.00 72.62 731 ASN A N 1
ATOM 5383 C CA . ASN A 1 731 ? 56.632 -27.766 -70.663 1.00 72.62 731 ASN A CA 1
ATOM 5384 C C . ASN A 1 731 ? 55.810 -28.609 -71.677 1.00 72.62 731 ASN A C 1
ATOM 5386 O O . ASN A 1 731 ? 54.633 -28.898 -71.466 1.00 72.62 731 ASN A O 1
ATOM 5390 N N . GLY A 1 732 ? 56.424 -28.963 -72.817 1.00 72.88 732 GLY A N 1
ATOM 5391 C CA . GLY A 1 732 ? 55.813 -29.758 -73.892 1.00 72.88 732 GLY A CA 1
ATOM 5392 C C . GLY A 1 732 ? 54.857 -29.021 -74.843 1.00 72.88 732 GLY A C 1
ATOM 5393 O O . GLY A 1 732 ? 54.261 -29.676 -75.691 1.00 72.88 732 GLY A O 1
ATOM 5394 N N . ASN A 1 733 ? 54.704 -27.697 -74.731 1.00 79.50 733 ASN A N 1
ATOM 5395 C CA . ASN A 1 733 ? 53.705 -26.912 -75.464 1.00 79.50 733 ASN A CA 1
ATOM 5396 C C . ASN A 1 733 ? 54.310 -25.646 -76.095 1.00 79.50 733 ASN A C 1
ATOM 5398 O O . ASN A 1 733 ? 55.233 -25.052 -75.540 1.00 79.50 733 ASN A O 1
ATOM 5402 N N . ASN A 1 734 ? 53.769 -25.219 -77.241 1.00 82.38 734 ASN A N 1
ATOM 5403 C CA . ASN A 1 734 ? 54.307 -24.095 -78.021 1.00 82.38 734 ASN A CA 1
ATOM 5404 C C . ASN A 1 734 ? 53.668 -22.727 -77.704 1.00 82.38 734 ASN A C 1
ATOM 5406 O O . ASN A 1 734 ? 54.312 -21.696 -77.902 1.00 82.38 734 ASN A O 1
ATOM 5410 N N . LEU A 1 735 ? 52.409 -22.715 -77.252 1.00 87.31 735 LEU A N 1
ATOM 5411 C CA . LEU A 1 735 ? 51.617 -21.510 -76.982 1.00 87.31 735 LEU A CA 1
ATOM 5412 C C . LEU A 1 735 ? 50.567 -21.811 -75.893 1.00 87.31 735 LEU A C 1
ATOM 5414 O O . LEU A 1 735 ? 49.885 -22.839 -75.969 1.00 87.31 735 LEU A O 1
ATOM 5418 N N . TRP A 1 736 ? 50.398 -20.914 -74.920 1.00 89.06 736 TRP A N 1
ATOM 5419 C CA . TRP A 1 736 ? 49.369 -21.012 -73.870 1.00 89.06 736 TRP A CA 1
ATOM 5420 C C . TRP A 1 736 ? 48.503 -19.766 -73.836 1.00 89.06 736 TRP A C 1
ATOM 5422 O O . TRP A 1 736 ? 48.964 -18.671 -74.158 1.00 89.06 736 TRP A O 1
ATOM 5432 N N . ALA A 1 737 ? 47.281 -19.935 -73.347 1.00 90.56 737 ALA A N 1
ATOM 5433 C CA . ALA A 1 737 ? 46.510 -18.852 -72.768 1.00 90.56 737 ALA A CA 1
ATOM 5434 C C . ALA A 1 737 ? 46.576 -18.934 -71.234 1.00 90.56 737 ALA A C 1
ATOM 5436 O O . ALA A 1 737 ? 46.608 -20.024 -70.658 1.00 90.56 737 ALA A O 1
ATOM 5437 N N . ARG A 1 738 ? 46.554 -17.783 -70.562 1.00 91.50 738 ARG A N 1
ATOM 5438 C CA . ARG A 1 738 ? 46.477 -17.648 -69.103 1.00 91.50 738 ARG A CA 1
ATOM 5439 C C . ARG A 1 738 ? 45.469 -16.579 -68.722 1.00 91.50 738 ARG A C 1
ATOM 5441 O O . ARG A 1 738 ? 45.418 -15.539 -69.369 1.00 91.50 738 ARG A O 1
ATOM 5448 N N . VAL A 1 739 ? 44.716 -16.804 -67.655 1.00 89.19 739 VAL A N 1
ATOM 5449 C CA . VAL A 1 739 ? 43.809 -15.810 -67.073 1.00 89.19 739 VAL A CA 1
ATOM 5450 C C . VAL A 1 739 ? 44.336 -15.404 -65.704 1.00 89.19 739 VAL A C 1
ATOM 5452 O O . VAL A 1 739 ? 44.623 -16.264 -64.872 1.00 89.19 739 VAL A O 1
ATOM 5455 N N . TYR A 1 740 ? 44.453 -14.098 -65.479 1.00 81.19 740 TYR A N 1
ATOM 5456 C CA . TYR A 1 740 ? 44.849 -13.500 -64.206 1.00 81.19 740 TYR A CA 1
ATOM 5457 C C . TYR A 1 740 ? 43.717 -12.641 -63.636 1.00 81.19 740 TYR A C 1
ATOM 5459 O O . TYR A 1 740 ? 42.989 -12.003 -64.398 1.00 81.19 740 TYR A O 1
ATOM 5467 N N . ASP A 1 741 ? 43.589 -12.601 -62.309 1.00 77.31 741 ASP A N 1
ATOM 5468 C CA . ASP A 1 741 ? 42.654 -11.706 -61.616 1.00 77.31 741 ASP A CA 1
ATOM 5469 C C . ASP A 1 741 ? 43.162 -10.250 -61.561 1.00 77.31 741 ASP A C 1
ATOM 5471 O O . ASP A 1 741 ? 44.300 -9.955 -61.941 1.00 77.31 741 ASP A O 1
ATOM 5475 N N . TYR A 1 742 ? 42.336 -9.333 -61.043 1.00 66.38 742 TYR A N 1
ATOM 5476 C CA . TYR A 1 742 ? 42.679 -7.912 -60.868 1.00 66.38 742 TYR A CA 1
ATOM 5477 C C . TYR A 1 742 ? 43.936 -7.668 -60.003 1.00 66.38 742 TYR A C 1
ATOM 5479 O O . TYR A 1 742 ? 44.597 -6.630 -60.114 1.00 66.38 742 TYR A O 1
ATOM 5487 N N . ARG A 1 743 ? 44.304 -8.636 -59.151 1.00 60.81 743 ARG A N 1
ATOM 5488 C CA . ARG A 1 743 ? 45.504 -8.600 -58.296 1.00 60.81 743 ARG A CA 1
ATOM 5489 C C . ARG A 1 743 ? 46.757 -9.060 -59.048 1.00 60.81 743 ARG A C 1
ATOM 5491 O O . ARG A 1 743 ? 47.863 -8.812 -58.575 1.00 60.81 743 ARG A O 1
ATOM 5498 N N . GLY A 1 744 ? 46.602 -9.679 -60.219 1.00 60.09 744 GLY A N 1
ATOM 5499 C CA . GLY A 1 744 ? 47.680 -10.274 -61.009 1.00 60.09 744 GLY A CA 1
ATOM 5500 C C . GLY A 1 744 ? 47.985 -11.730 -60.643 1.00 60.09 744 GLY A C 1
ATOM 5501 O O . GLY A 1 744 ? 49.003 -12.260 -61.085 1.00 60.09 744 GLY A O 1
ATOM 5502 N N . SER A 1 745 ? 47.124 -12.388 -59.864 1.00 72.00 745 SER A N 1
ATOM 5503 C CA . SER A 1 745 ? 47.261 -13.806 -59.511 1.00 72.00 745 SER A CA 1
ATOM 5504 C C . SER A 1 745 ? 46.799 -14.682 -60.670 1.00 72.00 745 SER A C 1
ATOM 5506 O O . SER A 1 745 ? 45.755 -14.416 -61.265 1.00 72.00 745 SER A O 1
ATOM 5508 N N . LEU A 1 746 ? 47.557 -15.732 -60.998 1.00 82.69 746 LEU A N 1
ATOM 5509 C CA . LEU A 1 746 ? 47.166 -16.697 -62.028 1.00 82.69 746 LEU A CA 1
ATOM 5510 C C . LEU A 1 746 ? 45.937 -17.484 -61.554 1.00 82.69 746 LEU A C 1
ATOM 5512 O O . LEU A 1 746 ? 46.020 -18.224 -60.578 1.00 82.69 746 LEU A O 1
ATOM 5516 N N . VAL A 1 747 ? 44.821 -17.332 -62.266 1.00 85.31 747 VAL A N 1
ATOM 5517 C CA . VAL A 1 747 ? 43.590 -18.103 -62.051 1.00 85.31 747 VAL A CA 1
ATOM 5518 C C . VAL A 1 747 ? 43.706 -19.445 -62.762 1.00 85.31 747 VAL A C 1
ATOM 5520 O O . VAL A 1 747 ? 43.479 -20.487 -62.158 1.00 85.31 747 VAL A O 1
ATOM 5523 N N . GLN A 1 748 ? 44.093 -19.425 -64.044 1.00 87.44 748 GLN A N 1
ATOM 5524 C CA . GLN A 1 748 ? 44.163 -20.630 -64.869 1.00 87.44 748 GLN A CA 1
ATOM 5525 C C . GLN A 1 748 ? 45.151 -20.493 -66.033 1.00 87.44 748 GLN A C 1
ATOM 5527 O O . GLN A 1 748 ? 45.307 -19.414 -66.604 1.00 87.44 748 GLN A O 1
ATOM 5532 N N . GLU A 1 749 ? 45.769 -21.606 -66.428 1.00 90.25 749 GLU A N 1
ATOM 5533 C CA . GLU A 1 749 ? 46.578 -21.771 -67.641 1.00 90.25 749 GLU A CA 1
ATOM 5534 C C . GLU A 1 749 ? 45.973 -22.891 -68.499 1.00 90.25 749 GLU A C 1
ATOM 5536 O O . GLU A 1 749 ? 45.590 -23.931 -67.962 1.00 90.25 749 GLU A O 1
ATOM 5541 N N . VAL A 1 750 ? 45.915 -22.707 -69.822 1.00 86.56 750 VAL A N 1
ATOM 5542 C CA . VAL A 1 750 ? 45.576 -23.773 -70.781 1.00 86.56 750 VAL A CA 1
ATOM 5543 C C . VAL A 1 750 ? 46.513 -23.737 -71.999 1.00 86.56 750 VAL A C 1
ATOM 5545 O O . VAL A 1 750 ? 46.775 -22.658 -72.541 1.00 86.56 750 VAL A O 1
ATOM 5548 N N . PRO A 1 751 ? 47.017 -24.887 -72.486 1.00 85.75 751 PRO A N 1
ATOM 5549 C CA . PRO A 1 751 ? 47.699 -24.952 -73.774 1.00 85.75 751 PRO A CA 1
ATOM 5550 C C . PRO A 1 751 ? 46.692 -24.772 -74.918 1.00 85.75 751 PRO A C 1
ATOM 5552 O O . PRO A 1 751 ? 45.578 -25.297 -74.879 1.00 85.75 751 PRO A O 1
ATOM 5555 N N . LEU A 1 752 ? 47.083 -24.043 -75.962 1.00 77.81 752 LEU A N 1
ATOM 5556 C CA . LEU A 1 752 ? 46.201 -23.722 -77.085 1.00 77.81 752 LEU A CA 1
ATOM 5557 C C . LEU A 1 752 ? 46.243 -24.796 -78.185 1.00 77.81 752 LEU A C 1
ATOM 5559 O O . LEU A 1 752 ? 46.873 -24.563 -79.214 1.00 77.81 752 LEU A O 1
ATOM 5563 N N . LEU A 1 753 ? 45.581 -25.949 -77.975 1.00 63.47 753 LEU A N 1
ATOM 5564 C CA . LEU A 1 753 ? 44.991 -26.801 -79.036 1.00 63.47 753 LEU A CA 1
ATOM 5565 C C . LEU A 1 753 ? 44.266 -28.058 -78.504 1.00 63.47 753 LEU A C 1
ATOM 5567 O O . LEU A 1 753 ? 44.703 -28.715 -77.559 1.00 63.47 753 LEU A O 1
ATOM 5571 N N . VAL A 1 754 ? 43.195 -28.466 -79.197 1.00 54.31 754 VAL A N 1
ATOM 5572 C CA . VAL A 1 754 ? 42.511 -29.760 -78.993 1.00 54.31 754 VAL A CA 1
ATOM 5573 C C . VAL A 1 754 ? 43.335 -30.907 -79.602 1.00 54.31 754 VAL A C 1
ATOM 5575 O O . VAL A 1 754 ? 43.926 -30.764 -80.672 1.00 54.31 754 VAL A O 1
ATOM 5578 N N . ASN A 1 755 ? 43.364 -32.069 -78.936 1.00 51.22 755 ASN A N 1
ATOM 5579 C CA . ASN A 1 755 ? 44.118 -33.275 -79.329 1.00 51.22 755 ASN A CA 1
ATOM 5580 C C . ASN A 1 755 ? 45.648 -33.100 -79.479 1.00 51.22 755 ASN A C 1
ATOM 5582 O O . ASN A 1 755 ? 46.306 -33.969 -80.049 1.00 51.22 755 ASN A O 1
ATOM 5586 N N . GLY A 1 756 ? 46.238 -32.019 -78.955 1.00 56.16 756 GLY A N 1
ATOM 5587 C CA . GLY A 1 756 ? 47.696 -31.865 -78.830 1.00 56.16 756 GLY A CA 1
ATOM 5588 C C . GLY A 1 756 ? 48.475 -31.707 -80.143 1.00 56.16 756 GLY A C 1
ATOM 5589 O O . GLY A 1 756 ? 49.708 -31.645 -80.114 1.00 56.16 756 GLY A O 1
ATOM 5590 N N . ALA A 1 757 ? 47.784 -31.599 -81.285 1.00 62.09 757 ALA A N 1
ATOM 5591 C CA . ALA A 1 757 ? 48.385 -31.080 -82.510 1.00 62.09 757 ALA A CA 1
ATOM 5592 C C . ALA A 1 757 ? 49.035 -29.718 -82.210 1.00 62.09 757 ALA A C 1
ATOM 5594 O O . ALA A 1 757 ? 48.553 -28.983 -81.354 1.00 62.09 757 ALA A O 1
ATOM 5595 N N . GLN A 1 758 ? 50.141 -29.394 -82.876 1.00 66.94 758 GLN A N 1
ATOM 5596 C CA . GLN A 1 758 ? 50.879 -28.149 -82.640 1.00 66.94 758 GLN A CA 1
ATOM 5597 C C . GLN A 1 758 ? 50.646 -27.155 -83.791 1.00 66.94 758 GLN A C 1
ATOM 5599 O O . GLN A 1 758 ? 50.371 -27.596 -84.912 1.00 66.94 758 GLN A O 1
ATOM 5604 N N . PRO A 1 759 ? 50.786 -25.833 -83.560 1.00 73.56 759 PRO A N 1
ATOM 5605 C CA . PRO A 1 759 ? 50.725 -24.854 -84.639 1.00 73.56 759 PRO A CA 1
ATOM 5606 C C . PRO A 1 759 ? 51.843 -25.114 -85.658 1.00 73.56 759 PRO A C 1
ATOM 5608 O O . PRO A 1 759 ? 52.943 -25.547 -85.300 1.00 73.56 759 PRO A O 1
ATOM 5611 N N . ALA A 1 760 ? 51.584 -24.846 -86.937 1.00 74.56 760 ALA A N 1
ATOM 5612 C CA . ALA A 1 760 ? 52.539 -25.143 -87.996 1.00 74.56 760 ALA A CA 1
ATOM 5613 C C . ALA A 1 760 ? 53.781 -24.240 -87.887 1.00 74.56 760 ALA A C 1
ATOM 5615 O O . ALA A 1 760 ? 53.674 -23.016 -87.805 1.00 74.56 760 ALA A O 1
ATOM 5616 N N . ASN A 1 761 ? 54.978 -24.834 -87.928 1.00 80.56 761 ASN A N 1
ATOM 5617 C CA . ASN A 1 761 ? 56.212 -24.067 -88.110 1.00 80.56 761 ASN A CA 1
ATOM 5618 C C . ASN A 1 761 ? 56.151 -23.312 -89.449 1.00 80.56 761 ASN A C 1
ATOM 5620 O O . ASN A 1 761 ? 55.759 -23.892 -90.463 1.00 80.56 761 ASN A O 1
ATOM 5624 N N . ASN A 1 762 ? 56.630 -22.063 -89.480 1.00 83.00 762 ASN A N 1
ATOM 5625 C CA . ASN A 1 762 ? 56.874 -21.313 -90.719 1.00 83.00 762 ASN A CA 1
ATOM 5626 C C . ASN A 1 762 ? 55.616 -21.045 -91.597 1.00 83.00 762 ASN A C 1
ATOM 5628 O O . ASN A 1 762 ? 55.747 -20.762 -92.796 1.00 83.00 762 ASN A O 1
ATOM 5632 N N . ALA A 1 763 ? 54.413 -21.089 -91.012 1.00 80.56 763 ALA A N 1
ATOM 5633 C CA . ALA A 1 763 ? 53.130 -20.803 -91.663 1.00 80.56 763 ALA A CA 1
ATOM 5634 C C . ALA A 1 763 ? 52.134 -20.135 -90.695 1.00 80.56 763 ALA A C 1
ATOM 5636 O O . ALA A 1 763 ? 52.273 -20.258 -89.478 1.00 80.56 763 ALA A O 1
ATOM 5637 N N . ASP A 1 764 ? 51.124 -19.451 -91.240 1.00 83.56 764 ASP A N 1
ATOM 5638 C CA . ASP A 1 764 ? 50.059 -18.839 -90.439 1.00 83.56 764 ASP A CA 1
ATOM 5639 C C . ASP A 1 764 ? 49.233 -19.923 -89.731 1.00 83.56 764 ASP A C 1
ATOM 5641 O O . ASP A 1 764 ? 48.865 -20.932 -90.335 1.00 83.56 764 ASP A O 1
ATOM 5645 N N . SER A 1 765 ? 48.951 -19.725 -88.444 1.00 82.50 765 SER A N 1
ATOM 5646 C CA . SER A 1 765 ? 48.232 -20.691 -87.604 1.00 82.50 765 SER A CA 1
ATOM 5647 C C . SER A 1 765 ? 47.147 -20.004 -86.777 1.00 82.50 765 SER A C 1
ATOM 5649 O O . SER A 1 765 ? 47.372 -18.924 -86.238 1.00 82.50 765 SER A O 1
ATOM 5651 N N . VAL A 1 766 ? 45.990 -20.651 -86.629 1.00 83.94 766 VAL A N 1
ATOM 5652 C CA . VAL A 1 766 ? 44.914 -20.239 -85.710 1.00 83.94 766 VAL A CA 1
ATOM 5653 C C . VAL A 1 766 ? 44.656 -21.384 -84.741 1.00 83.94 766 VAL A C 1
ATOM 5655 O O . VAL A 1 766 ? 44.608 -22.541 -85.158 1.00 83.94 766 VAL A O 1
ATOM 5658 N N . VAL A 1 767 ? 44.543 -21.064 -83.454 1.00 84.69 767 VAL A N 1
ATOM 5659 C CA . VAL A 1 767 ? 44.498 -22.034 -82.356 1.00 84.69 767 VAL A CA 1
ATOM 5660 C C . VAL A 1 767 ? 43.472 -21.630 -81.303 1.00 84.69 767 VAL A C 1
ATOM 5662 O O . VAL A 1 767 ? 43.231 -20.443 -81.080 1.00 84.69 767 VAL A O 1
ATOM 5665 N N . GLU A 1 768 ? 42.847 -22.625 -80.677 1.00 86.69 768 GLU A N 1
ATOM 5666 C CA . GLU A 1 768 ? 41.668 -22.455 -79.824 1.00 86.69 768 GLU A CA 1
ATOM 5667 C C . GLU A 1 768 ? 41.769 -23.330 -78.566 1.00 86.69 768 GLU A C 1
ATOM 5669 O O . GLU A 1 768 ? 42.229 -24.474 -78.628 1.00 86.69 768 GLU A O 1
ATOM 5674 N N . ALA A 1 769 ? 41.318 -22.791 -77.432 1.00 85.69 769 ALA A N 1
ATOM 5675 C CA . ALA A 1 769 ? 41.122 -23.504 -76.168 1.00 85.69 769 ALA A CA 1
ATOM 5676 C C . ALA A 1 769 ? 39.874 -22.976 -75.444 1.00 85.69 769 ALA A C 1
ATOM 5678 O O . ALA A 1 769 ? 39.349 -21.912 -75.772 1.00 85.69 769 ALA A O 1
ATOM 5679 N N . SER A 1 770 ? 39.393 -23.723 -74.450 1.00 86.25 770 SER A N 1
ATOM 5680 C CA . SER A 1 770 ? 38.290 -23.306 -73.576 1.00 86.25 770 SER A CA 1
ATOM 5681 C C . SER A 1 770 ? 38.798 -23.154 -72.144 1.00 86.25 770 SER A C 1
ATOM 5683 O O . SER A 1 770 ? 39.536 -24.015 -71.663 1.00 86.25 770 SER A O 1
ATOM 5685 N N . PHE A 1 771 ? 38.406 -22.071 -71.479 1.00 86.31 771 PHE A N 1
ATOM 5686 C CA . PHE A 1 771 ? 38.572 -21.883 -70.042 1.00 86.31 771 PHE A CA 1
ATOM 5687 C C . PHE A 1 771 ? 37.315 -22.327 -69.298 1.00 86.31 771 PHE A C 1
ATOM 5689 O O . PHE A 1 771 ? 36.204 -22.207 -69.812 1.00 86.31 771 PHE A O 1
ATOM 5696 N N . ASP A 1 772 ? 37.523 -22.779 -68.067 1.00 85.19 772 ASP A N 1
ATOM 5697 C CA . ASP A 1 772 ? 36.509 -22.898 -67.024 1.00 85.19 772 ASP A CA 1
ATOM 5698 C C . ASP A 1 772 ? 37.157 -22.395 -65.734 1.00 85.19 772 ASP A C 1
ATOM 5700 O O . ASP A 1 772 ? 38.035 -23.064 -65.196 1.00 85.19 772 ASP A O 1
ATOM 5704 N N . LEU A 1 773 ? 36.805 -21.183 -65.308 1.00 79.69 773 LEU A N 1
ATOM 5705 C CA . LEU A 1 773 ? 37.400 -20.519 -64.147 1.00 79.69 773 LEU A CA 1
ATOM 5706 C C . LEU A 1 773 ? 36.764 -20.957 -62.814 1.00 79.69 773 LEU A C 1
ATOM 5708 O O . LEU A 1 773 ? 37.244 -20.560 -61.752 1.00 79.69 773 LEU A O 1
ATOM 5712 N N . GLY A 1 774 ? 35.685 -21.748 -62.845 1.00 72.31 774 GLY A N 1
ATOM 5713 C CA . GLY A 1 774 ? 34.927 -22.118 -61.651 1.00 72.31 774 GLY A CA 1
ATOM 5714 C C . GLY A 1 774 ? 34.343 -20.909 -60.903 1.00 72.31 774 GLY A C 1
ATOM 5715 O O . GLY A 1 774 ? 33.888 -19.941 -61.508 1.00 72.31 774 GLY A O 1
ATOM 5716 N N . ASN A 1 775 ? 34.350 -20.966 -59.568 1.00 65.69 775 ASN A N 1
ATOM 5717 C CA . ASN A 1 775 ? 33.739 -19.957 -58.691 1.00 65.69 775 ASN A CA 1
ATOM 5718 C C . ASN A 1 775 ? 34.634 -18.715 -58.491 1.00 65.69 775 ASN A C 1
ATOM 5720 O O . ASN A 1 775 ? 35.064 -18.417 -57.375 1.00 65.69 775 ASN A O 1
ATOM 5724 N N . VAL A 1 776 ? 34.916 -17.992 -59.574 1.00 66.62 776 VAL A N 1
ATOM 5725 C CA . VAL A 1 776 ? 35.485 -16.634 -59.530 1.00 66.62 776 VAL A CA 1
ATOM 5726 C C . VAL A 1 776 ? 34.393 -15.575 -59.288 1.00 66.62 776 VAL A C 1
ATOM 5728 O O . VAL A 1 776 ? 33.235 -15.823 -59.623 1.00 66.62 776 VAL A O 1
ATOM 5731 N N . PRO A 1 777 ? 34.708 -14.405 -58.694 1.00 60.81 777 PRO A N 1
ATOM 5732 C CA . PRO A 1 777 ? 33.781 -13.272 -58.636 1.00 60.81 777 PRO A CA 1
ATOM 5733 C C . PRO A 1 777 ? 33.522 -12.654 -60.022 1.00 60.81 777 PRO A C 1
ATOM 5735 O O . PRO A 1 777 ? 34.264 -12.895 -60.974 1.00 60.81 777 PRO A O 1
ATOM 5738 N N . ALA A 1 778 ? 32.483 -11.818 -60.114 1.00 71.19 778 ALA A N 1
ATOM 5739 C CA . ALA A 1 778 ? 32.263 -10.962 -61.277 1.00 71.19 778 ALA A CA 1
ATOM 5740 C C . ALA A 1 778 ? 33.258 -9.791 -61.241 1.00 71.19 778 ALA A C 1
ATOM 5742 O O . ALA A 1 778 ? 33.204 -8.980 -60.316 1.00 71.19 778 ALA A O 1
ATOM 5743 N N . ASP A 1 779 ? 34.183 -9.734 -62.199 1.00 73.50 779 ASP A N 1
ATOM 5744 C CA . ASP A 1 779 ? 35.287 -8.766 -62.228 1.00 73.50 779 ASP A CA 1
ATOM 5745 C C . ASP A 1 779 ? 35.948 -8.713 -63.623 1.00 73.50 779 ASP A C 1
ATOM 5747 O O . ASP A 1 779 ? 35.646 -9.517 -64.511 1.00 73.50 779 ASP A O 1
ATOM 5751 N N . LEU A 1 780 ? 36.880 -7.781 -63.827 1.00 76.50 780 LEU A N 1
ATOM 5752 C CA . LEU A 1 780 ? 37.663 -7.652 -65.051 1.00 76.50 780 LEU A CA 1
ATOM 5753 C C . LEU A 1 780 ? 38.940 -8.506 -64.981 1.00 76.50 780 LEU A C 1
ATOM 5755 O O . LEU A 1 780 ? 39.893 -8.197 -64.264 1.00 76.50 780 LEU A O 1
ATOM 5759 N N . TYR A 1 781 ? 38.980 -9.569 -65.780 1.00 81.62 781 TYR A N 1
ATOM 5760 C CA . TYR A 1 781 ? 40.089 -10.517 -65.842 1.00 81.62 781 TYR A CA 1
ATOM 5761 C C . TYR A 1 781 ? 41.047 -10.206 -66.992 1.00 81.62 781 TYR A C 1
ATOM 5763 O O . TYR A 1 781 ? 40.660 -9.753 -68.072 1.00 81.62 781 TYR A O 1
ATOM 5771 N N . ARG A 1 782 ? 42.333 -10.489 -66.773 1.00 85.69 782 ARG A N 1
ATOM 5772 C CA . ARG A 1 782 ? 43.404 -10.260 -67.747 1.00 85.69 782 ARG A CA 1
ATOM 5773 C C . ARG A 1 782 ? 43.774 -11.566 -68.436 1.00 85.69 782 ARG A C 1
ATOM 5775 O O . ARG A 1 782 ? 44.461 -12.412 -67.862 1.00 85.69 782 ARG A O 1
ATOM 5782 N N . LEU A 1 783 ? 43.313 -11.720 -69.673 1.00 89.50 783 LEU A N 1
ATOM 5783 C CA . LEU A 1 783 ? 43.666 -12.822 -70.556 1.00 89.50 783 LEU A CA 1
ATOM 5784 C C . LEU A 1 783 ? 45.001 -12.521 -71.244 1.00 89.50 783 LEU A C 1
ATOM 5786 O O . LEU A 1 783 ? 45.110 -11.568 -72.006 1.00 89.50 783 LEU A O 1
ATOM 5790 N N . VAL A 1 784 ? 45.998 -13.367 -71.021 1.00 90.50 784 VAL A N 1
ATOM 5791 C CA . VAL A 1 784 ? 47.309 -13.347 -71.677 1.00 90.50 784 VAL A CA 1
ATOM 5792 C C . VAL A 1 784 ? 47.399 -14.533 -72.634 1.00 90.50 784 VAL A C 1
ATOM 5794 O O . VAL A 1 784 ? 46.977 -15.635 -72.289 1.00 90.50 784 VAL A O 1
ATOM 5797 N N . VAL A 1 785 ? 47.997 -14.344 -73.807 1.00 90.69 785 VAL A N 1
ATOM 5798 C CA . VAL A 1 785 ? 48.450 -15.431 -74.684 1.00 90.69 785 VAL A CA 1
ATOM 5799 C C . VAL A 1 785 ? 49.933 -15.234 -74.967 1.00 90.69 785 VAL A C 1
ATOM 5801 O O . VAL A 1 785 ? 50.352 -14.141 -75.343 1.00 90.69 785 VAL A O 1
ATOM 5804 N N . GLU A 1 786 ? 50.739 -16.279 -74.795 1.00 90.69 786 GLU A N 1
ATOM 5805 C CA . GLU A 1 786 ? 52.180 -16.212 -75.058 1.00 90.69 786 GLU A CA 1
ATOM 5806 C C . GLU A 1 786 ? 52.795 -17.556 -75.472 1.00 90.69 786 GLU A C 1
ATOM 5808 O O . GLU A 1 786 ? 52.192 -18.618 -75.309 1.00 90.69 786 GLU A O 1
ATOM 5813 N N . GLY A 1 787 ? 54.008 -17.492 -76.024 1.00 88.62 787 GLY A N 1
ATOM 5814 C CA . GLY A 1 787 ? 54.817 -18.637 -76.447 1.00 88.62 787 GLY A CA 1
ATOM 5815 C C . GLY A 1 787 ? 56.205 -18.205 -76.916 1.00 88.62 787 GLY A C 1
ATOM 5816 O O . GLY A 1 787 ? 56.540 -17.021 -76.872 1.00 88.62 787 GLY A O 1
ATOM 5817 N N . PHE A 1 788 ? 57.019 -19.151 -77.384 1.00 89.81 788 PHE A N 1
ATOM 5818 C CA . PHE A 1 788 ? 58.409 -18.885 -77.774 1.00 89.81 788 PHE A CA 1
ATOM 5819 C C . PHE A 1 788 ? 58.740 -19.467 -79.149 1.00 89.81 788 PHE A C 1
ATOM 5821 O O . PHE A 1 788 ? 58.340 -20.581 -79.488 1.00 89.81 788 PHE A O 1
ATOM 5828 N N . VAL A 1 789 ? 59.502 -18.712 -79.940 1.00 88.88 789 VAL A N 1
ATOM 5829 C CA . VAL A 1 789 ? 59.918 -19.088 -81.298 1.00 88.88 789 VAL A CA 1
ATOM 5830 C C . VAL A 1 789 ? 61.393 -18.789 -81.521 1.00 88.88 789 VAL A C 1
ATOM 5832 O O . VAL A 1 789 ? 61.910 -17.775 -81.060 1.00 88.88 789 VAL A O 1
ATOM 5835 N N . GLU A 1 790 ? 62.067 -19.662 -82.258 1.00 90.31 790 GLU A N 1
ATOM 5836 C CA . GLU A 1 790 ? 63.398 -19.418 -82.793 1.00 90.31 790 GLU A CA 1
ATOM 5837 C C . GLU A 1 790 ? 63.288 -18.819 -84.198 1.00 90.31 790 GLU A C 1
ATOM 5839 O O . GLU A 1 790 ? 62.573 -19.343 -85.059 1.00 90.31 790 GLU A O 1
ATOM 5844 N N . VAL A 1 791 ? 64.026 -17.738 -84.437 1.00 89.62 791 VAL A N 1
ATOM 5845 C CA . VAL A 1 791 ? 64.211 -17.112 -85.749 1.00 89.62 791 VAL A CA 1
ATOM 5846 C C . VAL A 1 791 ? 65.712 -16.958 -85.965 1.00 89.62 791 VAL A C 1
ATOM 5848 O O . VAL A 1 791 ? 66.387 -16.308 -85.169 1.00 89.62 791 VAL A O 1
ATOM 5851 N N . ASN A 1 792 ? 66.255 -17.577 -87.017 1.00 88.25 792 ASN A N 1
ATOM 5852 C CA . ASN A 1 792 ? 67.687 -17.539 -87.355 1.00 88.25 792 ASN A CA 1
ATOM 5853 C C . ASN A 1 792 ? 68.633 -17.856 -86.165 1.00 88.25 792 ASN A C 1
ATOM 5855 O O . ASN A 1 792 ? 69.667 -17.209 -86.005 1.00 88.25 792 ASN A O 1
ATOM 5859 N N . GLY A 1 793 ? 68.286 -18.831 -85.312 1.00 83.44 793 GLY A N 1
ATOM 5860 C CA . GLY A 1 793 ? 69.077 -19.193 -84.125 1.00 83.44 793 GLY A CA 1
ATOM 5861 C C . GLY A 1 793 ? 68.872 -18.296 -82.894 1.00 83.44 793 GLY A C 1
ATOM 5862 O O . GLY A 1 793 ? 69.616 -18.423 -81.925 1.00 83.44 793 GLY A O 1
ATOM 5863 N N . THR A 1 794 ? 67.904 -17.372 -82.920 1.00 87.31 794 THR A N 1
ATOM 5864 C CA . THR A 1 794 ? 67.598 -16.445 -81.815 1.00 87.31 794 THR A CA 1
ATOM 5865 C C . THR A 1 794 ? 66.184 -16.666 -81.281 1.00 87.31 794 THR A C 1
ATOM 5867 O O . THR A 1 794 ? 65.218 -16.635 -82.041 1.00 87.31 794 THR A O 1
ATOM 5870 N N . THR A 1 795 ? 66.054 -16.847 -79.964 1.00 89.62 795 THR A N 1
ATOM 5871 C CA . THR A 1 795 ? 64.770 -17.001 -79.260 1.00 89.62 795 THR A CA 1
ATOM 5872 C C . THR A 1 795 ? 64.052 -15.667 -79.072 1.00 89.62 795 THR A C 1
ATOM 5874 O O . THR A 1 795 ? 64.594 -14.771 -78.424 1.00 89.62 795 THR A O 1
ATOM 5877 N N . PHE A 1 796 ? 62.803 -15.577 -79.525 1.00 90.38 796 PHE A N 1
ATOM 5878 C CA . PHE A 1 796 ? 61.874 -14.477 -79.260 1.00 90.38 796 PHE A CA 1
ATOM 5879 C C . PHE A 1 796 ? 60.682 -14.965 -78.420 1.00 90.38 796 PHE A C 1
ATOM 5881 O O . PHE A 1 796 ? 60.186 -16.077 -78.621 1.00 90.38 796 PHE A O 1
ATOM 5888 N N . ARG A 1 797 ? 60.205 -14.116 -77.500 1.00 90.94 797 ARG A N 1
ATOM 5889 C CA . ARG A 1 797 ? 58.913 -14.281 -76.811 1.00 90.94 797 ARG A CA 1
ATOM 5890 C C . ARG A 1 797 ? 57.823 -13.670 -77.689 1.00 90.94 797 ARG A C 1
ATOM 5892 O O . ARG A 1 797 ? 57.956 -12.527 -78.118 1.00 90.94 797 ARG A O 1
ATOM 5899 N N . LEU A 1 798 ? 56.752 -14.416 -77.928 1.00 89.62 798 LEU A N 1
ATOM 5900 C CA . LEU A 1 798 ? 55.496 -13.886 -78.446 1.00 89.62 798 LEU A CA 1
ATOM 5901 C C . LEU A 1 798 ? 54.599 -13.576 -77.250 1.00 89.62 798 LEU A C 1
ATOM 5903 O O . LEU A 1 798 ? 54.407 -14.450 -76.407 1.00 89.62 798 LEU A O 1
ATOM 5907 N N . TYR A 1 799 ? 54.050 -12.367 -77.181 1.00 90.56 799 TYR A N 1
ATOM 5908 C CA . TYR A 1 799 ? 53.175 -11.931 -76.094 1.00 90.56 799 TYR A CA 1
ATOM 5909 C C . TYR A 1 799 ? 51.982 -11.153 -76.652 1.00 90.56 799 TYR A C 1
ATOM 5911 O O . TYR A 1 799 ? 52.123 -10.359 -77.583 1.00 90.56 799 TYR A O 1
ATOM 5919 N N . GLN A 1 800 ? 50.801 -11.399 -76.096 1.00 87.88 800 GLN A N 1
ATOM 5920 C CA . GLN A 1 800 ? 49.599 -10.609 -76.321 1.00 87.88 800 GLN A CA 1
ATOM 5921 C C . GLN A 1 800 ? 48.716 -10.679 -75.073 1.00 87.88 800 GLN A C 1
ATOM 5923 O O . GLN A 1 800 ? 48.728 -11.679 -74.358 1.00 87.88 800 GLN A O 1
ATOM 5928 N N . GLU A 1 801 ? 47.919 -9.646 -74.807 1.00 88.06 801 GLU A N 1
ATOM 5929 C CA . GLU A 1 801 ? 46.944 -9.692 -73.711 1.00 88.06 801 GLU A CA 1
ATOM 5930 C C . GLU A 1 801 ? 45.694 -8.884 -74.047 1.00 88.06 801 GLU A C 1
ATOM 5932 O O . GLU A 1 801 ? 45.708 -8.081 -74.980 1.00 88.06 801 GLU A O 1
ATOM 5937 N N . ARG A 1 802 ? 44.618 -9.136 -73.304 1.00 85.94 802 ARG A N 1
ATOM 5938 C CA . ARG A 1 802 ? 43.305 -8.518 -73.457 1.00 85.94 802 ARG A CA 1
ATOM 5939 C C . ARG A 1 802 ? 42.562 -8.543 -72.121 1.00 85.94 802 ARG A C 1
ATOM 5941 O O . ARG A 1 802 ? 42.664 -9.513 -71.371 1.00 85.94 802 ARG A O 1
ATOM 5948 N N . LEU A 1 803 ? 41.802 -7.491 -71.835 1.00 83.06 803 LEU A N 1
ATOM 5949 C CA . LEU A 1 803 ? 40.884 -7.453 -70.696 1.00 83.06 803 LEU A CA 1
ATOM 5950 C C . LEU A 1 803 ? 39.526 -8.040 -71.105 1.00 83.06 803 LEU A C 1
ATOM 5952 O O . LEU A 1 803 ? 39.035 -7.766 -72.203 1.00 83.06 803 LEU A O 1
ATOM 5956 N N . VAL A 1 804 ? 38.958 -8.867 -70.229 1.00 84.00 804 VAL A N 1
ATOM 5957 C CA . VAL A 1 804 ? 37.735 -9.651 -70.447 1.00 84.00 804 VAL A CA 1
ATOM 5958 C C . VAL A 1 804 ? 36.886 -9.557 -69.181 1.00 84.00 804 VAL A C 1
ATOM 5960 O O . VAL A 1 804 ? 37.387 -9.837 -68.093 1.00 84.00 804 VAL A O 1
ATOM 5963 N N . SER A 1 805 ? 35.627 -9.140 -69.292 1.00 80.50 805 SER A N 1
ATOM 5964 C CA . SER A 1 805 ? 34.749 -8.982 -68.126 1.00 80.50 805 SER A CA 1
ATOM 5965 C C . SER A 1 805 ? 34.078 -10.315 -67.820 1.00 80.50 805 SER A C 1
ATOM 5967 O O . SER A 1 805 ? 33.339 -10.821 -68.658 1.00 80.50 805 SER A O 1
ATOM 5969 N N . VAL A 1 806 ? 34.327 -10.905 -66.652 1.00 80.12 806 VAL A N 1
ATOM 5970 C CA . VAL A 1 806 ? 33.633 -12.131 -66.231 1.00 80.12 806 VAL A CA 1
ATOM 5971 C C . VAL A 1 806 ? 32.402 -11.733 -65.427 1.00 80.12 806 VAL A C 1
ATOM 5973 O O . VAL A 1 806 ? 32.517 -11.010 -64.442 1.00 80.12 806 VAL A O 1
ATOM 5976 N N . GLU A 1 807 ? 31.227 -12.207 -65.830 1.00 76.81 807 GLU A N 1
ATOM 5977 C CA . GLU A 1 807 ? 29.964 -11.972 -65.125 1.00 76.81 807 GLU A CA 1
ATOM 5978 C C . GLU A 1 807 ? 29.495 -13.245 -64.406 1.00 76.81 807 GLU A C 1
ATOM 5980 O O . GLU A 1 807 ? 29.445 -14.327 -64.999 1.00 76.81 807 GLU A O 1
ATOM 5985 N N . VAL A 1 808 ? 29.133 -13.124 -63.121 1.00 60.75 808 VAL A N 1
ATOM 5986 C CA . VAL A 1 808 ? 28.634 -14.239 -62.294 1.00 60.75 808 VAL A CA 1
ATOM 5987 C C . VAL A 1 808 ? 27.444 -13.813 -61.433 1.00 60.75 808 VAL A C 1
ATOM 5989 O O . VAL A 1 808 ? 27.390 -12.694 -60.923 1.00 60.75 808 VAL A O 1
ATOM 5992 N N . SER A 1 809 ? 26.503 -14.731 -61.214 1.00 51.78 809 SER A N 1
ATOM 5993 C CA . SER A 1 809 ? 25.451 -14.594 -60.200 1.00 51.78 809 SER A CA 1
ATOM 5994 C C . SER A 1 809 ? 26.014 -14.900 -58.804 1.00 51.78 809 SER A C 1
ATOM 5996 O O . SER A 1 809 ? 26.569 -15.979 -58.595 1.00 51.78 809 SER A O 1
ATOM 5998 N N . SER A 1 810 ? 25.884 -13.953 -57.871 1.00 40.31 810 SER A N 1
ATOM 5999 C CA . SER A 1 810 ? 26.630 -13.907 -56.598 1.00 40.31 810 SER A CA 1
ATOM 6000 C C . SER A 1 810 ? 26.296 -15.003 -55.564 1.00 40.31 810 SER A C 1
ATOM 6002 O O . SER A 1 810 ? 25.179 -15.516 -55.517 1.00 40.31 810 SER A O 1
ATOM 6004 N N . ASN A 1 811 ? 27.267 -15.280 -54.680 1.00 47.81 811 ASN A N 1
ATOM 6005 C CA . ASN A 1 811 ? 27.148 -16.061 -53.441 1.00 47.81 811 ASN A CA 1
ATOM 6006 C C . ASN A 1 811 ? 27.988 -15.377 -52.329 1.00 47.81 811 ASN A C 1
ATOM 6008 O O . ASN A 1 811 ? 29.217 -15.362 -52.437 1.00 47.81 811 ASN A O 1
ATOM 6012 N N . LEU A 1 812 ? 27.371 -14.851 -51.264 1.00 47.28 812 LEU A N 1
ATOM 6013 C CA . LEU A 1 812 ? 28.056 -14.334 -50.060 1.00 47.28 812 LEU A CA 1
ATOM 6014 C C . LEU A 1 812 ? 27.755 -15.216 -48.817 1.00 47.28 812 LEU A C 1
ATOM 6016 O O . LEU A 1 812 ? 26.891 -16.089 -48.902 1.00 47.28 812 LEU A O 1
ATOM 6020 N N . PRO A 1 813 ? 28.528 -15.105 -47.709 1.00 48.03 813 PRO A N 1
ATOM 6021 C CA . PRO A 1 813 ? 28.451 -16.044 -46.581 1.00 48.03 813 PRO A CA 1
ATOM 6022 C C . PRO A 1 813 ? 27.582 -15.569 -45.384 1.00 48.03 813 PRO A C 1
ATOM 6024 O O . PRO A 1 813 ? 27.553 -14.372 -45.095 1.00 48.03 813 PRO A O 1
ATOM 6027 N N . PRO A 1 814 ? 26.983 -16.489 -44.591 1.00 52.22 814 PRO A N 1
ATOM 6028 C CA . PRO A 1 814 ? 26.080 -16.144 -43.481 1.00 52.22 814 PRO A CA 1
ATOM 6029 C C . PRO A 1 814 ? 26.688 -15.420 -42.263 1.00 52.22 814 PRO A C 1
ATOM 6031 O O . PRO A 1 814 ? 27.816 -15.689 -41.826 1.00 52.22 814 PRO A O 1
ATOM 6034 N N . ALA A 1 815 ? 25.856 -14.603 -41.611 1.00 61.47 815 ALA A N 1
ATOM 6035 C CA . ALA A 1 815 ? 26.099 -13.961 -40.324 1.00 61.47 815 ALA A CA 1
ATOM 6036 C C . ALA A 1 815 ? 25.303 -14.633 -39.180 1.00 61.47 815 ALA A C 1
ATOM 6038 O O . ALA A 1 815 ? 24.093 -14.817 -39.272 1.00 61.47 815 ALA A O 1
ATOM 6039 N N . LEU A 1 816 ? 25.979 -14.965 -38.075 1.00 74.69 816 LEU A N 1
ATOM 6040 C CA . LEU A 1 816 ? 25.402 -15.524 -36.840 1.00 74.69 816 LEU A CA 1
ATOM 6041 C C . LEU A 1 816 ? 25.726 -14.587 -35.667 1.00 74.69 816 LEU A C 1
ATOM 6043 O O . LEU A 1 816 ? 26.852 -14.102 -35.568 1.00 74.69 816 LEU A O 1
ATOM 6047 N N . VAL A 1 817 ? 24.784 -14.372 -34.746 1.00 81.69 817 VAL A N 1
ATOM 6048 C CA . VAL A 1 817 ? 24.994 -13.601 -33.506 1.00 81.69 817 VAL A CA 1
ATOM 6049 C C . VAL A 1 817 ? 24.305 -14.294 -32.328 1.00 81.69 817 VAL A C 1
ATOM 6051 O O . VAL A 1 817 ? 23.109 -14.563 -32.388 1.00 81.69 817 VAL A O 1
ATOM 6054 N N . ILE A 1 818 ? 25.027 -14.551 -31.233 1.00 86.62 818 ILE A N 1
ATOM 6055 C CA . ILE A 1 818 ? 24.451 -15.099 -29.991 1.00 86.62 818 ILE A CA 1
ATOM 6056 C C . ILE A 1 818 ? 24.192 -13.986 -28.968 1.00 86.62 818 ILE A C 1
ATOM 6058 O O . ILE A 1 818 ? 25.038 -13.126 -28.713 1.00 86.62 818 ILE A O 1
ATOM 6062 N N . TYR A 1 819 ? 23.012 -14.009 -28.347 1.00 86.69 819 TYR A N 1
ATOM 6063 C CA . TYR A 1 819 ? 22.581 -13.033 -27.345 1.00 86.69 819 TYR A CA 1
ATOM 6064 C C . TYR A 1 819 ? 22.620 -13.564 -25.904 1.00 86.69 819 TYR A C 1
ATOM 6066 O O . TYR A 1 819 ? 22.852 -12.770 -24.985 1.00 86.69 819 TYR A O 1
ATOM 6074 N N . SER A 1 820 ? 22.385 -14.864 -25.701 1.00 87.75 820 SER A N 1
ATOM 6075 C CA . SER A 1 820 ? 22.579 -15.593 -24.437 1.00 87.75 820 SER A CA 1
ATOM 6076 C C . SER A 1 820 ? 22.819 -17.085 -24.745 1.00 87.75 820 SER A C 1
ATOM 6078 O O . SER A 1 820 ? 22.217 -17.582 -25.700 1.00 87.75 820 SER A O 1
ATOM 6080 N N . PRO A 1 821 ? 23.657 -17.815 -23.979 1.00 89.50 821 PRO A N 1
ATOM 6081 C CA . PRO A 1 821 ? 24.486 -17.344 -22.864 1.00 89.50 821 PRO A CA 1
ATOM 6082 C C . PRO A 1 821 ? 25.601 -16.387 -23.313 1.00 89.50 821 PRO A C 1
ATOM 6084 O O . PRO A 1 821 ? 25.791 -16.134 -24.502 1.00 89.50 821 PRO A O 1
ATOM 6087 N N . ARG A 1 822 ? 26.322 -15.817 -22.346 1.00 89.25 822 ARG A N 1
ATOM 6088 C CA . ARG A 1 822 ? 27.486 -14.950 -22.559 1.00 89.25 822 ARG A CA 1
ATOM 6089 C C . ARG A 1 822 ? 28.736 -15.559 -21.916 1.00 89.25 822 ARG A C 1
ATOM 6091 O O . ARG A 1 822 ? 28.681 -16.569 -21.216 1.00 89.25 822 ARG A O 1
ATOM 6098 N N . GLN A 1 823 ? 29.878 -14.915 -22.144 1.00 90.50 823 GLN A N 1
ATOM 6099 C CA . GLN A 1 823 ? 31.145 -15.272 -21.511 1.00 90.50 823 GLN A CA 1
ATOM 6100 C C . GLN A 1 823 ? 31.025 -15.216 -19.977 1.00 90.50 823 GLN A C 1
ATOM 6102 O O . GLN A 1 823 ? 30.752 -14.159 -19.407 1.00 90.50 823 GLN A O 1
ATOM 6107 N N . GLY A 1 824 ? 31.257 -16.348 -19.312 1.00 89.44 824 GLY A N 1
ATOM 6108 C CA . GLY A 1 824 ? 31.183 -16.511 -17.858 1.00 89.44 824 GLY A CA 1
ATOM 6109 C C . GLY A 1 824 ? 29.823 -16.955 -17.304 1.00 89.44 824 GLY A C 1
ATOM 6110 O O . GLY A 1 824 ? 29.704 -17.086 -16.084 1.00 89.44 824 GLY A O 1
ATOM 6111 N N . THR A 1 825 ? 28.807 -17.196 -18.142 1.00 93.88 825 THR A N 1
ATOM 6112 C CA . THR A 1 825 ? 27.455 -17.551 -17.675 1.00 93.88 825 THR A CA 1
ATOM 6113 C C . THR A 1 825 ? 27.424 -18.895 -16.931 1.00 93.88 825 THR A C 1
ATOM 6115 O O . THR A 1 825 ? 27.935 -19.921 -17.390 1.00 93.88 825 THR A O 1
ATOM 6118 N N . VAL A 1 826 ? 26.784 -18.894 -15.759 1.00 94.44 826 VAL A N 1
ATOM 6119 C CA . VAL A 1 826 ? 26.562 -20.068 -14.910 1.00 94.44 826 VAL A CA 1
ATOM 6120 C C . VAL A 1 826 ? 25.210 -20.695 -15.242 1.00 94.44 826 VAL A C 1
ATOM 6122 O O . VAL A 1 826 ? 24.163 -20.061 -15.118 1.00 94.44 826 VAL A O 1
ATOM 6125 N N . LEU A 1 827 ? 25.241 -21.965 -15.626 1.00 93.31 827 LEU A N 1
ATOM 6126 C CA . LEU A 1 827 ? 24.089 -22.783 -15.977 1.00 93.31 827 LEU A CA 1
ATOM 6127 C C . LEU A 1 827 ? 23.659 -23.559 -14.726 1.00 93.31 827 LEU A C 1
ATOM 6129 O O . LEU A 1 827 ? 24.308 -24.528 -14.324 1.00 93.31 827 LEU A O 1
ATOM 6133 N N . ALA A 1 828 ? 22.613 -23.055 -14.070 1.00 89.38 828 ALA A N 1
ATOM 6134 C CA . ALA A 1 828 ? 22.094 -23.581 -12.806 1.00 89.38 828 ALA A CA 1
ATOM 6135 C C . ALA A 1 828 ? 20.889 -24.517 -12.975 1.00 89.38 828 ALA A C 1
ATOM 6137 O O . ALA A 1 828 ? 20.651 -25.372 -12.126 1.00 89.38 828 ALA A O 1
ATOM 6138 N N . ALA A 1 829 ? 20.128 -24.342 -14.056 1.00 80.50 829 ALA A N 1
ATOM 6139 C CA . ALA A 1 829 ? 18.966 -25.158 -14.379 1.00 80.50 829 ALA A CA 1
ATOM 6140 C C . ALA A 1 829 ? 19.362 -26.447 -15.120 1.00 80.50 829 ALA A C 1
ATOM 6142 O O . ALA A 1 829 ? 20.446 -26.559 -15.688 1.00 80.50 829 ALA A O 1
ATOM 6143 N N . ASN A 1 830 ? 18.433 -27.401 -15.170 1.00 85.69 830 ASN A N 1
ATOM 6144 C CA . ASN A 1 830 ? 18.572 -28.689 -15.860 1.00 85.69 830 ASN A CA 1
ATOM 6145 C C . ASN A 1 830 ? 18.567 -28.555 -17.404 1.00 85.69 830 ASN A C 1
ATOM 6147 O O . ASN A 1 830 ? 18.739 -29.552 -18.107 1.00 85.69 830 ASN A O 1
ATOM 6151 N N . THR A 1 831 ? 18.380 -27.335 -17.919 1.00 86.94 831 THR A N 1
ATOM 6152 C CA . THR A 1 831 ? 18.337 -26.960 -19.338 1.00 86.94 831 THR A CA 1
ATOM 6153 C C . THR A 1 831 ? 19.183 -25.703 -19.554 1.00 86.94 831 THR A C 1
ATOM 6155 O O . THR A 1 831 ? 19.088 -24.745 -18.788 1.00 86.94 831 THR A O 1
ATOM 6158 N N . LEU A 1 832 ? 19.998 -25.704 -20.606 1.00 88.56 832 LEU A N 1
ATOM 6159 C CA . LEU A 1 832 ? 20.660 -24.525 -21.163 1.00 88.56 832 LEU A CA 1
ATOM 6160 C C . LEU A 1 832 ? 19.744 -23.922 -22.234 1.00 88.56 832 LEU A C 1
ATOM 6162 O O . LEU A 1 832 ? 19.363 -24.621 -23.172 1.00 88.56 832 LEU A O 1
ATOM 6166 N N . HIS A 1 833 ? 19.426 -22.634 -22.116 1.00 90.62 833 HIS A N 1
ATOM 6167 C CA . HIS A 1 833 ? 18.663 -21.903 -23.129 1.00 90.62 833 HIS A CA 1
ATOM 6168 C C . HIS A 1 833 ? 19.622 -21.041 -23.957 1.00 90.62 833 HIS A C 1
ATOM 6170 O O . HIS A 1 833 ? 20.427 -20.288 -23.403 1.00 90.62 833 HIS A O 1
ATOM 6176 N N . ILE A 1 834 ? 19.554 -21.151 -25.282 1.00 88.88 834 ILE A N 1
ATOM 6177 C CA . ILE A 1 834 ? 20.377 -20.375 -26.220 1.00 88.88 834 ILE A CA 1
ATOM 6178 C C . ILE A 1 834 ? 19.447 -19.500 -27.051 1.00 88.88 834 ILE A C 1
ATOM 6180 O O . ILE A 1 834 ? 18.434 -19.982 -27.553 1.00 88.88 834 ILE A O 1
ATOM 6184 N N . VAL A 1 835 ? 19.792 -18.222 -27.194 1.00 89.12 835 VAL A N 1
ATOM 6185 C CA . VAL A 1 835 ? 19.038 -17.246 -27.989 1.00 89.12 835 VAL A CA 1
ATOM 6186 C C . VAL A 1 835 ? 20.005 -16.469 -28.871 1.00 89.12 835 VAL A C 1
ATOM 6188 O O . VAL A 1 835 ? 21.033 -15.991 -28.384 1.00 89.12 835 VAL A O 1
ATOM 6191 N N . GLY A 1 836 ? 19.665 -16.312 -30.146 1.00 85.31 836 GLY A N 1
ATOM 6192 C CA . GLY A 1 836 ? 20.480 -15.600 -31.123 1.00 85.31 836 GLY A CA 1
ATOM 6193 C C . GLY A 1 836 ? 19.707 -15.251 -32.391 1.00 85.31 836 GLY A C 1
ATOM 6194 O O . GLY A 1 836 ? 18.483 -15.363 -32.435 1.00 85.31 836 GLY A O 1
ATOM 6195 N N . ASP A 1 837 ? 20.445 -14.834 -33.410 1.00 80.19 837 ASP A N 1
ATOM 6196 C CA . ASP A 1 837 ? 19.949 -14.435 -34.726 1.00 80.19 837 ASP A CA 1
ATOM 6197 C C . ASP A 1 837 ? 20.883 -14.987 -35.816 1.00 80.19 837 ASP A C 1
ATOM 6199 O O . ASP A 1 837 ? 22.104 -15.046 -35.619 1.00 80.19 837 ASP A O 1
ATOM 6203 N N . VAL A 1 838 ? 20.317 -15.407 -36.949 1.00 74.81 838 VAL A N 1
ATOM 6204 C CA . VAL A 1 838 ? 21.066 -15.833 -38.137 1.00 74.81 838 VAL A CA 1
ATOM 6205 C C . VAL A 1 838 ? 20.489 -15.186 -39.390 1.00 74.81 838 VAL A C 1
ATOM 6207 O O . VAL A 1 838 ? 19.339 -15.421 -39.761 1.00 74.81 838 VAL A O 1
ATOM 6210 N N . THR A 1 839 ? 21.339 -14.433 -40.085 1.00 64.88 839 THR A N 1
ATOM 6211 C CA . THR A 1 839 ? 21.021 -13.718 -41.324 1.00 64.88 839 THR A CA 1
ATOM 6212 C C . THR A 1 839 ? 21.967 -14.131 -42.449 1.00 64.88 839 THR A C 1
ATOM 6214 O O . THR A 1 839 ? 23.126 -14.478 -42.226 1.00 64.88 839 THR A O 1
ATOM 6217 N N . ASP A 1 840 ? 21.454 -14.150 -43.673 1.00 54.00 840 ASP A N 1
ATOM 6218 C CA . ASP A 1 840 ? 22.141 -14.656 -44.860 1.00 54.00 840 ASP A CA 1
ATOM 6219 C C . ASP A 1 840 ? 21.466 -14.044 -46.092 1.00 54.00 840 ASP A C 1
ATOM 6221 O O . ASP A 1 840 ? 20.250 -14.168 -46.249 1.00 54.00 840 ASP A O 1
ATOM 6225 N N . ASP A 1 841 ? 22.228 -13.359 -46.944 1.00 52.75 841 ASP A N 1
ATOM 6226 C CA . ASP A 1 841 ? 21.718 -12.722 -48.163 1.00 52.75 841 ASP A CA 1
ATOM 6227 C C . ASP A 1 841 ? 21.521 -13.720 -49.318 1.00 52.75 841 ASP A C 1
ATOM 6229 O O . ASP A 1 841 ? 20.822 -13.423 -50.287 1.00 52.75 841 ASP A O 1
ATOM 6233 N N . SER A 1 842 ? 22.079 -14.929 -49.195 1.00 52.69 842 SER A N 1
ATOM 6234 C CA . SER A 1 842 ? 21.945 -16.019 -50.163 1.00 52.69 842 SER A CA 1
ATOM 6235 C C . SER A 1 842 ? 20.771 -16.970 -49.879 1.00 52.69 842 SER A C 1
ATOM 6237 O O . SER A 1 842 ? 20.339 -17.681 -50.793 1.00 52.69 842 SER A O 1
ATOM 6239 N N . GLY A 1 843 ? 20.260 -16.988 -48.639 1.00 51.09 843 GLY A N 1
ATOM 6240 C CA . GLY A 1 843 ? 19.155 -17.844 -48.181 1.00 51.09 843 GLY A CA 1
ATOM 6241 C C . GLY A 1 843 ? 19.513 -19.324 -47.945 1.00 51.09 843 GLY A C 1
ATOM 6242 O O . GLY A 1 843 ? 18.649 -20.188 -48.093 1.00 51.09 843 GLY A O 1
ATOM 6243 N N . ARG A 1 844 ? 20.765 -19.650 -47.604 1.00 56.16 844 ARG A N 1
ATOM 6244 C CA . ARG A 1 844 ? 21.341 -21.014 -47.597 1.00 56.16 844 ARG A CA 1
ATOM 6245 C C . ARG A 1 844 ? 21.889 -21.480 -46.247 1.00 56.16 844 ARG A C 1
ATOM 6247 O O . ARG A 1 844 ? 22.605 -22.478 -46.179 1.00 56.16 844 ARG A O 1
ATOM 6254 N N . VAL A 1 845 ? 21.521 -20.832 -45.148 1.00 54.72 845 VAL A N 1
ATOM 6255 C CA . VAL A 1 845 ? 21.652 -21.425 -43.807 1.00 54.72 845 VAL A CA 1
ATOM 6256 C C . VAL A 1 845 ? 20.721 -22.631 -43.685 1.00 54.72 845 VAL A C 1
ATOM 6258 O O . VAL A 1 845 ? 19.505 -22.500 -43.799 1.00 54.72 845 VAL A O 1
ATOM 6261 N N . HIS A 1 846 ? 21.298 -23.801 -43.407 1.00 60.84 846 HIS A N 1
ATOM 6262 C CA . HIS A 1 846 ? 20.565 -25.059 -43.231 1.00 60.84 846 HIS A CA 1
ATOM 6263 C C . HIS A 1 846 ? 20.467 -25.494 -41.765 1.00 60.84 846 HIS A C 1
ATOM 6265 O O . HIS A 1 846 ? 19.462 -26.088 -41.379 1.00 60.84 846 HIS A O 1
ATOM 6271 N N . ALA A 1 847 ? 21.468 -25.206 -40.929 1.00 67.69 847 ALA A N 1
ATOM 6272 C CA . ALA A 1 847 ? 21.427 -25.572 -39.513 1.00 67.69 847 ALA A CA 1
ATOM 6273 C C . ALA A 1 847 ? 22.266 -24.647 -38.622 1.00 67.69 847 ALA A C 1
ATOM 6275 O O . ALA A 1 847 ? 23.231 -24.029 -39.075 1.00 67.69 847 ALA A O 1
ATOM 6276 N N . VAL A 1 848 ? 21.927 -24.625 -37.333 1.00 75.56 848 VAL A N 1
ATOM 6277 C CA . VAL A 1 848 ? 22.801 -24.169 -36.246 1.00 75.56 848 VAL A CA 1
ATOM 6278 C C . VAL A 1 848 ? 23.252 -25.400 -35.463 1.00 75.56 848 VAL A C 1
ATOM 6280 O O . VAL A 1 848 ? 22.454 -26.279 -35.137 1.00 75.56 848 VAL A O 1
ATOM 6283 N N . GLU A 1 849 ? 24.542 -25.488 -35.166 1.00 80.75 849 GLU A N 1
ATOM 6284 C CA . GLU A 1 849 ? 25.130 -26.573 -34.385 1.00 80.75 849 GLU A CA 1
ATOM 6285 C C . GLU A 1 849 ? 25.752 -26.024 -33.097 1.00 80.75 849 GLU A C 1
ATOM 6287 O O . GLU A 1 849 ? 26.427 -24.995 -33.094 1.00 80.75 849 GLU A O 1
ATOM 6292 N N . VAL A 1 850 ? 25.497 -26.724 -31.993 1.00 82.62 850 VAL A N 1
ATOM 6293 C CA . VAL A 1 850 ? 25.891 -26.367 -30.630 1.00 82.62 850 VAL A CA 1
ATOM 6294 C C . VAL A 1 850 ? 26.695 -27.516 -30.033 1.00 82.62 850 VAL A C 1
ATOM 6296 O O . VAL A 1 850 ? 26.259 -28.670 -30.052 1.00 82.62 850 VAL A O 1
ATOM 6299 N N . ARG A 1 851 ? 27.858 -27.205 -29.456 1.00 84.88 851 ARG A N 1
ATOM 6300 C CA . ARG A 1 851 ? 28.746 -28.178 -28.808 1.00 84.88 851 ARG A CA 1
ATOM 6301 C C . ARG A 1 851 ? 29.081 -27.756 -27.386 1.00 84.88 851 ARG A C 1
ATOM 6303 O O . ARG A 1 851 ? 29.460 -26.607 -27.171 1.00 84.88 851 ARG A O 1
ATOM 6310 N N . MET A 1 852 ? 29.020 -28.690 -26.438 1.00 85.81 852 MET A N 1
ATOM 6311 C CA . MET A 1 852 ? 29.578 -28.506 -25.094 1.00 85.81 852 MET A CA 1
ATOM 6312 C C . MET A 1 852 ? 30.844 -29.349 -24.945 1.00 85.81 852 MET A C 1
ATOM 6314 O O . MET A 1 852 ? 30.801 -30.582 -24.942 1.00 85.81 852 MET A O 1
ATOM 6318 N N . ILE A 1 853 ? 31.977 -28.668 -24.809 1.00 86.94 853 ILE A N 1
ATOM 6319 C CA . ILE A 1 853 ? 33.311 -29.260 -24.695 1.00 86.94 853 ILE A CA 1
ATOM 6320 C C . ILE A 1 853 ? 33.792 -29.033 -23.262 1.00 86.94 853 ILE A C 1
ATOM 6322 O O . ILE A 1 853 ? 33.822 -27.893 -22.805 1.00 86.94 853 ILE A O 1
ATOM 6326 N N . ALA A 1 854 ? 34.134 -30.089 -22.526 1.00 85.12 854 ALA A N 1
ATOM 6327 C CA . ALA A 1 854 ? 34.546 -29.966 -21.127 1.00 85.12 854 ALA A CA 1
ATOM 6328 C C . ALA A 1 854 ? 35.884 -29.215 -21.003 1.00 85.12 854 ALA A C 1
ATOM 6330 O O . ALA A 1 854 ? 36.816 -29.493 -21.754 1.00 85.12 854 ALA A O 1
ATOM 6331 N N . GLY A 1 855 ? 36.002 -28.294 -20.044 1.00 85.12 855 GLY A N 1
ATOM 6332 C CA . GLY A 1 855 ? 37.162 -27.403 -19.895 1.00 85.12 855 GLY A CA 1
ATOM 6333 C C . GLY A 1 855 ? 36.806 -25.941 -20.167 1.00 85.12 855 GLY A C 1
ATOM 6334 O O . GLY A 1 855 ? 35.675 -25.527 -19.942 1.00 85.12 855 GLY A O 1
ATOM 6335 N N . THR A 1 856 ? 37.769 -25.148 -20.627 1.00 89.75 856 THR A N 1
ATOM 6336 C CA . THR A 1 856 ? 37.554 -23.754 -21.066 1.00 89.75 856 THR A CA 1
ATOM 6337 C C . THR A 1 856 ? 37.863 -23.624 -22.553 1.00 89.75 856 THR A C 1
ATOM 6339 O O . THR A 1 856 ? 38.557 -24.472 -23.108 1.00 89.75 856 THR A O 1
ATOM 6342 N N . CYS A 1 857 ? 37.408 -22.570 -23.227 1.00 86.44 857 CYS A N 1
ATOM 6343 C CA . CYS A 1 857 ? 37.702 -22.366 -24.652 1.00 86.44 857 CYS A CA 1
ATOM 6344 C C . CYS A 1 857 ? 39.209 -22.167 -24.915 1.00 86.44 857 CYS A C 1
ATOM 6346 O O . CYS A 1 857 ? 39.720 -22.554 -25.962 1.00 86.44 857 CYS A O 1
ATOM 6348 N N . ALA A 1 858 ? 39.954 -21.668 -23.921 1.00 84.81 858 ALA A N 1
ATOM 6349 C CA . ALA A 1 858 ? 41.418 -21.603 -23.950 1.00 84.81 858 ALA A CA 1
ATOM 6350 C C . ALA A 1 858 ? 42.125 -22.952 -23.670 1.00 84.81 858 ALA A C 1
ATOM 6352 O O . ALA A 1 858 ? 43.325 -23.074 -23.914 1.00 84.81 858 ALA A O 1
ATOM 6353 N N . ALA A 1 859 ? 41.415 -23.951 -23.133 1.00 85.00 859 ALA A N 1
ATOM 6354 C CA . ALA A 1 859 ? 41.934 -25.284 -22.822 1.00 85.00 859 ALA A CA 1
ATOM 6355 C C . ALA A 1 859 ? 40.833 -26.363 -22.979 1.00 85.00 859 ALA A C 1
ATOM 6357 O O . ALA A 1 859 ? 40.387 -26.942 -21.980 1.00 85.00 859 ALA A O 1
ATOM 6358 N N . PRO A 1 860 ? 40.359 -26.617 -24.216 1.00 81.19 860 PRO A N 1
ATOM 6359 C CA . PRO A 1 860 ? 39.284 -27.568 -24.471 1.00 81.19 860 PRO A CA 1
ATOM 6360 C C . PRO A 1 860 ? 39.756 -29.008 -24.246 1.00 81.19 860 PRO A C 1
ATOM 6362 O O . PRO A 1 860 ? 40.788 -29.435 -24.766 1.00 81.19 860 PRO A O 1
ATOM 6365 N N . GLY A 1 861 ? 38.983 -29.757 -23.464 1.00 77.62 861 GLY A N 1
ATOM 6366 C CA . GLY A 1 861 ? 39.130 -31.191 -23.254 1.00 77.62 861 GLY A CA 1
ATOM 6367 C C . GLY A 1 861 ? 38.275 -31.996 -24.232 1.00 77.62 861 GLY A C 1
ATOM 6368 O O . GLY A 1 861 ? 38.273 -31.751 -25.437 1.00 77.62 861 GLY A O 1
ATOM 6369 N N . GLN A 1 862 ? 37.555 -32.991 -23.714 1.00 74.69 862 GLN A N 1
ATOM 6370 C CA . GLN A 1 862 ? 36.688 -33.846 -24.522 1.00 74.69 862 GLN A CA 1
ATOM 6371 C C . GLN A 1 862 ? 35.396 -33.112 -24.934 1.00 74.69 862 GLN A C 1
ATOM 6373 O O . GLN A 1 862 ? 34.825 -32.341 -24.162 1.00 74.69 862 GLN A O 1
ATOM 6378 N N . GLU A 1 863 ? 34.933 -33.355 -26.162 1.00 71.00 863 GLU A N 1
ATOM 6379 C CA . GLU A 1 863 ? 33.597 -32.959 -26.617 1.00 71.00 863 GLU A CA 1
ATOM 6380 C C . GLU A 1 863 ? 32.568 -33.898 -25.964 1.00 71.00 863 GLU A C 1
ATOM 6382 O O . GLU A 1 863 ? 32.576 -35.103 -26.217 1.00 71.00 863 GLU A O 1
ATOM 6387 N N . ASN A 1 864 ? 31.737 -33.359 -25.065 1.00 62.34 864 ASN A N 1
ATOM 6388 C CA . ASN A 1 864 ? 30.844 -34.145 -24.203 1.00 62.34 864 ASN A CA 1
ATOM 6389 C C . ASN A 1 864 ? 29.384 -34.129 -24.676 1.00 62.34 864 ASN A C 1
ATOM 6391 O O . ASN A 1 864 ? 28.595 -34.957 -24.223 1.00 62.34 864 ASN A O 1
ATOM 6395 N N . TYR A 1 865 ? 29.009 -33.184 -25.541 1.00 64.75 865 TYR A N 1
ATOM 6396 C CA . TYR A 1 865 ? 27.675 -33.106 -26.133 1.00 64.75 865 TYR A CA 1
ATOM 6397 C C . TYR A 1 865 ? 27.693 -32.328 -27.452 1.00 64.75 865 TYR A C 1
ATOM 6399 O O . TYR A 1 865 ? 28.386 -31.314 -27.568 1.00 64.75 865 TYR A O 1
ATOM 6407 N N . LEU A 1 866 ? 26.893 -32.789 -28.412 1.00 68.69 866 LEU A N 1
ATOM 6408 C CA . LEU A 1 866 ? 26.722 -32.211 -29.742 1.00 68.69 866 LEU A CA 1
ATOM 6409 C C . LEU A 1 866 ? 25.230 -32.224 -30.091 1.00 68.69 866 LEU A C 1
ATOM 6411 O O . LEU A 1 866 ? 24.613 -33.289 -30.099 1.00 68.69 866 LEU A O 1
ATOM 6415 N N . LEU A 1 867 ? 24.665 -31.059 -30.405 1.00 66.38 867 LEU A N 1
ATOM 6416 C CA . LEU A 1 867 ? 23.293 -30.913 -30.884 1.00 66.38 867 LEU A CA 1
ATOM 6417 C C . LEU A 1 867 ? 23.283 -30.076 -32.164 1.00 66.38 867 LEU A C 1
ATOM 6419 O O . LEU A 1 867 ? 23.764 -28.946 -32.180 1.00 66.38 867 LEU A O 1
ATOM 6423 N N . ARG A 1 868 ? 22.701 -30.624 -33.231 1.00 67.50 868 ARG A N 1
ATOM 6424 C CA . ARG A 1 868 ? 22.462 -29.929 -34.500 1.00 67.50 868 ARG A CA 1
ATOM 6425 C C . ARG A 1 868 ? 20.968 -29.670 -34.644 1.00 67.50 868 ARG A C 1
ATOM 6427 O O . ARG A 1 868 ? 20.170 -30.584 -34.453 1.00 67.50 868 ARG A O 1
ATOM 6434 N N . TYR A 1 869 ? 20.613 -28.435 -34.973 1.00 62.00 869 TYR A N 1
ATOM 6435 C CA . TYR A 1 869 ? 19.244 -27.974 -35.154 1.00 62.00 869 TYR A CA 1
ATOM 6436 C C . TYR A 1 869 ? 19.084 -27.428 -36.572 1.00 62.00 869 TYR A C 1
ATOM 6438 O O . TYR A 1 869 ? 19.751 -26.465 -36.948 1.00 62.00 869 TYR A O 1
ATOM 6446 N N . GLU A 1 870 ? 18.233 -28.061 -37.374 1.00 59.97 870 GLU A N 1
ATOM 6447 C CA . GLU A 1 870 ? 18.008 -27.668 -38.767 1.00 59.97 870 GLU A CA 1
ATOM 6448 C C . GLU A 1 870 ? 17.021 -26.487 -38.828 1.00 59.97 870 GLU A C 1
ATOM 6450 O O . GLU A 1 870 ? 15.958 -26.513 -38.209 1.00 59.97 870 GLU A O 1
ATOM 6455 N N . ALA A 1 871 ? 17.420 -25.424 -39.528 1.00 48.72 871 ALA A N 1
ATOM 6456 C CA . ALA A 1 871 ? 16.655 -24.195 -39.743 1.00 48.72 871 ALA A CA 1
ATOM 6457 C C . ALA A 1 871 ? 15.608 -24.412 -40.865 1.00 48.72 871 ALA A C 1
ATOM 6459 O O . ALA A 1 871 ? 15.703 -25.372 -41.626 1.00 48.72 871 ALA A O 1
ATOM 6460 N N . ALA A 1 872 ? 14.569 -23.593 -41.051 1.00 50.12 872 ALA A N 1
ATOM 6461 C CA . ALA A 1 872 ? 14.428 -22.155 -40.783 1.00 50.12 872 ALA A CA 1
ATOM 6462 C C . ALA A 1 872 ? 12.964 -21.818 -40.332 1.00 50.12 872 ALA A C 1
ATOM 6464 O O . ALA A 1 872 ? 12.275 -22.747 -39.899 1.00 50.12 872 ALA A O 1
ATOM 6465 N N . PRO A 1 873 ? 12.429 -20.570 -40.367 1.00 48.44 873 PRO A N 1
ATOM 6466 C CA . PRO A 1 873 ? 12.829 -19.391 -41.148 1.00 48.44 873 PRO A CA 1
ATOM 6467 C C . PRO A 1 873 ? 14.021 -18.614 -40.572 1.00 48.44 873 PRO A C 1
ATOM 6469 O O . PRO A 1 873 ? 14.383 -18.761 -39.410 1.00 48.44 873 PRO A O 1
ATOM 6472 N N . TYR A 1 874 ? 14.641 -17.815 -41.440 1.00 66.12 874 TYR A N 1
ATOM 6473 C CA . TYR A 1 874 ? 15.823 -16.992 -41.171 1.00 66.12 874 TYR A CA 1
ATOM 6474 C C . TYR A 1 874 ? 15.491 -15.855 -40.192 1.00 66.12 874 TYR A C 1
ATOM 6476 O O . TYR A 1 874 ? 14.400 -15.286 -40.262 1.00 66.12 874 TYR A O 1
ATOM 6484 N N . GLY A 1 875 ? 16.431 -15.517 -39.307 1.00 66.94 875 GLY A N 1
ATOM 6485 C CA . GLY A 1 875 ? 16.247 -14.540 -38.235 1.00 66.94 875 GLY A CA 1
ATOM 6486 C C . GLY A 1 875 ? 16.443 -15.122 -36.827 1.00 66.94 875 GLY A C 1
ATOM 6487 O O . GLY A 1 875 ? 17.266 -16.014 -36.595 1.00 66.94 875 GLY A O 1
ATOM 6488 N N . LEU A 1 876 ? 15.660 -14.597 -35.879 1.00 76.12 876 LEU A N 1
ATOM 6489 C CA . LEU A 1 876 ? 15.729 -14.889 -34.444 1.00 76.12 876 LEU A CA 1
ATOM 6490 C C . LEU A 1 876 ? 15.405 -16.353 -34.106 1.00 76.12 876 LEU A C 1
ATOM 6492 O O . LEU A 1 876 ? 14.355 -16.870 -34.488 1.00 76.12 876 LEU A O 1
ATOM 6496 N N . PHE A 1 877 ? 16.245 -16.985 -33.283 1.00 81.69 877 PHE A N 1
ATOM 6497 C CA . PHE A 1 877 ? 16.061 -18.368 -32.836 1.00 81.69 877 PHE A CA 1
ATOM 6498 C C . PHE A 1 877 ? 16.195 -18.546 -31.316 1.00 81.69 877 PHE A C 1
ATOM 6500 O O . PHE A 1 877 ? 16.868 -17.781 -30.620 1.00 81.69 877 PHE A O 1
ATOM 6507 N N . HIS A 1 878 ? 15.573 -19.614 -30.812 1.00 87.56 878 HIS A N 1
ATOM 6508 C CA . HIS A 1 878 ? 15.725 -20.127 -29.451 1.00 87.56 878 HIS A CA 1
ATOM 6509 C C . HIS A 1 878 ? 15.950 -21.640 -29.503 1.00 87.56 878 HIS A C 1
ATOM 6511 O O . HIS A 1 878 ? 15.256 -22.341 -30.237 1.00 87.56 878 HIS A O 1
ATOM 6517 N N . MET A 1 879 ? 16.896 -22.142 -28.711 1.00 84.38 879 MET A N 1
ATOM 6518 C CA . MET A 1 879 ? 17.170 -23.570 -28.546 1.00 84.38 879 MET A CA 1
ATOM 6519 C C . MET A 1 879 ? 17.216 -23.941 -27.065 1.00 84.38 879 MET A C 1
ATOM 6521 O O . MET A 1 879 ? 17.767 -23.201 -26.250 1.00 84.38 879 MET A O 1
ATOM 6525 N N . GLU A 1 880 ? 16.713 -25.132 -26.743 1.00 86.62 880 GLU A N 1
ATOM 6526 C CA . GLU A 1 880 ? 16.791 -25.730 -25.410 1.00 86.62 880 GLU A CA 1
ATOM 6527 C C . GLU A 1 880 ? 17.684 -26.973 -25.440 1.00 86.62 880 GLU A C 1
ATOM 6529 O O . GLU A 1 880 ? 17.473 -27.892 -26.232 1.00 86.62 880 GLU A O 1
ATOM 6534 N N . VAL A 1 881 ? 18.694 -26.999 -24.573 1.00 83.19 881 VAL A N 1
ATOM 6535 C CA . VAL A 1 881 ? 19.685 -28.075 -24.465 1.00 83.19 881 VAL A CA 1
ATOM 6536 C C . VAL A 1 881 ? 19.539 -28.747 -23.092 1.00 83.19 881 VAL A C 1
ATOM 6538 O O . VAL A 1 881 ? 19.934 -28.150 -22.087 1.00 83.19 881 VAL A O 1
ATOM 6541 N N . PRO A 1 882 ? 18.971 -29.965 -22.999 1.00 82.12 882 PRO A N 1
ATOM 6542 C CA . PRO A 1 882 ? 18.750 -30.638 -21.720 1.00 82.12 882 PRO A CA 1
ATOM 6543 C C . PRO A 1 882 ? 20.069 -31.168 -21.137 1.00 82.12 882 PRO A C 1
ATOM 6545 O O . PRO A 1 882 ? 20.653 -32.128 -21.639 1.00 82.12 882 PRO A O 1
ATOM 6548 N N . LEU A 1 883 ? 20.519 -30.569 -20.034 1.00 81.50 883 LEU A N 1
ATOM 6549 C CA . LEU A 1 883 ? 21.775 -30.914 -19.357 1.00 81.50 883 LEU A CA 1
ATOM 6550 C C . LEU A 1 883 ? 21.658 -32.203 -18.529 1.00 81.50 883 LEU A C 1
ATOM 6552 O O . LEU A 1 883 ? 22.640 -32.922 -18.359 1.00 81.50 883 LEU A O 1
ATOM 6556 N N . ASP A 1 884 ? 20.457 -32.518 -18.038 1.00 72.06 884 ASP A N 1
ATOM 6557 C CA . ASP A 1 884 ? 20.208 -33.658 -17.138 1.00 72.06 884 ASP A CA 1
ATOM 6558 C C . ASP A 1 884 ? 19.766 -34.941 -17.857 1.00 72.06 884 ASP A C 1
ATOM 6560 O O . ASP A 1 884 ? 19.548 -35.971 -17.222 1.00 72.06 884 ASP A O 1
ATOM 6564 N N . GLY A 1 885 ? 19.676 -34.903 -19.190 1.00 59.25 885 GLY A N 1
ATOM 6565 C CA . GLY A 1 885 ? 19.462 -36.091 -20.017 1.00 59.25 885 GLY A CA 1
ATOM 6566 C C . GLY A 1 885 ? 20.749 -36.821 -20.420 1.00 59.25 885 GLY A C 1
ATOM 6567 O O . GLY A 1 885 ? 20.663 -37.936 -20.932 1.00 59.25 885 GLY A O 1
ATOM 6568 N N . HIS A 1 886 ? 21.931 -36.216 -20.229 1.00 63.91 886 HIS A N 1
ATOM 6569 C CA . HIS A 1 886 ? 23.180 -36.700 -20.827 1.00 63.91 886 HIS A CA 1
ATOM 6570 C C . HIS A 1 886 ? 24.212 -37.174 -19.782 1.00 63.91 886 HIS A C 1
ATOM 6572 O O . HIS A 1 886 ? 24.590 -36.392 -18.906 1.00 63.91 886 HIS A O 1
ATOM 6578 N N . PRO A 1 887 ? 24.733 -38.418 -19.867 1.00 65.69 887 PRO A N 1
ATOM 6579 C CA . PRO A 1 887 ? 25.595 -39.003 -18.829 1.00 65.69 887 PRO A CA 1
ATOM 6580 C C . PRO A 1 887 ? 26.957 -38.303 -18.666 1.00 65.69 887 PRO A C 1
ATOM 6582 O O . PRO A 1 887 ? 27.599 -38.423 -17.616 1.00 65.69 887 PRO A O 1
ATOM 6585 N N . ASP A 1 888 ? 27.387 -37.554 -19.683 1.00 69.06 888 ASP A N 1
ATOM 6586 C CA . ASP A 1 888 ? 28.700 -36.906 -19.735 1.00 69.06 888 ASP A CA 1
ATOM 6587 C C . ASP A 1 888 ? 28.681 -35.409 -19.356 1.00 69.06 888 ASP A C 1
ATOM 6589 O O . ASP A 1 888 ? 29.746 -34.798 -19.244 1.00 69.06 888 ASP A O 1
ATOM 6593 N N . ILE A 1 889 ? 27.510 -34.805 -19.094 1.00 81.31 889 ILE A N 1
ATOM 6594 C CA . ILE A 1 889 ? 27.398 -33.392 -18.673 1.00 81.31 889 ILE A CA 1
ATOM 6595 C C . ILE A 1 889 ? 27.372 -33.290 -17.138 1.00 81.31 889 ILE A C 1
ATOM 6597 O O . ILE A 1 889 ? 26.328 -33.276 -16.481 1.00 81.31 889 ILE A O 1
ATOM 6601 N N . ARG A 1 890 ? 28.563 -33.194 -16.545 1.00 85.56 890 ARG A N 1
ATOM 6602 C CA . ARG A 1 890 ? 28.791 -33.039 -15.094 1.00 85.56 890 ARG A CA 1
ATOM 6603 C C . ARG A 1 890 ? 29.005 -31.576 -14.706 1.00 85.56 890 ARG A C 1
ATOM 6605 O O . ARG A 1 890 ? 29.395 -30.772 -15.545 1.00 85.56 890 ARG A O 1
ATOM 6612 N N . ASP A 1 891 ? 28.812 -31.237 -13.437 1.00 89.94 891 ASP A N 1
ATOM 6613 C CA . ASP A 1 891 ? 29.113 -29.895 -12.922 1.00 89.94 891 ASP A CA 1
ATOM 6614 C C . ASP A 1 891 ? 30.603 -29.558 -13.108 1.00 89.94 891 ASP A C 1
ATOM 6616 O O . ASP A 1 891 ? 31.485 -30.344 -12.754 1.00 89.94 891 ASP A O 1
ATOM 6620 N N . GLY A 1 892 ? 30.886 -28.394 -13.695 1.00 89.25 892 GLY A N 1
ATOM 6621 C CA . GLY A 1 892 ? 32.212 -28.041 -14.197 1.00 89.25 892 GLY A CA 1
ATOM 6622 C C . GLY A 1 892 ? 32.186 -26.892 -15.206 1.00 89.25 892 GLY A C 1
ATOM 6623 O O . GLY A 1 892 ? 31.133 -26.323 -15.494 1.00 89.25 892 GLY A O 1
ATOM 6624 N N . PHE A 1 893 ? 33.361 -26.541 -15.726 1.00 90.75 893 PHE A N 1
ATOM 6625 C CA . PHE A 1 893 ? 33.509 -25.582 -16.824 1.00 90.75 893 PHE A CA 1
ATOM 6626 C C . PHE A 1 893 ? 33.355 -26.284 -18.177 1.00 90.75 893 PHE A C 1
ATOM 6628 O O . PHE A 1 893 ? 33.804 -27.425 -18.332 1.00 90.75 893 PHE A O 1
ATOM 6635 N N . TYR A 1 894 ? 32.742 -25.588 -19.133 1.00 91.56 894 TYR A N 1
ATOM 6636 C CA . TYR A 1 894 ? 32.643 -26.002 -20.529 1.00 91.56 894 TYR A CA 1
ATOM 6637 C C . TYR A 1 894 ? 32.937 -24.822 -21.452 1.00 91.56 894 TYR A C 1
ATOM 6639 O O . TYR A 1 894 ? 32.483 -23.708 -21.197 1.00 91.56 894 TYR A O 1
ATOM 6647 N N . CYS A 1 895 ? 33.593 -25.093 -22.577 1.00 90.69 895 CYS A N 1
ATOM 6648 C CA . CYS A 1 895 ? 33.462 -24.242 -23.747 1.00 90.69 895 CYS A CA 1
ATOM 6649 C C . CYS A 1 895 ? 32.159 -24.600 -24.471 1.00 90.69 895 CYS A C 1
ATOM 6651 O O . CYS A 1 895 ? 31.979 -25.744 -24.904 1.00 90.69 895 CYS A O 1
ATOM 6653 N N . LEU A 1 896 ? 31.254 -23.633 -24.598 1.00 89.94 896 LEU A N 1
ATOM 6654 C CA . LEU A 1 896 ? 30.092 -23.717 -25.472 1.00 89.94 896 LEU A CA 1
ATOM 6655 C C . LEU A 1 896 ? 30.470 -23.132 -26.835 1.00 89.94 896 LEU A C 1
ATOM 6657 O O . LEU A 1 896 ? 30.689 -21.927 -26.942 1.00 89.94 896 LEU A O 1
ATOM 6661 N N . ARG A 1 897 ? 30.531 -23.973 -27.869 1.00 86.62 897 ARG A N 1
ATOM 6662 C CA . ARG A 1 897 ? 30.773 -23.559 -29.259 1.00 86.62 897 ARG A CA 1
ATOM 6663 C C . ARG A 1 897 ? 29.461 -23.570 -30.034 1.00 86.62 897 ARG A C 1
ATOM 6665 O O . ARG A 1 897 ? 28.746 -24.570 -29.987 1.00 86.62 897 ARG A O 1
ATOM 6672 N N . VAL A 1 898 ? 29.176 -22.503 -30.774 1.00 85.56 898 VAL A N 1
ATOM 6673 C CA . VAL A 1 898 ? 28.020 -22.400 -31.677 1.00 85.56 898 VAL A CA 1
ATOM 6674 C C . VAL A 1 898 ? 28.494 -22.037 -33.085 1.00 85.56 898 VAL A C 1
ATOM 6676 O O . VAL A 1 898 ? 29.414 -21.234 -33.248 1.00 85.56 898 VAL A O 1
ATOM 6679 N N . VAL A 1 899 ? 27.900 -22.664 -34.100 1.00 78.56 899 VAL A N 1
ATOM 6680 C CA . VAL A 1 899 ? 28.299 -22.554 -35.513 1.00 78.56 899 VAL A CA 1
ATOM 6681 C C . VAL A 1 899 ? 27.092 -22.586 -36.442 1.00 78.56 899 VAL A C 1
ATOM 6683 O O . VAL A 1 899 ? 26.150 -23.341 -36.209 1.00 78.56 899 VAL A O 1
ATOM 6686 N N . ALA A 1 900 ? 27.152 -21.811 -37.526 1.00 74.12 900 ALA A N 1
ATOM 6687 C CA . ALA A 1 900 ? 26.207 -21.914 -38.634 1.00 74.12 900 ALA A CA 1
ATOM 6688 C C . ALA A 1 900 ? 26.694 -22.956 -39.658 1.00 74.12 900 ALA A C 1
ATOM 6690 O O . ALA A 1 900 ? 27.902 -23.100 -39.877 1.00 74.12 900 ALA A O 1
ATOM 6691 N N . ILE A 1 901 ? 25.757 -23.663 -40.291 1.00 69.31 901 ILE A N 1
ATOM 6692 C CA . ILE A 1 901 ? 26.019 -24.684 -41.312 1.00 69.31 901 ILE A CA 1
ATOM 6693 C C . ILE A 1 901 ? 25.387 -24.269 -42.644 1.00 69.31 901 ILE A C 1
ATOM 6695 O O . ILE A 1 901 ? 24.174 -24.066 -42.746 1.00 69.31 901 ILE A O 1
ATOM 6699 N N . ASP A 1 902 ? 26.244 -24.194 -43.657 1.00 61.44 902 ASP A N 1
ATOM 6700 C CA . ASP A 1 902 ? 25.938 -23.971 -45.073 1.00 61.44 902 ASP A CA 1
ATOM 6701 C C . ASP A 1 902 ? 25.172 -25.167 -45.685 1.00 61.44 902 ASP A C 1
ATOM 6703 O O . ASP A 1 902 ? 25.547 -26.325 -45.475 1.00 61.44 902 ASP A O 1
ATOM 6707 N N . ALA A 1 903 ? 24.090 -24.899 -46.426 1.00 55.47 903 ALA A N 1
ATOM 6708 C CA . ALA A 1 903 ? 23.222 -25.917 -47.027 1.00 55.47 903 ALA A CA 1
ATOM 6709 C C . ALA A 1 903 ? 23.887 -26.752 -48.130 1.00 55.47 903 ALA A C 1
ATOM 6711 O O . ALA A 1 903 ? 23.645 -27.957 -48.209 1.00 55.47 903 ALA A O 1
ATOM 6712 N N . ASP A 1 904 ? 24.706 -26.125 -48.976 1.00 52.22 904 ASP A N 1
ATOM 6713 C CA . ASP A 1 904 ? 25.213 -26.727 -50.213 1.00 52.22 904 ASP A CA 1
ATOM 6714 C C . ASP A 1 904 ? 26.434 -27.622 -49.945 1.00 52.22 904 ASP A C 1
ATOM 6716 O O . ASP A 1 904 ? 26.683 -28.591 -50.666 1.00 52.22 904 ASP A O 1
ATOM 6720 N N . ASN A 1 905 ? 27.221 -27.296 -48.912 1.00 57.28 905 ASN A N 1
ATOM 6721 C CA . ASN A 1 905 ? 28.515 -27.939 -48.649 1.00 57.28 905 ASN A CA 1
ATOM 6722 C C . ASN A 1 905 ? 28.746 -28.383 -47.189 1.00 57.28 905 ASN A C 1
ATOM 6724 O O . ASN A 1 905 ? 29.799 -28.953 -46.896 1.00 57.28 905 ASN A O 1
ATOM 6728 N N . LEU A 1 906 ? 27.790 -28.149 -46.281 1.00 59.41 906 LEU A N 1
ATOM 6729 C CA . LEU A 1 906 ? 27.858 -28.494 -44.851 1.00 59.41 906 LEU A CA 1
ATOM 6730 C C . LEU A 1 906 ? 29.064 -27.908 -44.091 1.00 59.41 906 LEU A C 1
ATOM 6732 O O . LEU A 1 906 ? 29.397 -28.382 -43.000 1.00 59.41 906 LEU A O 1
ATOM 6736 N N . THR A 1 907 ? 29.741 -26.889 -44.628 1.00 61.31 907 THR A N 1
ATOM 6737 C CA . THR A 1 907 ? 30.884 -26.287 -43.934 1.00 61.31 907 THR A CA 1
ATOM 6738 C C . THR A 1 907 ? 30.435 -25.438 -42.751 1.00 61.31 907 THR A C 1
ATOM 6740 O O . THR A 1 907 ? 29.440 -24.715 -42.805 1.00 61.31 907 THR A O 1
ATOM 6743 N N . LEU A 1 908 ? 31.215 -25.512 -41.671 1.00 59.03 908 LEU A N 1
ATOM 6744 C CA . LEU A 1 908 ? 31.022 -24.669 -40.499 1.00 59.03 908 LEU A CA 1
ATOM 6745 C C . LEU A 1 908 ? 31.458 -23.233 -40.822 1.00 59.03 908 LEU A C 1
ATOM 6747 O O . LEU A 1 908 ? 32.560 -23.000 -41.337 1.00 59.03 908 LEU A O 1
ATOM 6751 N N . ARG A 1 909 ? 30.592 -22.271 -40.503 1.00 66.12 909 ARG A N 1
ATOM 6752 C CA . ARG A 1 909 ? 30.800 -20.833 -40.698 1.00 66.12 909 ARG A CA 1
ATOM 6753 C C . ARG A 1 909 ? 30.502 -20.071 -39.406 1.00 66.12 909 ARG A C 1
ATOM 6755 O O . ARG A 1 909 ? 29.704 -20.512 -38.583 1.00 66.12 909 ARG A O 1
ATOM 6762 N N . ASN A 1 910 ? 31.164 -18.920 -39.262 1.00 69.25 910 ASN A N 1
ATOM 6763 C CA . ASN A 1 910 ? 30.928 -17.925 -38.211 1.00 69.25 910 ASN A CA 1
ATOM 6764 C C . ASN A 1 910 ? 30.903 -18.510 -36.777 1.00 69.25 910 ASN A C 1
ATOM 6766 O O . ASN A 1 910 ? 29.882 -18.504 -36.098 1.00 69.25 910 ASN A O 1
ATOM 6770 N N . ILE A 1 911 ? 32.038 -19.073 -36.342 1.00 77.12 911 ILE A N 1
ATOM 6771 C CA . ILE A 1 911 ? 32.177 -19.737 -35.034 1.00 77.12 911 ILE A CA 1
ATOM 6772 C C . ILE A 1 911 ? 32.097 -18.710 -33.893 1.00 77.12 911 ILE A C 1
ATOM 6774 O O . ILE A 1 911 ? 32.865 -17.749 -33.879 1.00 77.12 911 ILE A O 1
ATOM 6778 N N . GLN A 1 912 ? 31.242 -18.961 -32.901 1.00 84.88 912 GLN A N 1
ATOM 6779 C CA . GLN A 1 912 ? 31.233 -18.262 -31.610 1.00 84.88 912 GLN A CA 1
ATOM 6780 C C . GLN A 1 912 ? 31.498 -19.241 -30.462 1.00 84.88 912 GLN A C 1
ATOM 6782 O O . GLN A 1 912 ? 31.053 -20.388 -30.494 1.00 84.88 912 GLN A O 1
ATOM 6787 N N . GLU A 1 913 ? 32.238 -18.789 -29.450 1.00 88.44 913 GLU A N 1
ATOM 6788 C CA . GLU A 1 913 ? 32.667 -19.598 -28.306 1.00 88.44 913 GLU A CA 1
ATOM 6789 C C . GLU A 1 913 ? 32.494 -18.831 -26.991 1.00 88.44 913 GLU A C 1
ATOM 6791 O O . GLU A 1 913 ? 32.803 -17.641 -26.918 1.00 88.44 913 GLU A O 1
ATOM 6796 N N . PHE A 1 914 ? 32.015 -19.522 -25.952 1.00 91.06 914 PHE A N 1
ATOM 6797 C CA . PHE A 1 914 ? 31.768 -18.955 -24.624 1.00 91.06 914 PHE A CA 1
ATOM 6798 C C . PHE A 1 914 ? 32.218 -19.921 -23.524 1.00 91.06 914 PHE A C 1
ATOM 6800 O O . PHE A 1 914 ? 31.788 -21.075 -23.493 1.00 91.06 914 PHE A O 1
ATOM 6807 N N . ASP A 1 915 ? 33.023 -19.446 -22.575 1.00 90.81 915 ASP A N 1
ATOM 6808 C CA . ASP A 1 915 ? 33.262 -20.157 -21.318 1.00 90.81 915 ASP A CA 1
ATOM 6809 C C . ASP A 1 915 ? 31.996 -20.094 -20.459 1.00 90.81 915 ASP A C 1
ATOM 6811 O O . ASP A 1 915 ? 31.615 -19.029 -19.969 1.00 90.81 915 ASP A O 1
ATOM 6815 N N . VAL A 1 916 ? 31.356 -21.240 -20.241 1.00 93.62 916 VAL A N 1
ATOM 6816 C CA . VAL A 1 916 ? 30.182 -21.388 -19.372 1.00 93.62 916 VAL A CA 1
ATOM 6817 C C . VAL A 1 916 ? 30.477 -22.371 -18.241 1.00 93.62 916 VAL A C 1
ATOM 6819 O O . VAL A 1 916 ? 31.418 -23.168 -18.301 1.00 93.62 916 VAL A O 1
ATOM 6822 N N . ARG A 1 917 ? 29.678 -22.338 -17.173 1.00 93.44 917 ARG A N 1
ATOM 6823 C CA . ARG A 1 917 ? 29.853 -23.245 -16.028 1.00 93.44 917 ARG A CA 1
ATOM 6824 C C . ARG A 1 917 ? 28.548 -23.916 -15.629 1.00 93.44 917 ARG A C 1
ATOM 6826 O O . ARG A 1 917 ? 27.658 -23.251 -15.113 1.00 93.44 917 ARG A O 1
ATOM 6833 N N . VAL A 1 918 ? 28.474 -25.238 -15.762 1.00 92.38 918 VAL A N 1
ATOM 6834 C CA . VAL A 1 918 ? 27.379 -26.040 -15.195 1.00 92.38 918 VAL A CA 1
ATOM 6835 C C . VAL A 1 918 ? 27.579 -26.139 -13.681 1.00 92.38 918 VAL A C 1
ATOM 6837 O O . VAL A 1 918 ? 28.647 -26.547 -13.216 1.00 92.38 918 VAL A O 1
ATOM 6840 N N . ASN A 1 919 ? 26.575 -25.723 -12.910 1.00 92.06 919 ASN A N 1
ATOM 6841 C CA . ASN A 1 919 ? 26.580 -25.758 -11.448 1.00 92.06 919 ASN A CA 1
ATOM 6842 C C . ASN A 1 919 ? 25.142 -25.877 -10.922 1.00 92.06 919 ASN A C 1
ATOM 6844 O O . ASN A 1 919 ? 24.510 -24.872 -10.595 1.00 92.06 919 ASN A O 1
ATOM 6848 N N . ARG A 1 920 ? 24.642 -27.107 -10.804 1.00 87.81 920 ARG A N 1
ATOM 6849 C CA . ARG A 1 920 ? 23.256 -27.444 -10.426 1.00 87.81 920 ARG A CA 1
ATOM 6850 C C . ARG A 1 920 ? 22.895 -27.067 -8.983 1.00 87.81 920 ARG A C 1
ATOM 6852 O O . ARG A 1 920 ? 21.739 -27.149 -8.589 1.00 87.81 920 ARG A O 1
ATOM 6859 N N . MET A 1 921 ? 23.884 -26.661 -8.181 1.00 89.31 921 MET A N 1
ATOM 6860 C CA . MET A 1 921 ? 23.691 -26.132 -6.824 1.00 89.31 921 MET A CA 1
ATOM 6861 C C . MET A 1 921 ? 23.612 -24.596 -6.768 1.00 89.31 921 MET A C 1
ATOM 6863 O O . MET A 1 921 ? 23.442 -24.039 -5.683 1.00 89.31 921 MET A O 1
ATOM 6867 N N . ALA A 1 922 ? 23.766 -23.886 -7.891 1.00 88.12 922 ALA A N 1
ATOM 6868 C CA . ALA A 1 922 ? 23.522 -22.446 -7.928 1.00 88.12 922 ALA A CA 1
ATOM 6869 C C . ALA A 1 922 ? 22.008 -22.147 -7.874 1.00 88.12 922 ALA A C 1
ATOM 6871 O O . ALA A 1 922 ? 21.213 -22.895 -8.441 1.00 88.12 922 ALA A O 1
ATOM 6872 N N . PRO A 1 923 ? 21.580 -21.053 -7.217 1.00 88.44 923 PRO A N 1
ATOM 6873 C CA . PRO A 1 923 ? 20.175 -20.665 -7.207 1.00 88.44 923 PRO A CA 1
ATOM 6874 C C . PRO A 1 923 ? 19.760 -20.159 -8.595 1.00 88.44 923 PRO A C 1
ATOM 6876 O O . PRO A 1 923 ? 20.239 -19.117 -9.044 1.00 88.44 923 PRO A O 1
ATOM 6879 N N . VAL A 1 924 ? 18.858 -20.884 -9.262 1.00 90.25 924 VAL A N 1
ATOM 6880 C CA . VAL A 1 924 ? 18.235 -20.439 -10.518 1.00 90.25 924 VAL A CA 1
ATOM 6881 C C . VAL A 1 924 ? 17.442 -19.152 -10.244 1.00 90.25 924 VAL A C 1
ATOM 6883 O O . VAL A 1 924 ? 16.577 -19.159 -9.361 1.00 90.25 924 VAL A O 1
ATOM 6886 N N . PRO A 1 925 ? 17.712 -18.037 -10.945 1.00 90.06 925 PRO A N 1
ATOM 6887 C CA . PRO A 1 925 ? 16.947 -16.814 -10.764 1.00 90.06 925 PRO A CA 1
ATOM 6888 C C . PRO A 1 925 ? 15.565 -16.956 -11.416 1.00 90.06 925 PRO A C 1
ATOM 6890 O O . PRO A 1 925 ? 15.423 -17.565 -12.474 1.00 90.06 925 PRO A O 1
ATOM 6893 N N . VAL A 1 926 ? 14.547 -16.371 -10.785 1.00 89.25 926 VAL A N 1
ATOM 6894 C CA . VAL A 1 926 ? 13.152 -16.385 -11.253 1.00 89.25 926 VAL A CA 1
ATOM 6895 C C . VAL A 1 926 ? 12.705 -14.989 -11.680 1.00 89.25 926 VAL A C 1
ATOM 6897 O O . VAL A 1 926 ? 13.225 -13.991 -11.179 1.00 89.25 926 VAL A O 1
ATOM 6900 N N . ALA A 1 927 ? 11.732 -14.933 -12.588 1.00 91.69 927 ALA A N 1
ATOM 6901 C CA . ALA A 1 927 ? 11.105 -13.701 -13.047 1.00 91.69 927 ALA A CA 1
ATOM 6902 C C . ALA A 1 927 ? 9.581 -13.870 -13.100 1.00 91.69 927 ALA A C 1
ATOM 6904 O O . ALA A 1 927 ? 9.085 -14.927 -13.496 1.00 91.69 927 ALA A O 1
ATOM 6905 N N . ASN A 1 928 ? 8.845 -12.830 -12.715 1.00 92.38 928 ASN A N 1
ATOM 6906 C CA . ASN A 1 928 ? 7.386 -12.819 -12.744 1.00 92.38 928 ASN A CA 1
ATOM 6907 C C . ASN A 1 928 ? 6.891 -12.199 -14.050 1.00 92.38 928 ASN A C 1
ATOM 6909 O O . ASN A 1 928 ? 7.117 -11.017 -14.290 1.00 92.38 928 ASN A O 1
ATOM 6913 N N . ILE A 1 929 ? 6.177 -12.981 -14.861 1.00 94.06 929 ILE A N 1
ATOM 6914 C CA . ILE A 1 929 ? 5.530 -12.511 -16.091 1.00 94.06 929 ILE A CA 1
ATOM 6915 C C . ILE A 1 929 ? 4.072 -12.162 -15.790 1.00 94.06 929 ILE A C 1
ATOM 6917 O O . ILE A 1 929 ? 3.319 -12.972 -15.250 1.00 94.06 929 ILE A O 1
ATOM 6921 N N . SER A 1 930 ? 3.667 -10.965 -16.196 1.00 92.31 930 SER A N 1
ATOM 6922 C CA . SER A 1 930 ? 2.288 -10.483 -16.181 1.00 92.31 930 SER A CA 1
ATOM 6923 C C . SER A 1 930 ? 1.910 -9.967 -17.570 1.00 92.31 930 SER A C 1
ATOM 6925 O O . SER A 1 930 ? 2.784 -9.593 -18.353 1.00 92.31 930 SER A O 1
ATOM 6927 N N . VAL A 1 931 ? 0.616 -9.959 -17.893 1.00 90.94 931 VAL A N 1
ATOM 6928 C CA . VAL A 1 931 ? 0.116 -9.373 -19.140 1.00 90.94 931 VAL A CA 1
ATOM 6929 C C . VAL A 1 931 ? -1.147 -8.564 -18.873 1.00 90.94 931 VAL A C 1
ATOM 6931 O O . VAL A 1 931 ? -2.024 -8.995 -18.122 1.00 90.94 931 VAL A O 1
ATOM 6934 N N . SER A 1 932 ? -1.236 -7.390 -19.486 1.00 91.38 932 SER A N 1
ATOM 6935 C CA . SER A 1 932 ? -2.440 -6.567 -19.546 1.00 91.38 932 SER A CA 1
ATOM 6936 C C . SER A 1 932 ? -2.887 -6.418 -20.998 1.00 91.38 932 SER A C 1
ATOM 6938 O O . SER A 1 932 ? -2.085 -6.465 -21.930 1.00 91.38 932 SER A O 1
ATOM 6940 N N . THR A 1 933 ? -4.190 -6.278 -21.207 1.00 88.62 933 THR A N 1
ATOM 6941 C CA . THR A 1 933 ? -4.799 -6.141 -22.533 1.00 88.62 933 THR A CA 1
ATOM 6942 C C . THR A 1 933 ? -5.705 -4.918 -22.534 1.00 88.62 933 THR A C 1
ATOM 6944 O O . THR A 1 933 ? -6.349 -4.611 -21.530 1.00 88.62 933 THR A O 1
ATOM 6947 N N . SER A 1 934 ? -5.714 -4.183 -23.643 1.00 81.69 934 SER A N 1
ATOM 6948 C CA . SER A 1 934 ? -6.553 -2.983 -23.808 1.00 81.69 934 SER A CA 1
ATOM 6949 C C . SER A 1 934 ? -8.044 -3.314 -23.962 1.00 81.69 934 SER A C 1
ATOM 6951 O O . SER A 1 934 ? -8.894 -2.485 -23.640 1.00 81.69 934 SER A O 1
ATOM 6953 N N . SER A 1 935 ? -8.364 -4.541 -24.379 1.00 78.25 935 SER A N 1
ATOM 6954 C CA . SER A 1 935 ? -9.716 -5.092 -24.472 1.00 78.25 935 SER A CA 1
ATOM 6955 C C . SER A 1 935 ? -9.738 -6.562 -24.023 1.00 78.25 935 SER A C 1
ATOM 6957 O O . SER A 1 935 ? -8.700 -7.219 -23.951 1.00 78.25 935 SER A O 1
ATOM 6959 N N . VAL A 1 936 ? -10.930 -7.106 -23.755 1.00 78.31 936 VAL A N 1
ATOM 6960 C CA . VAL A 1 936 ? -11.149 -8.554 -23.610 1.00 78.31 936 VAL A CA 1
ATOM 6961 C C . VAL A 1 936 ? -12.476 -8.920 -24.295 1.00 78.31 936 VAL A C 1
ATOM 6963 O O . VAL A 1 936 ? -13.508 -8.366 -23.909 1.00 78.31 936 VAL A O 1
ATOM 6966 N N . PRO A 1 937 ? -12.508 -9.859 -25.264 1.00 78.94 937 PRO A N 1
ATOM 6967 C CA . PRO A 1 937 ? -11.369 -10.525 -25.902 1.00 78.94 937 PRO A CA 1
ATOM 6968 C C . PRO A 1 937 ? -10.624 -9.601 -26.880 1.00 78.94 937 PRO A C 1
ATOM 6970 O O . PRO A 1 937 ? -11.250 -8.768 -27.533 1.00 78.94 937 PRO A O 1
ATOM 6973 N N . VAL A 1 938 ? -9.312 -9.817 -27.009 1.00 86.62 938 VAL A N 1
ATOM 6974 C CA . VAL A 1 938 ? -8.405 -9.028 -27.860 1.00 86.62 938 VAL A CA 1
ATOM 6975 C C . VAL A 1 938 ? -8.658 -9.294 -29.342 1.00 86.62 938 VAL A C 1
ATOM 6977 O O . VAL A 1 938 ? -8.753 -10.450 -29.764 1.00 86.62 938 VAL A O 1
ATOM 6980 N N . LYS A 1 939 ? -8.732 -8.224 -30.135 1.00 87.56 939 LYS A N 1
ATOM 6981 C CA . LYS A 1 939 ? -8.988 -8.249 -31.580 1.00 87.56 939 LYS A CA 1
ATOM 6982 C C . LYS A 1 939 ? -7.924 -7.456 -32.351 1.00 87.56 939 LYS A C 1
ATOM 6984 O O . LYS A 1 939 ? -7.222 -6.634 -31.765 1.00 87.56 939 LYS A O 1
ATOM 6989 N N . PRO A 1 940 ? -7.828 -7.638 -33.678 1.00 85.69 940 PRO A N 1
ATOM 6990 C CA . PRO A 1 940 ? -7.210 -6.660 -34.569 1.00 85.69 940 PRO A CA 1
ATOM 6991 C C . PRO A 1 940 ? -7.688 -5.228 -34.268 1.00 85.69 940 PRO A C 1
ATOM 6993 O O . PRO A 1 940 ? -8.891 -4.971 -34.232 1.00 85.69 940 PRO A O 1
ATOM 6996 N N . GLY A 1 941 ? -6.743 -4.314 -34.044 1.00 80.62 941 GLY A N 1
ATOM 6997 C CA . GLY A 1 941 ? -6.963 -2.943 -33.571 1.00 80.62 941 GLY A CA 1
ATOM 6998 C C . GLY A 1 941 ? -6.622 -2.723 -32.090 1.00 80.62 941 GLY A C 1
ATOM 6999 O O . GLY A 1 941 ? -6.272 -1.605 -31.717 1.00 80.62 941 GLY A O 1
ATOM 7000 N N . ASP A 1 942 ? -6.660 -3.772 -31.265 1.00 88.25 942 ASP A N 1
ATOM 7001 C CA . ASP A 1 942 ? -6.300 -3.719 -29.844 1.00 88.25 942 ASP A CA 1
ATOM 7002 C C . ASP A 1 942 ? -4.795 -3.973 -29.621 1.00 88.25 942 ASP A C 1
ATOM 7004 O O . ASP A 1 942 ? -4.072 -4.436 -30.504 1.00 88.25 942 ASP A O 1
ATOM 7008 N N . SER A 1 943 ? -4.313 -3.716 -28.403 1.00 89.25 943 SER A N 1
ATOM 7009 C CA . SER A 1 943 ? -2.951 -4.031 -27.943 1.00 89.25 943 SER A CA 1
ATOM 7010 C C . SER A 1 943 ? -2.901 -4.874 -26.662 1.00 89.25 943 SER A C 1
ATOM 7012 O O . SER A 1 943 ? -3.806 -4.822 -25.818 1.00 89.25 943 SER A O 1
ATOM 7014 N N . ALA A 1 944 ? -1.797 -5.608 -26.490 1.00 90.50 944 ALA A N 1
ATOM 7015 C CA . ALA A 1 944 ? -1.400 -6.249 -25.235 1.00 90.50 944 ALA A CA 1
ATOM 7016 C C . ALA A 1 944 ? -0.042 -5.724 -24.752 1.00 90.50 944 ALA A C 1
ATOM 7018 O O . ALA A 1 944 ? 0.799 -5.317 -25.553 1.00 90.50 944 ALA A O 1
ATOM 7019 N N . THR A 1 945 ? 0.175 -5.750 -23.437 1.00 92.62 945 THR A N 1
ATOM 7020 C CA . THR A 1 945 ? 1.440 -5.369 -22.800 1.00 92.62 945 THR A CA 1
ATOM 7021 C C . THR A 1 945 ? 1.897 -6.453 -21.834 1.00 92.62 945 THR A C 1
ATOM 7023 O O . THR A 1 945 ? 1.217 -6.732 -20.849 1.00 92.62 945 THR A O 1
ATOM 7026 N N . TRP A 1 946 ? 3.058 -7.047 -22.097 1.00 93.06 946 TRP A N 1
ATOM 7027 C CA . TRP A 1 946 ? 3.720 -8.002 -21.210 1.00 93.06 946 TRP A CA 1
ATOM 7028 C C . TRP A 1 946 ? 4.714 -7.267 -20.320 1.00 93.06 946 TRP A C 1
ATOM 7030 O O . TRP A 1 946 ? 5.628 -6.618 -20.828 1.00 93.06 946 TRP A O 1
ATOM 7040 N N . SER A 1 947 ? 4.572 -7.405 -19.004 1.00 92.00 947 SER A N 1
ATOM 7041 C CA . SER A 1 947 ? 5.505 -6.848 -18.022 1.00 92.00 947 SER A CA 1
ATOM 7042 C C . SER A 1 947 ? 6.187 -7.977 -17.259 1.00 92.00 947 SER A C 1
ATOM 7044 O O . SER A 1 947 ? 5.506 -8.830 -16.681 1.00 92.00 947 SER A O 1
ATOM 7046 N N . VAL A 1 948 ? 7.523 -7.985 -17.261 1.00 91.44 948 VAL A N 1
ATOM 7047 C CA . VAL A 1 948 ? 8.347 -9.025 -16.629 1.00 91.44 948 VAL A CA 1
ATOM 7048 C C . VAL A 1 948 ? 9.278 -8.408 -15.586 1.00 91.44 948 VAL A C 1
ATOM 7050 O O . VAL A 1 948 ? 10.137 -7.591 -15.922 1.00 91.44 948 VAL A O 1
ATOM 7053 N N . ASP A 1 949 ? 9.090 -8.795 -14.323 1.00 92.00 949 ASP A N 1
ATOM 7054 C CA . ASP A 1 949 ? 9.887 -8.355 -13.170 1.00 92.00 949 ASP A CA 1
ATOM 7055 C C . ASP A 1 949 ? 10.946 -9.410 -12.821 1.00 92.00 949 ASP A C 1
ATOM 7057 O O . ASP A 1 949 ? 10.626 -10.579 -12.593 1.00 92.00 949 ASP A O 1
ATOM 7061 N N . PHE A 1 950 ? 12.212 -8.994 -12.769 1.00 87.44 950 PHE A N 1
ATOM 7062 C CA . PHE A 1 950 ? 13.370 -9.843 -12.470 1.00 87.44 950 PHE A CA 1
ATOM 7063 C C . PHE A 1 950 ? 13.786 -9.806 -10.989 1.00 87.44 950 PHE A C 1
ATOM 7065 O O . PHE A 1 950 ? 14.807 -10.394 -10.612 1.00 87.44 950 PHE A O 1
ATOM 7072 N N . TYR A 1 951 ? 13.024 -9.105 -10.138 1.00 86.06 951 TYR A N 1
ATOM 7073 C CA . TYR A 1 951 ? 13.272 -8.876 -8.710 1.00 86.06 951 TYR A CA 1
ATOM 7074 C C . TYR A 1 951 ? 14.634 -8.216 -8.407 1.00 86.06 951 TYR A C 1
ATOM 7076 O O . TYR A 1 951 ? 15.253 -8.474 -7.366 1.00 86.06 951 TYR A O 1
ATOM 7084 N N . GLY A 1 952 ? 15.141 -7.416 -9.346 1.00 84.56 952 GLY A N 1
ATOM 7085 C CA . GLY A 1 952 ? 16.462 -6.781 -9.325 1.00 84.56 952 GLY A CA 1
ATOM 7086 C C . GLY A 1 952 ? 17.123 -6.788 -10.712 1.00 84.56 952 GLY A C 1
ATOM 7087 O O . GLY A 1 952 ? 16.607 -7.441 -11.614 1.00 84.56 952 GLY A O 1
ATOM 7088 N N . PRO A 1 953 ? 18.244 -6.072 -10.919 1.00 84.38 953 PRO A N 1
ATOM 7089 C CA . PRO A 1 953 ? 18.837 -5.921 -12.247 1.00 84.38 953 PRO A CA 1
ATOM 7090 C C . PRO A 1 953 ? 19.276 -7.251 -12.877 1.00 84.38 953 PRO A C 1
ATOM 7092 O O . PRO A 1 953 ? 20.040 -8.012 -12.275 1.00 84.38 953 PRO A O 1
ATOM 7095 N N . ALA A 1 954 ? 18.841 -7.483 -14.114 1.00 87.69 954 ALA A N 1
ATOM 7096 C CA . ALA A 1 954 ? 19.262 -8.583 -14.975 1.00 87.69 954 ALA A CA 1
ATOM 7097 C C . ALA A 1 954 ? 19.626 -8.047 -16.371 1.00 87.69 954 ALA A C 1
ATOM 7099 O O . ALA A 1 954 ? 19.159 -6.982 -16.776 1.00 87.69 954 ALA A O 1
ATOM 7100 N N . THR A 1 955 ? 20.436 -8.786 -17.134 1.00 88.88 955 THR A N 1
ATOM 7101 C CA . THR A 1 955 ? 20.411 -8.654 -18.603 1.00 88.88 955 THR A CA 1
ATOM 7102 C C . THR A 1 955 ? 19.459 -9.712 -19.138 1.00 88.88 955 THR A C 1
ATOM 7104 O O . THR A 1 955 ? 19.533 -10.859 -18.698 1.00 88.88 955 THR A O 1
ATOM 7107 N N . TYR A 1 956 ? 18.592 -9.361 -20.082 1.00 90.94 956 TYR A N 1
ATOM 7108 C CA . TYR A 1 956 ? 17.587 -10.280 -20.616 1.00 90.94 956 TYR A CA 1
ATOM 7109 C C . TYR A 1 956 ? 17.447 -10.172 -22.133 1.00 90.94 956 TYR A C 1
ATOM 7111 O O . TYR A 1 956 ? 17.741 -9.139 -22.737 1.00 90.94 956 TYR A O 1
ATOM 7119 N N . VAL A 1 957 ? 16.941 -11.246 -22.731 1.00 90.50 957 VAL A N 1
ATOM 7120 C CA . VAL A 1 957 ? 16.318 -11.241 -24.053 1.00 90.50 957 VAL A CA 1
ATOM 7121 C C . VAL A 1 957 ? 14.864 -11.654 -23.863 1.00 90.50 957 VAL A C 1
ATOM 7123 O O . VAL A 1 957 ? 14.577 -12.751 -23.382 1.00 90.50 957 VAL A O 1
ATOM 7126 N N . VAL A 1 958 ? 13.953 -10.751 -24.210 1.00 90.94 958 VAL A N 1
ATOM 7127 C CA . VAL A 1 958 ? 12.523 -11.026 -24.345 1.00 90.94 958 VAL A CA 1
ATOM 7128 C C .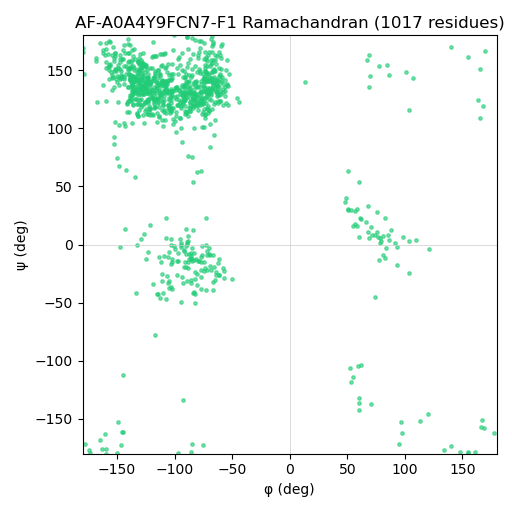 VAL A 1 958 ? 12.282 -11.530 -25.761 1.00 90.94 958 VAL A C 1
ATOM 7130 O O . VAL A 1 958 ? 12.787 -10.930 -26.706 1.00 90.94 958 VAL A O 1
ATOM 7133 N N . LEU A 1 959 ? 11.503 -12.595 -25.907 1.00 91.38 959 LEU A N 1
ATOM 7134 C CA . LEU A 1 959 ? 11.057 -13.168 -27.171 1.00 91.38 959 LEU A CA 1
ATOM 7135 C C . LEU A 1 959 ? 9.527 -13.159 -27.187 1.00 91.38 959 LEU A C 1
ATOM 7137 O O . LEU A 1 959 ? 8.901 -13.897 -26.423 1.00 91.38 959 LEU A O 1
ATOM 7141 N N . LEU A 1 960 ? 8.928 -12.337 -28.051 1.00 90.50 960 LEU A N 1
ATOM 7142 C CA . LEU A 1 960 ? 7.499 -12.430 -28.345 1.00 90.50 960 LEU A CA 1
ATOM 7143 C C . LEU A 1 960 ? 7.275 -13.514 -29.388 1.00 90.50 960 LEU A C 1
ATOM 7145 O O . LEU A 1 960 ? 7.935 -13.538 -30.433 1.00 90.50 960 LEU A O 1
ATOM 7149 N N . ARG A 1 961 ? 6.331 -14.408 -29.096 1.00 92.19 961 ARG A N 1
ATOM 7150 C CA . ARG A 1 961 ? 6.040 -15.565 -29.935 1.00 92.19 961 ARG A CA 1
ATOM 7151 C C . ARG A 1 961 ? 4.570 -15.604 -30.310 1.00 92.19 961 ARG A C 1
ATOM 7153 O O . ARG A 1 961 ? 3.715 -15.411 -29.449 1.00 92.19 961 ARG A O 1
ATOM 7160 N N . LYS A 1 962 ? 4.293 -15.912 -31.575 1.00 89.19 962 LYS A N 1
ATOM 7161 C CA . LYS A 1 962 ? 2.960 -16.170 -32.116 1.00 89.19 962 LYS A CA 1
ATOM 7162 C C . LYS A 1 962 ? 2.835 -17.652 -32.440 1.00 89.19 962 LYS A C 1
ATOM 7164 O O . LYS A 1 962 ? 3.664 -18.198 -33.162 1.00 89.19 962 LYS A O 1
ATOM 7169 N N . ASP A 1 963 ? 1.823 -18.305 -31.879 1.00 87.12 963 ASP A N 1
ATOM 7170 C CA . ASP A 1 963 ? 1.521 -19.729 -32.064 1.00 87.12 963 ASP A CA 1
ATOM 7171 C C . ASP A 1 963 ? 2.751 -20.643 -31.820 1.00 87.12 963 ASP A C 1
ATOM 7173 O O . ASP A 1 963 ? 2.904 -21.710 -32.411 1.00 87.12 963 ASP A O 1
ATOM 7177 N N . GLY A 1 964 ? 3.647 -20.202 -30.923 1.00 80.69 964 GLY A N 1
ATOM 7178 C CA . GLY A 1 964 ? 4.910 -20.857 -30.559 1.00 80.69 964 GLY A CA 1
ATOM 7179 C C . GLY A 1 964 ? 6.156 -20.400 -31.336 1.00 80.69 964 GLY A C 1
ATOM 7180 O O . GLY A 1 964 ? 7.265 -20.619 -30.848 1.00 80.69 964 GLY A O 1
ATOM 7181 N N . GLN A 1 965 ? 6.018 -19.735 -32.488 1.00 82.94 965 GLN A N 1
ATOM 7182 C CA . GLN A 1 965 ? 7.149 -19.221 -33.277 1.00 82.94 965 GLN A CA 1
ATOM 7183 C C . GLN A 1 965 ? 7.549 -17.805 -32.850 1.00 82.94 965 GLN A C 1
ATOM 7185 O O . GLN A 1 965 ? 6.687 -16.973 -32.585 1.00 82.94 965 GLN A O 1
ATOM 7190 N N . ILE A 1 966 ? 8.852 -17.512 -32.794 1.00 85.12 966 ILE A N 1
ATOM 7191 C CA . ILE A 1 966 ? 9.366 -16.168 -32.477 1.00 85.12 966 ILE A CA 1
ATOM 7192 C C . ILE A 1 966 ? 9.019 -15.207 -33.618 1.00 85.12 966 ILE A C 1
ATOM 7194 O O . ILE A 1 966 ? 9.229 -15.533 -34.783 1.00 85.12 966 ILE A O 1
ATOM 7198 N N . VAL A 1 967 ? 8.521 -14.019 -33.269 1.00 81.06 967 VAL A N 1
ATOM 7199 C CA . VAL A 1 967 ? 8.246 -12.932 -34.227 1.00 81.06 967 VAL A CA 1
ATOM 7200 C C . VAL A 1 967 ? 9.075 -11.686 -33.913 1.00 81.06 967 VAL A C 1
ATOM 7202 O O . VAL A 1 967 ? 9.509 -10.991 -34.824 1.00 81.06 967 VAL A O 1
ATOM 7205 N N . GLU A 1 968 ? 9.340 -11.416 -32.633 1.00 82.25 968 GLU A N 1
ATOM 7206 C CA . GLU A 1 968 ? 10.050 -10.219 -32.168 1.00 82.25 968 GLU A CA 1
ATOM 7207 C C . GLU A 1 968 ? 10.969 -10.539 -30.988 1.00 82.25 968 GLU A C 1
ATOM 7209 O O . GLU A 1 968 ? 10.699 -11.451 -30.201 1.00 82.25 968 GLU A O 1
ATOM 7214 N N . SER A 1 969 ? 12.026 -9.738 -30.819 1.00 84.50 969 SER A N 1
ATOM 7215 C CA . SER A 1 969 ? 12.834 -9.751 -29.601 1.00 84.50 969 SER A CA 1
ATOM 7216 C C . SER A 1 969 ? 13.157 -8.351 -29.083 1.00 84.50 969 SER A C 1
ATOM 7218 O O . SER A 1 969 ? 13.237 -7.388 -29.844 1.00 84.50 969 SER A O 1
ATOM 7220 N N . TYR A 1 970 ? 13.356 -8.254 -27.768 1.00 81.19 970 TYR A N 1
ATOM 7221 C CA . TYR A 1 970 ? 13.756 -7.028 -27.077 1.00 81.19 970 TYR A CA 1
ATOM 7222 C C . TYR A 1 970 ? 14.897 -7.349 -26.114 1.00 81.19 970 TYR A C 1
ATOM 7224 O O . TYR A 1 970 ? 14.802 -8.288 -25.320 1.00 81.19 970 TYR A O 1
ATOM 7232 N N . ARG A 1 971 ? 15.982 -6.572 -26.166 1.00 77.69 971 ARG A N 1
ATOM 7233 C CA . ARG A 1 971 ? 17.203 -6.826 -25.392 1.00 77.69 971 ARG A CA 1
ATOM 7234 C C . ARG A 1 971 ? 17.664 -5.560 -24.682 1.00 77.69 971 ARG A C 1
ATOM 7236 O O . ARG A 1 971 ? 18.137 -4.626 -25.319 1.00 77.69 971 ARG A O 1
ATOM 7243 N N . GLU A 1 972 ? 17.550 -5.556 -23.360 1.00 75.31 972 GLU A N 1
ATOM 7244 C CA . GLU A 1 972 ? 17.995 -4.467 -22.486 1.00 75.31 972 GLU A CA 1
ATOM 7245 C C . GLU A 1 972 ? 18.624 -5.046 -21.198 1.00 75.31 972 GLU A C 1
ATOM 7247 O O . GLU A 1 972 ? 18.697 -6.264 -20.996 1.00 75.31 972 GLU A O 1
ATOM 7252 N N . GLN A 1 973 ? 19.127 -4.166 -20.330 1.00 79.50 973 GLN A N 1
ATOM 7253 C CA . GLN A 1 973 ? 19.623 -4.510 -18.999 1.00 79.50 973 GLN A CA 1
ATOM 7254 C C . GLN A 1 973 ? 18.919 -3.631 -17.964 1.00 79.50 973 GLN A C 1
ATOM 7256 O O . GLN A 1 973 ? 19.227 -2.448 -17.838 1.00 79.50 973 GLN A O 1
ATOM 7261 N N . ASN A 1 974 ? 17.962 -4.208 -17.240 1.00 78.31 974 ASN A N 1
ATOM 7262 C CA . ASN A 1 974 ? 17.095 -3.495 -16.302 1.00 78.31 974 ASN A CA 1
ATOM 7263 C C . ASN A 1 974 ? 16.542 -4.464 -15.234 1.00 78.31 974 ASN A C 1
ATOM 7265 O O . ASN A 1 974 ? 16.786 -5.669 -15.300 1.00 78.31 974 ASN A O 1
ATOM 7269 N N . SER A 1 975 ? 15.817 -3.968 -14.229 1.00 78.50 975 SER A N 1
ATOM 7270 C CA . SER A 1 975 ? 15.116 -4.810 -13.240 1.00 78.50 975 SER A CA 1
ATOM 7271 C C . SER A 1 975 ? 13.681 -5.173 -13.631 1.00 78.50 975 SER A C 1
ATOM 7273 O O . SER A 1 975 ? 13.132 -6.134 -13.100 1.00 78.50 975 SER A O 1
ATOM 7275 N N . LEU A 1 976 ? 13.090 -4.413 -14.553 1.00 85.75 976 LEU A N 1
ATOM 7276 C CA . LEU A 1 976 ? 11.736 -4.577 -15.078 1.00 85.75 976 LEU A CA 1
ATOM 7277 C C . LEU A 1 976 ? 11.776 -4.330 -16.591 1.00 85.75 976 LEU A C 1
ATOM 7279 O O . LEU A 1 976 ? 12.490 -3.435 -17.044 1.00 85.75 976 LEU A O 1
ATOM 7283 N N . VAL A 1 977 ? 10.979 -5.074 -17.353 1.00 85.56 977 VAL A N 1
ATOM 7284 C CA . VAL A 1 977 ? 10.685 -4.782 -18.764 1.00 85.56 977 VAL A CA 1
ATOM 7285 C C . VAL A 1 977 ? 9.176 -4.737 -18.980 1.00 85.56 977 VAL A C 1
ATOM 7287 O O . VAL A 1 977 ? 8.449 -5.509 -18.361 1.00 85.56 977 VAL A O 1
ATOM 7290 N N . SER A 1 978 ? 8.713 -3.856 -19.868 1.00 88.56 978 SER A N 1
ATOM 7291 C CA . SER A 1 978 ? 7.326 -3.796 -20.340 1.00 88.56 978 SER A CA 1
ATOM 7292 C C . SER A 1 978 ? 7.327 -3.687 -21.862 1.00 88.56 978 SER A C 1
ATOM 7294 O O . SER A 1 978 ? 7.757 -2.672 -22.406 1.00 88.56 978 SER A O 1
ATOM 7296 N N . VAL A 1 979 ? 6.861 -4.729 -22.547 1.00 87.81 979 VAL A N 1
ATOM 7297 C CA . VAL A 1 979 ? 6.749 -4.795 -24.009 1.00 87.81 979 VAL A CA 1
ATOM 7298 C C . VAL A 1 979 ? 5.282 -4.646 -24.387 1.00 87.81 979 VAL A C 1
ATOM 7300 O O . VAL A 1 979 ? 4.471 -5.470 -23.977 1.00 87.81 979 VAL A O 1
ATOM 7303 N N . SER A 1 980 ? 4.936 -3.619 -25.165 1.00 89.19 980 SER A N 1
ATOM 7304 C CA . SER A 1 980 ? 3.569 -3.383 -25.648 1.00 89.19 980 SER A CA 1
ATOM 7305 C C . SER A 1 980 ? 3.495 -3.568 -27.163 1.00 89.19 980 SER A C 1
ATOM 7307 O O . SER A 1 980 ? 4.293 -2.968 -27.885 1.00 89.19 980 SER A O 1
ATOM 7309 N N . ARG A 1 981 ? 2.548 -4.385 -27.638 1.00 87.25 981 ARG A N 1
ATOM 7310 C CA . ARG A 1 981 ? 2.331 -4.696 -29.060 1.00 87.25 981 ARG A CA 1
ATOM 7311 C C . ARG A 1 981 ? 0.871 -4.417 -29.449 1.00 87.25 981 ARG A C 1
ATOM 7313 O O . ARG A 1 981 ? -0.022 -5.014 -28.842 1.00 87.25 981 ARG A O 1
ATOM 7320 N N . PRO A 1 982 ? 0.600 -3.554 -30.445 1.00 89.25 982 PRO A N 1
ATOM 7321 C CA . PRO A 1 982 ? -0.693 -3.495 -31.121 1.00 89.25 982 PRO A CA 1
ATOM 7322 C C . PRO A 1 982 ? -0.827 -4.642 -32.133 1.00 89.25 982 PRO A C 1
ATOM 7324 O O . PRO A 1 982 ? 0.159 -5.054 -32.743 1.00 89.25 982 PRO A O 1
ATOM 7327 N N . PHE A 1 983 ? -2.043 -5.140 -32.340 1.00 87.75 983 PHE A N 1
ATOM 7328 C CA . PHE A 1 983 ? -2.327 -6.261 -33.234 1.00 87.75 983 PHE A CA 1
ATOM 7329 C C . PHE A 1 983 ? -3.098 -5.823 -34.484 1.00 87.75 983 PHE A C 1
ATOM 7331 O O . PHE A 1 983 ? -4.057 -5.058 -34.412 1.00 87.75 983 PHE A O 1
ATOM 7338 N N . SER A 1 984 ? -2.708 -6.353 -35.638 1.00 86.50 984 SER A N 1
ATOM 7339 C CA . SER A 1 984 ? -3.384 -6.219 -36.931 1.00 86.50 984 SER A CA 1
ATOM 7340 C C . SER A 1 984 ? -4.212 -7.469 -37.270 1.00 86.50 984 SER A C 1
ATOM 7342 O O . SER A 1 984 ? -4.223 -8.450 -36.525 1.00 86.50 984 SER A O 1
ATOM 7344 N N . GLU A 1 985 ? -4.887 -7.484 -38.424 1.00 79.81 985 GLU A N 1
ATOM 7345 C CA . GLU A 1 985 ? -5.597 -8.683 -38.906 1.00 79.81 985 GLU A CA 1
ATOM 7346 C C . GLU A 1 985 ? -4.655 -9.877 -39.156 1.00 79.81 985 GLU A C 1
ATOM 7348 O O . GLU A 1 985 ? -5.073 -11.026 -39.019 1.00 79.81 985 GLU A O 1
ATOM 7353 N N . GLY A 1 986 ? -3.369 -9.629 -39.442 1.00 79.62 986 GLY A N 1
ATOM 7354 C CA . GLY A 1 986 ? -2.352 -10.679 -39.581 1.00 79.62 986 GLY A CA 1
ATOM 7355 C C . GLY A 1 986 ? -1.907 -11.305 -38.252 1.00 79.62 986 GLY A C 1
ATOM 7356 O O . GLY A 1 986 ? -1.314 -12.387 -38.236 1.00 79.62 986 GLY A O 1
ATOM 7357 N N . ASP A 1 987 ? -2.213 -10.671 -37.120 1.00 87.06 987 ASP A N 1
ATOM 7358 C CA . ASP A 1 987 ? -1.752 -11.089 -35.793 1.00 87.06 987 ASP A CA 1
ATOM 7359 C C . ASP A 1 987 ? -2.700 -12.065 -35.080 1.00 87.06 987 ASP A C 1
ATOM 7361 O O . ASP A 1 987 ? -2.370 -12.540 -33.996 1.00 87.06 987 ASP A O 1
ATOM 7365 N N . VAL A 1 988 ? -3.837 -12.427 -35.685 1.00 88.06 988 VAL A N 1
ATOM 7366 C CA . VAL A 1 988 ? -4.778 -13.430 -35.146 1.00 88.06 988 VAL A CA 1
ATOM 7367 C C . VAL A 1 988 ? -4.059 -14.757 -34.873 1.00 88.06 988 VAL A C 1
ATOM 7369 O O . VAL A 1 988 ? -3.458 -15.326 -35.786 1.00 88.06 988 VAL A O 1
ATOM 7372 N N . GLY A 1 989 ? -4.111 -15.223 -33.623 1.00 88.25 989 GLY A N 1
ATOM 7373 C CA . GLY A 1 989 ? -3.324 -16.340 -33.085 1.00 88.25 989 GLY A CA 1
ATOM 7374 C C . GLY A 1 989 ? -3.142 -16.230 -31.564 1.00 88.25 989 GLY A C 1
ATOM 7375 O O . GLY A 1 989 ? -3.651 -15.300 -30.930 1.00 88.25 989 GLY A O 1
ATOM 7376 N N . VAL A 1 990 ? -2.419 -17.173 -30.958 1.00 91.12 990 VAL A N 1
ATOM 7377 C CA . VAL A 1 990 ? -2.032 -17.115 -29.538 1.00 91.12 990 VAL A CA 1
ATOM 7378 C C . VAL A 1 990 ? -0.644 -16.503 -29.411 1.00 91.12 990 VAL A C 1
ATOM 7380 O O . VAL A 1 990 ? 0.337 -17.059 -29.894 1.00 91.12 990 VAL A O 1
ATOM 7383 N N . TRP A 1 991 ? -0.553 -15.381 -28.709 1.00 93.06 991 TRP A N 1
ATOM 7384 C CA . TRP A 1 991 ? 0.704 -14.724 -28.377 1.00 93.06 991 TRP A CA 1
ATOM 7385 C C . TRP A 1 991 ? 1.146 -15.081 -26.967 1.00 93.06 991 TRP A C 1
ATOM 7387 O O . TRP A 1 991 ? 0.340 -15.019 -26.044 1.00 93.06 991 TRP A O 1
ATOM 7397 N N . ASP A 1 992 ? 2.419 -15.399 -26.765 1.00 93.38 992 ASP A N 1
ATOM 7398 C CA . ASP A 1 992 ? 3.020 -15.450 -25.432 1.00 93.38 992 ASP A CA 1
ATOM 7399 C C . ASP A 1 992 ? 4.429 -14.852 -25.424 1.00 93.38 992 ASP A C 1
ATOM 7401 O O . ASP A 1 992 ? 4.980 -14.489 -26.470 1.00 93.38 992 ASP A O 1
ATOM 7405 N N . VAL A 1 993 ? 4.993 -14.702 -24.225 1.00 93.81 993 VAL A N 1
ATOM 7406 C CA . VAL A 1 993 ? 6.364 -14.230 -24.061 1.00 93.81 993 VAL A CA 1
ATOM 7407 C C . VAL A 1 993 ? 7.226 -15.309 -23.419 1.00 93.81 993 VAL A C 1
ATOM 7409 O O . VAL A 1 993 ? 6.840 -15.938 -22.429 1.00 93.81 993 VAL A O 1
ATOM 7412 N N . LEU A 1 994 ? 8.413 -15.496 -23.986 1.00 93.12 994 LEU A N 1
ATOM 7413 C CA . LEU A 1 994 ? 9.524 -16.232 -23.399 1.00 93.12 994 LEU A CA 1
ATOM 7414 C C . LEU A 1 994 ? 10.623 -15.225 -23.050 1.00 93.12 994 LEU A C 1
ATOM 7416 O O . LEU A 1 994 ? 10.912 -14.308 -23.813 1.00 93.12 994 LEU A O 1
ATOM 7420 N N . VAL A 1 995 ? 11.250 -15.393 -21.895 1.00 93.56 995 VAL A N 1
ATOM 7421 C CA . VAL A 1 995 ? 12.348 -14.561 -21.411 1.00 93.56 995 VAL A CA 1
ATOM 7422 C C . VAL A 1 995 ? 13.512 -15.470 -21.037 1.00 93.56 995 VAL A C 1
ATOM 7424 O O . VAL A 1 995 ? 13.334 -16.425 -20.283 1.00 93.56 995 VAL A O 1
ATOM 7427 N N . VAL A 1 996 ? 14.705 -15.158 -21.543 1.00 93.88 996 VAL A N 1
ATOM 7428 C CA . VAL A 1 996 ? 15.974 -15.785 -21.138 1.00 93.88 996 VAL A CA 1
ATOM 7429 C C . VAL A 1 996 ? 16.860 -14.686 -20.571 1.00 93.88 996 VAL A C 1
ATOM 7431 O O . VAL A 1 996 ? 17.044 -13.643 -21.201 1.00 93.88 996 VAL A O 1
ATOM 7434 N N . PHE A 1 997 ? 17.355 -14.870 -19.350 1.00 93.81 997 PHE A N 1
ATOM 7435 C CA . PHE A 1 997 ? 17.949 -13.784 -18.577 1.00 93.81 997 PHE A CA 1
ATOM 7436 C C . PHE A 1 997 ? 19.082 -14.245 -17.671 1.00 93.81 997 PHE A C 1
ATOM 7438 O O . PHE A 1 997 ? 19.174 -15.406 -17.283 1.00 93.81 997 PHE A O 1
ATOM 7445 N N . GLU A 1 998 ? 19.954 -13.306 -17.322 1.00 91.75 998 GLU A N 1
ATOM 7446 C CA . GLU A 1 998 ? 21.124 -13.540 -16.487 1.00 91.75 998 GLU A CA 1
ATOM 7447 C C . GLU A 1 998 ? 21.135 -12.562 -15.310 1.00 91.75 998 GLU A C 1
ATOM 7449 O O . GLU A 1 998 ? 21.192 -11.340 -15.492 1.00 91.75 998 GLU A O 1
ATOM 7454 N N . ARG A 1 999 ? 21.119 -13.105 -14.088 1.00 90.00 999 ARG A N 1
ATOM 7455 C CA . ARG A 1 999 ? 21.166 -12.340 -12.836 1.00 90.00 999 ARG A CA 1
ATOM 7456 C C . ARG A 1 999 ? 22.340 -12.820 -11.989 1.00 90.00 999 ARG A C 1
ATOM 7458 O O . ARG A 1 999 ? 22.449 -14.001 -11.677 1.00 90.00 999 ARG A O 1
ATOM 7465 N N . GLY A 1 1000 ? 23.252 -11.910 -11.641 1.00 86.50 1000 GLY A N 1
ATOM 7466 C CA . GLY A 1 1000 ? 24.488 -12.264 -10.925 1.00 86.50 1000 GLY A CA 1
ATOM 7467 C C . GLY A 1 1000 ? 25.398 -13.242 -11.688 1.00 86.50 1000 GLY A C 1
ATOM 7468 O O . GLY A 1 1000 ? 26.175 -13.956 -11.064 1.00 86.50 1000 GLY A O 1
ATOM 7469 N N . GLY A 1 1001 ? 25.270 -13.309 -13.019 1.00 88.62 1001 GLY A N 1
ATOM 7470 C CA . GLY A 1 1001 ? 25.964 -14.275 -13.877 1.00 88.62 1001 GLY A CA 1
ATOM 7471 C C . GLY A 1 1001 ? 25.288 -15.647 -13.995 1.00 88.62 1001 GLY A C 1
ATOM 7472 O O . GLY A 1 1001 ? 25.774 -16.476 -14.754 1.00 88.62 1001 GLY A O 1
ATOM 7473 N N . VAL A 1 1002 ? 24.178 -15.903 -13.293 1.00 92.44 1002 VAL A N 1
ATOM 7474 C CA . VAL A 1 1002 ? 23.416 -17.161 -13.401 1.00 92.44 1002 VAL A CA 1
ATOM 7475 C C . VAL A 1 1002 ? 22.301 -17.013 -14.435 1.00 92.44 1002 VAL A C 1
ATOM 7477 O O . VAL A 1 1002 ? 21.550 -16.039 -14.368 1.00 92.44 1002 VAL A O 1
ATOM 7480 N N . GLN A 1 1003 ? 22.183 -17.965 -15.368 1.00 93.88 1003 GLN A N 1
ATOM 7481 C CA . GLN A 1 1003 ? 21.086 -18.010 -16.341 1.00 93.88 1003 GLN A CA 1
ATOM 7482 C C . GLN A 1 1003 ? 19.795 -18.538 -15.696 1.00 93.88 1003 GLN A C 1
ATOM 7484 O O . GLN A 1 1003 ? 19.814 -19.521 -14.951 1.00 93.88 1003 GLN A O 1
ATOM 7489 N N . GLY A 1 1004 ? 18.674 -17.905 -16.030 1.00 92.44 1004 GLY A N 1
ATOM 7490 C CA . GLY A 1 1004 ? 17.317 -18.401 -15.823 1.00 92.44 1004 GLY A CA 1
ATOM 7491 C C . GLY A 1 1004 ? 16.459 -18.167 -17.068 1.00 92.44 1004 GLY A C 1
ATOM 7492 O O . GLY A 1 1004 ? 16.842 -17.428 -17.981 1.00 92.44 1004 GLY A O 1
ATOM 7493 N N . ALA A 1 1005 ? 15.286 -18.794 -17.099 1.00 93.56 1005 ALA A N 1
ATOM 7494 C CA . ALA A 1 1005 ? 14.279 -18.588 -18.133 1.00 93.56 1005 ALA A CA 1
ATOM 7495 C C . ALA A 1 1005 ? 12.871 -18.575 -17.519 1.00 93.56 1005 ALA A C 1
ATOM 7497 O O . ALA A 1 1005 ? 12.637 -19.175 -16.469 1.00 93.56 1005 ALA A O 1
ATOM 7498 N N . ALA A 1 1006 ? 11.942 -17.867 -18.158 1.00 93.00 1006 ALA A N 1
ATOM 7499 C CA . ALA A 1 1006 ? 10.538 -17.796 -17.760 1.00 93.00 1006 ALA A CA 1
ATOM 7500 C C . ALA A 1 1006 ? 9.644 -17.646 -18.998 1.00 93.00 1006 ALA A C 1
ATOM 7502 O O . ALA A 1 1006 ? 10.000 -16.931 -19.931 1.00 93.00 1006 ALA A O 1
ATOM 7503 N N . GLN A 1 1007 ? 8.472 -18.282 -19.001 1.00 93.31 1007 GLN A N 1
ATOM 7504 C CA . GLN A 1 1007 ? 7.488 -18.202 -20.086 1.00 93.31 1007 GLN A CA 1
ATOM 7505 C C . GLN A 1 1007 ? 6.091 -17.945 -19.510 1.00 93.31 1007 GLN A C 1
ATOM 7507 O O . GLN A 1 1007 ? 5.746 -18.504 -18.468 1.00 93.31 1007 GLN A O 1
ATOM 7512 N N . GLY A 1 1008 ? 5.274 -17.128 -20.178 1.00 90.69 1008 GLY A N 1
ATOM 7513 C CA . GLY A 1 1008 ? 3.878 -16.940 -19.788 1.00 90.69 1008 GLY A CA 1
ATOM 7514 C C . GLY A 1 1008 ? 3.185 -15.746 -20.439 1.00 90.69 1008 GLY A C 1
ATOM 7515 O O . GLY A 1 1008 ? 3.581 -15.265 -21.498 1.00 90.69 1008 GLY A O 1
ATOM 7516 N N . GLY A 1 1009 ? 2.126 -15.269 -19.778 1.00 87.00 1009 GLY A N 1
ATOM 7517 C CA . GLY A 1 1009 ? 1.354 -14.104 -20.219 1.00 87.00 1009 GLY A CA 1
ATOM 7518 C C . GLY A 1 1009 ? 0.565 -14.327 -21.512 1.00 87.00 1009 GLY A C 1
ATOM 7519 O O . GLY A 1 1009 ? 0.447 -13.403 -22.306 1.00 87.00 1009 GLY A O 1
ATOM 7520 N N . SER A 1 1010 ? 0.070 -15.539 -21.773 1.00 92.06 1010 SER A N 1
ATOM 7521 C CA . SER A 1 1010 ? -0.568 -15.866 -23.053 1.00 92.06 1010 SER A CA 1
ATOM 7522 C C . SER A 1 1010 ? -1.835 -15.036 -23.331 1.00 92.06 1010 SER A C 1
ATOM 7524 O O . SER A 1 1010 ? -2.734 -14.962 -22.495 1.00 92.06 1010 SER A O 1
ATOM 7526 N N . VAL A 1 1011 ? -1.927 -14.463 -24.533 1.00 90.06 1011 VAL A N 1
ATOM 7527 C CA . VAL A 1 1011 ? -3.044 -13.653 -25.044 1.00 90.06 1011 VAL A CA 1
ATOM 7528 C C . VAL A 1 1011 ? -3.546 -14.260 -26.350 1.00 90.06 1011 VAL A C 1
ATOM 7530 O O . VAL A 1 1011 ? -2.787 -14.410 -27.302 1.00 90.06 1011 VAL A O 1
ATOM 7533 N N . ALA A 1 1012 ? -4.836 -14.583 -26.422 1.00 89.94 1012 ALA A N 1
ATOM 7534 C CA . ALA A 1 1012 ? -5.472 -14.992 -27.671 1.00 89.94 1012 ALA A CA 1
ATOM 7535 C C . ALA A 1 1012 ? -6.005 -13.758 -28.415 1.00 89.94 1012 ALA A C 1
ATOM 7537 O O . ALA A 1 1012 ? -6.935 -13.106 -27.939 1.00 89.94 1012 ALA A O 1
ATOM 7538 N N . VAL A 1 1013 ? -5.431 -13.463 -29.583 1.00 88.81 1013 VAL A N 1
ATOM 7539 C CA . VAL A 1 1013 ? -5.941 -12.457 -30.522 1.00 88.81 1013 VAL A CA 1
ATOM 7540 C C . VAL A 1 1013 ? -6.907 -13.164 -31.460 1.00 88.81 1013 VAL A C 1
ATOM 7542 O O . VAL A 1 1013 ? -6.496 -14.030 -32.234 1.00 88.81 1013 VAL A O 1
ATOM 7545 N N . ILE A 1 1014 ? -8.191 -12.817 -31.393 1.00 86.62 1014 ILE A N 1
ATOM 7546 C CA . ILE A 1 1014 ? -9.233 -13.452 -32.204 1.00 86.62 1014 ILE A CA 1
ATOM 7547 C C . ILE A 1 1014 ? -9.748 -12.499 -33.281 1.00 86.62 1014 ILE A C 1
ATOM 7549 O O . ILE A 1 1014 ? -9.960 -11.311 -33.041 1.00 86.62 1014 ILE A O 1
ATOM 7553 N N . ALA A 1 1015 ? -9.986 -13.031 -34.480 1.00 78.69 1015 ALA A N 1
ATOM 7554 C CA . ALA A 1 1015 ? -10.691 -12.288 -35.516 1.00 78.69 1015 ALA A CA 1
ATOM 7555 C C . ALA A 1 1015 ? -12.101 -11.909 -35.017 1.00 78.69 1015 ALA A C 1
ATOM 7557 O O . ALA A 1 1015 ? -12.746 -12.728 -34.349 1.00 78.69 1015 ALA A O 1
ATOM 7558 N N . PRO A 1 1016 ? -12.618 -10.710 -35.340 1.00 67.31 1016 PRO A N 1
ATOM 7559 C CA . PRO A 1 1016 ? -14.000 -10.372 -35.047 1.00 67.31 1016 PRO A CA 1
ATOM 7560 C C . PRO A 1 1016 ? -14.925 -11.277 -35.868 1.00 67.31 1016 PRO A C 1
ATOM 7562 O O . PRO A 1 1016 ? -15.068 -11.119 -37.080 1.00 67.31 1016 PRO A O 1
ATOM 7565 N N . THR A 1 1017 ? -15.573 -12.233 -35.204 1.00 56.66 1017 THR A N 1
ATOM 7566 C CA . THR A 1 1017 ? -16.731 -12.919 -35.781 1.00 56.66 1017 THR A CA 1
ATOM 7567 C C . THR A 1 1017 ? -17.830 -11.900 -36.082 1.00 56.66 1017 THR A C 1
ATOM 7569 O O . THR A 1 1017 ? -17.939 -10.880 -35.398 1.00 56.66 1017 THR A O 1
ATOM 7572 N N . GLY A 1 1018 ? -18.647 -12.189 -37.098 1.00 59.47 1018 GLY A N 1
ATOM 7573 C CA . GLY A 1 1018 ? -19.823 -11.384 -37.430 1.00 59.47 1018 GLY A CA 1
ATOM 7574 C C . GLY A 1 1018 ? -20.847 -11.279 -36.283 1.00 59.47 1018 GLY A C 1
ATOM 7575 O O . GLY A 1 1018 ? -20.676 -11.941 -35.256 1.00 59.47 1018 GLY A O 1
ATOM 7576 N N . PRO A 1 1019 ? -21.879 -10.432 -36.462 1.00 41.16 1019 PRO A N 1
ATOM 7577 C CA . PRO A 1 1019 ? -22.867 -10.094 -35.431 1.00 41.16 1019 PRO A CA 1
ATOM 7578 C C . PRO A 1 1019 ? -23.694 -11.290 -34.936 1.00 41.16 1019 PRO A C 1
ATOM 7580 O O . PRO A 1 1019 ? -24.054 -12.147 -35.776 1.00 41.16 1019 PRO A O 1
#

pLDDT: mean 84.8, std 13.11, range [26.88, 98.06]

Nearest PDB structures (foldseek):
  3pdd-assembly1_A  TM=5.087E-01  e=1.869E-09  Acetivibrio thermocellus ATCC 27405
  3pdg-assembly1_A  TM=8.797E-01  e=1.770E-03  Acetivibrio thermocellus ATCC 27405
  5icu-assembly1_A  TM=6.538E-01  e=6.309E-03  Methylosinus trichosporium OB3b
  6za2-assembly1_A  TM=1.679E-01  e=1.747E-08  Porphyromonas gingivalis ATCC 33277
  1iam-assembly1_A-2  TM=4.059E-01  e=1.329E-02  Homo sapiens

Organism: NCBI:txid1214928

Solvent-accessible surface area (backbone atoms only — not comparable to full-atom values): 56240 Å² total; per-residue (Å²): 133,92,82,82,90,81,85,90,88,88,92,84,88,88,91,88,88,88,88,82,90,83,88,87,88,88,86,84,88,76,95,72,77,69,45,74,53,39,43,72,68,31,68,50,69,77,37,51,24,52,73,51,56,37,32,33,39,65,50,42,47,86,58,57,71,78,46,41,36,36,38,38,40,49,98,63,70,52,75,42,77,42,48,84,50,99,82,34,30,39,46,60,55,68,89,85,64,75,66,48,58,36,37,36,36,40,37,38,30,35,92,92,47,74,38,70,26,74,70,41,42,27,29,42,37,73,73,52,24,48,47,43,79,76,28,69,89,61,56,51,36,28,74,41,79,44,65,36,31,35,39,40,49,47,93,84,53,34,50,55,28,41,36,37,21,49,75,89,45,78,74,48,77,42,72,64,49,101,79,33,56,46,81,44,81,42,57,45,62,82,48,71,72,44,83,47,48,36,36,41,41,32,30,30,52,27,70,41,61,24,61,32,78,48,74,34,29,31,46,84,73,53,25,49,60,45,84,69,32,67,59,74,72,35,77,44,43,45,70,40,66,37,32,40,52,70,50,48,96,86,34,60,47,34,36,43,36,28,51,71,88,46,75,77,50,70,32,65,54,87,81,34,57,49,81,45,71,40,84,88,54,70,72,42,79,44,44,36,36,36,32,30,30,29,67,39,72,34,60,24,71,76,36,70,45,41,33,29,35,35,73,78,68,30,51,76,42,46,24,53,44,41,77,70,31,66,61,75,69,42,67,39,46,53,74,41,69,37,32,35,38,46,45,48,75,24,70,55,54,71,41,64,47,34,40,36,37,22,47,80,88,46,78,71,48,76,43,70,69,55,67,89,47,32,36,80,44,79,44,60,43,76,81,47,74,64,45,83,41,49,38,35,40,37,35,30,33,66,65,67,37,64,17,64,33,75,43,49,32,29,33,45,72,73,55,41,45,61,42,71,72,30,69,47,76,71,38,71,47,45,64,89,58,66,78,54,34,70,52,39,67,48,78,52,58,95,55,67,33,88,84,47,60,44,35,23,54,75,81,45,75,48,90,55,52,59,43,75,77,87,72,64,30,81,44,43,40,34,42,36,39,30,29,71,68,61,40,66,32,70,39,72,40,41,32,37,30,40,58,74,55,33,50,59,46,82,73,31,70,64,78,69,40,78,42,52,48,74,43,70,36,31,36,38,35,49,47,55,89,34,48,64,49,42,32,34,40,38,26,51,96,90,41,80,77,52,74,46,73,35,48,59,92,80,56,38,48,31,43,36,75,48,71,42,75,87,54,70,74,38,74,33,42,36,34,41,36,39,28,23,79,83,70,39,61,33,75,32,80,43,49,33,28,38,59,67,85,87,83,75,58,24,44,39,44,74,70,31,72,52,70,65,37,42,45,39,40,73,41,63,46,36,66,51,71,50,52,97,82,48,62,50,34,38,42,35,24,50,70,83,40,84,70,48,77,40,45,79,76,69,74,63,46,76,45,72,40,75,88,53,76,70,40,81,39,44,39,36,39,36,23,26,28,72,93,65,41,53,20,69,70,32,73,39,40,30,27,38,44,65,90,44,36,63,56,48,58,45,74,71,31,64,53,82,67,37,79,38,50,51,57,46,59,40,30,38,38,39,43,59,51,82,45,66,41,40,71,45,61,56,100,89,40,49,40,34,37,34,36,21,44,84,87,66,48,80,74,48,76,47,62,47,38,74,92,72,61,74,79,57,63,66,45,71,33,76,38,42,40,74,51,72,65,64,95,58,77,62,47,60,27,40,39,35,38,38,35,32,34,33,33,91,92,39,67,32,73,41,69,40,72,45,49,33,30,33,54,59,88,88,84,73,81,64,49,65,48,77,74,33,70,51,77,63,27,28,39,21,51,62,50,47,66,38,35,34,36,36,50,50,95,66,73,45,72,35,28,44,36,42,32,41,22,38,35,34,71,94,53,65,58,58,78,54,46,80,50,77,46,76,55,76,79,84,39,69,47,77,48,80,44,65,44,77,80,44,98,66,61,63,76,42,48,22,16,40,38,37,31,38,24,38,59,92,76,63,48,80,40,60,78,45,76,27,38,30,31,41,36,73,84,44,82,59,54,67,56,52,66,40,59,50,59,78,51,84,83,32,32,57,80,33,39,41,34,43,36,38,38,46,90,44,68,27,43,39,40,40,33,38,20,50,73,82,43,70,77,48,74,50,76,58,74,45,36,62,50,74,53,74,48,75,34,47,81,86,54,54,40,42,34,37,39,40,36,45,33,35,45,96,47,25,38,30,67,45,73,43,47,72,43,62,29,41,74,85,73,81,134

Foldseek 3Di:
DDDDDDDDDDDDDDDDDDDDDDDDDDDDDDDDDKDKDKDWPPPAAAAAAQFQKTKMFMAIDPFGFPWKKKWKDDPDTDIDTFPDDDRITIDGDDPPDAWDKMKIWMWTDTPPDIDIHDIGIYTNHNDAKDKDWDDDPAQEAEQAKGKTKMAIFDDTQTWQWKWKDWPPHTQDIGGDDPRSMDIGIDRLNPPDAAKIKMKMKIAGRNGHIDIDIDIHGYDHDAKDKDWDPDDFAAEDAFKGKTWIDIDDDQAWQKKWKDWPPHTQGIDRDPRTMDIDGCPVPDFAKIKMWMKTAHPHGHIDDIDIGIYTYDHVQQWPFAKDKDWDPDAAAAEDAAKDKTKMATFFPTVVGQTWQKKWKDWPPHTQDIDRDADVSMDIGIGGLVVPDFAKIKIKMWIAGPSGHIDIDIGIYTYFHDAKDKAWPPPAAAAEAEAPADFQHFTDIDTHGDAFDPVQKWKDKQNHTDPHRTHGDDDWEKIKIKIWGAGPSGHIDMDIHMYGYFYDWKDKDWPDDDAAAEDAFKDKTKMFIAGVVAWPFKKKFKDDPNDTDDIWTWDDDPRTMTMTMDGCHPPDQAKIKIWIWIAHPVRRIDIDIGIYGYDYADDDEKAKEWDPPAAAFEDAAKGWTDMDIGDPAFFQWKFKDKQNHTDDIAGPVRHTDIDGCLPPDFAKMKMKMKTAGPSGHIYDMYIHIYTYDHPFHAWAKDWPPDDFQAEDALKDKTKMKTGGPPFFKDADDDPLAFKKKWKAAPVRHTQDIDGFADPSDHADGRHIGMTMDMGRSDPDAFAKIKIKMWGWMDTPNDIHIHIDIHIYTYDDDDADDKDKFWDDDAALFEEQDQKGKTKIFIDGPRQFFFWKKKWWFADFPVDGDHTQDIDIGTDDDHTIDMDIGGQNVGPRRDFHKTKIKMFTAGRPPRDTDDIDIHIYTYDNPDDAFDKDKAKDWPDPQAEAQTKMKIKIARVWWKWKKKFKDFQRHTDDIDTDITRMDIDMDHHHPVRQGKIWIKMWIADPSYIHIDIDHIHGHHYDDDD

Mean predicted aligned error: 22.86 Å

Sequence (1019 aa):
MKLRLAFAVGVVAFLALLGGCANWSGQGPASGSVSLSVAIEKPRADAPTNSRQLVVKATATGGRIDRVEVEYQGPQSGKVSLSPQTGSWLGDLPGALPSGSYTLTAKAYSGSQVKDSVPVKFTLDVDPPTVQFLAPSLSVLGSGSVEVRVRATDALSGVLGVQLYAGTRLLGDMTPTSSGEYVFSLDASSLASGSVSLRAVAKDGAGNQGEATLAITVDKTPPKVTWLQPADGAVVSGTVLLRVEATDNVGVAKVEFFAGSTKIGEDNSAPYEISWNTAAYPDGPVTLKARAVDGAGNVSSEATLTVTVDQTVADKGAPVVRFVSPAGGVLLKGVATVEVEAEDTGTPATGVQQVQLYEGGTLLGTSTVGVGNRYVFTVDTAKLADGARELRAVAVDRAGNRGEARLTVTVDNTPPVVVWESPVEGQKIRRGAPNPFTLKVRVLDLNPDPSGIVYEVNGVPLAGDSWLISEDGRYTLTARVKDLAGNEAFASIRVDVDTEPPVVEWVAPSPGLAVSGRVNLRIKAEDTPGVRRAFVLVEVNGSALFAVDATSTDGIYWDATLDTSSLPNREVTLQAIAENENRLQSTAALEVKVNNPDLEKPIVEWLDPVDGQNVAGRVTLRVRALDNQSVREVRIYVGGTLWRTLAPPFDPPEWDTLGVADGPVVLKAIAIDDAGNRSDPAEIQVNVRNQGVPPALSILNPAEGEAVGVQFQVRASVTKQGTPFSWIPQNGNNLWARVYDYRGSLVQEVPLLVNGAQPANNADSVVEASFDLGNVPADLYRLVVEGFVEVNGTTFRLYQERLVSVEVSSNLPPALVIYSPRQGTVLAANTLHIVGDVTDDSGRVHAVEVRMIAGTCAAPGQENYLLRYEAAPYGLFHMEVPLDGHPDIRDGFYCLRVVAIDADNLTLRNIQEFDVRVNRMAPVPVANISVSTSSVPVKPGDSATWSVDFYGPATYVVLLRKDGQIVESYREQNSLVSVSRPFSEGDVGVWDVLVVFERGGVQGAAQGGSVAVIAPTGP

Secondary structure (DSSP, 8-state):
-------------------------------PPPEEEEEEEESPTT-EES--EEEEEEEEESS---EEEEEEESSS-EEEEPEEETTEEEEE--TTPPSEEEEEEEEEEETTEEEEPPPEEEEE--SPPEEEEEE---SEE-SSEEEEEEEEE-SSS-EEEEEEEETTEEEEEE---TTSEEEEEEEGGGSPSEEEEEEEEEEESSS-EEEEEEEEEE--PPPEEEEEES-TT-EE-SEEEEEEEEE-SS-EEEEEEEETTEEEEEE-SSSEEEEEEGGGS-SEEEEEEEEEEETTS-BPPPEEEEEEE-TTSS--PPPEEEEEESPTT-EE-SEEEEEEEEE---TT---EEEEEEEETTEEEEEES--BTTEEEEEEEGGGSPSEEEEEEEEEEESS--EEEEEEEEEE--PPPEEEEEES-TTPEEETTS-SSEEPEEEEE-SSB-TTS-EEEETTEEPSSSEE---SSEEEEEEEEEEBTT--EEEEEEEEEEE-SPPEEEEEESPTT-EE-SEEEEEEEEE-SS-EEEEEEEEEETTEEEEEEE-B-SSSSEEEEEEEGGGS-SSEEEEEEEEEETTS-EEEEEEEEEE-PPP----EEEEEESPTT-EE-SEEE-EEEEE-SS-EEEEEEEETTEEEEEE-SS-PPPEEE-TTS-SEEEEEEEEEEESSS-BPPPEEEEEEE--SSPPPEEEEEESPTT-EE-SEEEEEEEEE--SS--EE--BTTBSEEEEEE-TT--EEEEEES-GGG--PPTTS-EEEEEEEE--S--SEEEEEEEEEEEEETTEEEEEEEEEEEEE--------EEEEEES-TT-EE-SSEEEEEEEEE-SSS-EEEEEEEEEEEETTEEEEEEEEEEEE--SSEEEEEEEESTT-TT--SEEEEEEEEEEETTT--EEEEEEEEEEE-TTS-----EEEEEESSSSB-TT-EEEEEEEEEEEEEEEEEEEETTEEEEEEEEEEEEEEEEEE--GGG-EEEEEEEEEEETTEEEEEEEEEEEE------

Radius of gyration: 74.87 Å; Cα contacts (8 Å, |Δi|>4): 2630; chains: 1; bounding box: 129×66×247 Å

InterPro domains:
  IPR013783 Immunoglobulin-like fold [G3DSA:2.60.40.10] (37-126)
  IPR013783 Immunoglobulin-like fold [G3DSA:2.60.40.10] (128-221)
  IPR013783 Immunoglobulin-like fold [G3DSA:2.60.40.10] (222-316)
  IPR013783 Immunoglobulin-like fold [G3DSA:2.60.40.10] (318-415)
  IPR013783 Immunoglobulin-like fold [G3DSA:2.60.40.10] (501-600)
  IPR013783 Immunoglobulin-like fold [G3DSA:2.60.40.10] (601-692)